Protein 3SZA (pdb70)

Nearest PDB structures (foldseek):
  8bb8-assembly1_A  TM=1.002E+00  e=1.420E-90  Homo sapiens
  4l2o-assembly1_B  TM=1.001E+00  e=7.495E-89  Homo sapiens
  1ad3-assembly1_B  TM=9.966E-01  e=2.004E-76  Rattus norvegicus
  4qgk-assembly1_B  TM=9.946E-01  e=7.042E-70  Homo sapiens
  5myp-assembly1_B  TM=9.664E-01  e=4.520E-53  Trypanosoma brucei

CATH classification: 3.40.605.10 (+1 more: 3.40.309.10)

Secondary structure (DSSP, 8-state):
-HHHHHHHHHHHHHHTTTT-SHHHHHHHHHHHHHHHHHTHHHHHHHHHHHH---HHHHIIIIIHHHHHHHHHHHHHHHHHHS-EE----GGGTTSEEEEEEEE-SEEEEE--SSSTTHHHHHHHHHHHHTT-EEEEE--TTSHHHHHHHHHHHHHHS-TTTS-B---SHHHHHHHTTS--SEEEEES-HHHHHHHHHHHHTTT--EEEE-----EEEE-TTS-HHHHHHHHHHHHHGGGG--TTS--EEEE-GGGHHHHHHHHHHHHHHHH-S-GGG-TT----S-HHHHHHHHHHHTTSEEEE---EETTTTEE--EEEES--TTSGGGTS---SSEEEEEE-SSHHHHHHHHHHSPPPSEEEEE-S-HHHHHHHHHH---SEEEES-SSGGGS-TTS-B---GGGEE--BSTHHHHHHTEEEEEEEE--SS--GGGGGGSSSPP-/-HHHHHHHHHHHHHHTTTTSSHHHHHHHHHHHHHHHHHTHHHHHHHHHHHH---HHHHIIIIIHHHHHHHHHHHHHHHHHHS-EE----GGGTTSEEEEEEEE-SEEEEE--SSSTTHHHHHHHHHHHHTT-EEEEE--TTSHHHHHHHHHHHHHHS-TTTS-B---SHHHHHHHTTS--SEEEEES-HHHHHHHHHHHHTTT--EEEE-----EEEE-TTS-HHHHHHHHHHHHHGGGG--TTS--EEEE-GGGHHHHHHHHHHHHHHHH-S-GGG-TT----S-HHHHHHHHHTTTT-EEEE---EETTTTEE--EEEES--TTSGGGSS---SSEEEEEE-SSHHHHHHHHHHSPPPSEEEEE-S-HHHHHHHHHH---SEEEES-SSGGGS-TTS-B---GGGEE--BSTHHHHHHTEEEEEEEE--SS--GGGGGGSSSPPSS----

GO terms:
  GO:0018479 benzaldehyde dehydrogenase (NAD+) activity (F, IDA)
  GO:0005829 cytosol (C, TAS)
  GO:0004030 aldehyde dehydrogenase [NAD(P)+] activity (F, TAS)
  GO:0006805 xenobiotic metabolic process (P, TAS)
  GO:0005783 endoplasmic reticulum (C, IDA)
  GO:0005515 protein binding (F, IPI)
  GO:0005829 cytosol (C, IDA)
  GO:0008106 alcohol dehydrogenase (NADP+) activity (F, IDA)
  GO:0004029 aldehyde dehydrogenase (NAD+) activity (F, IDA)
  GO:0006081 aldehyde metabolic process (P, IDA)
  GO:0005576 extracellular region (C, HDA)

Solvent-accessible surface area: 33154 Å² total; per-residue (Å²): 85,174,7,41,81,9,6,136,112,0,74,64,4,31,85,79,29,90,0,76,77,50,132,33,15,36,88,20,0,84,14,0,46,109,0,5,119,94,20,43,102,84,3,19,38,9,0,41,62,10,1,65,9,26,56,26,8,1,25,80,27,0,7,20,67,0,31,90,9,0,100,41,0,35,115,61,0,72,125,16,24,55,54,78,108,29,124,85,41,114,144,2,94,146,7,94,5,9,7,26,18,4,8,12,1,0,0,0,0,9,6,16,30,3,19,4,0,15,14,1,0,11,0,0,0,0,0,0,0,1,0,0,0,0,0,0,4,6,14,70,63,1,124,64,1,19,69,28,0,31,88,4,0,39,100,20,6,27,144,54,0,2,18,26,9,94,31,13,108,96,60,22,74,69,0,16,153,40,93,4,26,10,5,0,18,9,22,56,32,44,59,0,68,108,2,1,51,18,1,0,148,50,3,2,29,17,2,0,2,4,6,26,26,2,2,0,13,0,23,103,138,14,65,12,71,16,0,0,51,7,0,0,18,0,2,1,14,5,0,1,1,9,22,0,8,0,6,2,0,0,0,23,71,75,6,14,108,87,0,6,100,51,0,43,107,2,2,79,80,4,11,35,148,60,6,85,172,15,122,14,0,3,19,0,11,26,70,188,24,10,111,59,0,43,31,9,13,134,91,32,142,51,31,45,33,19,88,38,47,62,90,67,69,14,0,10,6,0,0,0,15,103,7,81,41,134,20,79,0,0,100,66,49,0,39,0,0,0,0,0,0,4,43,3,201,44,21,103,66,0,10,106,28,5,78,135,64,84,52,2,4,0,0,0,0,0,0,81,72,107,157,22,7,109,72,0,2,45,77,5,18,0,3,5,0,0,0,3,0,0,14,19,4,27,43,18,49,17,0,33,12,8,5,8,21,22,0,2,21,39,17,0,14,0,77,59,0,6,51,18,0,11,19,91,0,4,0,0,22,14,64,14,139,89,66,119,59,26,71,107,30,17,18,94,14,82,147,112,192,20,45,71,18,7,143,123,0,77,64,8,32,86,73,29,96,0,78,75,50,130,30,16,40,89,19,0,77,5,0,42,112,0,5,110,107,23,74,103,83,2,21,39,8,0,41,63,10,0,69,9,15,90,36,7,1,60,110,27,0,7,20,65,0,40,69,2,0,112,46,0,19,138,64,0,68,121,22,24,53,53,77,110,28,108,61,24,121,141,5,96,145,5,98,4,17,12,24,19,5,7,13,1,0,0,0,0,10,6,16,29,3,19,3,0,15,11,1,0,10,0,0,0,0,0,1,0,1,0,0,0,0,0,0,5,6,18,79,66,1,120,63,1,18,66,28,0,29,77,4,0,52,113,29,6,30,157,56,0,3,17,24,10,100,29,15,105,97,67,21,70,79,0,16,134,40,93,4,25,10,5,0,18,10,22,56,31,45,58,0,64,112,1,1,51,17,2,0,142,50,2,2,32,17,2,0,3,4,5,26,27,3,3,0,16,1,16,112,127,11,68,13,74,20,0,0,64,7,0,0,20,0,2,1,14,5,0,1,1,8,22,0,8,0,7,2,0,0,0,24,63,74,8,12,115,82,0,13,99,47,0,48,105,4,2,65,80,3,12,36,146,69,7,74,181,15,114,16,0,4,24,0,9,23,74,200,37,23,141,64,0,48,34,7,14,145,86,29,134,53,31,46,37,15,94,32,51,71,96,61,74,17,0,12,7,0,0,0,14,104,6,82,42,133,18,84,0,0,98,65,50,0,38,0,0,0,0,0,0,3,44,4,186,44,18,97,70,0,10,112,31,5,76,145,63,83,52,1,4,0,0,0,0,0,0,85,65,92,156,25,8,105,65,0,3,46,81,5,19,0,3,5,0,0,0,4,0,0,15,20,5,26,35,17,54,24,0,42,11,7,5,8,20,22,0,2,19,41,15,0,16,0,76,64,0,5,49,21,0,11,19,84,0,5,0,0,26,15,61,16,130,92,65,114,54,25,101,112,28,24,18,84,6,68,88,177,75,113,172,106

Sequence (899 aa):
SKISEAVKRARAAFSSGRTRPLQFRIQQLEALQRLIQEQEQELVGALAADLHKNEWNAYYEEVVYVLEEIEYMIQKLPEWAADEPVEKTPQTQQDELYIHSEPLGVVLVIGTWNYPFNLTIQPMVGAIAAGNAVVLKPSELSENMASLLATIIPQYLDKDLYPVINGGVPETTELLKERFDHILYTGSTGVGKIIMTAAAKHLTPVTLELGGKSPCYVDKKNNCDLDVACRRIAWGKFMNSGQTCVAPDYILCDPSIQNQIVEKLKKSLKEFYGEDAKKSRDYGRIISARHFQRVMGLIEGQKVAYGGTGDAATRYIAPTILTDVDPQSPVMQEEIFGPVLPIVCVRSLEEAIQFINQREKPLALYMFSSNDKVIKKMIAETSSGGVAANDVIVHITLHSLPFGGVGNSGMGSYHGKKSFETFSHRRSCLVRPLMNDEGLKVRYPPSPASKISEAVKRARAAFSSGRTRPLQFRIQQLEALQRLIQEQEQELVGALAADLHKNEWNAYYEEVVYVLEEIEYMIQKLPEWAADEPVEKTPQTQQDELYIHSEPLGVVLVIGTWNYPFNLTIQPMVGAIAAGNAVVLKPSEELSENMASLLATIIPQYLDKDLYPVINGGVPETTELLKERFDHILYTGSTGVGKIIMTAAAKHLTPVTLELGGKSPCYVDKNCDLDVACRRIAWGKFMNSGQTCVAPDYILCDPSIQNQIVEKLKKSLKEFYGEDAKKSRDYGRIISARHFQRVMGLIEGQKVAYGGTGDAATRYIAPTILTDVDPQSPVMQEEIFGPVLPIVCVRSLEEAIQFINQREKPLALYMFSSNDKVIKKMIAETSSGGVAANDVIVHITLHSLPFGGVGNSGMGSYHGKKSFETFSHRRSCLVRPLMNDEGLKVRYPPSPAKMTQH

Structure (mmCIF, N/CA/C/O backbone):
data_3SZA
#
_entry.id   3SZA
#
_cell.length_a   61.412
_cell.length_b   86.080
_cell.length_c   170.396
_cell.angle_alpha   90.000
_cell.angle_beta   90.000
_cell.angle_gamma   90.000
#
_symmetry.space_group_name_H-M   'P 21 21 21'
#
loop_
_entity.id
_entity.type
_entity.pdbx_description
1 polymer 'Aldehyde dehydrogenase, dimeric NADP-preferring'
2 non-polymer 'POTASSIUM ION'
3 non-polymer 'ACETATE ION'
4 water water
#
loop_
_atom_site.group_PDB
_atom_site.id
_atom_site.type_symbol
_atom_site.label_atom_id
_atom_site.label_alt_id
_atom_site.label_comp_id
_atom_site.label_asym_id
_atom_site.label_entity_id
_atom_site.label_seq_id
_atom_site.pdbx_PDB_ins_code
_atom_site.Cartn_x
_atom_site.Cartn_y
_atom_site.Cartn_z
_atom_site.occupancy
_atom_site.B_iso_or_equiv
_atom_site.auth_seq_id
_atom_site.auth_comp_id
_atom_site.auth_asym_id
_atom_site.auth_atom_id
_atom_site.pdbx_PDB_model_num
ATOM 1 N N . SER A 1 18 ? 28.351 39.366 48.419 1.00 25.50 1 SER A N 1
ATOM 2 C CA . SER A 1 18 ? 28.099 39.130 49.864 1.00 24.52 1 SER A CA 1
ATOM 3 C C . SER A 1 18 ? 28.735 37.809 50.323 1.00 23.75 1 SER A C 1
ATOM 4 O O . SER A 1 18 ? 29.065 36.953 49.477 1.00 24.12 1 SER A O 1
ATOM 7 N N . LYS A 1 19 ? 28.924 37.654 51.634 1.00 22.79 2 LYS A N 1
ATOM 8 C CA . LYS A 1 19 ? 29.455 36.401 52.163 1.00 21.89 2 LYS A CA 1
ATOM 9 C C . LYS A 1 19 ? 28.548 35.232 51.792 1.00 19.99 2 LYS A C 1
ATOM 10 O O . LYS A 1 19 ? 29.033 34.162 51.436 1.00 19.44 2 LYS A O 1
ATOM 16 N N . ILE A 1 20 ? 27.242 35.445 51.864 1.00 17.69 3 ILE A N 1
ATOM 17 C CA . ILE A 1 20 ? 26.293 34.397 51.475 1.00 17.24 3 ILE A CA 1
ATOM 18 C C . ILE A 1 20 ? 26.401 34.037 49.996 1.00 17.15 3 ILE A C 1
ATOM 19 O O . ILE A 1 20 ? 26.485 32.843 49.653 1.00 14.65 3 ILE A O 1
ATOM 24 N N . SER A 1 21 ? 26.410 35.020 49.095 1.00 16.54 4 SER A N 1
ATOM 25 C CA . SER A 1 21 ? 26.556 34.705 47.673 1.00 16.64 4 SER A CA 1
ATOM 26 C C . SER A 1 21 ? 27.864 33.975 47.402 1.00 16.62 4 SER A C 1
ATOM 27 O O . SER A 1 21 ? 27.880 33.021 46.646 1.00 15.90 4 SER A O 1
ATOM 30 N N . GLU A 1 22 ? 28.948 34.400 48.047 1.00 17.01 5 GLU A N 1
ATOM 31 C CA . GLU A 1 22 ? 30.232 33.750 47.801 1.00 17.15 5 GLU A CA 1
ATOM 32 C C . GLU A 1 22 ? 30.223 32.304 48.276 1.00 16.27 5 GLU A C 1
ATOM 33 O O . GLU A 1 22 ? 30.779 31.428 47.590 1.00 15.41 5 GLU A O 1
ATOM 39 N N . ALA A 1 23 ? 29.610 32.052 49.432 1.00 14.58 6 ALA A N 1
ATOM 40 C CA . ALA A 1 23 ? 29.559 30.658 49.929 1.00 14.48 6 ALA A CA 1
ATOM 41 C C . ALA A 1 23 ? 28.759 29.756 48.985 1.00 13.75 6 ALA A C 1
ATOM 42 O O . ALA A 1 23 ? 29.153 28.613 48.674 1.00 13.18 6 ALA A O 1
ATOM 44 N N . VAL A 1 24 ? 27.635 30.245 48.487 1.00 13.49 7 VAL A N 1
ATOM 45 C CA . VAL A 1 24 ? 26.853 29.437 47.576 1.00 13.68 7 VAL A CA 1
ATOM 46 C C . VAL A 1 24 ? 27.616 29.223 46.253 1.00 13.69 7 VAL A C 1
ATOM 47 O O . VAL A 1 24 ? 27.618 28.118 45.734 1.00 13.26 7 VAL A O 1
ATOM 51 N N . LYS A 1 25 ? 28.268 30.270 45.729 1.00 14.56 8 LYS A N 1
ATOM 52 C CA . LYS A 1 25 ? 29.055 30.179 44.522 1.00 15.56 8 LYS A CA 1
ATOM 53 C C . LYS A 1 25 ? 30.156 29.120 44.657 1.00 14.38 8 LYS A C 1
ATOM 54 O O . LYS A 1 25 ? 30.363 28.325 43.718 1.00 13.20 8 LYS A O 1
ATOM 60 N N . ARG A 1 26 ? 30.834 29.100 45.822 1.00 13.91 9 ARG A N 1
ATOM 61 C CA . ARG A 1 26 ? 31.911 28.117 46.012 1.00 13.55 9 ARG A CA 1
ATOM 62 C C . ARG A 1 26 ? 31.376 26.688 46.111 1.00 13.10 9 ARG A C 1
ATOM 63 O O . ARG A 1 26 ? 31.971 25.735 45.610 1.00 13.23 9 ARG A O 1
ATOM 71 N N . ALA A 1 27 ? 30.208 26.540 46.726 1.00 12.32 10 ALA A N 1
ATOM 72 C CA . ALA A 1 27 ? 29.596 25.223 46.788 1.00 11.75 10 ALA A CA 1
ATOM 73 C C . ALA A 1 27 ? 29.192 24.727 45.404 1.00 11.81 10 ALA A C 1
ATOM 74 O O . ALA A 1 27 ? 29.418 23.579 45.074 1.00 11.36 10 ALA A O 1
ATOM 76 N N . ARG A 1 28 ? 28.598 25.615 44.605 1.00 11.75 11 ARG A N 1
ATOM 77 C CA . ARG A 1 28 ? 28.192 25.241 43.254 1.00 12.74 11 ARG A CA 1
ATOM 78 C C . ARG A 1 28 ? 29.422 24.890 42.370 1.00 12.49 11 ARG A C 1
ATOM 79 O O . ARG A 1 28 ? 29.352 23.941 41.586 1.00 12.63 11 ARG A O 1
ATOM 87 N N . ALA A 1 29 ? 30.517 25.648 42.515 1.00 12.60 12 ALA A N 1
ATOM 88 C CA . ALA A 1 29 ? 31.701 25.408 41.676 1.00 13.09 12 ALA A CA 1
ATOM 89 C C . ALA A 1 29 ? 32.307 24.084 42.077 1.00 12.08 12 ALA A C 1
ATOM 90 O O . ALA A 1 29 ? 32.714 23.303 41.211 1.00 13.53 12 ALA A O 1
ATOM 92 N N . ALA A 1 30 ? 32.319 23.805 43.388 1.00 11.99 13 ALA A N 1
ATOM 93 C CA . ALA A 1 30 ? 32.845 22.523 43.833 1.00 12.14 13 ALA A CA 1
ATOM 94 C C . ALA A 1 30 ? 31.957 21.363 43.339 1.00 12.32 13 ALA A C 1
ATOM 95 O O . ALA A 1 30 ? 32.443 20.324 42.937 1.00 13.06 13 ALA A O 1
ATOM 97 N N . PHE A 1 31 ? 30.632 21.547 43.355 1.00 11.11 14 PHE A N 1
ATOM 98 C CA . PHE A 1 31 ? 29.801 20.512 42.827 1.00 11.71 14 PHE A CA 1
ATOM 99 C C . PHE A 1 31 ? 30.040 20.297 41.323 1.00 11.75 14 PHE A C 1
ATOM 100 O O . PHE A 1 31 ? 30.137 19.142 40.854 1.00 11.74 14 PHE A O 1
ATOM 108 N N . SER A 1 32 ? 30.107 21.393 40.550 1.00 12.65 15 SER A N 1
ATOM 109 C CA . SER A 1 32 ? 30.220 21.278 39.098 1.00 14.01 15 SER A CA 1
ATOM 110 C C . SER A 1 32 ? 31.531 20.660 38.661 1.00 15.03 15 SER A C 1
ATOM 111 O O . SER A 1 32 ? 31.596 20.095 37.575 1.00 16.41 15 SER A O 1
ATOM 116 N N . SER A 1 33 ? 32.536 20.738 39.522 1.00 14.19 16 SER A N 1
ATOM 117 C CA . SER A 1 33 ? 33.822 20.064 39.262 1.00 15.32 16 SER A CA 1
ATOM 118 C C . SER A 1 33 ? 33.750 18.543 39.219 1.00 14.99 16 SER A C 1
ATOM 119 O O . SER A 1 33 ? 34.708 17.913 38.795 1.00 15.18 16 SER A O 1
ATOM 122 N N . GLY A 1 34 ? 32.684 17.929 39.741 1.00 13.15 17 GLY A N 1
ATOM 123 C CA . GLY A 1 34 ? 32.549 16.482 39.744 1.00 12.56 17 GLY A CA 1
ATOM 124 C C . GLY A 1 34 ? 33.052 15.771 41.002 1.00 10.33 17 GLY A C 1
ATOM 125 O O . GLY A 1 34 ? 32.968 14.569 41.098 1.00 11.12 17 GLY A O 1
ATOM 126 N N . ARG A 1 35 ? 33.556 16.551 41.948 1.00 12.47 18 ARG A N 1
ATOM 127 C CA . ARG A 1 35 ? 34.156 16.041 43.174 1.00 12.63 18 ARG A CA 1
ATOM 128 C C . ARG A 1 35 ? 33.287 15.043 43.941 1.00 12.27 18 ARG A C 1
ATOM 129 O O . ARG A 1 35 ? 33.786 14.081 44.510 1.00 11.48 18 ARG A O 1
ATOM 137 N N . THR A 1 36 ? 31.985 15.284 43.964 1.00 11.22 19 THR A N 1
ATOM 138 C CA . THR A 1 36 ? 31.081 14.491 44.810 1.00 10.87 19 THR A CA 1
ATOM 139 C C . THR A 1 36 ? 30.538 13.260 44.105 1.00 10.90 19 THR A C 1
ATOM 140 O O . THR A 1 36 ? 29.815 12.499 44.715 1.00 11.58 19 THR A O 1
ATOM 144 N N . ARG A 1 37 ? 30.842 13.083 42.822 1.00 11.17 20 ARG A N 1
ATOM 145 C CA . ARG A 1 37 ? 30.222 12.002 42.068 1.00 10.83 20 ARG A CA 1
ATOM 146 C C . ARG A 1 37 ? 30.685 10.604 42.479 1.00 11.44 20 ARG A C 1
ATOM 147 O O . ARG A 1 37 ? 29.856 9.761 42.673 1.00 11.83 20 ARG A O 1
ATOM 155 N N . PRO A 1 38 ? 31.998 10.388 42.720 1.00 11.04 21 PRO A N 1
ATOM 156 C CA . PRO A 1 38 ? 32.379 9.034 43.167 1.00 10.95 21 PRO A CA 1
ATOM 157 C C . PRO A 1 38 ? 31.809 8.732 44.554 1.00 10.54 21 PRO A C 1
ATOM 158 O O . PRO A 1 38 ? 31.861 9.575 45.451 1.00 12.14 21 PRO A O 1
ATOM 162 N N . LEU A 1 39 ? 31.308 7.522 44.735 1.00 10.35 22 LEU A N 1
ATOM 163 C CA . LEU A 1 39 ? 30.713 7.135 46.032 1.00 10.37 22 LEU A CA 1
ATOM 164 C C . LEU A 1 39 ? 31.775 7.203 47.130 1.00 11.24 22 LEU A C 1
ATOM 165 O O . LEU A 1 39 ? 31.460 7.563 48.275 1.00 12.26 22 LEU A O 1
ATOM 170 N N . GLN A 1 40 ? 33.040 6.874 46.798 1.00 11.89 23 GLN A N 1
ATOM 171 C CA . GLN A 1 40 ? 34.121 6.953 47.781 1.00 13.53 23 GLN A CA 1
ATOM 172 C C . GLN A 1 40 ? 34.213 8.327 48.443 1.00 11.95 23 GLN A C 1
ATOM 173 O O . GLN A 1 40 ? 34.435 8.415 49.646 1.00 13.49 23 GLN A O 1
ATOM 179 N N . PHE A 1 41 ? 34.024 9.382 47.651 1.00 11.48 24 PHE A N 1
ATOM 180 C CA . PHE A 1 41 ? 34.124 10.715 48.197 1.00 10.57 24 PHE A CA 1
ATOM 181 C C . PHE A 1 41 ? 32.990 10.944 49.182 1.00 11.24 24 PHE A C 1
ATOM 182 O O . PHE A 1 41 ? 33.191 11.495 50.263 1.00 11.22 24 PHE A O 1
ATOM 190 N N . ARG A 1 42 ? 31.786 10.569 48.778 1.00 11.33 25 ARG A N 1
ATOM 191 C CA . ARG A 1 42 ? 30.606 10.749 49.650 1.00 11.49 25 ARG A CA 1
ATOM 192 C C . ARG A 1 42 ? 30.778 9.979 50.972 1.00 10.99 25 ARG A C 1
ATOM 193 O O . ARG A 1 42 ? 30.484 10.518 52.075 1.00 10.50 25 ARG A O 1
ATOM 201 N N . ILE A 1 43 ? 31.298 8.747 50.883 1.00 11.48 26 ILE A N 1
ATOM 202 C CA . ILE A 1 43 ? 31.514 7.913 52.044 1.00 11.74 26 ILE A CA 1
ATOM 203 C C . ILE A 1 43 ? 32.588 8.521 52.943 1.00 10.80 26 ILE A C 1
ATOM 204 O O . ILE A 1 43 ? 32.428 8.487 54.189 1.00 12.23 26 ILE A O 1
ATOM 209 N N . GLN A 1 44 ? 33.648 9.111 52.364 1.00 11.76 27 GLN A N 1
ATOM 210 C CA . GLN A 1 44 ? 34.652 9.825 53.188 1.00 12.47 27 GLN A CA 1
ATOM 211 C C . GLN A 1 44 ? 34.019 10.961 53.969 1.00 11.65 27 GLN A C 1
ATOM 212 O O . GLN A 1 44 ? 34.342 11.164 55.122 1.00 12.36 27 GLN A O 1
ATOM 218 N N . GLN A 1 45 ? 33.112 11.706 53.327 1.00 10.55 28 GLN A N 1
ATOM 219 C CA . GLN A 1 45 ? 32.475 12.817 54.062 1.00 9.86 28 GLN A CA 1
ATOM 220 C C . GLN A 1 45 ? 31.513 12.299 55.144 1.00 10.49 28 GLN A C 1
ATOM 221 O O . GLN A 1 45 ? 31.466 12.859 56.263 1.00 11.25 28 GLN A O 1
ATOM 227 N N . LEU A 1 46 ? 30.792 11.212 54.852 1.00 10.42 29 LEU A N 1
ATOM 228 C CA . LEU A 1 46 ? 29.937 10.584 55.878 1.00 11.17 29 LEU A CA 1
ATOM 229 C C . LEU A 1 46 ? 30.761 10.061 57.080 1.00 11.03 29 LEU A C 1
ATOM 230 O O . LEU A 1 46 ? 30.354 10.210 58.238 1.00 11.54 29 LEU A O 1
ATOM 235 N N . GLU A 1 47 ? 31.905 9.433 56.795 1.00 11.21 30 GLU A N 1
ATOM 236 C CA . GLU A 1 47 ? 32.812 8.982 57.838 1.00 11.43 30 GLU A CA 1
ATOM 237 C C . GLU A 1 47 ? 33.373 10.144 58.647 1.00 10.87 30 GLU A C 1
ATOM 238 O O . GLU A 1 47 ? 33.561 10.005 59.871 1.00 10.95 30 GLU A O 1
ATOM 244 N N . ALA A 1 48 ? 33.606 11.289 57.996 1.00 12.18 31 ALA A N 1
ATOM 245 C CA . ALA A 1 48 ? 34.061 12.476 58.729 1.00 11.63 31 ALA A CA 1
ATOM 246 C C . ALA A 1 48 ? 32.953 12.980 59.682 1.00 12.89 31 ALA A C 1
ATOM 247 O O . ALA A 1 48 ? 33.237 13.405 60.794 1.00 12.25 31 ALA A O 1
ATOM 249 N N . LEU A 1 49 ? 31.700 12.867 59.256 1.00 12.42 32 LEU A N 1
ATOM 250 C CA . LEU A 1 49 ? 30.592 13.194 60.158 1.00 13.50 32 LEU A CA 1
ATOM 251 C C . LEU A 1 49 ? 30.499 12.241 61.344 1.00 12.93 32 LEU A C 1
ATOM 252 O O . LEU A 1 49 ? 30.151 12.647 62.458 1.00 12.98 32 LEU A O 1
ATOM 261 N N . GLN A 1 50 ? 30.777 10.953 61.121 1.00 12.13 33 GLN A N 1
ATOM 262 C CA . GLN A 1 50 ? 30.836 10.020 62.241 1.00 12.67 33 GLN A CA 1
ATOM 263 C C . GLN A 1 50 ? 31.920 10.426 63.221 1.00 12.64 33 GLN A C 1
ATOM 264 O O . GLN A 1 50 ? 31.704 10.405 64.436 1.00 12.16 33 GLN A O 1
ATOM 275 N N . ARG A 1 51 ? 33.079 10.806 62.689 1.00 11.73 34 ARG A N 1
ATOM 276 C CA . ARG A 1 51 ? 34.176 11.245 63.539 1.00 12.43 34 ARG A CA 1
ATOM 277 C C . ARG A 1 51 ? 33.799 12.531 64.305 1.00 13.12 34 ARG A C 1
ATOM 278 O O . ARG A 1 51 ? 34.090 12.662 65.489 1.00 13.01 34 ARG A O 1
ATOM 293 N N . LEU A 1 52 ? 33.104 13.451 63.638 1.00 12.12 35 LEU A N 1
ATOM 294 C CA . LEU A 1 52 ? 32.645 14.694 64.288 1.00 11.78 35 LEU A CA 1
ATOM 295 C C . LEU A 1 52 ? 31.782 14.331 65.491 1.00 12.24 35 LEU A C 1
ATOM 296 O O . LEU A 1 52 ? 31.982 14.881 66.586 1.00 12.47 35 LEU A O 1
ATOM 301 N N . ILE A 1 53 ? 30.829 13.400 65.295 1.00 12.71 36 ILE A N 1
ATOM 302 C CA . ILE A 1 53 ? 29.878 13.077 66.362 1.00 13.06 36 ILE A CA 1
ATOM 303 C C . ILE A 1 53 ? 30.592 12.426 67.561 1.00 13.70 36 ILE A C 1
ATOM 304 O O . ILE A 1 53 ? 30.334 12.764 68.713 1.00 14.73 36 ILE A O 1
ATOM 309 N N . GLN A 1 54 ? 31.540 11.547 67.271 1.00 13.82 37 GLN A N 1
ATOM 310 C CA . GLN A 1 54 ? 32.291 10.874 68.339 1.00 14.94 37 GLN A CA 1
ATOM 311 C C . GLN A 1 54 ? 33.206 11.861 69.051 1.00 13.88 37 GLN A C 1
ATOM 312 O O . GLN A 1 54 ? 33.223 11.911 70.277 1.00 14.98 37 GLN A O 1
ATOM 318 N N . GLU A 1 55 ? 33.954 12.662 68.282 1.00 13.89 38 GLU A N 1
ATOM 319 C CA . GLU A 1 55 ? 34.970 13.494 68.900 1.00 12.68 38 GLU A CA 1
ATOM 320 C C . GLU A 1 55 ? 34.387 14.728 69.588 1.00 13.33 38 GLU A C 1
ATOM 321 O O . GLU A 1 55 ? 35.028 15.314 70.465 1.00 13.92 38 GLU A O 1
ATOM 327 N N . GLN A 1 56 ? 33.206 15.169 69.139 1.00 11.73 39 GLN A N 1
ATOM 328 C CA . GLN A 1 56 ? 32.596 16.395 69.648 1.00 11.30 39 GLN A CA 1
ATOM 329 C C . GLN A 1 56 ? 31.433 16.048 70.554 1.00 11.40 39 GLN A C 1
ATOM 330 O O . GLN A 1 56 ? 30.621 16.945 70.847 1.00 11.62 39 GLN A O 1
ATOM 336 N N . GLU A 1 57 ? 31.392 14.827 71.079 1.00 11.06 40 GLU A N 1
ATOM 337 C CA . GLU A 1 57 ? 30.265 14.429 71.936 1.00 13.16 40 GLU A CA 1
ATOM 338 C C . GLU A 1 57 ? 29.971 15.418 73.051 1.00 12.51 40 GLU A C 1
ATOM 339 O O . GLU A 1 57 ? 28.822 15.861 73.221 1.00 12.70 40 GLU A O 1
ATOM 345 N N . GLN A 1 58 ? 30.973 15.762 73.839 1.00 12.31 41 GLN A N 1
ATOM 346 C CA . GLN A 1 58 ? 30.718 16.633 74.975 1.00 12.49 41 GLN A CA 1
ATOM 347 C C . GLN A 1 58 ? 30.337 18.041 74.586 1.00 12.56 41 GLN A C 1
ATOM 348 O O . GLN A 1 58 ? 29.555 18.689 75.293 1.00 12.29 41 GLN A O 1
ATOM 354 N N . GLU A 1 59 ? 30.897 18.525 73.491 1.00 11.72 42 GLU A N 1
ATOM 355 C CA . GLU A 1 59 ? 30.533 19.839 72.970 1.00 11.04 42 GLU A CA 1
ATOM 356 C C . GLU A 1 59 ? 29.088 19.862 72.490 1.00 10.30 42 GLU A C 1
ATOM 357 O O . GLU A 1 59 ? 28.354 20.836 72.740 1.00 9.45 42 GLU A O 1
ATOM 363 N N . LEU A 1 60 ? 28.662 18.790 71.840 1.00 9.96 43 LEU A N 1
ATOM 364 C CA . LEU A 1 60 ? 27.270 18.680 71.396 1.00 10.05 43 LEU A CA 1
ATOM 365 C C . LEU A 1 60 ? 26.351 18.656 72.628 1.00 9.97 43 LEU A C 1
ATOM 366 O O . LEU A 1 60 ? 25.338 19.373 72.651 1.00 10.75 43 LEU A O 1
ATOM 371 N N . VAL A 1 61 ? 26.707 17.883 73.645 1.00 10.83 44 VAL A N 1
ATOM 372 C CA . VAL A 1 61 ? 25.900 17.858 74.869 1.00 10.70 44 VAL A CA 1
ATOM 373 C C . VAL A 1 61 ? 25.852 19.263 75.490 1.00 10.86 44 VAL A C 1
ATOM 374 O O . VAL A 1 61 ? 24.779 19.738 75.915 1.00 10.90 44 VAL A O 1
ATOM 378 N N . GLY A 1 62 ? 26.993 19.943 75.584 1.00 10.42 45 GLY A N 1
ATOM 379 C CA . GLY A 1 62 ? 27.007 21.242 76.228 1.00 10.83 45 GLY A CA 1
ATOM 380 C C . GLY A 1 62 ? 26.122 22.243 75.510 1.00 9.47 45 GLY A C 1
ATOM 381 O O . GLY A 1 62 ? 25.454 23.077 76.144 1.00 11.34 45 GLY A O 1
ATOM 382 N N . ALA A 1 63 ? 26.129 22.205 74.174 1.00 9.60 46 ALA A N 1
ATOM 383 C CA . ALA A 1 63 ? 25.266 23.091 73.386 1.00 9.30 46 ALA A CA 1
ATOM 384 C C . ALA A 1 63 ? 23.787 22.778 73.574 1.00 9.42 46 ALA A C 1
ATOM 385 O O . ALA A 1 63 ? 22.996 23.721 73.710 1.00 10.18 46 ALA A O 1
ATOM 387 N N . LEU A 1 64 ? 23.437 21.481 73.566 1.00 9.53 47 LEU A N 1
ATOM 388 C CA . LEU A 1 64 ? 22.037 21.074 73.764 1.00 9.26 47 LEU A CA 1
ATOM 389 C C . LEU A 1 64 ? 21.595 21.365 75.198 1.00 10.13 47 LEU A C 1
ATOM 390 O O . LEU A 1 64 ? 20.440 21.744 75.429 1.00 10.39 47 LEU A O 1
ATOM 395 N N . ALA A 1 65 ? 22.476 21.222 76.176 1.00 9.81 48 ALA A N 1
ATOM 396 C CA . ALA A 1 65 ? 22.145 21.618 77.555 1.00 10.33 48 ALA A CA 1
ATOM 397 C C . ALA A 1 65 ? 21.915 23.120 77.639 1.00 9.00 48 ALA A C 1
ATOM 398 O O . ALA A 1 65 ? 20.921 23.574 78.252 1.00 10.52 48 ALA A O 1
ATOM 400 N N . ALA A 1 66 ? 22.759 23.928 76.988 1.00 10.23 49 ALA A N 1
ATOM 401 C CA . ALA A 1 66 ? 22.590 25.373 77.084 1.00 10.23 49 ALA A CA 1
ATOM 402 C C . ALA A 1 66 ? 21.365 25.872 76.329 1.00 10.13 49 ALA A C 1
ATOM 403 O O . ALA A 1 66 ? 20.686 26.810 76.808 1.00 11.47 49 ALA A O 1
ATOM 405 N N . ASP A 1 67 ? 21.084 25.279 75.161 1.00 10.38 50 ASP A N 1
ATOM 406 C CA . ASP A 1 67 ? 19.923 25.721 74.389 1.00 9.24 50 ASP A CA 1
ATOM 407 C C . ASP A 1 67 ? 18.581 25.257 74.961 1.00 9.12 50 ASP A C 1
ATOM 408 O O . ASP A 1 67 ? 17.620 26.036 74.965 1.00 10.01 50 ASP A O 1
ATOM 413 N N . LEU A 1 68 ? 18.513 23.992 75.389 1.00 8.53 51 LEU A N 1
ATOM 414 C CA . LEU A 1 68 ? 17.235 23.307 75.634 1.00 8.94 51 LEU A CA 1
ATOM 415 C C . LEU A 1 68 ? 17.170 22.554 76.951 1.00 8.20 51 LEU A C 1
ATOM 416 O O . LEU A 1 68 ? 16.157 21.917 77.282 1.00 8.42 51 LEU A O 1
ATOM 421 N N . HIS A 1 69 ? 18.247 22.633 77.759 1.00 7.62 52 HIS A N 1
ATOM 422 C CA . HIS A 1 69 ? 18.266 21.935 79.045 1.00 7.79 52 HIS A CA 1
ATOM 423 C C . HIS A 1 69 ? 18.169 20.430 78.848 1.00 7.58 52 HIS A C 1
ATOM 424 O O . HIS A 1 69 ? 17.553 19.740 79.646 1.00 8.83 52 HIS A O 1
ATOM 431 N N . LYS A 1 70 ? 18.790 19.944 77.766 1.00 8.44 53 LYS A N 1
ATOM 432 C CA . LYS A 1 70 ? 19.052 18.494 77.625 1.00 8.73 53 LYS A CA 1
ATOM 433 C C . LYS A 1 70 ? 20.222 18.087 78.506 1.00 8.85 53 LYS A C 1
ATOM 434 O O . LYS A 1 70 ? 20.959 18.955 79.046 1.00 9.45 53 LYS A O 1
ATOM 440 N N . ASN A 1 71 ? 20.395 16.783 78.648 1.00 9.17 54 ASN A N 1
ATOM 441 C CA . ASN A 1 71 ? 21.525 16.227 79.433 1.00 9.06 54 ASN A CA 1
ATOM 442 C C . ASN A 1 71 ? 22.286 15.262 78.567 1.00 8.95 54 ASN A C 1
ATOM 443 O O . ASN A 1 71 ? 21.933 15.057 77.395 1.00 9.24 54 ASN A O 1
ATOM 448 N N . GLU A 1 72 ? 23.349 14.692 79.111 1.00 10.50 55 GLU A N 1
ATOM 449 C CA . GLU A 1 72 ? 24.243 13.867 78.315 1.00 12.09 55 GLU A CA 1
ATOM 450 C C . GLU A 1 72 ? 23.521 12.620 77.782 1.00 11.57 55 GLU A C 1
ATOM 451 O O . GLU A 1 72 ? 23.838 12.124 76.694 1.00 11.80 55 GLU A O 1
ATOM 457 N N . TRP A 1 73 ? 22.532 12.117 78.498 1.00 10.29 56 TRP A N 1
ATOM 458 C CA . TRP A 1 73 ? 21.828 10.904 78.065 1.00 9.55 56 TRP A CA 1
ATOM 459 C C . TRP A 1 73 ? 20.823 11.247 76.955 1.00 9.96 56 TRP A C 1
ATOM 460 O O . TRP A 1 73 ? 20.853 10.639 75.876 1.00 10.43 56 TRP A O 1
ATOM 471 N N . ASN A 1 74 ? 19.933 12.217 77.207 1.00 8.85 57 ASN A N 1
ATOM 472 C CA . ASN A 1 74 ? 18.906 12.480 76.184 1.00 9.84 57 ASN A CA 1
ATOM 473 C C . ASN A 1 74 ? 19.423 13.219 74.982 1.00 9.56 57 ASN A C 1
ATOM 474 O O . ASN A 1 74 ? 18.855 13.091 73.877 1.00 9.49 57 ASN A O 1
ATOM 479 N N . ALA A 1 75 ? 20.503 13.965 75.123 1.00 9.13 58 ALA A N 1
ATOM 480 C CA . ALA A 1 75 ? 21.190 14.531 73.960 1.00 9.57 58 ALA A CA 1
ATOM 481 C C . ALA A 1 75 ? 21.530 13.427 72.959 1.00 9.90 58 ALA A C 1
ATOM 482 O O . ALA A 1 75 ? 21.365 13.631 71.744 1.00 10.63 58 ALA A O 1
ATOM 484 N N . TYR A 1 76 ? 22.000 12.281 73.448 1.00 9.75 59 TYR A N 1
ATOM 485 C CA . TYR A 1 76 ? 22.373 11.170 72.589 1.00 10.66 59 TYR A CA 1
ATOM 486 C C . TYR A 1 76 ? 21.156 10.356 72.194 1.00 9.90 59 TYR A C 1
ATOM 487 O O . TYR A 1 76 ? 20.847 10.241 71.012 1.00 10.07 59 TYR A O 1
ATOM 496 N N . TYR A 1 77 ? 20.435 9.838 73.175 1.00 9.83 60 TYR A N 1
ATOM 497 C CA . TYR A 1 77 ? 19.403 8.836 72.884 1.00 10.39 60 TYR A CA 1
ATOM 498 C C . TYR A 1 77 ? 18.064 9.394 72.365 1.00 10.20 60 TYR A C 1
ATOM 499 O O . TYR A 1 77 ? 17.217 8.628 71.911 1.00 11.62 60 TYR A O 1
ATOM 508 N N . GLU A 1 78 ? 17.874 10.708 72.417 1.00 9.39 61 GLU A N 1
ATOM 509 C CA . GLU A 1 78 ? 16.691 11.317 71.835 1.00 10.05 61 GLU A CA 1
ATOM 510 C C . GLU A 1 78 ? 17.033 12.140 70.633 1.00 11.24 61 GLU A C 1
ATOM 511 O O . GLU A 1 78 ? 16.136 12.753 70.047 1.00 12.53 61 GLU A O 1
ATOM 517 N N . GLU A 1 79 ? 18.304 12.158 70.228 1.00 10.72 62 GLU A N 1
ATOM 518 C CA . GLU A 1 79 ? 18.704 13.053 69.149 1.00 10.43 62 GLU A CA 1
ATOM 519 C C . GLU A 1 79 ? 19.911 12.586 68.305 1.00 10.77 62 GLU A C 1
ATOM 520 O O . GLU A 1 79 ? 19.770 12.233 67.131 1.00 11.76 62 GLU A O 1
ATOM 526 N N . VAL A 1 80 ? 21.093 12.599 68.908 1.00 10.23 63 VAL A N 1
ATOM 527 C CA . VAL A 1 80 ? 22.316 12.404 68.128 1.00 11.12 63 VAL A CA 1
ATOM 528 C C . VAL A 1 80 ? 22.400 10.969 67.620 1.00 10.03 63 VAL A C 1
ATOM 529 O O . VAL A 1 80 ? 22.863 10.755 66.486 1.00 10.32 63 VAL A O 1
ATOM 533 N N . VAL A 1 81 ? 21.887 10.014 68.386 1.00 10.44 64 VAL A N 1
ATOM 534 C CA . VAL A 1 81 ? 21.999 8.590 67.984 1.00 10.74 64 VAL A CA 1
ATOM 535 C C . VAL A 1 81 ? 21.339 8.357 66.626 1.00 11.21 64 VAL A C 1
ATOM 536 O O . VAL A 1 81 ? 21.815 7.539 65.832 1.00 11.58 64 VAL A O 1
ATOM 540 N N . TYR A 1 82 ? 20.239 9.053 66.356 1.00 9.97 65 TYR A N 1
ATOM 541 C CA . TYR A 1 82 ? 19.539 8.852 65.078 1.00 9.93 65 TYR A CA 1
ATOM 542 C C . TYR A 1 82 ? 20.352 9.321 63.890 1.00 10.55 65 TYR A C 1
ATOM 543 O O . TYR A 1 82 ? 20.191 8.765 62.790 1.00 11.07 65 TYR A O 1
ATOM 552 N N . VAL A 1 83 ? 21.160 10.361 64.083 1.00 8.64 66 VAL A N 1
ATOM 553 C CA . VAL A 1 83 ? 22.066 10.805 63.032 1.00 9.72 66 VAL A CA 1
ATOM 554 C C . VAL A 1 83 ? 23.123 9.732 62.774 1.00 10.60 66 VAL A C 1
ATOM 555 O O . VAL A 1 83 ? 23.386 9.374 61.605 1.00 9.58 66 VAL A O 1
ATOM 559 N N . LEU A 1 84 ? 23.708 9.193 63.836 1.00 10.37 67 LEU A N 1
ATOM 560 C CA . LEU A 1 84 ? 24.702 8.121 63.673 1.00 11.29 67 LEU A CA 1
ATOM 561 C C . LEU A 1 84 ? 24.105 6.918 62.994 1.00 11.38 67 LEU A C 1
ATOM 562 O O . LEU A 1 84 ? 24.772 6.324 62.127 1.00 12.31 67 LEU A O 1
ATOM 567 N N . GLU A 1 85 ? 22.889 6.541 63.363 1.00 11.66 68 GLU A N 1
ATOM 568 C CA . GLU A 1 85 ? 22.249 5.350 62.774 1.00 12.52 68 GLU A CA 1
ATOM 569 C C . GLU A 1 85 ? 22.018 5.588 61.285 1.00 12.70 68 GLU A C 1
ATOM 570 O O . GLU A 1 85 ? 22.238 4.706 60.463 1.00 13.93 68 GLU A O 1
ATOM 576 N N . GLU A 1 86 ? 21.608 6.792 60.910 1.00 11.16 69 GLU A N 1
ATOM 577 C CA . GLU A 1 86 ? 21.388 7.119 59.519 1.00 11.32 69 GLU A CA 1
ATOM 578 C C . GLU A 1 86 ? 22.679 7.053 58.728 1.00 10.73 69 GLU A C 1
ATOM 579 O O . GLU A 1 86 ? 22.698 6.512 57.613 1.00 11.35 69 GLU A O 1
ATOM 585 N N . ILE A 1 87 ? 23.763 7.588 59.281 1.00 9.24 70 ILE A N 1
ATOM 586 C CA . ILE A 1 87 ? 25.040 7.540 58.573 1.00 9.86 70 ILE A CA 1
ATOM 587 C C . ILE A 1 87 ? 25.460 6.103 58.318 1.00 10.44 70 ILE A C 1
ATOM 588 O O . ILE A 1 87 ? 25.859 5.772 57.212 1.00 10.77 70 ILE A O 1
ATOM 593 N N . GLU A 1 88 ? 25.377 5.269 59.333 1.00 11.32 71 GLU A N 1
ATOM 594 C CA . GLU A 1 88 ? 25.864 3.876 59.189 1.00 12.99 71 GLU A CA 1
ATOM 595 C C . GLU A 1 88 ? 25.048 3.147 58.142 1.00 13.24 71 GLU A C 1
ATOM 596 O O . GLU A 1 88 ? 25.587 2.404 57.306 1.00 13.14 71 GLU A O 1
ATOM 602 N N . TYR A 1 89 ? 23.741 3.367 58.149 1.00 11.63 72 TYR A N 1
ATOM 603 C CA . TYR A 1 89 ? 22.853 2.680 57.211 1.00 12.41 72 TYR A CA 1
ATOM 604 C C . TYR A 1 89 ? 23.103 3.171 55.784 1.00 12.43 72 TYR A C 1
ATOM 605 O O . TYR A 1 89 ? 23.190 2.379 54.843 1.00 13.35 72 TYR A O 1
ATOM 614 N N . MET A 1 90 ? 23.251 4.479 55.607 1.00 12.25 73 MET A N 1
ATOM 615 C CA . MET A 1 90 ? 23.505 5.030 54.287 1.00 13.04 73 MET A CA 1
ATOM 616 C C . MET A 1 90 ? 24.841 4.591 53.694 1.00 13.38 73 MET A C 1
ATOM 617 O O . MET A 1 90 ? 24.915 4.310 52.499 1.00 13.39 73 MET A O 1
ATOM 626 N N . ILE A 1 91 ? 25.890 4.522 54.511 1.00 12.62 74 ILE A N 1
ATOM 627 C CA . ILE A 1 91 ? 27.198 4.057 54.017 1.00 13.42 74 ILE A CA 1
ATOM 628 C C . ILE A 1 91 ? 27.028 2.627 53.520 1.00 14.01 74 ILE A C 1
ATOM 629 O O . ILE A 1 91 ? 27.523 2.282 52.428 1.00 14.54 74 ILE A O 1
ATOM 634 N N . GLN A 1 92 ? 26.311 1.807 54.285 1.00 12.91 75 GLN A N 1
ATOM 635 C CA . GLN A 1 92 ? 26.108 0.395 53.915 1.00 13.91 75 GLN A CA 1
ATOM 636 C C . GLN A 1 92 ? 25.319 0.246 52.611 1.00 13.55 75 GLN A C 1
ATOM 637 O O . GLN A 1 92 ? 25.681 -0.591 51.741 1.00 13.79 75 GLN A O 1
ATOM 648 N N . LYS A 1 93 ? 24.273 1.056 52.433 1.00 12.16 76 LYS A N 1
ATOM 649 C CA . LYS A 1 93 ? 23.342 0.854 51.317 1.00 11.96 76 LYS A CA 1
ATOM 650 C C . LYS A 1 93 ? 23.665 1.657 50.087 1.00 12.82 76 LYS A C 1
ATOM 651 O O . LYS A 1 93 ? 23.089 1.416 49.026 1.00 11.81 76 LYS A O 1
ATOM 657 N N . LEU A 1 94 ? 24.571 2.610 50.210 1.00 12.52 77 LEU A N 1
ATOM 658 C CA . LEU A 1 94 ? 24.825 3.554 49.123 1.00 13.70 77 LEU A CA 1
ATOM 659 C C . LEU A 1 94 ? 25.118 2.903 47.768 1.00 13.86 77 LEU A C 1
ATOM 660 O O . LEU A 1 94 ? 24.510 3.317 46.770 1.00 13.81 77 LEU A O 1
ATOM 665 N N . PRO A 1 95 ? 25.996 1.880 47.723 1.00 14.50 78 PRO A N 1
ATOM 666 C CA . PRO A 1 95 ? 26.270 1.303 46.407 1.00 14.71 78 PRO A CA 1
ATOM 667 C C . PRO A 1 95 ? 25.005 0.696 45.771 1.00 14.48 78 PRO A C 1
ATOM 668 O O . PRO A 1 95 ? 24.775 0.863 44.562 1.00 15.81 78 PRO A O 1
ATOM 672 N N . GLU A 1 96 ? 24.166 0.037 46.564 1.00 13.17 79 GLU A N 1
ATOM 673 C CA . GLU A 1 96 ? 22.932 -0.547 46.000 1.00 14.50 79 GLU A CA 1
ATOM 674 C C . GLU A 1 96 ? 21.953 0.566 45.554 1.00 14.24 79 GLU A C 1
ATOM 675 O O . GLU A 1 96 ? 21.361 0.515 44.459 1.00 14.49 79 GLU A O 1
ATOM 681 N N . TRP A 1 97 ? 21.817 1.600 46.368 1.00 12.56 80 TRP A N 1
ATOM 682 C CA . TRP A 1 97 ? 20.866 2.647 46.029 1.00 12.86 80 TRP A CA 1
ATOM 683 C C . TRP A 1 97 ? 21.277 3.445 44.816 1.00 12.55 80 TRP A C 1
ATOM 684 O O . TRP A 1 97 ? 20.414 3.846 44.030 1.00 13.58 80 TRP A O 1
ATOM 695 N N . ALA A 1 98 ? 22.584 3.686 44.652 1.00 11.51 81 ALA A N 1
ATOM 696 C CA . ALA A 1 98 ? 23.097 4.536 43.579 1.00 11.65 81 ALA A CA 1
ATOM 697 C C . ALA A 1 98 ? 23.172 3.796 42.233 1.00 11.78 81 ALA A C 1
ATOM 698 O O . ALA A 1 98 ? 23.306 4.432 41.162 1.00 12.44 81 ALA A O 1
ATOM 700 N N . ALA A 1 99 ? 23.058 2.469 42.268 1.00 12.44 82 ALA A N 1
ATOM 701 C CA . ALA A 1 99 ? 23.163 1.699 41.022 1.00 12.70 82 ALA A CA 1
ATOM 702 C C . ALA A 1 99 ? 21.987 2.018 40.104 1.00 13.00 82 ALA A C 1
ATOM 703 O O . ALA A 1 99 ? 20.876 2.257 40.569 1.00 13.28 82 ALA A O 1
ATOM 705 N N . ASP A 1 100 ? 22.227 1.949 38.808 1.00 13.90 83 ASP A N 1
ATOM 706 C CA . ASP A 1 100 ? 21.129 1.972 37.859 1.00 14.15 83 ASP A CA 1
ATOM 707 C C . ASP A 1 100 ? 20.158 0.838 38.185 1.00 14.44 83 ASP A C 1
ATOM 708 O O . ASP A 1 100 ? 20.545 -0.294 38.550 1.00 15.34 83 ASP A O 1
ATOM 713 N N . GLU A 1 101 ? 18.877 1.136 38.049 1.00 13.73 84 GLU A N 1
ATOM 714 C CA . GLU A 1 101 ? 17.830 0.235 38.458 1.00 14.86 84 GLU A CA 1
ATOM 715 C C . GLU A 1 101 ? 17.048 -0.210 37.215 1.00 15.79 84 GLU A C 1
ATOM 716 O O . GLU A 1 101 ? 16.242 0.551 36.683 1.00 14.83 84 GLU A O 1
ATOM 722 N N . PRO A 1 102 ? 17.262 -1.449 36.733 1.00 16.22 85 PRO A N 1
ATOM 723 C CA . PRO A 1 102 ? 16.468 -1.947 35.606 1.00 15.82 85 PRO A CA 1
ATOM 724 C C . PRO A 1 102 ? 15.003 -1.980 35.940 1.00 15.12 85 PRO A C 1
ATOM 725 O O . PRO A 1 102 ? 14.645 -2.293 37.083 1.00 16.49 85 PRO A O 1
ATOM 729 N N . VAL A 1 103 ? 14.155 -1.669 34.953 1.00 15.06 86 VAL A N 1
ATOM 730 C CA . VAL A 1 103 ? 12.696 -1.724 35.141 1.00 15.72 86 VAL A CA 1
ATOM 731 C C . VAL A 1 103 ? 12.063 -2.678 34.136 1.00 16.59 86 VAL A C 1
ATOM 732 O O . VAL A 1 103 ? 12.725 -3.152 33.210 1.00 16.93 86 VAL A O 1
ATOM 736 N N . GLU A 1 104 ? 10.768 -2.922 34.312 1.00 16.88 87 GLU A N 1
ATOM 737 C CA . GLU A 1 104 ? 10.049 -3.948 33.554 1.00 19.57 87 GLU A CA 1
ATOM 738 C C . GLU A 1 104 ? 9.941 -3.580 32.075 1.00 19.72 87 GLU A C 1
ATOM 739 O O . GLU A 1 104 ? 9.699 -2.418 31.711 1.00 19.47 87 GLU A O 1
ATOM 745 N N . LYS A 1 105 ? 10.159 -4.572 31.213 1.00 21.80 88 LYS A N 1
ATOM 746 C CA . LYS A 1 105 ? 10.087 -4.357 29.777 1.00 24.27 88 LYS A CA 1
ATOM 747 C C . LYS A 1 105 ? 8.707 -4.776 29.252 1.00 26.26 88 LYS A C 1
ATOM 748 O O . LYS A 1 105 ? 7.854 -5.236 30.009 1.00 26.92 88 LYS A O 1
ATOM 754 N N . THR A 1 106 ? 8.505 -4.599 27.953 1.00 28.90 89 THR A N 1
ATOM 755 C CA . THR A 1 106 ? 7.275 -5.046 27.280 1.00 31.12 89 THR A CA 1
ATOM 756 C C . THR A 1 106 ? 7.722 -5.915 26.105 1.00 32.23 89 THR A C 1
ATOM 757 O O . THR A 1 106 ? 8.920 -5.987 25.827 1.00 31.58 89 THR A O 1
ATOM 761 N N . PRO A 1 107 ? 6.773 -6.586 25.415 1.00 33.93 90 PRO A N 1
ATOM 762 C CA . PRO A 1 107 ? 7.188 -7.314 24.193 1.00 35.24 90 PRO A CA 1
ATOM 763 C C . PRO A 1 107 ? 7.881 -6.440 23.127 1.00 35.89 90 PRO A C 1
ATOM 764 O O . PRO A 1 107 ? 8.759 -6.930 22.414 1.00 37.45 90 PRO A O 1
ATOM 768 N N . GLN A 1 108 ? 7.513 -5.163 23.036 1.00 36.13 91 GLN A N 1
ATOM 769 C CA . GLN A 1 108 ? 8.092 -4.251 22.038 1.00 36.18 91 GLN A CA 1
ATOM 770 C C . GLN A 1 108 ? 9.493 -3.756 22.404 1.00 35.31 91 GLN A C 1
ATOM 771 O O . GLN A 1 108 ? 10.219 -3.234 21.551 1.00 35.52 91 GLN A O 1
ATOM 777 N N . THR A 1 109 ? 9.850 -3.885 23.678 1.00 33.56 92 THR A N 1
ATOM 778 C CA . THR A 1 109 ? 11.119 -3.359 24.186 1.00 31.75 92 THR A CA 1
ATOM 779 C C . THR A 1 109 ? 12.059 -4.454 24.695 1.00 30.20 92 THR A C 1
ATOM 780 O O . THR A 1 109 ? 12.981 -4.179 25.458 1.00 28.36 92 THR A O 1
ATOM 784 N N . GLN A 1 110 ? 11.856 -5.686 24.241 1.00 29.99 93 GLN A N 1
ATOM 785 C CA . GLN A 1 110 ? 12.700 -6.794 24.697 1.00 29.58 93 GLN A CA 1
ATOM 786 C C . GLN A 1 110 ? 14.196 -6.617 24.426 1.00 28.62 93 GLN A C 1
ATOM 787 O O . GLN A 1 110 ? 15.016 -7.036 25.235 1.00 28.57 93 GLN A O 1
ATOM 793 N N . GLN A 1 111 ? 14.544 -5.970 23.314 1.00 27.78 94 GLN A N 1
ATOM 794 C CA . GLN A 1 111 ? 15.945 -5.792 22.940 1.00 27.58 94 GLN A CA 1
ATOM 795 C C . GLN A 1 111 ? 16.506 -4.472 23.449 1.00 26.27 94 GLN A C 1
ATOM 796 O O . GLN A 1 111 ? 17.638 -4.088 23.119 1.00 26.69 94 GLN A O 1
ATOM 802 N N . ASP A 1 112 ? 15.707 -3.766 24.247 1.00 24.98 95 ASP A N 1
ATOM 803 C CA . ASP A 1 112 ? 16.140 -2.473 24.791 1.00 23.40 95 ASP A CA 1
ATOM 804 C C . ASP A 1 112 ? 16.662 -2.602 26.229 1.00 21.83 95 ASP A C 1
ATOM 805 O O . ASP A 1 112 ? 16.423 -3.595 26.897 1.00 21.46 95 ASP A O 1
ATOM 810 N N . GLU A 1 113 ? 17.425 -1.619 26.679 1.00 20.02 96 GLU A N 1
ATOM 811 C CA . GLU A 1 113 ? 17.722 -1.500 28.106 1.00 20.41 96 GLU A CA 1
ATOM 812 C C . GLU A 1 113 ? 16.774 -0.412 28.644 1.00 18.19 96 GLU A C 1
ATOM 813 O O . GLU A 1 113 ? 16.707 0.679 28.056 1.00 17.60 96 GLU A O 1
ATOM 819 N N . LEU A 1 114 ? 16.081 -0.702 29.744 1.00 16.76 97 LEU A N 1
ATOM 820 C CA . LEU A 1 114 ? 15.197 0.284 30.400 1.00 15.21 97 LEU A CA 1
ATOM 821 C C . LEU A 1 114 ? 15.604 0.372 31.853 1.00 13.86 97 LEU A C 1
ATOM 822 O O . LEU A 1 114 ? 15.566 -0.619 32.557 1.00 14.48 97 LEU A O 1
ATOM 827 N N . TYR A 1 115 ? 15.928 1.577 32.322 1.00 12.57 98 TYR A N 1
ATOM 828 C CA . TYR A 1 115 ? 16.399 1.677 33.715 1.00 12.79 98 TYR A CA 1
ATOM 829 C C . TYR A 1 115 ? 16.244 3.089 34.254 1.00 12.34 98 TYR A C 1
ATOM 830 O O . TYR A 1 115 ? 16.044 4.041 33.487 1.00 12.65 98 TYR A O 1
ATOM 839 N N . ILE A 1 116 ? 16.250 3.198 35.588 1.00 11.70 99 ILE A N 1
ATOM 840 C CA . ILE A 1 116 ? 16.218 4.506 36.271 1.00 12.48 99 ILE A CA 1
ATOM 841 C C . ILE A 1 116 ? 17.639 4.827 36.722 1.00 12.38 99 ILE A C 1
ATOM 842 O O . ILE A 1 116 ? 18.287 4.003 37.414 1.00 12.81 99 ILE A O 1
ATOM 847 N N . HIS A 1 117 ? 18.148 5.981 36.314 1.00 11.55 100 HIS A N 1
ATOM 848 C CA . HIS A 1 117 ? 19.490 6.430 36.686 1.00 11.56 100 HIS A CA 1
ATOM 849 C C . HIS A 1 117 ? 19.314 7.473 37.773 1.00 12.27 100 HIS A C 1
ATOM 850 O O . HIS A 1 117 ? 18.563 8.454 37.551 1.00 13.05 100 HIS A O 1
ATOM 857 N N . SER A 1 118 ? 20.019 7.320 38.899 1.00 11.30 101 SER A N 1
ATOM 858 C CA . SER A 1 118 ? 19.966 8.343 39.949 1.00 10.97 101 SER A CA 1
ATOM 859 C C . SER A 1 118 ? 21.142 9.271 39.843 1.00 10.46 101 SER A C 1
ATOM 860 O O . SER A 1 118 ? 22.277 8.829 39.641 1.00 10.98 101 SER A O 1
ATOM 863 N N . GLU A 1 119 ? 20.903 10.557 40.005 1.00 10.30 102 GLU A N 1
ATOM 864 C CA . GLU A 1 119 ? 21.984 11.532 39.953 1.00 10.43 102 GLU A CA 1
ATOM 865 C C . GLU A 1 119 ? 21.686 12.666 40.926 1.00 10.83 102 GLU A C 1
ATOM 866 O O . GLU A 1 119 ? 20.533 12.939 41.240 1.00 11.13 102 GLU A O 1
ATOM 872 N N . PRO A 1 120 ? 22.709 13.364 41.403 1.00 9.83 103 PRO A N 1
ATOM 873 C CA . PRO A 1 120 ? 22.476 14.465 42.329 1.00 9.97 103 PRO A CA 1
ATOM 874 C C . PRO A 1 120 ? 21.692 15.581 41.672 1.00 10.01 103 PRO A C 1
ATOM 875 O O . PRO A 1 120 ? 21.703 15.751 40.444 1.00 11.51 103 PRO A O 1
ATOM 879 N N . LEU A 1 121 ? 21.027 16.355 42.526 1.00 9.65 104 LEU A N 1
ATOM 880 C CA . LEU A 1 121 ? 20.379 17.572 42.092 1.00 9.63 104 LEU A CA 1
ATOM 881 C C . LEU A 1 121 ? 21.327 18.751 41.889 1.00 9.13 104 LEU A C 1
ATOM 882 O O . LEU A 1 121 ? 21.147 19.569 40.994 1.00 11.13 104 LEU A O 1
ATOM 887 N N . GLY A 1 122 ? 22.342 18.853 42.753 1.00 9.21 105 GLY A N 1
ATOM 888 C CA . GLY A 1 122 ? 23.315 19.941 42.644 1.00 8.95 105 GLY A CA 1
ATOM 889 C C . GLY A 1 122 ? 23.630 20.482 44.023 1.00 8.88 105 GLY A C 1
ATOM 890 O O . GLY A 1 122 ? 24.338 19.829 44.791 1.00 9.91 105 GLY A O 1
ATOM 891 N N . VAL A 1 123 ? 23.152 21.692 44.317 1.00 9.30 106 VAL A N 1
ATOM 892 C CA . VAL A 1 123 ? 23.365 22.335 45.617 1.00 9.32 106 VAL A CA 1
ATOM 893 C C . VAL A 1 123 ? 22.038 22.308 46.366 1.00 9.34 106 VAL A C 1
ATOM 894 O O . VAL A 1 123 ? 21.043 22.925 45.941 1.00 9.45 106 VAL A O 1
ATOM 898 N N . VAL A 1 124 ? 22.006 21.587 47.475 1.00 8.28 107 VAL A N 1
ATOM 899 C CA . VAL A 1 124 ? 20.821 21.492 48.363 1.00 8.64 107 VAL A CA 1
ATOM 900 C C . VAL A 1 124 ? 20.939 22.453 49.511 1.00 10.22 107 VAL A C 1
ATOM 901 O O . VAL A 1 124 ? 22.036 22.631 50.071 1.00 10.17 107 VAL A O 1
ATOM 905 N N . LEU A 1 125 ? 19.857 23.139 49.855 1.00 8.18 108 LEU A N 1
ATOM 906 C CA . LEU A 1 125 ? 19.839 23.938 51.084 1.00 8.32 108 LEU A CA 1
ATOM 907 C C . LEU A 1 125 ? 19.030 23.202 52.156 1.00 8.07 108 LEU A C 1
ATOM 908 O O . LEU A 1 125 ? 17.912 22.774 51.883 1.00 8.19 108 LEU A O 1
ATOM 913 N N . VAL A 1 126 ? 19.615 23.051 53.340 1.00 7.92 109 VAL A N 1
ATOM 914 C CA . VAL A 1 126 ? 18.890 22.542 54.509 1.00 8.19 109 VAL A CA 1
ATOM 915 C C . VAL A 1 126 ? 18.715 23.688 55.489 1.00 9.11 109 VAL A C 1
ATOM 916 O O . VAL A 1 126 ? 19.708 24.272 55.966 1.00 9.37 109 VAL A O 1
ATOM 920 N N . ILE A 1 127 ? 17.469 24.048 55.799 1.00 8.33 110 ILE A N 1
ATOM 921 C CA . ILE A 1 127 ? 17.154 25.047 56.820 1.00 8.70 110 ILE A CA 1
ATOM 922 C C . ILE A 1 127 ? 16.720 24.290 58.043 1.00 9.26 110 ILE A C 1
ATOM 923 O O . ILE A 1 127 ? 15.724 23.546 58.048 1.00 9.25 110 ILE A O 1
ATOM 928 N N . GLY A 1 128 ? 17.561 24.387 59.069 1.00 10.38 111 GLY A N 1
ATOM 929 C CA . GLY A 1 128 ? 17.303 23.734 60.331 1.00 10.61 111 GLY A CA 1
ATOM 930 C C . GLY A 1 128 ? 16.259 24.431 61.181 1.00 10.52 111 GLY A C 1
ATOM 931 O O . GLY A 1 128 ? 15.903 25.605 60.960 1.00 12.02 111 GLY A O 1
ATOM 932 N N . THR A 1 129 ? 15.832 23.725 62.222 1.00 10.48 112 THR A N 1
ATOM 933 C CA . THR A 1 129 ? 14.975 24.324 63.241 1.00 11.11 112 THR A CA 1
ATOM 934 C C . THR A 1 129 ? 15.634 24.140 64.605 1.00 10.13 112 THR A C 1
ATOM 935 O O . THR A 1 129 ? 16.698 23.509 64.709 1.00 11.75 112 THR A O 1
ATOM 939 N N . TRP A 1 130 ? 15.003 24.697 65.641 1.00 9.81 113 TRP A N 1
ATOM 940 C CA . TRP A 1 130 ? 15.669 24.889 66.929 1.00 9.89 113 TRP A CA 1
ATOM 941 C C . TRP A 1 130 ? 15.400 23.803 67.938 1.00 9.15 113 TRP A C 1
ATOM 942 O O . TRP A 1 130 ? 16.163 23.697 68.896 1.00 9.54 113 TRP A O 1
ATOM 953 N N . ASN A 1 131 ? 14.364 22.972 67.743 1.00 8.56 114 ASN A N 1
ATOM 954 C CA . ASN A 1 131 ? 13.973 22.095 68.851 1.00 9.15 114 ASN A CA 1
ATOM 955 C C . ASN A 1 131 ? 14.805 20.807 68.965 1.00 7.93 114 ASN A C 1
ATOM 956 O O . ASN A 1 131 ? 14.994 20.297 70.057 1.00 8.92 114 ASN A O 1
ATOM 961 N N . TYR A 1 132 ? 15.284 20.338 67.810 1.00 8.18 115 TYR A N 1
ATOM 962 C CA . TYR A 1 132 ? 16.288 19.255 67.742 1.00 8.64 115 TYR A CA 1
ATOM 963 C C . TYR A 1 132 ? 17.346 19.787 66.782 1.00 9.13 115 TYR A C 1
ATOM 964 O O . TYR A 1 132 ? 17.362 19.440 65.588 1.00 8.88 115 TYR A O 1
ATOM 973 N N . PRO A 1 133 ? 18.195 20.702 67.260 1.00 7.82 116 PRO A N 1
ATOM 974 C CA . PRO A 1 133 ? 18.977 21.517 66.335 1.00 8.18 116 PRO A CA 1
ATOM 975 C C . PRO A 1 133 ? 20.147 20.752 65.748 1.00 8.83 116 PRO A C 1
ATOM 976 O O . PRO A 1 133 ? 20.728 21.257 64.782 1.00 11.65 116 PRO A O 1
ATOM 980 N N . PHE A 1 134 ? 20.513 19.613 66.329 1.00 9.07 117 PHE A N 1
ATOM 981 C CA . PHE A 1 134 ? 21.508 18.799 65.678 1.00 9.57 117 PHE A CA 1
ATOM 982 C C . PHE A 1 134 ? 20.842 17.831 64.707 1.00 9.22 117 PHE A C 1
ATOM 983 O O . PHE A 1 134 ? 21.193 17.754 63.522 1.00 10.08 117 PHE A O 1
ATOM 991 N N . ASN A 1 135 ? 19.850 17.078 65.178 1.00 8.70 118 ASN A N 1
ATOM 992 C CA . ASN A 1 135 ? 19.204 16.132 64.267 1.00 9.59 118 ASN A CA 1
ATOM 993 C C . ASN A 1 135 ? 18.570 16.784 63.029 1.00 9.44 118 ASN A C 1
ATOM 994 O O . ASN A 1 135 ? 18.718 16.262 61.913 1.00 9.96 118 ASN A O 1
ATOM 999 N N . LEU A 1 136 ? 17.878 17.910 63.208 1.00 9.30 119 LEU A N 1
ATOM 1000 C CA . LEU A 1 136 ? 17.109 18.487 62.102 1.00 10.78 119 LEU A CA 1
ATOM 1001 C C . LEU A 1 136 ? 17.923 19.381 61.195 1.00 11.67 119 LEU A C 1
ATOM 1002 O O . LEU A 1 136 ? 17.407 19.902 60.217 1.00 13.81 119 LEU A O 1
ATOM 1007 N N . THR A 1 137 ? 19.204 19.506 61.477 1.00 10.73 120 THR A N 1
ATOM 1008 C CA . THR A 1 137 ? 20.160 20.079 60.509 1.00 11.85 120 THR A CA 1
ATOM 1009 C C . THR A 1 137 ? 20.989 18.966 59.887 1.00 10.78 120 THR A C 1
ATOM 1010 O O . THR A 1 137 ? 21.092 18.879 58.651 1.00 11.35 120 THR A O 1
ATOM 1017 N N . ILE A 1 138 ? 21.506 18.037 60.687 1.00 10.25 121 ILE A N 1
ATOM 1018 C CA . ILE A 1 138 ? 22.479 17.061 60.163 1.00 10.21 121 ILE A CA 1
ATOM 1019 C C . ILE A 1 138 ? 21.850 15.817 59.582 1.00 10.57 121 ILE A C 1
ATOM 1020 O O . ILE A 1 138 ? 22.385 15.265 58.612 1.00 10.35 121 ILE A O 1
ATOM 1025 N N . GLN A 1 139 ? 20.715 15.354 60.124 1.00 9.55 122 GLN A N 1
ATOM 1026 C CA . GLN A 1 139 ? 20.144 14.161 59.509 1.00 10.18 122 GLN A CA 1
ATOM 1027 C C . GLN A 1 139 ? 19.720 14.402 58.031 1.00 9.20 122 GLN A C 1
ATOM 1028 O O . GLN A 1 139 ? 20.010 13.577 57.164 1.00 10.16 122 GLN A O 1
ATOM 1034 N N . PRO A 1 140 ? 19.083 15.534 57.697 1.00 9.09 123 PRO A N 1
ATOM 1035 C CA . PRO A 1 140 ? 18.836 15.828 56.287 1.00 9.26 123 PRO A CA 1
ATOM 1036 C C . PRO A 1 140 ? 20.122 15.945 55.478 1.00 9.65 123 PRO A C 1
ATOM 1037 O O . PRO A 1 140 ? 20.179 15.443 54.347 1.00 11.36 123 PRO A O 1
ATOM 1041 N N . MET A 1 141 ? 21.139 16.583 56.068 1.00 9.38 124 MET A N 1
ATOM 1042 C CA . MET A 1 141 ? 22.419 16.742 55.397 1.00 9.55 124 MET A CA 1
ATOM 1043 C C . MET A 1 141 ? 23.025 15.375 55.037 1.00 9.68 124 MET A C 1
ATOM 1044 O O . MET A 1 141 ? 23.604 15.225 53.932 1.00 9.61 124 MET A O 1
ATOM 1053 N N . VAL A 1 142 ? 22.950 14.407 55.953 1.00 10.07 125 VAL A N 1
ATOM 1054 C CA . VAL A 1 142 ? 23.472 13.072 55.672 1.00 10.51 125 VAL A CA 1
ATOM 1055 C C . VAL A 1 142 ? 22.902 12.505 54.372 1.00 10.59 125 VAL A C 1
ATOM 1056 O O . VAL A 1 142 ? 23.618 12.033 53.493 1.00 10.62 125 VAL A O 1
ATOM 1060 N N . GLY A 1 143 ? 21.590 12.591 54.210 1.00 9.98 126 GLY A N 1
ATOM 1061 C CA . GLY A 1 143 ? 20.973 12.073 52.983 1.00 9.53 126 GLY A CA 1
ATOM 1062 C C . GLY A 1 143 ? 21.378 12.874 51.734 1.00 8.80 126 GLY A C 1
ATOM 1063 O O . GLY A 1 143 ? 21.631 12.276 50.680 1.00 11.22 126 GLY A O 1
ATOM 1064 N N . ALA A 1 144 ? 21.492 14.188 51.865 1.00 8.84 127 ALA A N 1
ATOM 1065 C CA . ALA A 1 144 ? 21.873 15.009 50.730 1.00 8.25 127 ALA A CA 1
ATOM 1066 C C . ALA A 1 144 ? 23.335 14.780 50.330 1.00 7.74 127 ALA A C 1
ATOM 1067 O O . ALA A 1 144 ? 23.628 14.797 49.116 1.00 9.40 127 ALA A O 1
ATOM 1069 N N . ILE A 1 145 ? 24.204 14.529 51.328 1.00 8.31 128 ILE A N 1
ATOM 1070 C CA . ILE A 1 145 ? 25.625 14.156 51.047 1.00 8.90 128 ILE A CA 1
ATOM 1071 C C . ILE A 1 145 ? 25.662 12.800 50.328 1.00 9.81 128 ILE A C 1
ATOM 1072 O O . ILE A 1 145 ? 26.362 12.642 49.293 1.00 9.83 128 ILE A O 1
ATOM 1077 N N . ALA A 1 146 ? 24.878 11.841 50.839 1.00 8.97 129 ALA A N 1
ATOM 1078 C CA . ALA A 1 146 ? 24.849 10.495 50.279 1.00 9.46 129 ALA A CA 1
ATOM 1079 C C . ALA A 1 146 ? 24.394 10.509 48.829 1.00 9.39 129 ALA A C 1
ATOM 1080 O O . ALA A 1 146 ? 24.906 9.742 48.005 1.00 9.34 129 ALA A O 1
ATOM 1082 N N . ALA A 1 147 ? 23.495 11.440 48.493 1.00 8.63 130 ALA A N 1
ATOM 1083 C CA . ALA A 1 147 ? 22.997 11.552 47.116 1.00 8.85 130 ALA A CA 1
ATOM 1084 C C . ALA A 1 147 ? 23.960 12.342 46.179 1.00 8.82 130 ALA A C 1
ATOM 1085 O O . ALA A 1 147 ? 23.694 12.536 45.020 1.00 10.06 130 ALA A O 1
ATOM 1087 N N . GLY A 1 148 ? 25.093 12.789 46.717 1.00 8.45 131 GLY A N 1
ATOM 1088 C CA . GLY A 1 148 ? 26.130 13.445 45.883 1.00 8.94 131 GLY A CA 1
ATOM 1089 C C . GLY A 1 148 ? 25.983 14.943 45.664 1.00 9.14 131 GLY A C 1
ATOM 1090 O O . GLY A 1 148 ? 26.561 15.502 44.731 1.00 10.42 131 GLY A O 1
ATOM 1091 N N . ASN A 1 149 ? 25.217 15.589 46.537 1.00 9.00 132 ASN A N 1
ATOM 1092 C CA . ASN A 1 149 ? 25.051 17.024 46.413 1.00 8.66 132 ASN A CA 1
ATOM 1093 C C . ASN A 1 149 ? 26.036 17.833 47.235 1.00 9.00 132 ASN A C 1
ATOM 1094 O O . ASN A 1 149 ? 26.589 17.346 48.238 1.00 9.41 132 ASN A O 1
ATOM 1099 N N . ALA A 1 150 ? 26.231 19.102 46.863 1.00 9.02 133 ALA A N 1
ATOM 1100 C CA . ALA A 1 150 ? 26.746 20.072 47.835 1.00 9.38 133 ALA A CA 1
ATOM 1101 C C . ALA A 1 150 ? 25.565 20.381 48.782 1.00 8.86 133 ALA A C 1
ATOM 1102 O O . ALA A 1 150 ? 24.392 20.301 48.360 1.00 9.76 133 ALA A O 1
ATOM 1104 N N . VAL A 1 151 ? 25.867 20.749 50.014 1.00 8.50 134 VAL A N 1
ATOM 1105 C CA . VAL A 1 151 ? 24.786 20.974 50.982 1.00 8.23 134 VAL A CA 1
ATOM 1106 C C . VAL A 1 151 ? 25.110 22.238 51.786 1.00 8.76 134 VAL A C 1
ATOM 1107 O O . VAL A 1 151 ? 26.105 22.252 52.534 1.00 10.06 134 VAL A O 1
ATOM 1111 N N . VAL A 1 152 ? 24.296 23.283 51.643 1.00 9.48 135 VAL A N 1
ATOM 1112 C CA . VAL A 1 152 ? 24.438 24.499 52.418 1.00 8.80 135 VAL A CA 1
ATOM 1113 C C . VAL A 1 152 ? 23.533 24.390 53.626 1.00 9.57 135 VAL A C 1
ATOM 1114 O O . VAL A 1 152 ? 22.360 24.008 53.468 1.00 10.61 135 VAL A O 1
ATOM 1118 N N . LEU A 1 153 ? 24.061 24.638 54.802 1.00 9.68 136 LEU A N 1
ATOM 1119 C CA . LEU A 1 153 ? 23.274 24.514 56.025 1.00 8.36 136 LEU A CA 1
ATOM 1120 C C . LEU A 1 153 ? 22.939 25.883 56.604 1.00 8.84 136 LEU A C 1
ATOM 1121 O O . LEU A 1 153 ? 23.829 26.714 56.777 1.00 9.75 136 LEU A O 1
ATOM 1130 N N . LYS A 1 154 ? 21.676 26.073 56.992 1.00 8.59 137 LYS A N 1
ATOM 1131 C CA . LYS A 1 154 ? 21.281 27.270 57.724 1.00 9.73 137 LYS A CA 1
ATOM 1132 C C . LYS A 1 154 ? 20.695 26.846 59.062 1.00 9.78 137 LYS A C 1
ATOM 1133 O O . LYS A 1 154 ? 19.487 26.546 59.152 1.00 10.34 137 LYS A O 1
ATOM 1139 N N . PRO A 1 155 ? 21.502 26.831 60.113 1.00 9.71 138 PRO A N 1
ATOM 1140 C CA . PRO A 1 155 ? 20.948 26.522 61.447 1.00 10.04 138 PRO A CA 1
ATOM 1141 C C . PRO A 1 155 ? 19.989 27.589 61.927 1.00 10.85 138 PRO A C 1
ATOM 1142 O O . PRO A 1 155 ? 20.093 28.762 61.531 1.00 12.04 138 PRO A O 1
ATOM 1146 N N . SER A 1 156 ? 19.080 27.203 62.813 1.00 11.22 139 SER A N 1
ATOM 1147 C CA . SER A 1 156 ? 18.231 28.203 63.475 1.00 10.39 139 SER A CA 1
ATOM 1148 C C . SER A 1 156 ? 18.982 28.988 64.543 1.00 11.48 139 SER A C 1
ATOM 1149 O O . SER A 1 156 ? 19.608 28.394 65.401 1.00 12.96 139 SER A O 1
ATOM 1152 N N . GLU A 1 157 ? 18.862 30.319 64.494 1.00 13.82 140 GLU A N 1
ATOM 1153 C CA . GLU A 1 157 ? 19.436 31.194 65.486 1.00 15.37 140 GLU A CA 1
ATOM 1154 C C . GLU A 1 157 ? 18.799 31.067 66.876 1.00 13.70 140 GLU A C 1
ATOM 1155 O O . GLU A 1 157 ? 19.398 31.487 67.862 1.00 15.18 140 GLU A O 1
ATOM 1161 N N . LEU A 1 158 ? 17.592 30.492 66.966 1.00 11.70 141 LEU A N 1
ATOM 1162 C CA . LEU A 1 158 ? 16.977 30.338 68.279 1.00 12.03 141 LEU A CA 1
ATOM 1163 C C . LEU A 1 158 ? 17.730 29.372 69.183 1.00 11.01 141 LEU A C 1
ATOM 1164 O O . LEU A 1 158 ? 17.738 29.550 70.393 1.00 12.54 141 LEU A O 1
ATOM 1169 N N . SER A 1 159 ? 18.383 28.362 68.586 1.00 10.02 142 SER A N 1
ATOM 1170 C CA . SER A 1 159 ? 19.262 27.455 69.345 1.00 10.49 142 SER A CA 1
ATOM 1171 C C . SER A 1 159 ? 20.674 27.947 69.105 1.00 11.28 142 SER A C 1
ATOM 1172 O O . SER A 1 159 ? 21.425 27.396 68.321 1.00 10.29 142 SER A O 1
ATOM 1177 N N . GLU A 1 160 ? 20.987 29.039 69.808 1.00 11.35 143 GLU A N 1
ATOM 1178 C CA . GLU A 1 160 ? 22.184 29.819 69.508 1.00 12.47 143 GLU A CA 1
ATOM 1179 C C . GLU A 1 160 ? 23.459 29.030 69.767 1.00 11.55 143 GLU A C 1
ATOM 1180 O O . GLU A 1 160 ? 24.411 29.169 68.989 1.00 12.18 143 GLU A O 1
ATOM 1191 N N . ASN A 1 161 ? 23.496 28.199 70.813 1.00 10.38 144 ASN A N 1
ATOM 1192 C CA . ASN A 1 161 ? 24.735 27.477 71.100 1.00 10.68 144 ASN A CA 1
ATOM 1193 C C . ASN A 1 161 ? 25.029 26.422 70.056 1.00 10.64 144 ASN A C 1
ATOM 1194 O O . ASN A 1 161 ? 26.163 26.273 69.638 1.00 10.66 144 ASN A O 1
ATOM 1199 N N . MET A 1 162 ? 23.996 25.701 69.625 1.00 9.19 145 MET A N 1
ATOM 1200 C CA . MET A 1 162 ? 24.225 24.705 68.577 1.00 8.77 145 MET A CA 1
ATOM 1201 C C . MET A 1 162 ? 24.583 25.364 67.272 1.00 9.97 145 MET A C 1
ATOM 1202 O O . MET A 1 162 ? 25.426 24.853 66.544 1.00 10.48 145 MET A O 1
ATOM 1207 N N . ALA A 1 163 ? 23.969 26.512 66.967 1.00 9.74 146 ALA A N 1
ATOM 1208 C CA . ALA A 1 163 ? 24.281 27.196 65.713 1.00 9.36 146 ALA A CA 1
ATOM 1209 C C . ALA A 1 163 ? 25.754 27.614 65.662 1.00 10.34 146 ALA A C 1
ATOM 1210 O O . ALA A 1 163 ? 26.460 27.396 64.660 1.00 10.86 146 ALA A O 1
ATOM 1212 N N . SER A 1 164 ? 26.242 28.190 66.755 1.00 10.95 147 SER A N 1
ATOM 1213 C CA . SER A 1 164 ? 27.662 28.599 66.859 1.00 11.74 147 SER A CA 1
ATOM 1214 C C . SER A 1 164 ? 28.591 27.377 66.777 1.00 11.99 147 SER A C 1
ATOM 1215 O O . SER A 1 164 ? 29.637 27.377 66.084 1.00 12.01 147 SER A O 1
ATOM 1218 N N . LEU A 1 165 ? 28.185 26.314 67.439 1.00 10.58 148 LEU A N 1
ATOM 1219 C CA . LEU A 1 165 ? 29.013 25.145 67.473 1.00 9.89 148 LEU A CA 1
ATOM 1220 C C . LEU A 1 165 ? 29.158 24.556 66.068 1.00 10.59 148 LEU A C 1
ATOM 1221 O O . LEU A 1 165 ? 30.257 24.224 65.611 1.00 10.70 148 LEU A O 1
ATOM 1226 N N . LEU A 1 166 ? 28.046 24.406 65.367 1.00 9.55 149 LEU A N 1
ATOM 1227 C CA . LEU A 1 166 ? 28.075 23.799 64.047 1.00 9.62 149 LEU A CA 1
ATOM 1228 C C . LEU A 1 166 ? 28.898 24.649 63.076 1.00 9.31 149 LEU A C 1
ATOM 1229 O O . LEU A 1 166 ? 29.589 24.103 62.198 1.00 10.11 149 LEU A O 1
ATOM 1234 N N . ALA A 1 167 ? 28.808 25.977 63.194 1.00 9.54 150 ALA A N 1
ATOM 1235 C CA . ALA A 1 167 ? 29.640 26.840 62.345 1.00 10.54 150 ALA A CA 1
ATOM 1236 C C . ALA A 1 167 ? 31.133 26.581 62.531 1.00 11.37 150 ALA A C 1
ATOM 1237 O O . ALA A 1 167 ? 31.909 26.745 61.563 1.00 12.53 150 ALA A O 1
ATOM 1239 N N . THR A 1 168 ? 31.536 26.149 63.730 1.00 11.55 151 THR A N 1
ATOM 1240 C CA . THR A 1 168 ? 32.964 25.861 63.986 1.00 13.00 151 THR A CA 1
ATOM 1241 C C . THR A 1 168 ? 33.293 24.450 63.525 1.00 12.50 151 THR A C 1
ATOM 1242 O O . THR A 1 168 ? 34.266 24.231 62.797 1.00 14.20 151 THR A O 1
ATOM 1246 N N . ILE A 1 169 ? 32.482 23.474 63.922 1.00 11.85 152 ILE A N 1
ATOM 1247 C CA . ILE A 1 169 ? 32.887 22.078 63.746 1.00 11.68 152 ILE A CA 1
ATOM 1248 C C . ILE A 1 169 ? 32.610 21.491 62.380 1.00 12.51 152 ILE A C 1
ATOM 1249 O O . ILE A 1 169 ? 33.355 20.624 61.922 1.00 13.09 152 ILE A O 1
ATOM 1254 N N . ILE A 1 170 ? 31.555 21.905 61.687 1.00 9.79 153 ILE A N 1
ATOM 1255 C CA . ILE A 1 170 ? 31.339 21.331 60.382 1.00 11.36 153 ILE A CA 1
ATOM 1256 C C . ILE A 1 170 ? 32.537 21.504 59.432 1.00 11.47 153 ILE A C 1
ATOM 1257 O O . ILE A 1 170 ? 32.964 20.509 58.858 1.00 11.57 153 ILE A O 1
ATOM 1262 N N . PRO A 1 171 ? 33.074 22.743 59.288 1.00 11.42 154 PRO A N 1
ATOM 1263 C CA . PRO A 1 171 ? 34.238 22.899 58.370 1.00 12.84 154 PRO A CA 1
ATOM 1264 C C . PRO A 1 171 ? 35.496 22.260 58.935 1.00 14.34 154 PRO A C 1
ATOM 1265 O O . PRO A 1 171 ? 36.418 21.997 58.170 1.00 14.13 154 PRO A O 1
ATOM 1269 N N . GLN A 1 172 ? 35.554 21.989 60.236 1.00 14.13 155 GLN A N 1
ATOM 1270 C CA . GLN A 1 172 ? 36.690 21.251 60.798 1.00 14.85 155 GLN A CA 1
ATOM 1271 C C . GLN A 1 172 ? 36.774 19.809 60.288 1.00 13.81 155 GLN A C 1
ATOM 1272 O O . GLN A 1 172 ? 37.854 19.206 60.250 1.00 16.69 155 GLN A O 1
ATOM 1283 N N . TYR A 1 173 ? 35.633 19.239 59.908 1.00 12.66 156 TYR A N 1
ATOM 1284 C CA . TYR A 1 173 ? 35.522 17.841 59.527 1.00 12.59 156 TYR A CA 1
ATOM 1285 C C . TYR A 1 173 ? 35.187 17.587 58.070 1.00 12.39 156 TYR A C 1
ATOM 1286 O O . TYR A 1 173 ? 35.682 16.599 57.477 1.00 15.13 156 TYR A O 1
ATOM 1295 N N . LEU A 1 174 ? 34.362 18.457 57.474 1.00 12.59 157 LEU A N 1
ATOM 1296 C CA . LEU A 1 174 ? 33.853 18.256 56.119 1.00 12.41 157 LEU A CA 1
ATOM 1297 C C . LEU A 1 174 ? 34.506 19.199 55.110 1.00 12.65 157 LEU A C 1
ATOM 1298 O O . LEU A 1 174 ? 35.089 20.205 55.477 1.00 13.99 157 LEU A O 1
ATOM 1303 N N . ASP A 1 175 ? 34.365 18.872 53.831 1.00 11.12 158 ASP A N 1
ATOM 1304 C CA . ASP A 1 175 ? 34.867 19.720 52.754 1.00 10.49 158 ASP A CA 1
ATOM 1305 C C . ASP A 1 175 ? 34.342 21.156 52.942 1.00 11.80 158 ASP A C 1
ATOM 1306 O O . ASP A 1 175 ? 33.128 21.359 53.138 1.00 11.90 158 ASP A O 1
ATOM 1311 N N . LYS A 1 176 ? 35.219 22.144 52.899 1.00 11.47 159 LYS A N 1
ATOM 1312 C CA . LYS A 1 176 ? 34.873 23.512 53.320 1.00 12.07 159 LYS A CA 1
ATOM 1313 C C . LYS A 1 176 ? 34.092 24.254 52.234 1.00 12.07 159 LYS A C 1
ATOM 1314 O O . LYS A 1 176 ? 33.334 25.189 52.530 1.00 15.22 159 LYS A O 1
ATOM 1320 N N . ASP A 1 177 ? 34.272 23.859 50.987 1.00 12.38 160 ASP A N 1
ATOM 1321 C CA . ASP A 1 177 ? 33.540 24.504 49.884 1.00 12.61 160 ASP A CA 1
ATOM 1322 C C . ASP A 1 177 ? 32.158 23.864 49.678 1.00 11.03 160 ASP A C 1
ATOM 1323 O O . ASP A 1 177 ? 31.188 24.578 49.417 1.00 10.97 160 ASP A O 1
ATOM 1328 N N . LEU A 1 178 ? 32.069 22.541 49.743 1.00 10.43 161 LEU A N 1
ATOM 1329 C CA . LEU A 1 178 ? 30.825 21.842 49.438 1.00 10.18 161 LEU A CA 1
ATOM 1330 C C . LEU A 1 178 ? 29.765 22.005 50.514 1.00 9.82 161 LEU A C 1
ATOM 1331 O O . LEU A 1 178 ? 28.587 21.899 50.187 1.00 10.24 161 LEU A O 1
ATOM 1336 N N . TYR A 1 179 ? 30.166 22.189 51.768 1.00 10.08 162 TYR A N 1
ATOM 1337 C CA . TYR A 1 179 ? 29.243 22.028 52.874 1.00 9.78 162 TYR A CA 1
ATOM 1338 C C . TYR A 1 179 ? 29.290 23.191 53.855 1.00 9.11 162 TYR A C 1
ATOM 1339 O O . TYR A 1 179 ? 29.558 23.027 55.045 1.00 10.62 162 TYR A O 1
ATOM 1348 N N . PRO A 1 180 ? 29.054 24.426 53.356 1.00 8.94 163 PRO A N 1
ATOM 1349 C CA . PRO A 1 180 ? 29.171 25.582 54.227 1.00 10.21 163 PRO A CA 1
ATOM 1350 C C . PRO A 1 180 ? 28.000 25.770 55.174 1.00 10.14 163 PRO A C 1
ATOM 1351 O O . PRO A 1 180 ? 26.865 25.358 54.882 1.00 10.39 163 PRO A O 1
ATOM 1355 N N . VAL A 1 181 ? 28.275 26.435 56.275 1.00 8.56 164 VAL A N 1
ATOM 1356 C CA . VAL A 1 181 ? 27.296 26.809 57.300 1.00 9.77 164 VAL A CA 1
ATOM 1357 C C . VAL A 1 181 ? 27.057 28.322 57.204 1.00 11.10 164 VAL A C 1
ATOM 1358 O O . VAL A 1 181 ? 28.007 29.115 57.229 1.00 11.55 164 VAL A O 1
ATOM 1362 N N . ILE A 1 182 ? 25.792 28.724 57.028 1.00 10.49 165 ILE A N 1
ATOM 1363 C CA . ILE A 1 182 ? 25.425 30.143 56.914 1.00 12.05 165 ILE A CA 1
ATOM 1364 C C . ILE A 1 182 ? 24.905 30.596 58.236 1.00 13.02 165 ILE A C 1
ATOM 1365 O O . ILE A 1 182 ? 23.916 30.049 58.721 1.00 12.53 165 ILE A O 1
ATOM 1370 N N . ASN A 1 183 ? 25.578 31.590 58.816 1.00 14.74 166 ASN A N 1
ATOM 1371 C CA . ASN A 1 183 ? 25.151 32.204 60.084 1.00 15.96 166 ASN A CA 1
ATOM 1372 C C . ASN A 1 183 ? 24.006 33.218 59.940 1.00 15.54 166 ASN A C 1
ATOM 1373 O O . ASN A 1 183 ? 23.678 33.678 58.847 1.00 17.28 166 ASN A O 1
ATOM 1378 N N . GLY A 1 184 ? 23.351 33.509 61.049 1.00 16.49 167 GLY A N 1
ATOM 1379 C CA . GLY A 1 184 ? 22.391 34.617 61.094 1.00 16.36 167 GLY A CA 1
ATOM 1380 C C . GLY A 1 184 ? 20.971 34.168 61.359 1.00 15.41 167 GLY A C 1
ATOM 1381 O O . GLY A 1 184 ? 20.687 32.986 61.711 1.00 17.11 167 GLY A O 1
ATOM 1382 N N . GLY A 1 185 ? 20.074 35.126 61.241 1.00 16.77 168 GLY A N 1
ATOM 1383 C CA . GLY A 1 185 ? 18.695 34.970 61.633 1.00 16.20 168 GLY A CA 1
ATOM 1384 C C . GLY A 1 185 ? 17.796 35.106 60.432 1.00 16.61 168 GLY A C 1
ATOM 1385 O O . GLY A 1 185 ? 18.157 34.703 59.324 1.00 16.59 168 GLY A O 1
ATOM 1386 N N . VAL A 1 186 ? 16.624 35.692 60.634 1.00 16.38 169 VAL A N 1
ATOM 1387 C CA . VAL A 1 186 ? 15.650 35.806 59.566 1.00 16.91 169 VAL A CA 1
ATOM 1388 C C . VAL A 1 186 ? 16.156 36.618 58.341 1.00 15.64 169 VAL A C 1
ATOM 1389 O O . VAL A 1 186 ? 15.980 36.185 57.214 1.00 15.57 169 VAL A O 1
ATOM 1393 N N . PRO A 1 187 ? 16.829 37.783 58.554 1.00 16.04 170 PRO A N 1
ATOM 1394 C CA . PRO A 1 187 ? 17.291 38.502 57.372 1.00 15.40 170 PRO A CA 1
ATOM 1395 C C . PRO A 1 187 ? 18.307 37.703 56.546 1.00 13.90 170 PRO A C 1
ATOM 1396 O O . PRO A 1 187 ? 18.288 37.754 55.312 1.00 14.72 170 PRO A O 1
ATOM 1400 N N . GLU A 1 188 ? 19.178 36.949 57.222 1.00 12.90 171 GLU A N 1
ATOM 1401 C CA . GLU A 1 188 ? 20.166 36.162 56.517 1.00 12.83 171 GLU A CA 1
ATOM 1402 C C . GLU A 1 188 ? 19.493 34.998 55.795 1.00 12.17 171 GLU A C 1
ATOM 1403 O O . GLU A 1 188 ? 19.902 34.652 54.700 1.00 12.33 171 GLU A O 1
ATOM 1409 N N . THR A 1 189 ? 18.460 34.408 56.392 1.00 12.27 172 THR A N 1
ATOM 1410 C CA . THR A 1 189 ? 17.739 33.343 55.693 1.00 11.93 172 THR A CA 1
ATOM 1411 C C . THR A 1 189 ? 17.019 33.876 54.427 1.00 11.25 172 THR A C 1
ATOM 1412 O O . THR A 1 189 ? 17.086 33.246 53.380 1.00 10.72 172 THR A O 1
ATOM 1416 N N . THR A 1 190 ? 16.434 35.076 54.539 1.00 11.49 173 THR A N 1
ATOM 1417 C CA . THR A 1 190 ? 15.760 35.728 53.421 1.00 12.57 173 THR A CA 1
ATOM 1418 C C . THR A 1 190 ? 16.755 35.986 52.290 1.00 12.06 173 THR A C 1
ATOM 1419 O O . THR A 1 190 ? 16.464 35.750 51.130 1.00 12.24 173 THR A O 1
ATOM 1423 N N . GLU A 1 191 ? 17.948 36.448 52.650 1.00 12.71 174 GLU A N 1
ATOM 1424 C CA . GLU A 1 191 ? 18.994 36.691 51.679 1.00 13.74 174 GLU A CA 1
ATOM 1425 C C . GLU A 1 191 ? 19.439 35.380 51.026 1.00 12.08 174 GLU A C 1
ATOM 1426 O O . GLU A 1 191 ? 19.627 35.258 49.814 1.00 11.93 174 GLU A O 1
ATOM 1432 N N . LEU A 1 192 ? 19.657 34.383 51.870 1.00 11.70 175 LEU A N 1
ATOM 1433 C CA . LEU A 1 192 ? 20.010 33.073 51.373 1.00 10.75 175 LEU A CA 1
ATOM 1434 C C . LEU A 1 192 ? 18.978 32.462 50.386 1.00 10.51 175 LEU A C 1
ATOM 1435 O O . LEU A 1 192 ? 19.347 31.851 49.375 1.00 11.22 175 LEU A O 1
ATOM 1440 N N . LEU A 1 193 ? 17.697 32.678 50.669 1.00 9.53 176 LEU A N 1
ATOM 1441 C CA . LEU A 1 193 ? 16.637 32.214 49.787 1.00 10.59 176 LEU A CA 1
ATOM 1442 C C . LEU A 1 193 ? 16.548 32.895 48.430 1.00 10.96 176 LEU A C 1
ATOM 1443 O O . LEU A 1 193 ? 15.815 32.422 47.567 1.00 12.07 176 LEU A O 1
ATOM 1448 N N . LYS A 1 194 ? 17.305 33.977 48.214 1.00 11.24 177 LYS A N 1
ATOM 1449 C CA . LYS A 1 194 ? 17.436 34.559 46.851 1.00 12.33 177 LYS A CA 1
ATOM 1450 C C . LYS A 1 194 ? 18.418 33.821 45.985 1.00 12.60 177 LYS A C 1
ATOM 1451 O O . LYS A 1 194 ? 18.413 33.966 44.745 1.00 14.51 177 LYS A O 1
ATOM 1457 N N . GLU A 1 195 ? 19.318 33.051 46.625 1.00 11.51 178 GLU A N 1
ATOM 1458 C CA . GLU A 1 195 ? 20.260 32.220 45.902 1.00 12.04 178 GLU A CA 1
ATOM 1459 C C . GLU A 1 195 ? 19.605 31.047 45.20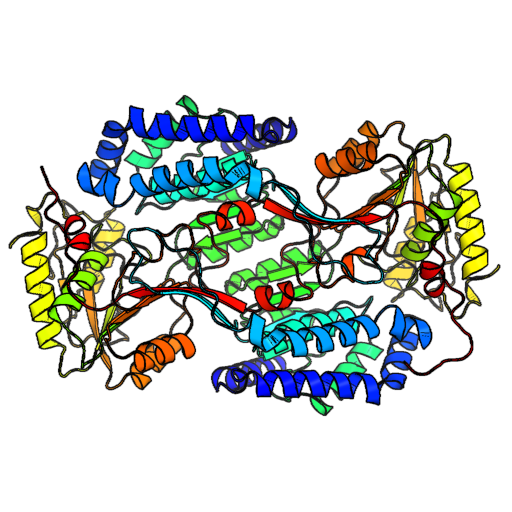3 1.00 11.56 178 GLU A C 1
ATOM 1460 O O . GLU A 1 195 ? 18.545 30.579 45.625 1.00 12.89 178 GLU A O 1
ATOM 1466 N N . ARG A 1 196 ? 20.240 30.577 44.145 1.00 11.99 179 ARG A N 1
ATOM 1467 C CA . ARG A 1 196 ? 19.658 29.478 43.397 1.00 11.43 179 ARG A CA 1
ATOM 1468 C C . ARG A 1 196 ? 20.117 28.117 43.902 1.00 10.93 179 ARG A C 1
ATOM 1469 O O . ARG A 1 196 ? 21.310 27.758 43.804 1.00 12.21 179 ARG A O 1
ATOM 1477 N N . PHE A 1 197 ? 19.164 27.335 44.409 1.00 10.24 180 PHE A N 1
ATOM 1478 C CA . PHE A 1 197 ? 19.427 25.958 44.855 1.00 9.27 180 PHE A CA 1
ATOM 1479 C C . PHE A 1 197 ? 18.717 24.959 43.982 1.00 8.88 180 PHE A C 1
ATOM 1480 O O . PHE A 1 197 ? 17.764 25.286 43.256 1.00 10.02 180 PHE A O 1
ATOM 1488 N N . ASP A 1 198 ? 19.135 23.690 44.075 1.00 8.92 181 ASP A N 1
ATOM 1489 C CA . ASP A 1 198 ? 18.475 22.628 43.326 1.00 9.26 181 ASP A CA 1
ATOM 1490 C C . ASP A 1 198 ? 17.488 21.818 44.146 1.00 8.44 181 ASP A C 1
ATOM 1491 O O . ASP A 1 198 ? 16.733 21.005 43.583 1.00 9.92 181 ASP A O 1
ATOM 1496 N N . HIS A 1 199 ? 17.456 22.061 45.462 1.00 7.83 182 HIS A N 1
ATOM 1497 C CA . HIS A 1 199 ? 16.420 21.480 46.360 1.00 8.11 182 HIS A CA 1
ATOM 1498 C C . HIS A 1 199 ? 16.539 22.248 47.631 1.00 8.54 182 HIS A C 1
ATOM 1499 O O . HIS A 1 199 ? 17.633 22.657 48.034 1.00 8.00 182 HIS A O 1
ATOM 1506 N N . ILE A 1 200 ? 15.409 22.456 48.308 1.00 8.09 183 ILE A N 1
ATOM 1507 C CA . ILE A 1 200 ? 15.403 23.054 49.655 1.00 7.79 183 ILE A CA 1
ATOM 1508 C C . ILE A 1 200 ? 14.626 22.133 50.587 1.00 8.00 183 ILE A C 1
ATOM 1509 O O . ILE A 1 200 ? 13.469 21.773 50.277 1.00 8.55 183 ILE A O 1
ATOM 1514 N N . LEU A 1 201 ? 15.226 21.766 51.731 1.00 7.83 184 LEU A N 1
ATOM 1515 C CA . LEU A 1 201 ? 14.494 21.093 52.795 1.00 8.17 184 LEU A CA 1
ATOM 1516 C C . LEU A 1 201 ? 14.383 22.081 53.948 1.00 9.34 184 LEU A C 1
ATOM 1517 O O . LEU A 1 201 ? 15.383 22.667 54.399 1.00 9.43 184 LEU A O 1
ATOM 1522 N N . TYR A 1 202 ? 13.145 22.292 54.394 1.00 8.69 185 TYR A N 1
ATOM 1523 C CA . TYR A 1 202 ? 12.835 23.153 55.512 1.00 9.20 185 TYR A CA 1
ATOM 1524 C C . TYR A 1 202 ? 12.042 22.430 56.537 1.00 9.68 185 TYR A C 1
ATOM 1525 O O . TYR A 1 202 ? 11.067 21.771 56.195 1.00 8.53 185 TYR A O 1
ATOM 1534 N N . THR A 1 203 ? 12.456 22.540 57.782 1.00 8.40 186 THR A N 1
ATOM 1535 C CA . THR A 1 203 ? 11.671 22.105 58.930 1.00 8.36 186 THR A CA 1
ATOM 1536 C C . THR A 1 203 ? 11.275 23.329 59.745 1.00 9.64 186 THR A C 1
ATOM 1537 O O . THR A 1 203 ? 12.145 24.162 60.086 1.00 10.61 186 THR A O 1
ATOM 1541 N N . GLY A 1 204 ? 9.983 23.447 60.028 1.00 8.77 187 GLY A N 1
ATOM 1542 C CA . GLY A 1 204 ? 9.523 24.652 60.756 1.00 9.69 187 GLY A CA 1
ATOM 1543 C C . GLY A 1 204 ? 8.032 24.805 60.714 1.00 9.28 187 GLY A C 1
ATOM 1544 O O . GLY A 1 204 ? 7.287 23.805 60.838 1.00 11.85 187 GLY A O 1
ATOM 1545 N N . SER A 1 205 ? 7.596 26.052 60.663 1.00 9.58 188 SER A N 1
ATOM 1546 C CA . SER A 1 205 ? 6.160 26.320 60.783 1.00 9.57 188 SER A CA 1
ATOM 1547 C C . SER A 1 205 ? 5.461 26.259 59.434 1.00 9.85 188 SER A C 1
ATOM 1548 O O . SER A 1 205 ? 6.061 26.534 58.383 1.00 9.50 188 SER A O 1
ATOM 1551 N N . THR A 1 206 ? 4.149 26.003 59.487 1.00 9.93 189 THR A N 1
ATOM 1552 C CA . THR A 1 206 ? 3.320 26.022 58.285 1.00 10.30 189 THR A CA 1
ATOM 1553 C C . THR A 1 206 ? 3.402 27.379 57.579 1.00 9.44 189 THR A C 1
ATOM 1554 O O . THR A 1 206 ? 3.605 27.443 56.345 1.00 10.29 189 THR A O 1
ATOM 1558 N N . GLY A 1 207 ? 3.330 28.464 58.358 1.00 9.73 190 GLY A N 1
ATOM 1559 C CA . GLY A 1 207 ? 3.382 29.797 57.750 1.00 10.39 190 GLY A CA 1
ATOM 1560 C C . GLY A 1 207 ? 4.695 30.111 57.053 1.00 10.62 190 GLY A C 1
ATOM 1561 O O . GLY A 1 207 ? 4.696 30.594 55.942 1.00 12.45 190 GLY A O 1
ATOM 1562 N N . VAL A 1 208 ? 5.819 29.783 57.683 1.00 9.25 191 VAL A N 1
ATOM 1563 C CA . VAL A 1 208 ? 7.104 29.988 56.991 1.00 9.81 191 VAL A CA 1
ATOM 1564 C C . VAL A 1 208 ? 7.285 29.028 55.812 1.00 9.95 191 VAL A C 1
ATOM 1565 O O . VAL A 1 208 ? 7.903 29.395 54.816 1.00 9.50 191 VAL A O 1
ATOM 1569 N N . GLY A 1 209 ? 6.717 27.821 55.886 1.00 9.13 192 GLY A N 1
ATOM 1570 C CA . GLY A 1 209 ? 6.703 26.920 54.749 1.00 9.15 192 GLY A CA 1
ATOM 1571 C C . GLY A 1 209 ? 6.225 27.563 53.454 1.00 8.99 192 GLY A C 1
ATOM 1572 O O . GLY A 1 209 ? 6.766 27.333 52.394 1.00 9.20 192 GLY A O 1
ATOM 1573 N N . LYS A 1 210 ? 5.174 28.381 53.564 1.00 8.58 193 LYS A N 1
ATOM 1574 C CA . LYS A 1 210 ? 4.615 29.087 52.390 1.00 9.28 193 LYS A CA 1
ATOM 1575 C C . LYS A 1 210 ? 5.618 30.089 51.821 1.00 8.83 193 LYS A C 1
ATOM 1576 O O . LYS A 1 210 ? 5.763 30.204 50.602 1.00 10.55 193 LYS A O 1
ATOM 1582 N N . ILE A 1 211 ? 6.343 30.757 52.710 1.00 9.27 194 ILE A N 1
ATOM 1583 C CA . ILE A 1 211 ? 7.393 31.700 52.322 1.00 9.79 194 ILE A CA 1
ATOM 1584 C C . ILE A 1 211 ? 8.529 30.972 51.610 1.00 8.32 194 ILE A C 1
ATOM 1585 O O . ILE A 1 211 ? 9.028 31.446 50.584 1.00 9.98 194 ILE A O 1
ATOM 1590 N N . ILE A 1 212 ? 8.910 29.802 52.122 1.00 8.50 195 ILE A N 1
ATOM 1591 C CA . ILE A 1 212 ? 9.989 29.033 51.517 1.00 9.03 195 ILE A CA 1
ATOM 1592 C C . ILE A 1 212 ? 9.564 28.591 50.127 1.00 8.65 195 ILE A C 1
ATOM 1593 O O . ILE A 1 212 ? 10.324 28.711 49.167 1.00 8.83 195 ILE A O 1
ATOM 1598 N N . MET A 1 213 ? 8.351 28.053 50.009 1.00 8.79 196 MET A N 1
ATOM 1599 C CA . MET A 1 213 ? 7.889 27.586 48.707 1.00 9.69 196 MET A CA 1
ATOM 1600 C C . MET A 1 213 ? 7.792 28.720 47.706 1.00 9.21 196 MET A C 1
ATOM 1601 O O . MET A 1 213 ? 8.098 28.516 46.541 1.00 9.50 196 MET A O 1
ATOM 1606 N N . THR A 1 214 ? 7.385 29.924 48.161 1.00 9.47 197 THR A N 1
ATOM 1607 C CA . THR A 1 214 ? 7.312 31.102 47.293 1.00 9.81 197 THR A CA 1
ATOM 1608 C C . THR A 1 214 ? 8.694 31.502 46.799 1.00 9.78 197 THR A C 1
ATOM 1609 O O . THR A 1 214 ? 8.869 31.827 45.638 1.00 10.67 197 THR A O 1
ATOM 1613 N N . ALA A 1 215 ? 9.692 31.459 47.686 1.00 9.28 198 ALA A N 1
ATOM 1614 C CA . ALA A 1 215 ? 11.064 31.755 47.245 1.00 10.15 198 ALA A CA 1
ATOM 1615 C C . ALA A 1 215 ? 11.588 30.713 46.264 1.00 10.67 198 ALA A C 1
ATOM 1616 O O . ALA A 1 215 ? 12.283 31.039 45.302 1.00 10.92 198 ALA A O 1
ATOM 1618 N N . ALA A 1 216 ? 11.303 29.450 46.558 1.00 9.21 199 ALA A N 1
ATOM 1619 C CA . ALA A 1 216 ? 11.722 28.344 45.719 1.00 8.73 199 ALA A CA 1
ATOM 1620 C C . ALA A 1 216 ? 11.139 28.446 44.315 1.00 10.24 199 ALA A C 1
ATOM 1621 O O . ALA A 1 216 ? 11.799 28.088 43.337 1.00 10.75 199 ALA A O 1
ATOM 1623 N N . ALA A 1 217 ? 9.894 28.922 44.222 1.00 10.04 200 ALA A N 1
ATOM 1624 C CA . ALA A 1 217 ? 9.228 29.028 42.917 1.00 11.37 200 ALA A CA 1
ATOM 1625 C C . ALA A 1 217 ? 10.013 29.907 41.936 1.00 11.38 200 ALA A C 1
ATOM 1626 O O . ALA A 1 217 ? 10.009 29.654 40.737 1.00 12.44 200 ALA A O 1
ATOM 1628 N N . LYS A 1 218 ? 10.712 30.922 42.458 1.00 11.70 201 LYS A N 1
ATOM 1629 C CA . LYS A 1 218 ? 11.479 31.855 41.593 1.00 12.07 201 LYS A CA 1
ATOM 1630 C C . LYS A 1 218 ? 12.560 31.187 40.790 1.00 12.72 201 LYS A C 1
ATOM 1631 O O . LYS A 1 218 ? 12.949 31.704 39.740 1.00 14.25 201 LYS A O 1
ATOM 1637 N N . HIS A 1 219 ? 13.028 30.038 41.264 1.00 12.37 202 HIS A N 1
ATOM 1638 C CA . HIS A 1 219 ? 14.040 29.268 40.555 1.00 12.81 202 HIS A CA 1
ATOM 1639 C C . HIS A 1 219 ? 13.562 27.857 40.218 1.00 12.49 202 HIS A C 1
ATOM 1640 O O . HIS A 1 219 ? 14.367 26.999 39.902 1.00 13.64 202 HIS A O 1
ATOM 1647 N N . LEU A 1 220 ? 12.248 27.598 40.307 1.00 12.31 203 LEU A N 1
ATOM 1648 C CA . LEU A 1 220 ? 11.702 26.234 40.117 1.00 10.64 203 LEU A CA 1
ATOM 1649 C C . LEU A 1 220 ? 12.469 25.201 40.932 1.00 11.81 203 LEU A C 1
ATOM 1650 O O . LEU A 1 220 ? 12.838 24.123 40.459 1.00 12.96 203 LEU A O 1
ATOM 1655 N N . THR A 1 221 ? 12.662 25.536 42.198 1.00 10.01 204 THR A N 1
ATOM 1656 C CA . THR A 1 221 ? 13.375 24.631 43.098 1.00 9.72 204 THR A CA 1
ATOM 1657 C C . THR A 1 221 ? 12.417 23.724 43.840 1.00 9.07 204 THR A C 1
ATOM 1658 O O . THR A 1 221 ? 11.544 24.214 44.527 1.00 10.19 204 THR A O 1
ATOM 1662 N N . PRO A 1 222 ? 12.578 22.411 43.736 1.00 9.14 205 PRO A N 1
ATOM 1663 C CA . PRO A 1 222 ? 11.720 21.522 44.494 1.00 9.39 205 PRO A CA 1
ATOM 1664 C C . PRO A 1 222 ? 11.989 21.654 45.987 1.00 8.97 205 PRO A C 1
ATOM 1665 O O . PRO A 1 222 ? 13.107 21.954 46.430 1.00 8.82 205 PRO A O 1
ATOM 1669 N N . VAL A 1 223 ? 10.958 21.393 46.764 1.00 9.74 206 VAL A N 1
ATOM 1670 C CA . VAL A 1 223 ? 11.042 21.541 48.215 1.00 10.10 206 VAL A CA 1
ATOM 1671 C C . VAL A 1 223 ? 10.554 20.309 48.956 1.00 10.43 206 VAL A C 1
ATOM 1672 O O . VAL A 1 223 ? 9.636 19.584 48.515 1.00 13.34 206 VAL A O 1
ATOM 1676 N N . THR A 1 224 ? 11.176 20.087 50.108 1.00 9.21 207 THR A N 1
ATOM 1677 C CA . THR A 1 224 ? 10.662 19.165 51.149 1.00 9.04 207 THR A CA 1
ATOM 1678 C C . THR A 1 224 ? 10.352 20.039 52.345 1.00 9.55 207 THR A C 1
ATOM 1679 O O . THR A 1 224 ? 11.233 20.711 52.853 1.00 9.44 207 THR A O 1
ATOM 1683 N N . LEU A 1 225 ? 9.085 20.062 52.751 1.00 9.13 208 LEU A N 1
ATOM 1684 C CA . LEU A 1 225 ? 8.614 20.945 53.821 1.00 7.65 208 LEU A CA 1
ATOM 1685 C C . LEU A 1 225 ? 8.101 20.070 54.916 1.00 7.89 208 LEU A C 1
ATOM 1686 O O . LEU A 1 225 ? 7.128 19.343 54.714 1.00 8.52 208 LEU A O 1
ATOM 1691 N N . GLU A 1 226 ? 8.699 20.171 56.093 1.00 7.79 209 GLU A N 1
ATOM 1692 C CA . GLU A 1 226 ? 8.323 19.407 57.252 1.00 9.21 209 GLU A CA 1
ATOM 1693 C C . GLU A 1 226 ? 7.749 20.429 58.236 1.00 8.86 209 GLU A C 1
ATOM 1694 O O . GLU A 1 226 ? 8.498 21.176 58.868 1.00 9.41 209 GLU A O 1
ATOM 1700 N N . LEU A 1 227 ? 6.427 20.490 58.338 1.00 8.04 210 LEU A N 1
ATOM 1701 C CA . LEU A 1 227 ? 5.774 21.661 58.941 1.00 8.87 210 LEU A CA 1
ATOM 1702 C C . LEU A 1 227 ? 5.018 21.252 60.171 1.00 11.06 210 LEU A C 1
ATOM 1703 O O . LEU A 1 227 ? 5.465 20.341 60.871 1.00 13.91 210 LEU A O 1
ATOM 1708 N N . GLY A 1 228 ? 3.938 21.967 60.466 1.00 11.32 211 GLY A N 1
ATOM 1709 C CA . GLY A 1 228 ? 3.292 21.790 61.764 1.00 12.50 211 GLY A CA 1
ATOM 1710 C C . GLY A 1 228 ? 1.831 21.416 61.692 1.00 9.96 211 GLY A C 1
ATOM 1711 O O . GLY A 1 228 ? 1.271 21.073 60.644 1.00 12.40 211 GLY A O 1
ATOM 1712 N N . GLY A 1 229 ? 1.214 21.564 62.862 1.00 9.17 212 GLY A N 1
ATOM 1713 C CA . GLY A 1 229 ? -0.173 21.165 63.075 1.00 8.94 212 GLY A CA 1
ATOM 1714 C C . GLY A 1 229 ? -0.342 20.773 64.514 1.00 9.07 212 GLY A C 1
ATOM 1715 O O . GLY A 1 229 ? 0.558 20.919 65.340 1.00 9.62 212 GLY A O 1
ATOM 1716 N N . LYS A 1 230 ? -1.505 20.240 64.809 1.00 8.04 213 LYS A N 1
ATOM 1717 C CA . LYS A 1 230 ? -1.749 19.698 66.137 1.00 7.43 213 LYS A CA 1
ATOM 1718 C C . LYS A 1 230 ? -1.992 18.192 65.999 1.00 7.20 213 LYS A C 1
ATOM 1719 O O . LYS A 1 230 ? -3.029 17.794 65.481 1.00 7.65 213 LYS A O 1
ATOM 1725 N N . SER A 1 231 ? -1.028 17.380 66.416 1.00 7.43 214 SER A N 1
ATOM 1726 C CA . SER A 1 231 ? -1.159 15.908 66.262 1.00 7.41 214 SER A CA 1
ATOM 1727 C C . SER A 1 231 ? -2.129 15.376 67.311 1.00 8.29 214 SER A C 1
ATOM 1728 O O . SER A 1 231 ? -1.833 15.414 68.510 1.00 8.18 214 SER A O 1
ATOM 1731 N N . PRO A 1 232 ? -3.286 14.845 66.881 1.00 6.76 215 PRO A N 1
ATOM 1732 C CA . PRO A 1 232 ? -4.230 14.353 67.865 1.00 6.70 215 PRO A CA 1
ATOM 1733 C C . PRO A 1 232 ? -3.822 13.001 68.440 1.00 7.12 215 PRO A C 1
ATOM 1734 O O . PRO A 1 232 ? -3.153 12.222 67.771 1.00 7.86 215 PRO A O 1
ATOM 1738 N N . CYS A 1 233 ? -4.305 12.734 69.647 1.00 6.83 216 CYS A N 1
ATOM 1739 C CA . CYS A 1 233 ? -4.106 11.441 70.280 1.00 7.72 216 CYS A CA 1
ATOM 1740 C C . CYS A 1 233 ? -5.445 10.921 70.823 1.00 7.35 216 CYS A C 1
ATOM 1741 O O . CYS A 1 233 ? -5.911 11.333 71.903 1.00 8.05 216 CYS A O 1
ATOM 1744 N N . TYR A 1 234 ? -6.057 10.023 70.070 1.00 7.81 217 TYR A N 1
ATOM 1745 C CA . TYR A 1 234 ? -7.355 9.445 70.464 1.00 7.92 217 TYR A CA 1
ATOM 1746 C C . TYR A 1 234 ? -7.109 8.286 71.414 1.00 9.45 217 TYR A C 1
ATOM 1747 O O . TYR A 1 234 ? -6.296 7.386 71.100 1.00 9.60 217 TYR A O 1
ATOM 1756 N N . VAL A 1 235 ? -7.777 8.275 72.579 1.00 7.95 218 VAL A N 1
ATOM 1757 C CA . VAL A 1 235 ? -7.629 7.148 73.484 1.00 9.20 218 VAL A CA 1
ATOM 1758 C C . VAL A 1 235 ? -8.994 6.463 73.598 1.00 9.25 218 VAL A C 1
ATOM 1759 O O . VAL A 1 235 ? -9.997 7.091 74.036 1.00 10.73 218 VAL A O 1
ATOM 1763 N N . ASP A 1 236 ? -9.037 5.200 73.174 1.00 9.57 219 ASP A N 1
ATOM 1764 C CA . ASP A 1 236 ? -10.269 4.400 73.175 1.00 11.56 219 ASP A CA 1
ATOM 1765 C C . ASP A 1 236 ? -10.674 4.011 74.593 1.00 13.63 219 ASP A C 1
ATOM 1766 O O . ASP A 1 236 ? -9.857 3.851 75.480 1.00 12.18 219 ASP A O 1
ATOM 1771 N N A LYS A 1 237 ? -11.980 3.867 74.760 0.50 14.94 220 LYS A N 1
ATOM 1772 N N B LYS A 1 237 ? -11.960 3.745 74.792 0.50 14.40 220 LYS A N 1
ATOM 1773 C CA A LYS A 1 237 ? -12.605 3.781 76.069 0.50 17.31 220 LYS A CA 1
ATOM 1774 C CA B LYS A 1 237 ? -12.382 3.052 76.018 0.50 16.37 220 LYS A CA 1
ATOM 1775 C C A LYS A 1 237 ? -12.201 2.563 76.874 0.50 17.86 220 LYS A C 1
ATOM 1776 C C B LYS A 1 237 ? -11.890 1.608 75.998 0.50 17.15 220 LYS A C 1
ATOM 1777 O O A LYS A 1 237 ? -12.081 2.652 78.090 0.50 17.44 220 LYS A O 1
ATOM 1778 O O B LYS A 1 237 ? -11.351 1.105 74.995 0.50 16.99 220 LYS A O 1
ATOM 1789 N N A ASN A 1 238 ? -11.992 1.436 76.196 0.50 19.36 221 ASN A N 1
ATOM 1790 N N B ASN A 1 238 ? -12.055 0.930 77.119 0.50 19.49 221 ASN A N 1
ATOM 1791 C CA A ASN A 1 238 ? -11.812 0.132 76.858 0.50 21.55 221 ASN A CA 1
ATOM 1792 C CA B ASN A 1 238 ? -11.677 -0.464 77.179 0.50 21.88 221 ASN A CA 1
ATOM 1793 C C A ASN A 1 238 ? -10.400 -0.498 76.848 0.50 22.17 221 ASN A C 1
ATOM 1794 C C B ASN A 1 238 ? -10.220 -0.692 76.786 0.50 22.10 221 ASN A C 1
ATOM 1795 O O A ASN A 1 238 ? -10.252 -1.698 76.988 0.50 23.76 221 ASN A O 1
ATOM 1796 O O B ASN A 1 238 ? -9.848 -1.825 76.475 0.50 23.47 221 ASN A O 1
ATOM 1805 N N . CYS A 1 239 ? -9.385 0.351 76.714 1.00 22.32 222 CYS A N 1
ATOM 1806 C CA . CYS A 1 239 ? -7.976 0.007 76.499 1.00 21.27 222 CYS A CA 1
ATOM 1807 C C . CYS A 1 239 ? -7.198 0.119 77.812 1.00 19.74 222 CYS A C 1
ATOM 1808 O O . CYS A 1 239 ? -7.712 0.658 78.803 1.00 19.67 222 CYS A O 1
ATOM 1811 N N . ASP A 1 240 ? -6.007 -0.463 77.851 1.00 17.70 223 ASP A N 1
ATOM 1812 C CA . ASP A 1 240 ? -5.158 -0.456 79.035 1.00 16.90 223 ASP A CA 1
ATOM 1813 C C . ASP A 1 240 ? -4.543 0.937 79.229 1.00 15.31 223 ASP A C 1
ATOM 1814 O O . ASP A 1 240 ? -3.528 1.298 78.588 1.00 14.79 223 ASP A O 1
ATOM 1819 N N . LEU A 1 241 ? -5.154 1.714 80.124 1.00 13.86 224 LEU A N 1
ATOM 1820 C CA . LEU A 1 241 ? -4.723 3.086 80.310 1.00 14.27 224 LEU A CA 1
ATOM 1821 C C . LEU A 1 241 ? -3.412 3.225 81.039 1.00 14.22 224 LEU A C 1
ATOM 1822 O O . LEU A 1 241 ? -2.763 4.255 80.921 1.00 14.60 224 LEU A O 1
ATOM 1827 N N . ASP A 1 242 ? -3.010 2.219 81.804 1.00 15.67 225 ASP A N 1
ATOM 1828 C CA . ASP A 1 242 ? -1.719 2.337 82.461 1.00 16.59 225 ASP A CA 1
ATOM 1829 C C . ASP A 1 242 ? -0.598 2.353 81.410 1.00 16.18 225 ASP A C 1
ATOM 1830 O O . ASP A 1 242 ? 0.289 3.229 81.437 1.00 17.89 225 ASP A O 1
ATOM 1835 N N . VAL A 1 243 ? -0.707 1.426 80.464 1.00 14.72 226 VAL A N 1
ATOM 1836 C CA . VAL A 1 243 ? 0.278 1.361 79.398 1.00 14.53 226 VAL A CA 1
ATOM 1837 C C . VAL A 1 243 ? 0.133 2.584 78.498 1.00 12.13 226 VAL A C 1
ATOM 1838 O O . VAL A 1 243 ? 1.119 3.259 78.175 1.00 12.58 226 VAL A O 1
ATOM 1842 N N . ALA A 1 244 ? -1.095 2.913 78.093 1.00 10.18 227 ALA A N 1
ATOM 1843 C CA . ALA A 1 244 ? -1.287 4.045 77.206 1.00 9.65 227 ALA A CA 1
ATOM 1844 C C . ALA A 1 244 ? -0.755 5.326 77.782 1.00 9.77 227 ALA A C 1
ATOM 1845 O O . ALA A 1 244 ? -0.063 6.076 77.054 1.00 9.86 227 ALA A O 1
ATOM 1847 N N . CYS A 1 245 ? -1.122 5.639 79.019 1.00 9.49 228 CYS A N 1
ATOM 1848 C CA . CYS A 1 245 ? -0.800 6.981 79.503 1.00 9.58 228 CYS A CA 1
ATOM 1849 C C . CYS A 1 245 ? 0.681 7.165 79.773 1.00 9.64 228 CYS A C 1
ATOM 1850 O O . CYS A 1 245 ? 1.209 8.279 79.650 1.00 8.61 228 CYS A O 1
ATOM 1853 N N . ARG A 1 246 ? 1.397 6.090 80.077 1.00 8.63 229 ARG A N 1
ATOM 1854 C CA . ARG A 1 246 ? 2.830 6.216 80.269 1.00 9.09 229 ARG A CA 1
ATOM 1855 C C . ARG A 1 246 ? 3.490 6.510 78.911 1.00 7.98 229 ARG A C 1
ATOM 1856 O O . ARG A 1 246 ? 4.426 7.326 78.839 1.00 7.38 229 ARG A O 1
ATOM 1871 N N . ARG A 1 247 ? 3.019 5.847 77.843 1.00 7.88 230 ARG A N 1
ATOM 1872 C CA . ARG A 1 247 ? 3.599 6.123 76.519 1.00 7.50 230 ARG A CA 1
ATOM 1873 C C . ARG A 1 247 ? 3.278 7.544 76.081 1.00 6.63 230 ARG A C 1
ATOM 1874 O O . ARG A 1 247 ? 4.158 8.258 75.574 1.00 8.31 230 ARG A O 1
ATOM 1882 N N . ILE A 1 248 ? 2.025 7.974 76.263 1.00 7.45 231 ILE A N 1
ATOM 1883 C CA . ILE A 1 248 ? 1.621 9.343 75.899 1.00 8.24 231 ILE A CA 1
ATOM 1884 C C . ILE A 1 248 ? 2.435 10.409 76.676 1.00 7.80 231 ILE A C 1
ATOM 1885 O O . ILE A 1 248 ? 2.945 11.372 76.090 1.00 8.57 231 ILE A O 1
ATOM 1890 N N . ALA A 1 249 ? 2.566 10.233 77.990 1.00 7.69 232 ALA A N 1
ATOM 1891 C CA . A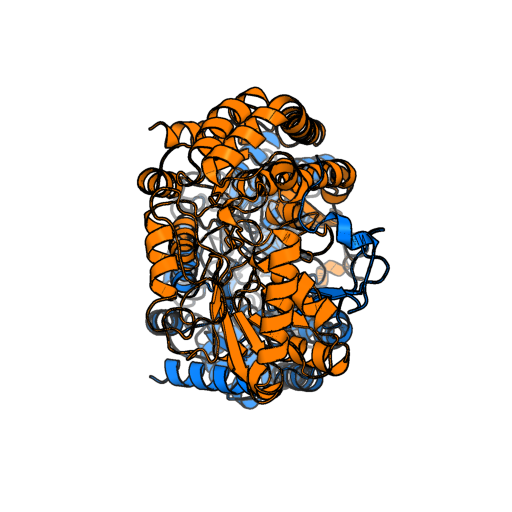LA A 1 249 ? 3.337 11.177 78.805 1.00 7.13 232 ALA A CA 1
ATOM 1892 C C . ALA A 1 249 ? 4.782 11.236 78.332 1.00 7.48 232 ALA A C 1
ATOM 1893 O O . ALA A 1 249 ? 5.370 12.316 78.316 1.00 8.45 232 ALA A O 1
ATOM 1895 N N . TRP A 1 250 ? 5.376 10.099 77.967 1.00 7.45 233 TRP A N 1
ATOM 1896 C CA . TRP A 1 250 ? 6.771 10.142 77.487 1.00 7.57 233 TRP A CA 1
ATOM 1897 C C . TRP A 1 250 ? 6.900 11.000 76.256 1.00 7.55 233 TRP A C 1
ATOM 1898 O O . TRP A 1 250 ? 7.773 11.878 76.187 1.00 7.97 233 TRP A O 1
ATOM 1909 N N . GLY A 1 251 ? 6.020 10.809 75.270 1.00 7.65 234 GLY A N 1
ATOM 1910 C CA . GLY A 1 251 ? 6.147 11.570 74.045 1.00 7.30 234 GLY A CA 1
ATOM 1911 C C . GLY A 1 251 ? 5.742 13.015 74.154 1.00 7.39 234 GLY A C 1
ATOM 1912 O O . GLY A 1 251 ? 6.316 13.859 73.482 1.00 8.47 234 GLY A O 1
ATOM 1913 N N . LYS A 1 252 ? 4.751 13.283 75.015 1.00 6.18 235 LYS A N 1
ATOM 1914 C CA . LYS A 1 252 ? 4.288 14.681 75.188 1.00 6.79 235 LYS A CA 1
ATOM 1915 C C . LYS A 1 252 ? 5.318 15.529 75.914 1.00 7.11 235 LYS A C 1
ATOM 1916 O O . LYS A 1 252 ? 5.535 16.679 75.544 1.00 7.95 235 LYS A O 1
ATOM 1922 N N . PHE A 1 253 ? 5.966 14.938 76.906 1.00 8.14 236 PHE A N 1
ATOM 1923 C CA . PHE A 1 253 ? 6.772 15.766 77.818 1.00 7.14 236 PHE A CA 1
ATOM 1924 C C . PHE A 1 253 ? 8.251 15.686 77.546 1.00 8.11 236 PHE A C 1
ATOM 1925 O O . PHE A 1 253 ? 9.008 16.484 78.122 1.00 8.16 236 PHE A O 1
ATOM 1933 N N . MET A 1 254 ? 8.706 14.789 76.678 1.00 8.79 237 MET A N 1
ATOM 1934 C CA . MET A 1 254 ? 10.105 14.873 76.265 1.00 9.41 237 MET A CA 1
ATOM 1935 C C . MET A 1 254 ? 10.368 16.263 75.630 1.00 8.17 237 MET A C 1
ATOM 1936 O O . MET A 1 254 ? 9.501 16.868 75.009 1.00 7.64 237 MET A O 1
ATOM 1941 N N . ASN A 1 255 ? 11.599 16.740 75.797 1.00 7.96 238 ASN A N 1
ATOM 1942 C CA . ASN A 1 255 ? 12.003 18.033 75.269 1.00 7.28 238 ASN A CA 1
ATOM 1943 C C . ASN A 1 255 ? 11.040 19.172 75.661 1.00 7.17 238 ASN A C 1
ATOM 1944 O O . ASN A 1 255 ? 10.805 20.122 74.915 1.00 8.27 238 ASN A O 1
ATOM 1949 N N . SER A 1 256 ? 10.516 19.052 76.895 1.00 8.11 239 SER A N 1
ATOM 1950 C CA . SER A 1 256 ? 9.509 19.990 77.409 1.00 7.44 239 SER A CA 1
ATOM 1951 C C . SER A 1 256 ? 8.395 20.271 76.382 1.00 7.87 239 SER A C 1
ATOM 1952 O O . SER A 1 256 ? 7.956 21.423 76.243 1.00 7.99 239 SER A O 1
ATOM 1955 N N . GLY A 1 257 ? 7.928 19.224 75.718 1.00 7.93 240 GLY A N 1
ATOM 1956 C CA . GLY A 1 257 ? 6.812 19.352 74.797 1.00 8.02 240 GLY A CA 1
ATOM 1957 C C . GLY A 1 257 ? 7.143 19.866 73.406 1.00 6.90 240 GLY A C 1
ATOM 1958 O O . GLY A 1 257 ? 6.258 19.981 72.551 1.00 7.72 240 GLY A O 1
ATOM 1959 N N . GLN A 1 258 ? 8.409 20.175 73.142 1.00 7.71 241 GLN A N 1
ATOM 1960 C CA . GLN A 1 258 ? 8.813 20.855 71.932 1.00 8.29 241 GLN A CA 1
ATOM 1961 C C . GLN A 1 258 ? 9.242 19.848 70.859 1.00 9.06 241 GLN A C 1
ATOM 1962 O O . GLN A 1 258 ? 10.407 19.789 70.441 1.00 9.34 241 GLN A O 1
ATOM 1968 N N . THR A 1 259 ? 8.266 19.094 70.358 1.00 9.04 242 THR A N 1
ATOM 1969 C CA . THR A 1 259 ? 8.526 18.077 69.351 1.00 9.97 242 THR A CA 1
ATOM 1970 C C . THR A 1 259 ? 7.448 18.145 68.293 1.00 10.44 242 THR A C 1
ATOM 1971 O O . THR A 1 259 ? 6.252 18.223 68.619 1.00 9.38 242 THR A O 1
ATOM 1975 N N . CYS A 1 260 ? 7.879 18.046 67.041 1.00 10.68 243 CYS A N 1
ATOM 1976 C CA . CYS A 1 260 ? 6.942 18.182 65.912 1.00 10.96 243 CYS A CA 1
ATOM 1977 C C . CYS A 1 260 ? 5.870 17.112 65.900 1.00 9.47 243 CYS A C 1
ATOM 1978 O O . CYS A 1 260 ? 4.785 17.352 65.422 1.00 10.66 243 CYS A O 1
ATOM 1983 N N . VAL A 1 261 ? 6.186 15.941 66.422 1.00 8.76 244 VAL A N 1
ATOM 1984 C CA . VAL A 1 261 ? 5.189 14.860 66.490 1.00 8.86 244 VAL A CA 1
ATOM 1985 C C . VAL A 1 261 ? 4.795 14.531 67.923 1.00 8.72 244 VAL A C 1
ATOM 1986 O O . VAL A 1 261 ? 4.307 13.456 68.208 1.00 8.30 244 VAL A O 1
ATOM 1990 N N . ALA A 1 262 ? 4.958 15.477 68.848 1.00 9.04 245 ALA A N 1
ATOM 1991 C CA . ALA A 1 262 ? 4.376 15.282 70.161 1.00 8.48 245 ALA A CA 1
ATOM 1992 C C . ALA A 1 262 ? 2.875 15.025 70.005 1.00 7.49 245 ALA A C 1
ATOM 1993 O O . ALA A 1 262 ? 2.236 15.667 69.146 1.00 9.41 245 ALA A O 1
ATOM 1995 N N . PRO A 1 263 ? 2.312 14.153 70.841 1.00 8.33 246 PRO A N 1
ATOM 1996 C CA . PRO A 1 263 ? 0.863 14.109 70.908 1.00 8.67 246 PRO A CA 1
ATOM 1997 C C . PRO A 1 263 ? 0.363 15.409 71.498 1.00 9.32 246 PRO A C 1
ATOM 1998 O O . PRO A 1 263 ? 0.579 15.679 72.703 1.00 12.90 246 PRO A O 1
ATOM 2002 N N . ASP A 1 264 ? -0.272 16.244 70.694 1.00 7.37 247 ASP A N 1
ATOM 2003 C CA . ASP A 1 264 ? -0.525 17.640 71.083 1.00 8.49 247 ASP A CA 1
ATOM 2004 C C . ASP A 1 264 ? -1.659 17.714 72.091 1.00 8.58 247 ASP A C 1
ATOM 2005 O O . ASP A 1 264 ? -1.534 18.390 73.118 1.00 9.29 247 ASP A O 1
ATOM 2010 N N . TYR A 1 265 ? -2.734 16.960 71.820 1.00 7.40 248 TYR A N 1
ATOM 2011 C CA . TYR A 1 265 ? -3.934 16.940 72.661 1.00 7.06 248 TYR A CA 1
ATOM 2012 C C . TYR A 1 265 ? -4.525 15.553 72.639 1.00 8.15 248 TYR A C 1
ATOM 2013 O O . TYR A 1 265 ? -4.272 14.761 71.718 1.00 8.32 248 TYR A O 1
ATOM 2022 N N . ILE A 1 266 ? -5.324 15.254 73.654 1.00 7.21 249 ILE A N 1
ATOM 2023 C CA . ILE A 1 266 ? -6.049 13.989 73.739 1.00 7.22 249 ILE A CA 1
ATOM 2024 C C . ILE A 1 266 ? -7.510 14.140 73.409 1.00 7.58 249 ILE A C 1
ATOM 2025 O O . ILE A 1 266 ? -8.137 15.161 73.781 1.00 8.61 249 ILE A O 1
ATOM 2030 N N . LEU A 1 267 ? -8.035 13.168 72.655 1.00 7.34 250 LEU A N 1
ATOM 2031 C CA . LEU A 1 267 ? -9.487 13.031 72.465 1.00 7.80 250 LEU A CA 1
ATOM 2032 C C . LEU A 1 267 ? -9.914 11.765 73.188 1.00 8.52 250 LEU A C 1
ATOM 2033 O O . LEU A 1 267 ? -9.314 10.723 72.992 1.00 8.78 250 LEU A O 1
ATOM 2038 N N . CYS A 1 268 ? -10.923 11.828 74.064 1.00 8.95 251 CYS A N 1
ATOM 2039 C CA . CYS A 1 268 ? -11.374 10.613 74.753 1.00 9.48 251 CYS A CA 1
ATOM 2040 C C . CYS A 1 268 ? -12.832 10.748 75.158 1.00 10.72 251 CYS A C 1
ATOM 2041 O O . CYS A 1 268 ? -13.372 11.840 75.252 1.00 10.95 251 CYS A O 1
ATOM 2044 N N . ASP A 1 269 ? -13.421 9.607 75.456 1.00 9.96 252 ASP A N 1
ATOM 2045 C CA . ASP A 1 269 ? -14.762 9.587 76.026 1.00 11.21 252 ASP A CA 1
ATOM 2046 C C . ASP A 1 269 ? -14.741 10.276 77.401 1.00 11.77 252 ASP A C 1
ATOM 2047 O O . ASP A 1 269 ? -13.786 10.113 78.179 1.00 10.60 252 ASP A O 1
ATOM 2052 N N . PRO A 1 270 ? -15.818 10.995 77.743 1.00 11.60 253 PRO A N 1
ATOM 2053 C CA . PRO A 1 270 ? -15.819 11.619 79.070 1.00 11.59 253 PRO A CA 1
ATOM 2054 C C . PRO A 1 270 ? -15.675 10.613 80.199 1.00 10.85 253 PRO A C 1
ATOM 2055 O O . PRO A 1 270 ? -15.136 10.955 81.246 1.00 11.74 253 PRO A O 1
ATOM 2059 N N . SER A 1 271 ? -16.083 9.361 79.978 1.00 11.46 254 SER A N 1
ATOM 2060 C CA . SER A 1 271 ? -16.036 8.370 81.065 1.00 12.23 254 SER A CA 1
ATOM 2061 C C . SER A 1 271 ? -14.625 7.976 81.508 1.00 12.89 254 SER A C 1
ATOM 2062 O O . SER A 1 271 ? -14.430 7.397 82.588 1.00 13.82 254 SER A O 1
ATOM 2065 N N . ILE A 1 272 ? -13.604 8.288 80.689 1.00 12.23 255 ILE A N 1
ATOM 2066 C CA . ILE A 1 272 ? -12.232 7.901 81.070 1.00 11.18 255 ILE A CA 1
ATOM 2067 C C . ILE A 1 272 ? -11.336 9.105 81.313 1.00 10.42 255 ILE A C 1
ATOM 2068 O O . ILE A 1 272 ? -10.160 8.960 81.594 1.00 10.55 255 ILE A O 1
ATOM 2073 N N . GLN A 1 273 ? -11.900 10.304 81.272 1.00 10.44 256 GLN A N 1
ATOM 2074 C CA . GLN A 1 273 ? -11.077 11.516 81.487 1.00 9.62 256 GLN A CA 1
ATOM 2075 C C . GLN A 1 273 ? -10.317 11.521 82.805 1.00 10.75 256 GLN A C 1
ATOM 2076 O O . GLN A 1 273 ? -9.121 11.831 82.835 1.00 10.11 256 GLN A O 1
ATOM 2082 N N . ASN A 1 274 ? -10.996 11.202 83.898 1.00 10.99 257 ASN A N 1
ATOM 2083 C CA . ASN A 1 274 ? -10.309 11.236 85.154 1.00 11.38 257 ASN A CA 1
ATOM 2084 C C . ASN A 1 274 ? -9.277 10.128 85.303 1.00 9.51 257 ASN A C 1
ATOM 2085 O O . ASN A 1 274 ? -8.253 10.341 85.957 1.00 10.44 257 ASN A O 1
ATOM 2090 N N . GLN A 1 275 ? -9.528 8.961 84.696 1.00 10.35 258 GLN A N 1
ATOM 2091 C CA . GLN A 1 275 ? -8.552 7.889 84.734 1.00 10.39 258 GLN A CA 1
ATOM 2092 C C . GLN A 1 275 ? -7.288 8.293 83.963 1.00 9.26 258 GLN A C 1
ATOM 2093 O O . GLN A 1 275 ? -6.178 7.984 84.394 1.00 10.40 258 GLN A O 1
ATOM 2099 N N . ILE A 1 276 ? -7.494 8.972 82.835 1.00 9.33 259 ILE A N 1
ATOM 2100 C CA . ILE A 1 276 ? -6.341 9.474 82.057 1.00 9.45 259 ILE A CA 1
ATOM 2101 C C . ILE A 1 276 ? -5.542 10.493 82.869 1.00 8.76 259 ILE A C 1
ATOM 2102 O O . ILE A 1 276 ? -4.311 10.405 82.932 1.00 9.43 259 ILE A O 1
ATOM 2107 N N . VAL A 1 277 ? -6.231 11.423 83.543 1.00 9.44 260 VAL A N 1
ATOM 2108 C CA . VAL A 1 277 ? -5.517 12.406 84.339 1.00 9.86 260 VAL A CA 1
ATOM 2109 C C . VAL A 1 277 ? -4.698 11.690 85.416 1.00 10.09 260 VAL A C 1
ATOM 2110 O O . VAL A 1 277 ? -3.514 11.983 85.630 1.00 9.99 260 VAL A O 1
ATOM 2114 N N . GLU A 1 278 ? -5.312 10.703 86.092 1.00 10.25 261 GLU A N 1
ATOM 2115 C CA . GLU A 1 278 ? -4.618 10.042 87.187 1.00 11.55 261 GLU A CA 1
ATOM 2116 C C . GLU A 1 278 ? -3.391 9.272 86.710 1.00 10.38 261 GLU A C 1
ATOM 2117 O O . GLU A 1 278 ? -2.344 9.310 87.360 1.00 10.34 261 GLU A O 1
ATOM 2123 N N . LYS A 1 279 ? -3.518 8.592 85.577 1.00 9.70 262 LYS A N 1
ATOM 2124 C CA . LYS A 1 279 ? -2.386 7.801 85.085 1.00 10.18 262 LYS A CA 1
ATOM 2125 C C . LYS A 1 279 ? -1.272 8.653 84.478 1.00 9.00 262 LYS A C 1
ATOM 2126 O O . LYS A 1 279 ? -0.104 8.332 84.667 1.00 10.15 262 LYS A O 1
ATOM 2137 N N . LEU A 1 280 ? -1.637 9.725 83.793 1.00 9.03 263 LEU A N 1
ATOM 2138 C CA . LEU A 1 280 ? -0.618 10.694 83.350 1.00 8.45 263 LEU A CA 1
ATOM 2139 C C . LEU A 1 280 ? 0.136 11.266 84.539 1.00 9.13 263 LEU A C 1
ATOM 2140 O O . LEU A 1 280 ? 1.367 11.396 84.466 1.00 9.77 263 LEU A O 1
ATOM 2145 N N . LYS A 1 281 ? -0.578 11.647 85.605 1.00 9.76 264 LYS A N 1
ATOM 2146 C CA . LYS A 1 281 ? 0.077 12.199 86.818 1.00 10.83 264 LYS A CA 1
ATOM 2147 C C . LYS A 1 281 ? 1.039 11.161 87.409 1.00 10.70 264 LYS A C 1
ATOM 2148 O O . LYS A 1 281 ? 2.183 11.489 87.778 1.00 10.59 264 LYS A O 1
ATOM 2154 N N . LYS A 1 282 ? 0.595 9.916 87.498 1.00 10.53 265 LYS A N 1
ATOM 2155 C CA . LYS A 1 282 ? 1.460 8.864 88.039 1.00 11.36 265 LYS A CA 1
ATOM 2156 C C . LYS A 1 282 ? 2.740 8.725 87.228 1.00 11.12 265 LYS A C 1
ATOM 2157 O O . LYS A 1 282 ? 3.857 8.637 87.794 1.00 11.77 265 LYS A O 1
ATOM 2163 N N . SER A 1 283 ? 2.599 8.754 85.923 1.00 10.63 266 SER A N 1
ATOM 2164 C CA . SER A 1 283 ? 3.782 8.606 85.067 1.00 10.23 266 SER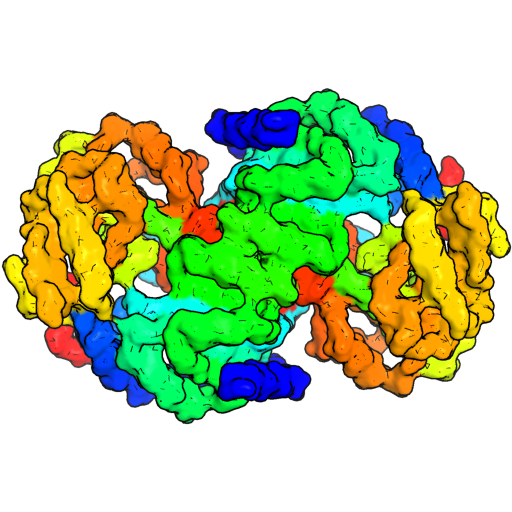 A CA 1
ATOM 2165 C C . SER A 1 283 ? 4.704 9.800 85.186 1.00 11.09 266 SER A C 1
ATOM 2166 O O . SER A 1 283 ? 5.931 9.630 85.236 1.00 11.13 266 SER A O 1
ATOM 2169 N N . LEU A 1 284 ? 4.134 11.005 85.178 1.00 10.07 267 LEU A N 1
ATOM 2170 C CA . LEU A 1 284 ? 4.951 12.215 85.324 1.00 9.99 267 LEU A CA 1
ATOM 2171 C C . LEU A 1 284 ? 5.757 12.218 86.609 1.00 10.26 267 LEU A C 1
ATOM 2172 O O . LEU A 1 284 ? 6.928 12.645 86.587 1.00 10.32 267 LEU A O 1
ATOM 2177 N N . LYS A 1 285 ? 5.154 11.761 87.709 1.00 10.46 268 LYS A N 1
ATOM 2178 C CA . LYS A 1 285 ? 5.893 11.716 88.986 1.00 11.25 268 LYS A CA 1
ATOM 2179 C C . LYS A 1 285 ? 7.022 10.666 88.922 1.00 11.51 268 LYS A C 1
ATOM 2180 O O . LYS A 1 285 ? 8.131 10.898 89.420 1.00 12.41 268 LYS A O 1
ATOM 2186 N N . GLU A 1 286 ? 6.756 9.519 88.291 1.00 12.36 269 GLU A N 1
ATOM 2187 C CA . GLU A 1 286 ? 7.781 8.510 88.059 1.00 12.65 269 GLU A CA 1
ATOM 2188 C C . GLU A 1 286 ? 8.907 9.111 87.239 1.00 11.86 269 GLU A C 1
ATOM 2189 O O . GLU A 1 286 ? 10.088 8.903 87.547 1.00 12.32 269 GLU A O 1
ATOM 2195 N N . PHE A 1 287 ? 8.559 9.822 86.171 1.00 10.27 270 PHE A N 1
ATOM 2196 C CA . PHE A 1 287 ? 9.554 10.368 85.249 1.00 9.61 270 PHE A CA 1
ATOM 2197 C C . PHE A 1 287 ? 10.415 11.459 85.872 1.00 9.30 270 PHE A C 1
ATOM 2198 O O . PHE A 1 287 ? 11.631 11.449 85.732 1.00 10.75 270 PHE A O 1
ATOM 2206 N N . TYR A 1 288 ? 9.768 12.422 86.521 1.00 9.69 271 TYR A N 1
ATOM 2207 C CA . TYR A 1 288 ? 10.423 13.686 86.863 1.00 9.92 271 TYR A CA 1
ATOM 2208 C C . TYR A 1 288 ? 10.363 14.059 88.331 1.00 11.07 271 TYR A C 1
ATOM 2209 O O . TYR A 1 288 ? 10.840 15.134 88.697 1.00 12.25 271 TYR A O 1
ATOM 2218 N N . GLY A 1 289 ? 9.775 13.189 89.154 1.00 11.33 272 GLY A N 1
ATOM 2219 C CA . GLY A 1 289 ? 9.656 13.512 90.594 1.00 12.66 272 GLY A CA 1
ATOM 2220 C C . GLY A 1 289 ? 8.514 14.445 90.938 1.00 13.18 272 GLY A C 1
ATOM 2221 O O . GLY A 1 289 ? 7.739 14.845 90.087 1.00 15.79 272 GLY A O 1
ATOM 2222 N N . GLU A 1 290 ? 8.462 14.847 92.211 1.00 15.71 273 GLU A N 1
ATOM 2223 C CA . GLU A 1 290 ? 7.407 15.747 92.673 1.00 16.53 273 GLU A CA 1
ATOM 2224 C C . GLU A 1 290 ? 7.517 17.166 92.113 1.00 16.51 273 GLU A C 1
ATOM 2225 O O . GLU A 1 290 ? 6.512 17.856 91.849 1.00 17.93 273 GLU A O 1
ATOM 2231 N N . ASP A 1 291 ? 8.761 17.614 91.926 1.00 15.47 274 ASP A N 1
ATOM 2232 C CA . ASP A 1 291 ? 9.036 18.915 91.402 1.00 14.01 274 ASP A CA 1
ATOM 2233 C C . ASP A 1 291 ? 9.920 18.726 90.175 1.00 11.93 274 ASP A C 1
ATOM 2234 O O . ASP A 1 291 ? 11.140 18.538 90.271 1.00 12.22 274 ASP A O 1
ATOM 2239 N N . ALA A 1 292 ? 9.290 18.820 89.015 1.00 10.09 275 ALA A N 1
ATOM 2240 C CA . ALA A 1 292 ? 10.013 18.556 87.769 1.00 9.08 275 ALA A CA 1
ATOM 2241 C C . ALA A 1 292 ? 11.112 19.547 87.512 1.00 9.23 275 ALA A C 1
ATOM 2242 O O . ALA A 1 292 ? 12.011 19.236 86.745 1.00 8.55 275 ALA A O 1
ATOM 2244 N N . LYS A 1 293 ? 11.066 20.730 88.157 1.00 8.61 276 LYS A N 1
ATOM 2245 C CA . LYS A 1 293 ? 12.151 21.708 88.008 1.00 8.64 276 LYS A CA 1
ATOM 2246 C C . LYS A 1 293 ? 13.480 21.154 88.504 1.00 8.55 276 LYS A C 1
ATOM 2247 O O . LYS A 1 293 ? 14.523 21.591 88.003 1.00 8.80 276 LYS A O 1
ATOM 2253 N N . LYS A 1 294 ? 13.432 20.188 89.405 1.00 8.53 277 LYS A N 1
ATOM 2254 C CA . LYS A 1 294 ? 14.684 19.574 89.918 1.00 8.88 277 LYS A CA 1
ATOM 2255 C C . LYS A 1 294 ? 15.112 18.337 89.170 1.00 8.78 277 LYS A C 1
ATOM 2256 O O . LYS A 1 294 ? 16.151 17.758 89.500 1.00 10.49 277 LYS A O 1
ATOM 2262 N N . SER A 1 295 ? 14.372 17.927 88.134 1.00 8.85 278 SER A N 1
ATOM 2263 C CA . SER A 1 295 ? 14.742 16.713 87.375 1.00 8.71 278 SER A CA 1
ATOM 2264 C C . SER A 1 295 ? 15.762 17.020 86.307 1.00 8.11 278 SER A C 1
ATOM 2265 O O . SER A 1 295 ? 15.569 17.884 85.474 1.00 9.83 278 SER A O 1
ATOM 2268 N N . ARG A 1 296 ? 16.847 16.247 86.294 1.00 7.81 279 ARG A N 1
ATOM 2269 C CA . ARG A 1 296 ? 17.842 16.427 85.246 1.00 8.01 279 ARG A CA 1
ATOM 2270 C C . ARG A 1 296 ? 17.323 16.075 83.845 1.00 7.56 279 ARG A C 1
ATOM 2271 O O . ARG A 1 296 ? 17.921 16.458 82.830 1.00 8.64 279 ARG A O 1
ATOM 2279 N N . ASP A 1 297 ? 16.205 15.363 83.821 1.00 8.42 280 ASP A N 1
ATOM 2280 C CA . ASP A 1 297 ? 15.635 14.849 82.541 1.00 8.39 280 ASP A CA 1
ATOM 2281 C C . ASP A 1 297 ? 14.558 15.703 81.928 1.00 8.61 280 ASP A C 1
ATOM 2282 O O . ASP A 1 297 ? 14.033 15.373 80.856 1.00 9.40 280 ASP A O 1
ATOM 2287 N N . TYR A 1 298 ? 14.203 16.809 82.590 1.00 7.61 281 TYR A N 1
ATOM 2288 C CA . TYR A 1 298 ? 13.114 17.647 82.109 1.00 6.94 281 TYR A CA 1
ATOM 2289 C C . TYR A 1 298 ? 13.716 18.868 81.441 1.00 6.75 281 TYR A C 1
ATOM 2290 O O . TYR A 1 298 ? 14.669 19.456 81.965 1.00 8.61 281 TYR A O 1
ATOM 2299 N N . GLY A 1 299 ? 13.178 19.276 80.294 1.00 7.95 282 GLY A N 1
ATOM 2300 C CA . GLY A 1 299 ? 13.720 20.350 79.499 1.00 7.84 282 GLY A CA 1
ATOM 2301 C C . GLY A 1 299 ? 13.235 21.730 79.922 1.00 7.40 282 GLY A C 1
ATOM 2302 O O . GLY A 1 299 ? 12.535 21.919 80.920 1.00 7.15 282 GLY A O 1
ATOM 2303 N N . ARG A 1 300 ? 13.606 22.691 79.092 1.00 6.77 283 ARG A N 1
ATOM 2304 C CA . ARG A 1 300 ? 13.178 24.101 79.253 1.00 6.77 283 ARG A CA 1
ATOM 2305 C C . ARG A 1 300 ? 12.742 24.663 77.928 1.00 7.97 283 ARG A C 1
ATOM 2306 O O . ARG A 1 300 ? 13.203 24.231 76.874 1.00 7.63 283 ARG A O 1
ATOM 2314 N N . ILE A 1 301 ? 11.862 25.646 77.986 1.00 7.80 284 ILE A N 1
ATOM 2315 C CA . ILE A 1 301 ? 11.380 26.296 76.737 1.00 8.18 284 ILE A CA 1
ATOM 2316 C C . ILE A 1 301 ? 12.524 27.080 76.080 1.00 7.59 284 ILE A C 1
ATOM 2317 O O . ILE A 1 301 ? 13.387 27.662 76.742 1.00 8.86 284 ILE A O 1
ATOM 2322 N N . ILE A 1 302 ? 12.554 27.079 74.751 1.00 7.50 285 ILE A N 1
ATOM 2323 C CA . ILE A 1 302 ? 13.683 27.649 74.005 1.00 8.52 285 ILE A CA 1
ATOM 2324 C C . ILE A 1 302 ? 13.931 29.155 74.211 1.00 8.51 285 ILE A C 1
ATOM 2325 O O . ILE A 1 302 ? 15.077 29.582 74.218 1.00 11.16 285 ILE A O 1
ATOM 2330 N N . SER A 1 303 ? 12.865 29.942 74.373 1.00 8.23 286 SER A N 1
ATOM 2331 C CA . SER A 1 303 ? 12.995 31.421 74.333 1.00 8.60 286 SER A CA 1
ATOM 2332 C C . SER A 1 303 ? 11.926 32.056 75.191 1.00 8.62 286 SER A C 1
ATOM 2333 O O . SER A 1 303 ? 10.899 31.440 75.506 1.00 9.62 286 SER A O 1
ATOM 2336 N N . ALA A 1 304 ? 12.159 33.320 75.575 1.00 9.24 287 ALA A N 1
ATOM 2337 C CA . ALA A 1 304 ? 11.177 34.050 76.361 1.00 9.03 287 ALA A CA 1
ATOM 2338 C C . ALA A 1 304 ? 9.864 34.186 75.598 1.00 9.34 287 ALA A C 1
ATOM 2339 O O . ALA A 1 304 ? 8.800 34.079 76.222 1.00 8.98 287 ALA A O 1
ATOM 2341 N N . ARG A 1 305 ? 9.925 34.449 74.296 1.00 9.79 288 ARG A N 1
ATOM 2342 C CA . ARG A 1 305 ? 8.693 34.600 73.513 1.00 10.64 288 ARG A CA 1
ATOM 2343 C C . ARG A 1 305 ? 7.857 33.318 73.613 1.00 9.62 288 ARG A C 1
ATOM 2344 O O . ARG A 1 305 ? 6.631 33.377 73.812 1.00 10.54 288 ARG A O 1
ATOM 2352 N N . HIS A 1 306 ? 8.500 32.167 73.461 1.00 8.79 289 HIS A N 1
ATOM 2353 C CA . HIS A 1 306 ? 7.756 30.922 73.530 1.00 8.84 289 HIS A CA 1
ATOM 2354 C C . HIS A 1 306 ? 7.298 30.599 74.925 1.00 8.51 289 HIS A C 1
ATOM 2355 O O . HIS A 1 306 ? 6.219 30.000 75.092 1.00 8.41 289 HIS A O 1
ATOM 2362 N N . PHE A 1 307 ? 8.099 30.939 75.951 1.00 8.23 290 PHE A N 1
ATOM 2363 C CA . PHE A 1 307 ? 7.653 30.781 77.321 1.00 7.77 290 PHE A CA 1
ATOM 2364 C C . PHE A 1 307 ? 6.354 31.563 77.577 1.00 8.28 290 PHE A C 1
ATOM 2365 O O . PHE A 1 307 ? 5.381 31.031 78.113 1.00 7.95 290 PHE A O 1
ATOM 2373 N N . GLN A 1 308 ? 6.314 32.811 77.134 1.00 9.35 291 GLN A N 1
ATOM 2374 C CA . GLN A 1 308 ? 5.138 33.603 77.360 1.00 9.83 291 GLN A CA 1
ATOM 2375 C C . GLN A 1 308 ? 3.944 33.084 76.569 1.00 9.19 291 GLN A C 1
ATOM 2376 O O . GLN A 1 308 ? 2.817 33.101 77.059 1.00 10.86 291 GLN A O 1
ATOM 2382 N N . ARG A 1 309 ? 4.207 32.616 75.371 1.00 8.31 292 ARG A N 1
ATOM 2383 C CA . ARG A 1 309 ? 3.156 32.051 74.550 1.00 8.06 292 ARG A CA 1
ATOM 2384 C C . ARG A 1 309 ? 2.504 30.834 75.199 1.00 8.08 292 ARG A C 1
ATOM 2385 O O . ARG A 1 309 ? 1.273 30.751 75.301 1.00 8.86 292 ARG A O 1
ATOM 2393 N N . VAL A 1 310 ? 3.328 29.895 75.648 1.00 7.44 293 VAL A N 1
ATOM 2394 C CA . VAL A 1 310 ? 2.783 28.686 76.218 1.00 8.03 293 VAL A CA 1
ATOM 2395 C C . VAL A 1 310 ? 2.048 28.986 77.541 1.00 8.16 293 VAL A C 1
ATOM 2396 O O . VAL A 1 310 ? 0.966 28.474 77.798 1.00 9.79 293 VAL A O 1
ATOM 2400 N N . MET A 1 311 ? 2.662 29.798 78.398 1.00 9.01 294 MET A N 1
ATOM 2401 C CA . MET A 1 311 ? 1.999 30.170 79.644 1.00 9.86 294 MET A CA 1
ATOM 2402 C C . MET A 1 311 ? 0.662 30.846 79.335 1.00 8.35 294 MET A C 1
ATOM 2403 O O . MET A 1 311 ? -0.359 30.593 80.036 1.00 9.86 294 MET A O 1
ATOM 2408 N N . GLY A 1 312 ? 0.598 31.646 78.271 1.00 8.40 295 GLY A N 1
ATOM 2409 C CA . GLY A 1 312 ? -0.682 32.267 77.905 1.00 9.85 295 GLY A CA 1
ATOM 2410 C C . GLY A 1 312 ? -1.756 31.236 77.571 1.00 10.28 295 GLY A C 1
ATOM 2411 O O . GLY A 1 312 ? -2.943 31.468 77.823 1.00 11.88 295 GLY A O 1
ATOM 2412 N N . LEU A 1 313 ? -1.347 30.095 77.017 1.00 9.42 296 LEU A N 1
ATOM 2413 C CA . LEU A 1 313 ? -2.303 29.028 76.672 1.00 9.08 296 LEU A CA 1
ATOM 2414 C C . LEU A 1 313 ? -2.943 28.339 77.882 1.00 9.08 296 LEU A C 1
ATOM 2415 O O . LEU A 1 313 ? -3.975 27.712 77.755 1.00 9.31 296 LEU A O 1
ATOM 2420 N N . ILE A 1 314 ? -2.298 28.432 79.042 1.00 8.80 297 ILE A N 1
ATOM 2421 C CA . ILE A 1 314 ? -2.851 27.885 80.292 1.00 9.55 297 ILE A CA 1
ATOM 2422 C C . ILE A 1 314 ? -3.917 28.839 80.873 1.00 10.32 297 ILE A C 1
ATOM 2423 O O . ILE A 1 314 ? -4.839 28.382 81.586 1.00 11.14 297 ILE A O 1
ATOM 2428 N N . GLU A 1 315 ? -3.821 30.138 80.569 1.00 11.23 298 GLU A N 1
ATOM 2429 C CA . GLU A 1 315 ? -4.790 31.094 81.125 1.00 12.12 298 GLU A CA 1
ATOM 2430 C C . GLU A 1 315 ? -6.190 30.744 80.675 1.00 12.36 298 GLU A C 1
ATOM 2431 O O . GLU A 1 315 ? -6.419 30.363 79.529 1.00 12.07 298 GLU A O 1
ATOM 2437 N N . GLY A 1 316 ? -7.150 30.819 81.605 1.00 12.95 299 GLY A N 1
ATOM 2438 C CA . GLY A 1 316 ? -8.533 30.503 81.264 1.00 12.21 299 GLY A CA 1
ATOM 2439 C C . GLY A 1 316 ? -8.875 29.016 81.304 1.00 12.89 299 GLY A C 1
ATOM 2440 O O . GLY A 1 316 ? -10.029 28.658 81.096 1.00 15.89 299 GLY A O 1
ATOM 2441 N N . GLN A 1 317 ? -7.876 28.175 81.553 1.00 10.00 300 GLN A N 1
ATOM 2442 C CA . GLN A 1 317 ? -8.063 26.729 81.532 1.00 8.85 300 GLN A CA 1
ATOM 2443 C C . GLN A 1 317 ? -8.130 26.128 82.919 1.00 9.17 300 GLN A C 1
ATOM 2444 O O . GLN A 1 317 ? -7.606 26.702 83.871 1.00 10.85 300 GLN A O 1
ATOM 2450 N N . LYS A 1 318 ? -8.751 24.954 83.042 1.00 8.66 301 LYS A N 1
ATOM 2451 C CA . LYS A 1 318 ? -8.795 24.222 84.290 1.00 8.42 301 LYS A CA 1
ATOM 2452 C C . LYS A 1 318 ? -7.578 23.327 84.379 1.00 9.56 301 LYS A C 1
ATOM 2453 O O . LYS A 1 318 ? -7.377 22.450 83.544 1.00 9.75 301 LYS A O 1
ATOM 2459 N N . VAL A 1 319 ? -6.753 23.582 85.366 1.00 8.94 302 VAL A N 1
ATOM 2460 C CA . VAL A 1 319 ? -5.482 22.901 85.563 1.00 9.36 302 VAL A CA 1
ATOM 2461 C C . VAL A 1 319 ? -5.678 21.697 86.481 1.00 8.81 302 VAL A C 1
ATOM 2462 O O . VAL A 1 319 ? -5.992 21.840 87.694 1.00 9.33 302 VAL A O 1
ATOM 2466 N N . ALA A 1 320 ? -5.534 20.498 85.928 1.00 9.06 303 ALA A N 1
ATOM 2467 C CA . ALA A 1 320 ? -5.594 19.275 86.761 1.00 9.89 303 ALA A CA 1
ATOM 2468 C C . ALA A 1 320 ? -4.267 18.901 87.368 1.00 11.26 303 ALA A C 1
ATOM 2469 O O . ALA A 1 320 ? -4.183 18.110 88.330 1.00 13.13 303 ALA A O 1
ATOM 2471 N N . TYR A 1 321 ? -3.176 19.440 86.803 1.00 10.11 304 TYR A N 1
ATOM 2472 C CA . TYR A 1 321 ? -1.848 19.147 87.316 1.00 10.12 304 TYR A CA 1
ATOM 2473 C C . TYR A 1 321 ? -0.947 20.217 86.733 1.00 9.71 304 TYR A C 1
ATOM 2474 O O . TYR A 1 321 ? -1.122 20.627 85.596 1.00 8.85 304 TYR A O 1
ATOM 2483 N N . GLY A 1 322 ? 0.007 20.687 87.521 1.00 10.31 305 GLY A N 1
ATOM 2484 C CA . GLY A 1 322 ? 0.979 21.642 86.997 1.00 10.62 305 GLY A CA 1
ATOM 2485 C C . GLY A 1 322 ? 0.438 23.062 86.979 1.00 10.10 305 GLY A C 1
ATOM 2486 O O . GLY A 1 322 ? -0.127 23.540 87.959 1.00 11.05 305 GLY A O 1
ATOM 2487 N N . GLY A 1 323 ? 0.693 23.742 85.865 1.00 10.19 306 GLY A N 1
ATOM 2488 C CA . GLY A 1 323 ? 0.135 25.087 85.652 1.00 11.82 306 GLY A CA 1
ATOM 2489 C C . GLY A 1 323 ? 1.022 26.246 86.044 1.00 13.82 306 GLY A C 1
ATOM 2490 O O . GLY A 1 323 ? 0.564 27.390 85.952 1.00 17.94 306 GLY A O 1
ATOM 2491 N N . THR A 1 324 ? 2.209 25.959 86.562 1.00 12.73 307 THR A N 1
ATOM 2492 C CA . THR A 1 324 ? 3.101 27.031 87.030 1.00 14.04 307 THR A CA 1
ATOM 2493 C C . THR A 1 324 ? 4.356 27.072 86.190 1.00 13.10 307 THR A C 1
ATOM 2494 O O . THR A 1 324 ? 4.705 26.099 85.513 1.00 12.74 307 THR A O 1
ATOM 2498 N N . GLY A 1 325 ? 5.026 28.216 86.225 1.00 13.39 308 GLY A N 1
ATOM 2499 C CA . GLY A 1 325 ? 6.254 28.360 85.450 1.00 13.14 308 GLY A CA 1
ATOM 2500 C C . GLY A 1 325 ? 7.234 29.276 86.159 1.00 14.07 308 GLY A C 1
ATOM 2501 O O . GLY A 1 325 ? 6.890 29.916 87.179 1.00 16.73 308 GLY A O 1
ATOM 2502 N N . ASP A 1 326 ? 8.455 29.297 85.641 1.00 12.80 309 ASP A N 1
ATOM 2503 C CA . ASP A 1 326 ? 9.511 30.222 86.107 1.00 12.75 309 ASP A CA 1
ATOM 2504 C C . ASP A 1 326 ? 10.033 30.937 84.867 1.00 12.05 309 ASP A C 1
ATOM 2505 O O . ASP A 1 326 ? 10.727 30.335 84.047 1.00 11.03 309 ASP A O 1
ATOM 2510 N N . ALA A 1 327 ? 9.720 32.232 84.711 1.00 12.16 310 ALA A N 1
ATOM 2511 C CA . ALA A 1 327 ? 10.110 32.966 83.524 1.00 12.54 310 ALA A CA 1
ATOM 2512 C C . ALA A 1 327 ? 11.624 33.071 83.359 1.00 12.08 310 ALA A C 1
ATOM 2513 O O . ALA A 1 327 ? 12.140 32.950 82.257 1.00 12.79 310 ALA A O 1
ATOM 2515 N N . ALA A 1 328 ? 12.351 33.242 84.469 1.00 13.09 311 ALA A N 1
ATOM 2516 C CA . ALA A 1 328 ? 13.793 33.469 84.326 1.00 15.13 311 ALA A CA 1
ATOM 2517 C C . ALA A 1 328 ? 14.556 32.300 83.720 1.00 14.97 311 ALA A C 1
ATOM 2518 O O . ALA A 1 328 ? 15.517 32.504 82.964 1.00 16.47 311 ALA A O 1
ATOM 2520 N N . THR A 1 329 ? 14.148 31.070 84.027 1.00 13.39 312 THR A N 1
ATOM 2521 C CA . THR A 1 329 ? 14.831 29.923 83.453 1.00 13.84 312 THR A CA 1
ATOM 2522 C C . THR A 1 329 ? 13.940 29.175 82.467 1.00 11.63 312 THR A C 1
ATOM 2523 O O . THR A 1 329 ? 14.356 28.134 81.947 1.00 12.59 312 THR A O 1
ATOM 2527 N N . ARG A 1 330 ? 12.763 29.739 82.186 1.00 9.94 313 ARG A N 1
ATOM 2528 C CA . ARG A 1 330 ? 11.873 29.198 81.117 1.00 9.11 313 ARG A CA 1
ATOM 2529 C C . ARG A 1 330 ? 11.409 27.759 81.428 1.00 9.68 313 ARG A C 1
ATOM 2530 O O . ARG A 1 330 ? 11.310 26.921 80.536 1.00 9.53 313 ARG A O 1
ATOM 2538 N N . TYR A 1 331 ? 11.129 27.500 82.700 1.00 8.64 314 TYR A N 1
ATOM 2539 C CA . TYR A 1 331 ? 10.572 26.244 83.152 1.00 7.68 314 TYR A CA 1
ATOM 2540 C C . TYR A 1 331 ? 9.069 26.368 83.117 1.00 6.90 314 TYR A C 1
ATOM 2541 O O . TYR A 1 331 ? 8.507 27.323 83.692 1.00 7.91 314 TYR A O 1
ATOM 2550 N N . ILE A 1 332 ? 8.393 25.373 82.511 1.00 7.30 315 ILE A N 1
ATOM 2551 C CA . ILE A 1 332 ? 6.939 25.270 82.632 1.00 8.25 315 ILE A CA 1
ATOM 2552 C C . ILE A 1 332 ? 6.693 23.897 83.206 1.00 8.12 315 ILE A C 1
ATOM 2553 O O . ILE A 1 332 ? 7.097 22.898 82.589 1.00 8.34 315 ILE A O 1
ATOM 2558 N N . ALA A 1 333 ? 6.007 23.820 84.332 1.00 7.66 316 ALA A N 1
ATOM 2559 C CA . ALA A 1 333 ? 5.737 22.518 84.959 1.00 8.40 316 ALA A CA 1
ATOM 2560 C C . ALA A 1 333 ? 4.860 21.668 84.043 1.00 8.94 316 ALA A C 1
ATOM 2561 O O . ALA A 1 333 ? 4.020 22.195 83.299 1.00 8.98 316 ALA A O 1
ATOM 2563 N N . PRO A 1 334 ? 5.073 20.353 84.066 1.00 8.44 317 PRO A N 1
ATOM 2564 C CA . PRO A 1 334 ? 4.181 19.500 83.231 1.00 9.10 317 PRO A CA 1
ATOM 2565 C C . PRO A 1 334 ? 2.709 19.711 83.610 1.00 8.79 317 PRO A C 1
ATOM 2566 O O . PRO A 1 334 ? 2.343 19.609 84.794 1.00 9.41 317 PRO A O 1
ATOM 2570 N N . THR A 1 335 ? 1.873 20.000 82.613 1.00 7.97 318 THR A N 1
ATOM 2571 C CA . THR A 1 335 ? 0.548 20.576 82.909 1.00 8.09 318 THR A CA 1
ATOM 2572 C C . THR A 1 335 ? -0.490 19.747 82.158 1.00 8.03 318 THR A C 1
ATOM 2573 O O . THR A 1 335 ? -0.304 19.444 80.964 1.00 9.05 318 THR A O 1
ATOM 2577 N N . ILE A 1 336 ? -1.581 19.419 82.846 1.00 7.71 319 ILE A N 1
ATOM 2578 C CA . ILE A 1 336 ? -2.699 18.714 82.225 1.00 8.18 319 ILE A CA 1
ATOM 2579 C C . ILE A 1 336 ? -3.923 19.578 82.412 1.00 7.77 319 ILE A C 1
ATOM 2580 O O . ILE A 1 336 ? -4.176 20.051 83.524 1.00 7.93 319 ILE A O 1
ATOM 2585 N N . LEU A 1 337 ? -4.678 19.746 81.320 1.00 7.03 320 LEU A N 1
ATOM 2586 C CA . LEU A 1 337 ? -5.905 20.560 81.310 1.00 7.65 320 LEU A CA 1
ATOM 2587 C C . LEU A 1 337 ? -7.094 19.689 81.001 1.00 7.09 320 LEU A C 1
ATOM 2588 O O . LEU A 1 337 ? -7.057 18.871 80.096 1.00 8.67 320 LEU A O 1
ATOM 2593 N N . THR A 1 338 ? -8.170 19.883 81.755 1.00 7.45 321 THR A N 1
ATOM 2594 C CA . THR A 1 338 ? -9.374 19.049 81.579 1.00 7.94 321 THR A CA 1
ATOM 2595 C C . THR A 1 338 ? -10.554 19.821 80.974 1.00 7.14 321 THR A C 1
ATOM 2596 O O . THR A 1 338 ? -10.623 21.069 81.027 1.00 8.06 321 THR A O 1
ATOM 2600 N N . ASP A 1 339 ? -11.474 19.056 80.385 1.00 7.95 322 ASP A N 1
ATOM 2601 C CA . ASP A 1 339 ? -12.701 19.585 79.789 1.00 8.33 322 ASP A CA 1
ATOM 2602 C C . ASP A 1 339 ? -12.440 20.791 78.945 1.00 8.52 322 ASP A C 1
ATOM 2603 O O . ASP A 1 339 ? -13.065 21.851 79.097 1.00 9.06 322 ASP A O 1
ATOM 2608 N N . VAL A 1 340 ? -11.495 20.652 78.008 1.00 7.99 323 VAL A N 1
ATOM 2609 C CA . VAL A 1 340 ? -11.011 21.820 77.270 1.00 7.81 323 VAL A CA 1
ATOM 2610 C C . VAL A 1 340 ? -11.997 22.162 76.140 1.00 8.57 323 VAL A C 1
ATOM 2611 O O . VAL A 1 340 ? -12.463 21.296 75.400 1.00 9.42 323 VAL A O 1
ATOM 2615 N N . ASP A 1 341 ? -12.287 23.439 76.022 1.00 8.86 324 ASP A N 1
ATOM 2616 C CA . ASP A 1 341 ? -13.129 23.943 74.956 1.00 10.12 324 ASP A CA 1
ATOM 2617 C C . ASP A 1 341 ? -12.294 23.954 73.663 1.00 9.54 324 ASP A C 1
ATOM 2618 O O . ASP A 1 341 ? -11.254 24.639 73.624 1.00 9.94 324 ASP A O 1
ATOM 2623 N N . PRO A 1 342 ? -12.748 23.240 72.601 1.00 10.22 325 PRO A N 1
ATOM 2624 C CA . PRO A 1 342 ? -11.947 23.231 71.371 1.00 10.60 325 PRO A CA 1
ATOM 2625 C C . PRO A 1 342 ? -11.772 24.578 70.713 1.00 11.44 325 PRO A C 1
ATOM 2626 O O . PRO A 1 342 ? -10.885 24.695 69.853 1.00 11.37 325 PRO A O 1
ATOM 2630 N N . GLN A 1 343 ? -12.580 25.568 71.078 1.00 11.76 326 GLN A N 1
ATOM 2631 C CA . GLN A 1 343 ? -12.450 26.885 70.496 1.00 12.45 326 GLN A CA 1
ATOM 2632 C C . GLN A 1 343 ? -11.461 27.765 71.228 1.00 11.79 326 GLN A C 1
ATOM 2633 O O . GLN A 1 343 ? -11.168 28.887 70.774 1.00 12.81 326 GLN A O 1
ATOM 2639 N N . SER A 1 344 ? -10.951 27.275 72.370 1.00 9.99 327 SER A N 1
ATOM 2640 C CA . SER A 1 344 ? -10.059 28.108 73.194 1.00 10.07 327 SER A CA 1
ATOM 2641 C C . SER A 1 344 ? -8.625 28.129 72.668 1.00 10.89 327 SER A C 1
ATOM 2642 O O . SER A 1 344 ? -8.262 27.315 71.836 1.00 10.31 327 SER A O 1
ATOM 2645 N N . PRO A 1 345 ? -7.786 29.039 73.161 1.00 9.08 328 PRO A N 1
ATOM 2646 C CA . PRO A 1 345 ? -6.499 29.207 72.456 1.00 9.34 328 PRO A CA 1
ATOM 2647 C C . PRO A 1 345 ? -5.615 27.966 72.453 1.00 9.59 328 PRO A C 1
ATOM 2648 O O . PRO A 1 345 ? -4.957 27.678 71.444 1.00 9.22 328 PRO A O 1
ATOM 2652 N N . VAL A 1 346 ? -5.608 27.211 73.550 1.00 8.53 329 VAL A N 1
ATOM 2653 C CA . VAL A 1 346 ? -4.748 26.004 73.615 1.00 9.02 329 VAL A CA 1
ATOM 2654 C C . VAL A 1 346 ? -5.179 24.969 72.571 1.00 9.89 329 VAL A C 1
ATOM 2655 O O . VAL A 1 346 ? -4.384 24.080 72.228 1.00 9.64 329 VAL A O 1
ATOM 2659 N N . MET A 1 347 ? -6.417 25.089 72.058 1.00 8.94 330 MET A N 1
ATOM 2660 C CA . MET A 1 347 ? -6.901 24.159 71.057 1.00 9.07 330 MET A CA 1
ATOM 2661 C C . MET A 1 347 ? -6.948 24.804 69.664 1.00 9.42 330 MET A C 1
ATOM 2662 O O . MET A 1 347 ? -7.515 24.210 68.737 1.00 10.22 330 MET A O 1
ATOM 2667 N N . GLN A 1 348 ? -6.326 25.987 69.500 1.00 9.63 331 GLN A N 1
ATOM 2668 C CA . GLN A 1 348 ? -6.342 26.692 68.215 1.00 9.93 331 GLN A CA 1
ATOM 2669 C C . GLN A 1 348 ? -4.950 26.990 67.656 1.00 10.83 331 GLN A C 1
ATOM 2670 O O . GLN A 1 348 ? -4.827 27.645 66.629 1.00 12.67 331 GLN A O 1
ATOM 2676 N N . GLU A 1 349 ? -3.922 26.493 68.338 1.00 9.47 332 GLU A N 1
ATOM 2677 C CA . GLU A 1 349 ? -2.555 26.576 67.808 1.00 9.49 332 GLU A CA 1
ATOM 2678 C C . GLU A 1 349 ? -1.750 25.369 68.266 1.00 8.52 332 GLU A C 1
ATOM 2679 O O . GLU A 1 349 ? -2.086 24.750 69.274 1.00 8.89 332 GLU A O 1
ATOM 2685 N N . GLU A 1 350 ? -0.681 25.062 67.540 1.00 8.95 333 GLU A N 1
ATOM 2686 C CA . GLU A 1 350 ? 0.247 24.000 67.961 1.00 8.84 333 GLU A CA 1
ATOM 2687 C C . GLU A 1 350 ? 0.872 24.415 69.290 1.00 8.64 333 GLU A C 1
ATOM 2688 O O . GLU A 1 350 ? 1.402 25.536 69.430 1.00 9.48 333 GLU A O 1
ATOM 2694 N N . ILE A 1 351 ? 0.770 23.562 70.290 1.00 7.58 334 ILE A N 1
ATOM 2695 C CA . ILE A 1 351 ? 1.179 23.976 71.640 1.00 8.01 334 ILE A CA 1
ATOM 2696 C C . ILE A 1 351 ? 2.697 24.086 71.779 1.00 7.96 334 ILE A C 1
ATOM 2697 O O . ILE A 1 351 ? 3.210 25.101 72.282 1.00 8.63 334 ILE A O 1
ATOM 2702 N N . PHE A 1 352 ? 3.406 23.052 71.316 1.00 8.03 335 PHE A N 1
ATOM 2703 C CA . PHE A 1 352 ? 4.868 23.020 71.400 1.00 8.73 335 PHE A CA 1
ATOM 2704 C C . PHE A 1 352 ? 5.357 23.349 72.810 1.00 9.24 335 PHE A C 1
ATOM 2705 O O . PHE A 1 352 ? 6.251 24.174 73.038 1.00 10.17 335 PHE A O 1
ATOM 2713 N N . GLY A 1 353 ? 4.741 22.709 73.789 1.00 7.96 336 GLY A N 1
ATOM 2714 C CA . GLY A 1 353 ? 5.161 22.888 75.171 1.00 8.41 336 GLY A CA 1
ATOM 2715 C C . GLY A 1 353 ? 4.448 21.911 76.043 1.00 8.01 336 GLY A C 1
ATOM 2716 O O . GLY A 1 353 ? 3.611 21.091 75.565 1.00 7.30 336 GLY A O 1
ATOM 2717 N N . PRO A 1 354 ? 4.740 21.933 77.341 1.00 7.22 337 PRO A N 1
ATOM 2718 C CA . PRO A 1 354 ? 4.345 20.813 78.196 1.00 7.21 337 PRO A CA 1
ATOM 2719 C C . PRO A 1 354 ? 2.995 21.055 78.836 1.00 7.58 337 PRO A C 1
ATOM 2720 O O . PRO A 1 354 ? 2.818 20.986 80.067 1.00 8.04 337 PRO A O 1
ATOM 2724 N N . VAL A 1 355 ? 2.024 21.224 77.949 1.00 7.77 338 VAL A N 1
ATOM 2725 C CA . VAL A 1 355 ? 0.642 21.529 78.331 1.00 7.58 338 VAL A CA 1
ATOM 2726 C C . VAL A 1 355 ? -0.222 20.604 77.498 1.00 8.26 338 VAL A C 1
ATOM 2727 O O . VAL A 1 355 ? -0.220 20.694 76.276 1.00 8.52 338 VAL A O 1
ATOM 2731 N N . LEU A 1 356 ? -0.904 19.670 78.173 1.00 7.51 339 LEU A N 1
ATOM 2732 C CA . LEU A 1 356 ? -1.668 18.598 77.511 1.00 8.15 339 LEU A CA 1
ATOM 2733 C C . LEU A 1 356 ? -3.181 18.759 77.778 1.00 7.34 339 LEU A C 1
ATOM 2734 O O . LEU A 1 356 ? -3.653 18.414 78.861 1.00 7.66 339 LEU A O 1
ATOM 2739 N N . PRO A 1 357 ? -3.913 19.277 76.773 1.00 7.00 340 PRO A N 1
ATOM 2740 C CA . PRO A 1 357 ? -5.370 19.420 76.936 1.00 7.23 340 PRO A CA 1
ATOM 2741 C C . PRO A 1 357 ? -6.099 18.132 76.607 1.00 7.55 340 PRO A C 1
ATOM 2742 O O . PRO A 1 357 ? -5.703 17.368 75.708 1.00 8.58 340 PRO A O 1
ATOM 2746 N N . ILE A 1 358 ? -7.174 17.886 77.349 1.00 7.00 341 ILE A N 1
ATOM 2747 C CA . ILE A 1 358 ? -8.044 16.727 77.144 1.00 8.40 341 ILE A CA 1
ATOM 2748 C C . ILE A 1 358 ? -9.389 17.262 76.661 1.00 7.95 341 ILE A C 1
ATOM 2749 O O . ILE A 1 358 ? -10.039 18.125 77.318 1.00 8.40 341 ILE A O 1
ATOM 2754 N N . VAL A 1 359 ? -9.784 16.808 75.483 1.00 8.23 342 VAL A N 1
ATOM 2755 C CA . VAL A 1 359 ? -11.046 17.204 74.835 1.00 8.64 342 VAL A CA 1
ATOM 2756 C C . VAL A 1 359 ? -11.948 15.976 74.755 1.00 8.45 342 VAL A C 1
ATOM 2757 O O . VAL A 1 359 ? -11.570 14.917 74.260 1.00 9.81 342 VAL A O 1
ATOM 2761 N N . CYS A 1 360 ? -13.154 16.105 75.310 1.00 9.55 343 CYS A N 1
ATOM 2762 C CA . CYS A 1 360 ? -14.095 15.004 75.366 1.00 11.28 343 CYS A CA 1
ATOM 2763 C C . CYS A 1 360 ? -14.837 14.830 74.053 1.00 10.82 343 CYS A C 1
ATOM 2764 O O . CYS A 1 360 ? -15.271 15.821 73.468 1.00 13.43 343 CYS A O 1
ATOM 2767 N N . VAL A 1 361 ? -14.953 13.576 73.596 1.00 11.20 344 VAL A N 1
ATOM 2768 C CA . VAL A 1 361 ? -15.799 13.245 72.453 1.00 12.30 344 VAL A CA 1
ATOM 2769 C C . VAL A 1 361 ? -16.620 12.015 72.816 1.00 12.31 344 VAL A C 1
ATOM 2770 O O . VAL A 1 361 ? -16.211 11.197 73.621 1.00 13.73 344 VAL A O 1
ATOM 2774 N N . ARG A 1 362 ? -17.778 11.885 72.192 1.00 12.87 345 ARG A N 1
ATOM 2775 C CA . ARG A 1 362 ? -18.722 10.863 72.626 1.00 14.63 345 ARG A CA 1
ATOM 2776 C C . ARG A 1 362 ? -18.683 9.583 71.836 1.00 14.64 345 ARG A C 1
ATOM 2777 O O . ARG A 1 362 ? -19.355 8.612 72.195 1.00 15.73 345 ARG A O 1
ATOM 2785 N N . SER A 1 363 ? -17.874 9.534 70.783 1.00 13.29 346 SER A N 1
ATOM 2786 C CA . SER A 1 363 ? -17.743 8.320 69.996 1.00 12.82 346 SER A CA 1
ATOM 2787 C C . SER A 1 363 ? -16.508 8.422 69.113 1.00 13.45 346 SER A C 1
ATOM 2788 O O . SER A 1 363 ? -16.006 9.523 68.884 1.00 12.93 346 SER A O 1
ATOM 2791 N N . LEU A 1 364 ? -16.094 7.282 68.571 1.00 12.78 347 LEU A N 1
ATOM 2792 C CA . LEU A 1 364 ? -15.058 7.229 67.548 1.00 12.77 347 LEU A CA 1
ATOM 2793 C C . LEU A 1 364 ? -15.457 8.064 66.335 1.00 13.07 347 LEU A C 1
ATOM 2794 O O . LEU A 1 364 ? -14.636 8.815 65.784 1.00 12.87 347 LEU A O 1
ATOM 2799 N N . GLU A 1 365 ? -16.730 7.990 65.925 1.00 11.92 348 GLU A N 1
ATOM 2800 C CA . GLU A 1 365 ? -17.166 8.764 64.771 1.00 12.27 348 GLU A CA 1
ATOM 2801 C C . GLU A 1 365 ? -16.990 10.264 65.013 1.00 11.83 348 GLU A C 1
ATOM 2802 O O . GLU A 1 365 ? -16.593 11.014 64.091 1.00 11.48 348 GLU A O 1
ATOM 2808 N N . GLU A 1 366 ? -17.311 10.726 66.220 1.00 12.13 349 GLU A N 1
ATOM 2809 C CA . GLU A 1 366 ? -17.136 12.147 66.533 1.00 12.61 349 GLU A CA 1
ATOM 2810 C C . GLU A 1 366 ? -15.645 12.527 66.541 1.00 11.24 349 GLU A C 1
ATOM 2811 O O . GLU A 1 366 ? -15.287 13.628 66.089 1.00 11.96 349 GLU A O 1
ATOM 2817 N N . ALA A 1 367 ? -14.826 11.635 67.058 1.00 11.24 350 ALA A N 1
ATOM 2818 C CA . ALA A 1 367 ? -13.370 11.860 67.014 1.00 9.80 350 ALA A CA 1
ATOM 2819 C C . ALA A 1 367 ? -12.848 12.008 65.582 1.00 9.59 350 ALA A C 1
ATOM 2820 O O . ALA A 1 367 ? -12.057 12.931 65.290 1.00 9.95 350 ALA A O 1
ATOM 2822 N N . ILE A 1 368 ? -13.264 11.101 64.697 1.00 9.62 351 ILE A N 1
ATOM 2823 C CA . ILE A 1 368 ? -12.879 11.181 63.300 1.00 9.24 351 ILE A CA 1
ATOM 2824 C C . ILE A 1 368 ? -13.360 12.511 62.662 1.00 9.63 351 ILE A C 1
ATOM 2825 O O . ILE A 1 368 ? -12.618 13.180 61.937 1.00 10.14 351 ILE A O 1
ATOM 2830 N N . GLN A 1 369 ? -14.604 12.905 62.930 1.00 9.96 352 GLN A N 1
ATOM 2831 C CA . GLN A 1 369 ? -15.110 14.169 62.407 1.00 11.07 352 GLN A CA 1
ATOM 2832 C C . GLN A 1 369 ? -14.269 15.362 62.910 1.00 10.07 352 GLN A C 1
ATOM 2833 O O . GLN A 1 369 ? -13.919 16.265 62.165 1.00 10.39 352 GLN A O 1
ATOM 2839 N N . PHE A 1 370 ? -13.959 15.310 64.201 1.00 10.15 353 PHE A N 1
ATOM 2840 C CA . PHE A 1 370 ? -13.172 16.365 64.853 1.00 10.12 353 PHE A CA 1
ATOM 2841 C C . PHE A 1 370 ? -11.822 16.533 64.146 1.00 9.67 353 PHE A C 1
ATOM 2842 O O . PHE A 1 370 ? -11.412 17.653 63.798 1.00 9.96 353 PHE A O 1
ATOM 2850 N N . ILE A 1 371 ? -11.144 15.410 63.942 1.00 9.21 354 ILE A N 1
ATOM 2851 C CA . ILE A 1 371 ? -9.829 15.421 63.268 1.00 9.53 354 ILE A CA 1
ATOM 2852 C C . ILE A 1 371 ? -9.933 15.916 61.830 1.00 9.53 354 ILE A C 1
ATOM 2853 O O . ILE A 1 371 ? -9.136 16.764 61.394 1.00 10.10 354 ILE A O 1
ATOM 2858 N N . ASN A 1 372 ? -10.945 15.443 61.104 1.00 9.94 355 ASN A N 1
ATOM 2859 C CA . ASN A 1 372 ? -11.072 15.804 59.700 1.00 9.11 355 ASN A CA 1
ATOM 2860 C C . ASN A 1 372 ? -11.488 17.256 59.478 1.00 9.69 355 ASN A C 1
ATOM 2861 O O . ASN A 1 372 ? -11.229 17.783 58.389 1.00 10.49 355 ASN A O 1
ATOM 2866 N N . GLN A 1 373 ? -12.106 17.891 60.468 1.00 9.52 356 GLN A N 1
ATOM 2867 C CA . GLN A 1 373 ? -12.546 19.291 60.328 1.00 11.41 356 GLN A CA 1
ATOM 2868 C C . GLN A 1 373 ? -11.371 20.234 60.467 1.00 10.98 356 GLN A C 1
ATOM 2869 O O . GLN A 1 373 ? -11.448 21.384 60.055 1.00 14.12 356 GLN A O 1
ATOM 2880 N N . ARG A 1 374 ? -10.274 19.753 61.043 1.00 9.26 357 ARG A N 1
ATOM 2881 C CA . ARG A 1 374 ? -9.078 20.532 61.229 1.00 8.75 357 ARG A CA 1
ATOM 2882 C C . ARG A 1 374 ? -8.080 20.228 60.125 1.00 8.74 357 ARG A C 1
ATOM 2883 O O . ARG A 1 374 ? -8.330 19.362 59.281 1.00 10.08 357 ARG A O 1
ATOM 2891 N N . GLU A 1 375 ? -6.982 20.969 60.105 1.00 8.82 358 GLU A N 1
ATOM 2892 C CA . GLU A 1 375 ? -5.936 20.748 59.107 1.00 7.90 358 GLU A CA 1
ATOM 2893 C C . GLU A 1 375 ? -5.195 19.432 59.326 1.00 7.65 358 GLU A C 1
ATOM 2894 O O . GLU A 1 375 ? -5.135 18.902 60.435 1.00 8.34 358 GLU A O 1
ATOM 2900 N N . LYS A 1 376 ? -4.665 18.862 58.256 1.00 7.65 359 LYS A N 1
ATOM 2901 C CA . LYS A 1 376 ? -4.042 17.527 58.347 1.00 7.63 359 LYS A CA 1
ATOM 2902 C C . LYS A 1 376 ? -2.753 17.546 59.195 1.00 7.05 359 LYS A C 1
ATOM 2903 O O . LYS A 1 376 ? -1.837 18.322 58.898 1.00 8.62 359 LYS A O 1
ATOM 2909 N N . PRO A 1 377 ? -2.705 16.734 60.244 1.00 6.97 360 PRO A N 1
ATOM 2910 C CA . PRO A 1 377 ? -1.582 16.832 61.207 1.00 6.69 360 PRO A CA 1
ATOM 2911 C C . PRO A 1 377 ? -0.379 16.051 60.722 1.00 6.83 360 PRO A C 1
ATOM 2912 O O . PRO A 1 377 ? -0.525 15.122 59.904 1.00 6.91 360 PRO A O 1
ATOM 2916 N N . LEU A 1 378 ? 0.783 16.402 61.241 1.00 6.04 361 LEU A N 1
ATOM 2917 C CA . LEU A 1 378 ? 1.991 15.701 60.882 1.00 6.51 361 LEU A CA 1
ATOM 2918 C C . LEU A 1 378 ? 1.913 14.235 61.344 1.00 5.80 361 LEU A C 1
ATOM 2919 O O . LEU A 1 378 ? 2.366 13.332 60.619 1.00 7.12 361 LEU A O 1
ATOM 2924 N N . ALA A 1 379 ? 1.381 14.009 62.539 1.00 6.18 362 ALA A N 1
ATOM 2925 C CA . ALA A 1 379 ? 1.150 12.650 63.072 1.00 5.99 362 ALA A CA 1
ATOM 2926 C C . ALA A 1 379 ? -0.248 12.543 63.600 1.00 6.65 362 ALA A C 1
ATOM 2927 O O . ALA A 1 379 ? -0.845 13.540 64.038 1.00 6.90 362 ALA A O 1
ATOM 2929 N N . LEU A 1 380 ? -0.797 11.332 63.550 1.00 7.41 363 LEU A N 1
ATOM 2930 C CA . LEU A 1 380 ? -2.045 11.015 64.237 1.00 6.86 363 LEU A CA 1
ATOM 2931 C C . LEU A 1 380 ? -1.772 9.810 65.096 1.00 7.05 363 LEU A C 1
ATOM 2932 O O . LEU A 1 380 ? -1.127 8.839 64.635 1.00 7.56 363 LEU A O 1
ATOM 2937 N N . TYR A 1 381 ? -2.232 9.845 66.352 1.00 6.89 364 TYR A N 1
ATOM 2938 C CA . TYR A 1 381 ? -2.042 8.738 67.285 1.00 6.68 364 TYR A CA 1
ATOM 2939 C C . TYR A 1 381 ? -3.346 8.219 67.782 1.00 7.65 364 TYR A C 1
ATOM 2940 O O . TYR A 1 381 ? -4.309 8.978 67.926 1.00 7.43 364 TYR A O 1
ATOM 2949 N N . MET A 1 382 ? -3.390 6.916 68.018 1.00 7.34 365 MET A N 1
ATOM 2950 C CA . MET A 1 382 ? -4.592 6.286 68.592 1.00 8.75 365 MET A CA 1
ATOM 2951 C C . MET A 1 382 ? -4.131 5.171 69.503 1.00 9.74 365 MET A C 1
ATOM 2952 O O . MET A 1 382 ? -3.188 4.425 69.190 1.00 9.93 365 MET A O 1
ATOM 2961 N N . PHE A 1 383 ? -4.790 5.073 70.643 1.00 8.43 366 PHE A N 1
ATOM 2962 C CA . PHE A 1 383 ? -4.545 3.980 71.589 1.00 8.50 366 PHE A CA 1
ATOM 2963 C C . PHE A 1 383 ? -5.809 3.158 71.726 1.00 9.25 366 PHE A C 1
ATOM 2964 O O . PHE A 1 383 ? -6.865 3.683 72.084 1.00 9.95 366 PHE A O 1
ATOM 2972 N N . SER A 1 384 ? -5.704 1.873 71.372 1.00 9.60 367 SER A N 1
ATOM 2973 C CA . SER A 1 384 ? -6.861 0.979 71.384 1.00 10.74 367 SER A CA 1
ATOM 2974 C C . SER A 1 384 ? -6.354 -0.422 71.359 1.00 12.06 367 SER A C 1
ATOM 2975 O O . SER A 1 384 ? -5.373 -0.707 70.717 1.00 11.88 367 SER A O 1
ATOM 2978 N N . SER A 1 385 ? -7.116 -1.316 71.986 1.00 13.34 368 SER A N 1
ATOM 2979 C CA . SER A 1 385 ? -6.817 -2.745 71.835 1.00 15.42 368 SER A CA 1
ATOM 2980 C C . SER A 1 385 ? -7.693 -3.410 70.771 1.00 14.88 368 SER A C 1
ATOM 2981 O O . SER A 1 385 ? -7.700 -4.644 70.678 1.00 17.13 368 SER A O 1
ATOM 2986 N N . ASN A 1 386 ? -8.406 -2.603 69.994 1.00 14.97 369 ASN A N 1
ATOM 2987 C CA . ASN A 1 386 ? -9.356 -3.082 68.992 1.00 15.03 369 ASN A CA 1
ATOM 2988 C C . ASN A 1 386 ? -8.793 -2.764 67.604 1.00 16.21 369 ASN A C 1
ATOM 2989 O O . ASN A 1 386 ? -8.719 -1.582 67.184 1.00 15.07 369 ASN A O 1
ATOM 2994 N N . ASP A 1 387 ? -8.448 -3.808 66.870 1.00 18.25 370 ASP A N 1
ATOM 2995 C CA . ASP A 1 387 ? -7.810 -3.658 65.574 1.00 20.38 370 ASP A CA 1
ATOM 2996 C C . ASP A 1 387 ? -8.695 -2.945 64.587 1.00 19.48 370 ASP A C 1
ATOM 2997 O O . ASP A 1 387 ? -8.202 -2.187 63.737 1.00 19.10 370 ASP A O 1
ATOM 3002 N N . LYS A 1 388 ? -9.999 -3.169 64.696 1.00 19.78 371 LYS A N 1
ATOM 3003 C CA . LYS A 1 388 ? -10.968 -2.537 63.821 1.00 19.91 371 LYS A CA 1
ATOM 3004 C C . LYS A 1 388 ? -11.101 -1.045 64.019 1.00 17.91 371 LYS A C 1
ATOM 3005 O O . LYS A 1 388 ? -11.328 -0.309 63.060 1.00 17.51 371 LYS A O 1
ATOM 3011 N N . VAL A 1 389 ? -10.965 -0.604 65.272 1.00 15.60 372 VAL A N 1
ATOM 3012 C CA . VAL A 1 389 ? -10.996 0.809 65.585 1.00 13.93 372 VAL A CA 1
ATOM 3013 C C . VAL A 1 389 ? -9.796 1.489 64.945 1.00 12.27 372 VAL A C 1
ATOM 3014 O O . VAL A 1 389 ? -9.937 2.552 64.330 1.00 11.94 372 VAL A O 1
ATOM 3018 N N . ILE A 1 390 ? -8.618 0.878 65.100 1.00 12.10 373 ILE A N 1
ATOM 3019 C CA . ILE A 1 390 ? -7.400 1.435 64.554 1.00 11.85 373 ILE A CA 1
ATOM 3020 C C . ILE A 1 390 ? -7.532 1.527 63.013 1.00 12.48 373 ILE A C 1
ATOM 3021 O O . ILE A 1 390 ? -7.246 2.567 62.404 1.00 11.43 373 ILE A O 1
ATOM 3026 N N . LYS A 1 391 ? -7.989 0.450 62.373 1.00 13.03 374 LYS A N 1
ATOM 3027 C CA . LYS A 1 391 ? -8.090 0.472 60.908 1.00 14.18 374 LYS A CA 1
ATOM 3028 C C . LYS A 1 391 ? -9.102 1.501 60.405 1.00 12.18 374 LYS A C 1
ATOM 3029 O O . LYS A 1 391 ? -8.850 2.165 59.384 1.00 12.85 374 LYS A O 1
ATOM 3035 N N . LYS A 1 392 ? -10.216 1.680 61.137 1.00 11.70 375 LYS A N 1
ATOM 3036 C CA . LYS A 1 392 ? -11.242 2.615 60.753 1.00 10.39 375 LYS A CA 1
ATOM 3037 C C . LYS A 1 392 ? -10.749 4.053 60.873 1.00 10.36 375 LYS A C 1
ATOM 3038 O O . LYS A 1 392 ? -10.938 4.848 59.962 1.00 10.87 375 LYS A O 1
ATOM 3044 N N . MET A 1 393 ? -10.120 4.371 62.004 1.00 9.73 376 MET A N 1
ATOM 3045 C CA . MET A 1 393 ? -9.612 5.725 62.160 1.00 9.31 376 MET A CA 1
ATOM 3046 C C . MET A 1 393 ? -8.580 6.050 61.054 1.00 9.81 376 MET A C 1
ATOM 3047 O O . MET A 1 393 ? -8.607 7.149 60.495 1.00 8.98 376 MET A O 1
ATOM 3056 N N . ILE A 1 394 ? -7.651 5.126 60.789 1.00 9.12 377 ILE A N 1
ATOM 3057 C CA . ILE A 1 394 ? -6.701 5.361 59.694 1.00 8.88 377 ILE A CA 1
ATOM 3058 C C . ILE A 1 394 ? -7.424 5.558 58.353 1.00 9.79 377 ILE A C 1
ATOM 3059 O O . ILE A 1 394 ? -7.154 6.514 57.610 1.00 10.68 377 ILE A O 1
ATOM 3064 N N . ALA A 1 395 ? -8.385 4.687 58.055 1.00 9.83 378 ALA A N 1
ATOM 3065 C CA . ALA A 1 395 ? -9.028 4.745 56.759 1.00 9.22 378 ALA A CA 1
ATOM 3066 C C . ALA A 1 395 ? -9.793 6.012 56.524 1.00 9.98 378 ALA A C 1
ATOM 3067 O O . ALA A 1 395 ? -9.971 6.416 55.394 1.00 11.57 378 ALA A O 1
ATOM 3069 N N . GLU A 1 396 ? -10.285 6.623 57.608 1.00 9.76 379 GLU A N 1
ATOM 3070 C CA . GLU A 1 396 ? -11.202 7.757 57.480 1.00 9.57 379 GLU A CA 1
ATOM 3071 C C . GLU A 1 396 ? -10.573 9.115 57.714 1.00 9.92 379 GLU A C 1
ATOM 3072 O O . GLU A 1 396 ? -11.223 10.128 57.519 1.00 11.05 379 GLU A O 1
ATOM 3078 N N . THR A 1 397 ? -9.289 9.125 58.070 1.00 9.06 380 THR A N 1
ATOM 3079 C CA . THR A 1 397 ? -8.573 10.397 58.327 1.00 9.82 380 THR A CA 1
ATOM 3080 C C . THR A 1 397 ? -7.383 10.507 57.381 1.00 9.57 380 THR A C 1
ATOM 3081 O O . THR A 1 397 ? -7.110 9.574 56.594 1.00 10.03 380 THR A O 1
ATOM 3085 N N . SER A 1 398 ? -6.666 11.634 57.463 1.00 9.50 381 SER A N 1
ATOM 3086 C CA . SER A 1 398 ? -5.404 11.797 56.729 1.00 9.08 381 SER A CA 1
ATOM 3087 C C . SER A 1 398 ? -4.426 12.521 57.623 1.00 9.34 381 SER A C 1
ATOM 3088 O O . SER A 1 398 ? -4.782 13.482 58.287 1.00 11.15 381 SER A O 1
ATOM 3091 N N . SER A 1 399 ? -3.189 12.056 57.635 1.00 7.08 382 SER A N 1
ATOM 3092 C CA . SER A 1 399 ? -2.124 12.683 58.426 1.00 7.18 382 SER A CA 1
ATOM 3093 C C . SER A 1 399 ? -0.813 12.334 57.755 1.00 7.54 382 SER A C 1
ATOM 3094 O O . SER A 1 399 ? -0.752 11.424 56.924 1.00 7.40 382 SER A O 1
ATOM 3097 N N . GLY A 1 400 ? 0.252 12.990 58.179 1.00 6.62 383 GLY A N 1
ATOM 3098 C CA . GLY A 1 400 ? 1.574 12.674 57.605 1.00 7.05 383 GLY A CA 1
ATOM 3099 C C . GLY A 1 400 ? 1.889 11.206 57.832 1.00 6.67 383 GLY A C 1
ATOM 3100 O O . GLY A 1 400 ? 2.126 10.475 56.860 1.00 7.48 383 GLY A O 1
ATOM 3101 N N . GLY A 1 401 ? 1.924 10.820 59.101 1.00 5.96 384 GLY A N 1
ATOM 3102 C CA . GLY A 1 401 ? 2.139 9.431 59.521 1.00 7.11 384 GLY A CA 1
ATOM 3103 C C . GLY A 1 401 ? 1.226 9.085 60.674 1.00 7.02 384 GLY A C 1
ATOM 3104 O O . GLY A 1 401 ? 0.497 9.980 61.198 1.00 7.78 384 GLY A O 1
ATOM 3105 N N . VAL A 1 402 ? 1.269 7.810 61.097 1.00 8.33 385 VAL A N 1
ATOM 3106 C CA . VAL A 1 402 ? 0.397 7.304 62.179 1.00 9.38 385 VAL A CA 1
ATOM 3107 C C . VAL A 1 402 ? 1.182 6.379 63.073 1.00 10.26 385 VAL A C 1
ATOM 3108 O O . VAL A 1 402 ? 2.006 5.577 62.581 1.00 10.15 385 VAL A O 1
ATOM 3112 N N . ALA A 1 403 ? 0.980 6.490 64.387 1.00 9.85 386 ALA A N 1
ATOM 3113 C CA . ALA A 1 403 ? 1.382 5.421 65.318 1.00 9.48 386 ALA A CA 1
ATOM 3114 C C . ALA A 1 403 ? 0.130 5.007 66.117 1.00 10.22 386 ALA A C 1
ATOM 3115 O O . ALA A 1 403 ? -0.635 5.868 66.609 1.00 10.51 386 ALA A O 1
ATOM 3117 N N . ALA A 1 404 ? -0.148 3.710 66.170 1.00 9.74 387 ALA A N 1
ATOM 3118 C CA . ALA A 1 404 ? -1.161 3.161 67.064 1.00 8.37 387 ALA A CA 1
ATOM 3119 C C . ALA A 1 404 ? -0.481 2.483 68.227 1.00 8.76 387 ALA A C 1
ATOM 3120 O O . ALA A 1 404 ? 0.423 1.638 68.058 1.00 8.45 387 ALA A O 1
ATOM 3122 N N . ASN A 1 405 ? -0.865 2.914 69.428 1.00 8.21 388 ASN A N 1
ATOM 3123 C CA . ASN A 1 405 ? -0.381 2.359 70.698 1.00 8.64 388 ASN A CA 1
ATOM 3124 C C . ASN A 1 405 ? 1.038 2.750 71.022 1.00 8.38 388 ASN A C 1
ATOM 3125 O O . ASN A 1 405 ? 1.643 2.191 71.922 1.00 9.70 388 ASN A O 1
ATOM 3130 N N . ASP A 1 406 ? 1.522 3.790 70.354 1.00 8.81 389 ASP A N 1
ATOM 3131 C CA . ASP A 1 406 ? 2.722 4.449 70.816 1.00 9.21 389 ASP A CA 1
ATOM 3132 C C . ASP A 1 406 ? 2.756 5.826 70.176 1.00 9.31 389 ASP A C 1
ATOM 3133 O O . ASP A 1 406 ? 1.896 6.152 69.349 1.00 10.35 389 ASP A O 1
ATOM 3138 N N . VAL A 1 407 ? 3.736 6.628 70.593 1.00 8.23 390 VAL A N 1
ATOM 3139 C CA . VAL A 1 407 ? 3.968 7.970 70.068 1.00 8.55 390 VAL A CA 1
ATOM 3140 C C . VAL A 1 407 ? 5.432 8.071 69.671 1.00 8.48 390 VAL A C 1
ATOM 3141 O O . VAL A 1 407 ? 6.284 7.318 70.157 1.00 9.06 390 VAL A O 1
ATOM 3145 N N . ILE A 1 408 ? 5.724 9.002 68.754 1.00 9.24 391 ILE A N 1
ATOM 3146 C CA . ILE A 1 408 ? 7.105 9.380 68.348 1.00 10.49 391 ILE A CA 1
ATOM 3147 C C . ILE A 1 408 ? 7.850 8.351 67.487 1.00 8.82 391 ILE A C 1
ATOM 3148 O O . ILE A 1 408 ? 8.478 8.727 66.487 1.00 10.32 391 ILE A O 1
ATOM 3153 N N . VAL A 1 409 ? 7.783 7.087 67.885 1.00 10.29 392 VAL A N 1
ATOM 3154 C CA . VAL A 1 409 ? 8.674 6.036 67.376 1.00 10.36 392 VAL A CA 1
ATOM 3155 C C . VAL A 1 409 ? 8.576 5.874 65.877 1.00 10.28 392 VAL A C 1
ATOM 3156 O O . VAL A 1 409 ? 9.580 5.481 65.228 1.00 11.15 392 VAL A O 1
ATOM 3163 N N . HIS A 1 410 ? 7.426 6.147 65.294 1.00 9.10 393 HIS A N 1
ATOM 3164 C CA . HIS A 1 410 ? 7.273 5.911 63.846 1.00 10.14 393 HIS A CA 1
ATOM 3165 C C . HIS A 1 410 ? 8.166 6.771 62.974 1.00 10.11 393 HIS A C 1
ATOM 3166 O O . HIS A 1 410 ? 8.372 6.433 61.808 1.00 11.12 393 HIS A O 1
ATOM 3173 N N . ILE A 1 411 ? 8.695 7.884 63.503 1.00 10.30 394 ILE A N 1
ATOM 3174 C CA . ILE A 1 411 ? 9.558 8.766 62.666 1.00 12.20 394 ILE A CA 1
ATOM 3175 C C . ILE A 1 411 ? 11.044 8.463 62.814 1.00 12.56 394 ILE A C 1
ATOM 3176 O O . ILE A 1 411 ? 11.860 9.178 62.224 1.00 14.83 394 ILE A O 1
ATOM 3181 N N . THR A 1 412 ? 11.368 7.404 63.536 1.00 13.40 395 THR A N 1
ATOM 3182 C CA . THR A 1 412 ? 12.752 7.025 63.821 1.00 16.17 395 THR A CA 1
ATOM 3183 C C . THR A 1 412 ? 13.181 5.760 63.058 1.00 16.56 395 THR A C 1
ATOM 3184 O O . THR A 1 412 ? 14.298 5.255 63.221 1.00 19.21 395 THR A O 1
ATOM 3188 N N . LEU A 1 413 ? 12.287 5.219 62.240 1.00 14.08 396 LEU A N 1
ATOM 3189 C CA . LEU A 1 413 ? 12.509 3.909 61.609 1.00 12.96 396 LEU A CA 1
ATOM 3190 C C . LEU A 1 413 ? 12.955 4.064 60.144 1.00 13.85 396 LEU A C 1
ATOM 3191 O O . LEU A 1 413 ? 12.341 4.805 59.379 1.00 14.12 396 LEU A O 1
ATOM 3196 N N . HIS A 1 414 ? 14.024 3.364 59.759 1.00 13.28 397 HIS A N 1
ATOM 3197 C CA . HIS A 1 414 ? 14.588 3.522 58.419 1.00 13.14 397 HIS A CA 1
ATOM 3198 C C . HIS A 1 414 ? 13.580 3.250 57.330 1.00 12.40 397 HIS A C 1
ATOM 3199 O O . HIS A 1 414 ? 13.720 3.767 56.242 1.00 12.39 397 HIS A O 1
ATOM 3212 N N . SER A 1 415 ? 12.613 2.387 57.617 1.00 11.50 398 SER A N 1
ATOM 3213 C CA . SER A 1 415 ? 11.734 1.878 56.579 1.00 10.58 398 SER A CA 1
ATOM 3214 C C . SER A 1 415 ? 10.434 2.670 56.450 1.00 9.86 398 SER A C 1
ATOM 3215 O O . SER A 1 415 ? 9.615 2.369 55.556 1.00 10.54 398 SER A O 1
ATOM 3218 N N . LEU A 1 416 ? 10.259 3.686 57.303 1.00 9.75 399 LEU A N 1
ATOM 3219 C CA . LEU A 1 416 ? 9.031 4.495 57.272 1.00 9.38 399 LEU A CA 1
ATOM 3220 C C . LEU A 1 416 ? 9.367 5.939 56.945 1.00 9.18 399 LEU A C 1
ATOM 3221 O O . LEU A 1 416 ? 9.731 6.713 57.847 1.00 10.24 399 LEU A O 1
ATOM 3226 N N . PRO A 1 417 ? 9.172 6.337 55.684 1.00 7.76 400 PRO A N 1
ATOM 3227 C CA . PRO A 1 417 ? 9.449 7.737 55.329 1.00 8.94 400 PRO A CA 1
ATOM 3228 C C . PRO A 1 417 ? 8.731 8.720 56.245 1.00 8.72 400 PRO A C 1
ATOM 3229 O O . PRO A 1 417 ? 7.579 8.490 56.632 1.00 9.54 400 PRO A O 1
ATOM 3233 N N . PHE A 1 418 ? 9.418 9.800 56.586 1.00 8.32 401 PHE A N 1
ATOM 3234 C CA . PHE A 1 418 ? 8.899 10.788 57.525 1.00 7.95 401 PHE A CA 1
ATOM 3235 C C . PHE A 1 418 ? 8.517 12.074 56.794 1.00 8.49 401 PHE A C 1
ATOM 3236 O O . PHE A 1 418 ? 9.358 12.689 56.119 1.00 9.46 401 PHE A O 1
ATOM 3244 N N . GLY A 1 419 ? 7.226 12.414 56.838 1.00 8.39 402 GLY A N 1
ATOM 3245 C CA . GLY A 1 419 ? 6.816 13.684 56.257 1.00 9.33 402 GLY A CA 1
ATOM 3246 C C . GLY A 1 419 ? 5.339 13.917 56.494 1.00 8.51 402 GLY A C 1
ATOM 3247 O O . GLY A 1 419 ? 4.636 13.084 57.030 1.00 9.07 402 GLY A O 1
ATOM 3248 N N . GLY A 1 420 ? 4.912 15.099 56.076 1.00 7.64 403 GLY A N 1
ATOM 3249 C CA . GLY A 1 420 ? 3.539 15.568 56.338 1.00 8.06 403 GLY A CA 1
ATOM 3250 C C . GLY A 1 420 ? 2.666 15.476 55.105 1.00 7.70 403 GLY A C 1
ATOM 3251 O O . GLY A 1 420 ? 3.023 14.872 54.079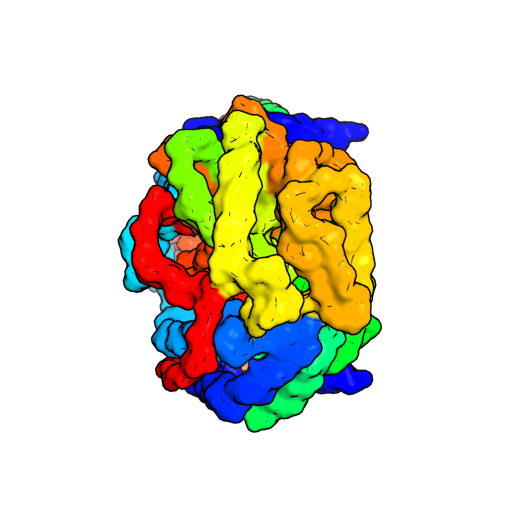 1.00 9.47 403 GLY A O 1
ATOM 3252 N N . VAL A 1 421 ? 1.496 16.078 55.230 1.00 6.45 404 VAL A N 1
ATOM 3253 C CA . VAL A 1 421 ? 0.556 16.206 54.135 1.00 6.41 404 VAL A CA 1
ATOM 3254 C C . VAL A 1 421 ? -0.254 17.461 54.391 1.00 6.76 404 VAL A C 1
ATOM 3255 O O . VAL A 1 421 ? -0.511 17.830 55.532 1.00 7.32 404 VAL A O 1
ATOM 3259 N N . GLY A 1 422 ? -0.666 18.107 53.321 1.00 6.85 405 GLY A N 1
ATOM 3260 C CA . GLY A 1 422 ? -1.416 19.362 53.508 1.00 7.07 405 GLY A CA 1
ATOM 3261 C C . GLY A 1 422 ? -0.609 20.368 54.299 1.00 7.63 405 GLY A C 1
ATOM 3262 O O . GLY A 1 422 ? 0.576 20.591 54.016 1.00 7.72 405 GLY A O 1
ATOM 3263 N N . ASN A 1 423 ? -1.235 20.963 55.312 1.00 7.66 406 ASN A N 1
ATOM 3264 C CA . ASN A 1 423 ? -0.554 22.010 56.088 1.00 7.85 406 ASN A CA 1
ATOM 3265 C C . ASN A 1 423 ? 0.642 21.477 56.880 1.00 7.14 406 ASN A C 1
ATOM 3266 O O . ASN A 1 423 ? 1.466 22.269 57.324 1.00 8.58 406 ASN A O 1
ATOM 3271 N N . SER A 1 424 ? 0.742 20.168 57.085 1.00 5.69 407 SER A N 1
ATOM 3272 C CA . SER A 1 424 ? 1.875 19.641 57.806 1.00 6.82 407 SER A CA 1
ATOM 3273 C C . SER A 1 424 ? 3.073 19.371 56.888 1.00 6.92 407 SER A C 1
ATOM 3274 O O . SER A 1 424 ? 4.113 18.961 57.384 1.00 7.53 407 SER A O 1
ATOM 3277 N N . GLY A 1 425 ? 2.916 19.608 55.593 1.00 7.11 408 GLY A N 1
ATOM 3278 C CA . GLY A 1 425 ? 4.083 19.585 54.702 1.00 8.12 408 GLY A CA 1
ATOM 3279 C C . GLY A 1 425 ? 3.932 18.716 53.492 1.00 6.91 408 GLY A C 1
ATOM 3280 O O . GLY A 1 425 ? 2.860 18.133 53.206 1.00 7.97 408 GLY A O 1
ATOM 3281 N N . MET A 1 426 ? 5.026 18.658 52.731 1.00 8.01 409 MET A N 1
ATOM 3282 C CA . MET A 1 426 ? 5.065 17.891 51.492 1.00 8.32 409 MET A CA 1
ATOM 3283 C C . MET A 1 426 ? 6.448 17.322 51.341 1.00 7.92 409 MET A C 1
ATOM 3284 O O . MET A 1 426 ? 7.427 17.897 51.829 1.00 8.52 409 MET A O 1
ATOM 3289 N N . GLY A 1 427 ? 6.538 16.215 50.643 1.00 8.34 410 GLY A N 1
ATOM 3290 C CA . GLY A 1 427 ? 7.786 15.453 50.554 1.00 8.73 410 GLY A CA 1
ATOM 3291 C C . GLY A 1 427 ? 8.067 14.671 51.829 1.00 8.52 410 GLY A C 1
ATOM 3292 O O . GLY A 1 427 ? 7.348 14.713 52.828 1.00 8.97 410 GLY A O 1
ATOM 3293 N N . SER A 1 428 ? 9.160 13.941 51.811 1.00 8.68 411 SER A N 1
ATOM 3294 C CA . SER A 1 428 ? 9.518 13.093 52.940 1.00 8.74 411 SER A CA 1
ATOM 3295 C C . SER A 1 428 ? 10.992 12.730 52.867 1.00 8.72 411 SER A C 1
ATOM 3296 O O . SER A 1 428 ? 11.622 12.914 51.817 1.00 9.57 411 SER A O 1
ATOM 3299 N N . TYR A 1 429 ? 11.537 12.270 53.985 1.00 8.25 412 TYR A N 1
ATOM 3300 C CA . TYR A 1 429 ? 12.934 11.794 53.983 1.00 8.87 412 TYR A CA 1
ATOM 3301 C C . TYR A 1 429 ? 13.072 10.749 55.079 1.00 8.63 412 TYR A C 1
ATOM 3302 O O . TYR A 1 429 ? 12.070 10.290 55.673 1.00 9.36 412 TYR A O 1
ATOM 3311 N N . HIS A 1 430 ? 14.333 10.341 55.307 1.00 9.58 413 HIS A N 1
ATOM 3312 C CA . HIS A 1 430 ? 14.810 9.238 56.141 1.00 9.98 413 HIS A CA 1
ATOM 3313 C C . HIS A 1 430 ? 15.091 7.997 55.299 1.00 10.72 413 HIS A C 1
ATOM 3314 O O . HIS A 1 430 ? 14.300 7.569 54.461 1.00 10.84 413 HIS A O 1
ATOM 3321 N N . GLY A 1 431 ? 16.256 7.414 55.568 1.00 11.89 414 GLY A N 1
ATOM 3322 C CA . GLY A 1 431 ? 16.634 6.147 54.924 1.00 11.70 414 GLY A CA 1
ATOM 3323 C C . GLY A 1 431 ? 16.734 6.294 53.408 1.00 10.31 414 GLY A C 1
ATOM 3324 O O . GLY A 1 431 ? 17.178 7.325 52.869 1.00 10.36 414 GLY A O 1
ATOM 3325 N N . LYS A 1 432 ? 16.257 5.268 52.725 1.00 10.29 415 LYS A N 1
ATOM 3326 C CA . LYS A 1 432 ? 16.279 5.278 51.262 1.00 10.08 415 LYS A CA 1
ATOM 3327 C C . LYS A 1 432 ? 15.539 6.503 50.694 1.00 10.19 415 LYS A C 1
ATOM 3328 O O . LYS A 1 432 ? 15.951 7.083 49.702 1.00 9.85 415 LYS A O 1
ATOM 3334 N N . LYS A 1 433 ? 14.461 6.910 51.376 1.00 9.96 416 LYS A N 1
ATOM 3335 C CA . LYS A 1 433 ? 13.728 8.064 50.903 1.00 10.31 416 LYS A CA 1
ATOM 3336 C C . LYS A 1 433 ? 14.558 9.337 50.895 1.00 9.47 416 LYS A C 1
ATOM 3337 O O . LYS A 1 433 ? 14.344 10.183 50.045 1.00 9.69 416 LYS A O 1
ATOM 3343 N N . SER A 1 434 ? 15.525 9.481 51.814 1.00 9.24 417 SER A N 1
ATOM 3344 C CA . SER A 1 434 ? 16.430 10.637 51.721 1.00 9.97 417 SER A CA 1
ATOM 3345 C C . SER A 1 434 ? 17.246 10.595 50.435 1.00 9.30 417 SER A C 1
ATOM 3346 O O . SER A 1 434 ? 17.391 11.608 49.765 1.00 10.59 417 SER A O 1
ATOM 3349 N N . PHE A 1 435 ? 17.790 9.426 50.122 1.00 9.29 418 PHE A N 1
ATOM 3350 C CA . PHE A 1 435 ? 18.577 9.317 48.895 1.00 10.18 418 PHE A CA 1
ATOM 3351 C C . PHE A 1 435 ? 17.723 9.696 47.682 1.00 9.75 418 PHE A C 1
ATOM 3352 O O . PHE A 1 435 ? 18.164 10.435 46.780 1.00 10.78 418 PHE A O 1
ATOM 3360 N N . GLU A 1 436 ? 16.494 9.172 47.626 1.00 9.23 419 GLU A N 1
ATOM 3361 C CA . GLU A 1 436 ? 15.580 9.516 46.531 1.00 9.31 419 GLU A CA 1
ATOM 3362 C C . GLU A 1 436 ? 15.202 11.022 46.494 1.00 9.49 419 GLU A C 1
ATOM 3363 O O . GLU A 1 436 ? 15.254 11.653 45.446 1.00 10.19 419 GLU A O 1
ATOM 3369 N N . THR A 1 437 ? 14.846 11.585 47.647 1.00 8.75 420 THR A N 1
ATOM 3370 C CA . THR A 1 437 ? 14.479 13.009 47.749 1.00 9.63 420 THR A CA 1
ATOM 3371 C C . THR A 1 437 ? 15.567 13.942 47.222 1.00 9.25 420 THR A C 1
ATOM 3372 O O . THR A 1 437 ? 15.270 14.953 46.564 1.00 9.72 420 THR A O 1
ATOM 3376 N N . PHE A 1 438 ? 16.825 13.597 47.499 1.00 8.71 421 PHE A N 1
ATOM 3377 C CA . PHE A 1 438 ? 17.921 14.462 47.092 1.00 8.20 421 PHE A CA 1
ATOM 3378 C C . PHE A 1 438 ? 18.585 14.047 45.788 1.00 8.11 421 PHE A C 1
ATOM 3379 O O . PHE A 1 438 ? 19.668 14.554 45.465 1.00 10.02 421 PHE A O 1
ATOM 3387 N N . SER A 1 439 ? 17.909 13.160 45.050 1.00 8.20 422 SER A N 1
ATOM 3388 C CA . SER A 1 439 ? 18.380 12.814 43.700 1.00 8.25 422 SER A CA 1
ATOM 3389 C C . SER A 1 439 ? 17.350 13.180 42.689 1.00 8.21 422 SER A C 1
ATOM 3390 O O . SER A 1 439 ? 16.180 13.391 42.994 1.00 10.96 422 SER A O 1
ATOM 3395 N N . HIS A 1 440 ? 17.805 13.244 41.442 1.00 8.90 423 HIS A N 1
ATOM 3396 C CA . HIS A 1 440 ? 16.879 13.153 40.308 1.00 8.66 423 HIS A CA 1
ATOM 3397 C C . HIS A 1 440 ? 16.902 11.721 39.826 1.00 9.99 423 HIS A C 1
ATOM 3398 O O . HIS A 1 440 ? 17.982 11.162 39.583 1.00 10.86 423 HIS A O 1
ATOM 3405 N N . ARG A 1 441 ? 15.727 11.122 39.709 1.00 10.17 424 ARG A N 1
ATOM 3406 C CA . ARG A 1 441 ? 15.533 9.766 39.195 1.00 10.72 424 ARG A CA 1
ATOM 3407 C C . ARG A 1 441 ? 15.141 9.907 37.734 1.00 11.33 424 ARG A C 1
ATOM 3408 O O . ARG A 1 441 ? 14.010 10.337 37.386 1.00 11.92 424 ARG A O 1
ATOM 3416 N N . ARG A 1 442 ? 16.085 9.556 36.869 1.00 10.37 425 ARG A N 1
ATOM 3417 C CA . ARG A 1 442 ? 16.009 9.847 35.432 1.00 11.07 425 ARG A CA 1
ATOM 3418 C C . ARG A 1 442 ? 15.683 8.592 34.671 1.00 11.24 425 ARG A C 1
ATOM 3419 O O . ARG A 1 442 ? 16.456 7.609 34.699 1.00 10.77 425 ARG A O 1
ATOM 3427 N N . SER A 1 443 ? 14.543 8.580 33.995 1.00 10.44 426 SER A N 1
ATOM 3428 C CA . SER A 1 443 ? 14.164 7.444 33.137 1.00 11.11 426 SER A CA 1
ATOM 3429 C C . SER A 1 443 ? 15.036 7.372 31.883 1.00 11.73 426 SER A C 1
ATOM 3430 O O . SER A 1 443 ? 15.215 8.358 31.187 1.00 11.71 426 SER A O 1
ATOM 3433 N N . CYS A 1 444 ? 15.585 6.177 31.654 1.00 11.74 427 CYS A N 1
ATOM 3434 C CA . CYS A 1 444 ? 16.501 5.922 30.538 1.00 12.94 427 CYS A CA 1
ATOM 3435 C C . CYS A 1 444 ? 16.061 4.768 29.664 1.00 13.29 427 CYS A C 1
ATOM 3436 O O . CYS A 1 444 ? 15.774 3.658 30.148 1.00 12.96 427 CYS A O 1
ATOM 3439 N N . LEU A 1 445 ? 16.041 5.028 28.351 1.00 13.56 428 LEU A N 1
ATOM 3440 C CA . LEU A 1 445 ? 15.782 3.968 27.384 1.00 14.47 428 LEU A CA 1
ATOM 3441 C C . LEU A 1 445 ? 16.968 3.917 26.418 1.00 14.74 428 LEU A C 1
ATOM 3442 O O . LEU A 1 445 ? 17.317 4.921 25.813 1.00 14.71 428 LEU A O 1
ATOM 3447 N N . VAL A 1 446 ? 17.603 2.757 26.316 1.00 15.60 429 VAL A N 1
ATOM 3448 C CA . VAL A 1 446 ? 18.742 2.599 25.406 1.00 17.35 429 VAL A CA 1
ATOM 3449 C C . VAL A 1 446 ? 18.383 1.500 24.377 1.00 18.20 429 VAL A C 1
ATOM 3450 O O . VAL A 1 446 ? 18.171 0.321 24.729 1.00 18.11 429 VAL A O 1
ATOM 3454 N N . ARG A 1 447 ? 18.274 1.901 23.105 1.00 18.53 430 ARG A N 1
ATOM 3455 C CA . ARG A 1 447 ? 17.888 0.959 22.043 1.00 20.76 430 ARG A CA 1
ATOM 3456 C C . ARG A 1 447 ? 19.068 0.687 21.126 1.00 20.27 430 ARG A C 1
ATOM 3457 O O . ARG A 1 447 ? 19.922 1.534 20.967 1.00 20.14 430 ARG A O 1
ATOM 3465 N N . PRO A 1 448 ? 19.087 -0.499 20.490 1.00 21.63 431 PRO A N 1
ATOM 3466 C CA . PRO A 1 448 ? 20.126 -0.687 19.482 1.00 22.44 431 PRO A CA 1
ATOM 3467 C C . PRO A 1 448 ? 19.927 0.237 18.278 1.00 22.71 431 PRO A C 1
ATOM 3468 O O . PRO A 1 448 ? 18.790 0.532 17.914 1.00 22.30 431 PRO A O 1
ATOM 3472 N N . LEU A 1 449 ? 21.028 0.696 17.685 1.00 22.90 432 LEU A N 1
ATOM 3473 C CA . LEU A 1 449 ? 20.970 1.492 16.455 1.00 24.79 432 LEU A CA 1
ATOM 3474 C C . LEU A 1 449 ? 21.094 0.583 15.222 1.00 26.65 432 LEU A C 1
ATOM 3475 O O . LEU A 1 449 ? 22.077 0.640 14.476 1.00 27.53 432 LEU A O 1
ATOM 3480 N N . MET A 1 450 ? 20.101 -0.283 15.074 1.00 29.12 433 MET A N 1
ATOM 3481 C CA . MET A 1 450 ? 20.020 -1.225 13.980 1.00 31.97 433 MET A CA 1
ATOM 3482 C C . MET A 1 450 ? 18.608 -1.150 13.457 1.00 32.32 433 MET A C 1
ATOM 3483 O O . MET A 1 450 ? 17.660 -1.031 14.243 1.00 31.92 433 MET A O 1
ATOM 3488 N N . ASN A 1 451 ? 18.462 -1.253 12.138 1.00 33.42 434 ASN A N 1
ATOM 3489 C CA . ASN A 1 451 ? 17.148 -1.287 11.524 1.00 34.26 434 ASN A CA 1
ATOM 3490 C C . ASN A 1 451 ? 16.221 -2.303 12.198 1.00 34.97 434 ASN A C 1
ATOM 3491 O O . ASN A 1 451 ? 16.617 -3.435 12.486 1.00 35.16 434 ASN A O 1
ATOM 3496 N N . ASP A 1 452 ? 14.990 -1.881 12.469 1.00 35.05 435 ASP A N 1
ATOM 3497 C CA . ASP A 1 452 ? 14.022 -2.742 13.117 1.00 35.80 435 ASP A CA 1
ATOM 3498 C C . ASP A 1 452 ? 12.689 -2.627 12.401 1.00 36.37 435 ASP A C 1
ATOM 3499 O O . ASP A 1 452 ? 12.060 -1.558 12.400 1.00 36.41 435 ASP A O 1
ATOM 3504 N N . GLU A 1 453 ? 12.260 -3.735 11.793 1.00 36.99 436 GLU A N 1
ATOM 3505 C CA . GLU A 1 453 ? 11.039 -3.752 10.993 1.00 37.23 436 GLU A CA 1
ATOM 3506 C C . GLU A 1 453 ? 9.801 -3.483 11.831 1.00 36.36 436 GLU A C 1
ATOM 3507 O O . GLU A 1 453 ? 8.823 -2.928 11.332 1.00 36.63 436 GLU A O 1
ATOM 3513 N N . GLY A 1 454 ? 9.862 -3.848 13.109 1.00 35.67 437 GLY A N 1
ATOM 3514 C CA . GLY A 1 454 ? 8.744 -3.646 14.031 1.00 34.80 437 GLY A CA 1
ATOM 3515 C C . GLY A 1 454 ? 8.416 -2.179 14.253 1.00 33.79 437 GLY A C 1
ATOM 3516 O O . GLY A 1 454 ? 7.289 -1.843 14.637 1.00 34.57 437 GLY A O 1
ATOM 3517 N N . LEU A 1 455 ? 9.395 -1.312 13.998 1.00 32.24 438 LEU A N 1
ATOM 3518 C CA . LEU A 1 455 ? 9.221 0.128 14.177 1.00 31.11 438 LEU A CA 1
ATOM 3519 C C . LEU A 1 455 ? 8.608 0.824 12.976 1.00 30.60 438 LEU A C 1
ATOM 3520 O O . LEU A 1 455 ? 8.043 1.890 13.129 1.00 30.43 438 LEU A O 1
ATOM 3525 N N . LYS A 1 456 ? 8.710 0.244 11.785 1.00 29.68 439 LYS A N 1
ATOM 3526 C CA . LYS A 1 456 ? 8.345 0.997 10.587 1.00 29.87 439 LYS A CA 1
ATOM 3527 C C . LYS A 1 456 ? 6.870 1.416 10.500 1.00 28.99 439 LYS A C 1
ATOM 3528 O O . LYS A 1 456 ? 6.549 2.415 9.841 1.00 28.86 439 LYS A O 1
ATOM 3534 N N . VAL A 1 457 ? 5.990 0.671 11.167 1.00 28.25 440 VAL A N 1
ATOM 3535 C CA . VAL A 1 457 ? 4.567 1.046 11.275 1.00 27.83 440 VAL A CA 1
ATOM 3536 C C . VAL A 1 457 ? 4.378 2.506 11.732 1.00 26.54 440 VAL A C 1
ATOM 3537 O O . VAL A 1 457 ? 3.475 3.188 11.238 1.00 26.31 440 VAL A O 1
ATOM 3541 N N . ARG A 1 458 ? 5.245 2.989 12.631 1.00 24.26 441 ARG A N 1
ATOM 3542 C CA . ARG A 1 458 ? 5.093 4.347 13.175 1.00 22.70 441 ARG A CA 1
ATOM 3543 C C . ARG A 1 458 ? 5.381 5.473 12.179 1.00 21.86 441 ARG A C 1
ATOM 3544 O O . ARG A 1 458 ? 4.902 6.594 12.376 1.00 21.50 441 ARG A O 1
ATOM 3552 N N . TYR A 1 459 ? 6.146 5.209 11.111 1.00 21.22 442 TYR A N 1
ATOM 3553 C CA . TYR A 1 459 ? 6.538 6.291 10.203 1.00 20.61 442 TYR A CA 1
ATOM 3554 C C . TYR A 1 459 ? 5.449 6.606 9.193 1.00 20.55 442 TYR A C 1
ATOM 3555 O O . TYR A 1 459 ? 4.778 5.686 8.705 1.00 21.74 442 TYR A O 1
ATOM 3564 N N . PRO A 1 460 ? 5.262 7.908 8.874 1.00 20.67 443 PRO A N 1
ATOM 3565 C CA . PRO A 1 460 ? 4.390 8.220 7.746 1.00 20.35 443 PRO A CA 1
ATOM 3566 C C . PRO A 1 460 ? 5.020 7.674 6.465 1.00 20.79 443 PRO A C 1
ATOM 3567 O O . PRO A 1 460 ? 6.242 7.458 6.418 1.00 20.43 443 PRO A O 1
ATOM 3571 N N . PRO A 1 461 ? 4.204 7.476 5.424 1.00 21.86 444 PRO A N 1
ATOM 3572 C CA . PRO A 1 461 ? 2.776 7.766 5.375 1.00 22.07 444 PRO A CA 1
ATOM 3573 C C . PRO A 1 461 ? 1.949 6.767 6.166 1.00 23.52 444 PRO A C 1
ATOM 3574 O O . PRO A 1 461 ? 2.316 5.585 6.259 1.00 23.02 444 PRO A O 1
ATOM 3578 N N . SER A 1 462 ? 0.862 7.250 6.772 1.00 24.69 445 SER A N 1
ATOM 3579 C CA . SER A 1 462 ? -0.025 6.377 7.519 1.00 27.12 445 SER A CA 1
ATOM 3580 C C . SER A 1 462 ? -0.841 5.559 6.526 1.00 29.37 445 SER A C 1
ATOM 3581 O O . SER A 1 462 ? -1.037 5.989 5.393 1.00 28.37 445 SER A O 1
ATOM 3584 N N . PRO A 1 463 ? -1.289 4.362 6.950 1.00 31.67 446 PRO A N 1
ATOM 3585 C CA . PRO A 1 463 ? -2.148 3.550 6.097 1.00 33.88 446 PRO A CA 1
ATOM 3586 C C . PRO A 1 463 ? -3.552 4.126 5.960 1.00 36.02 446 PRO A C 1
ATOM 3587 O O . PRO A 1 463 ? -4.100 4.662 6.933 1.00 36.81 446 PRO A O 1
ATOM 3591 N N . ALA A 1 464 ? -4.110 4.017 4.753 1.00 37.99 447 ALA A N 1
ATOM 3592 C CA . ALA A 1 464 ? -5.553 4.135 4.541 1.00 39.41 447 ALA A CA 1
ATOM 3593 C C . ALA A 1 464 ? -6.267 3.000 5.291 1.00 40.15 447 ALA A C 1
ATOM 3594 O O . ALA A 1 464 ? -7.411 3.147 5.737 1.00 41.24 447 ALA A O 1
ATOM 3596 N N . SER B 1 18 ? -18.965 32.436 42.188 1.00 26.30 1 SER B N 1
ATOM 3597 C CA . SER B 1 18 ? -18.824 32.320 40.702 1.00 24.56 1 SER B CA 1
ATOM 3598 C C . SER B 1 18 ? -19.009 30.870 40.207 1.00 23.46 1 SER B C 1
ATOM 3599 O O . SER B 1 18 ? -19.078 29.937 41.020 1.00 22.68 1 SER B O 1
ATOM 3602 N N . LYS B 1 19 ? -19.091 30.690 38.882 1.00 21.78 2 LYS B N 1
ATOM 3603 C CA . LYS B 1 19 ? -19.000 29.356 38.219 1.00 21.14 2 LYS B CA 1
ATOM 3604 C C . LYS B 1 19 ? -17.799 28.492 38.648 1.00 19.78 2 LYS B C 1
ATOM 3605 O O . LYS B 1 19 ? -17.938 27.282 38.944 1.00 19.37 2 LYS B O 1
ATOM 3611 N N . ILE B 1 20 ? -16.624 29.111 38.669 1.00 15.78 3 ILE B N 1
ATOM 3612 C CA . ILE B 1 20 ? -15.415 28.410 39.083 1.00 13.94 3 ILE B CA 1
ATOM 3613 C C . ILE B 1 20 ? -15.549 28.000 40.553 1.00 12.97 3 ILE B C 1
ATOM 3614 O O . ILE B 1 20 ? -15.262 26.838 40.909 1.00 12.08 3 ILE B O 1
ATOM 3619 N N . SER B 1 21 ? -15.952 28.918 41.432 1.00 12.71 4 SER B N 1
ATOM 3620 C CA . SER B 1 21 ? -15.983 28.551 42.849 1.00 12.76 4 SER B CA 1
ATOM 3621 C C . SER B 1 21 ? -17.006 27.452 43.122 1.00 12.45 4 SER B C 1
ATOM 3622 O O . SER B 1 21 ? -16.725 26.543 43.906 1.00 12.68 4 SER B O 1
ATOM 3627 N N . GLU B 1 22 ? -18.155 27.521 42.447 1.00 12.53 5 GLU B N 1
ATOM 3628 C CA . GLU B 1 22 ? -19.160 26.457 42.607 1.00 11.96 5 GLU B CA 1
ATOM 3629 C C . GLU B 1 22 ? -18.677 25.079 42.128 1.00 11.51 5 GLU B C 1
ATOM 3630 O O . GLU B 1 22 ? -18.938 24.086 42.816 1.00 11.41 5 GLU B O 1
ATOM 3636 N N . ALA B 1 23 ? -17.970 25.014 41.010 1.00 10.85 6 ALA B N 1
ATOM 3637 C CA . ALA B 1 23 ? -17.468 23.719 40.510 1.00 10.73 6 ALA B CA 1
ATOM 3638 C C . ALA B 1 23 ? -16.495 23.117 41.507 1.00 11.10 6 ALA B C 1
ATOM 3639 O O . ALA B 1 23 ? -16.528 21.916 41.811 1.00 11.41 6 ALA B O 1
ATOM 3641 N N . VAL B 1 24 ? -15.586 23.944 42.035 1.00 10.57 7 VAL B N 1
ATOM 3642 C CA . VAL B 1 24 ? -14.649 23.375 43.008 1.00 10.09 7 VAL B CA 1
ATOM 3643 C C . VAL B 1 24 ? -15.349 22.941 44.331 1.00 9.53 7 VAL B C 1
ATOM 3644 O O . VAL B 1 24 ? -15.037 21.869 44.898 1.00 9.99 7 VAL B O 1
ATOM 3648 N N . LYS B 1 25 ? -16.286 23.782 44.815 1.00 10.62 8 LYS B N 1
ATOM 3649 C CA . LYS B 1 25 ? -17.068 23.466 46.010 1.00 9.93 8 LYS B CA 1
ATOM 3650 C C . LYS B 1 25 ? -17.791 22.118 45.842 1.00 9.76 8 LYS B C 1
ATOM 3651 O O . LYS B 1 25 ? -17.768 21.313 46.768 1.00 10.28 8 LYS B O 1
ATOM 3657 N N . ARG B 1 26 ? -18.431 21.919 44.694 1.00 9.58 9 ARG B N 1
ATOM 3658 C CA . ARG B 1 26 ? -19.136 20.644 44.436 1.00 8.81 9 ARG B CA 1
ATOM 3659 C C . ARG B 1 26 ? -18.199 19.444 44.404 1.00 9.30 9 ARG B C 1
ATOM 3660 O O . ARG B 1 26 ? -18.540 18.338 44.884 1.00 10.75 9 ARG B O 1
ATOM 3668 N N . ALA B 1 27 ? -17.021 19.631 43.804 1.00 9.30 10 ALA B N 1
ATOM 3669 C CA . ALA B 1 27 ? -16.019 18.572 43.734 1.00 8.55 10 ALA B CA 1
ATOM 3670 C C . ALA B 1 27 ? -15.519 18.196 45.121 1.00 9.07 10 ALA B C 1
ATOM 3671 O O . ALA B 1 27 ? -15.398 17.010 45.455 1.00 9.45 10 ALA B O 1
ATOM 3673 N N . ARG B 1 28 ? -15.274 19.205 45.945 1.00 8.96 11 ARG B N 1
ATOM 3674 C CA . ARG B 1 28 ? -14.826 18.934 47.296 1.00 10.27 11 ARG B CA 1
ATOM 3675 C C . ARG B 1 28 ? -15.915 18.270 48.119 1.00 10.40 11 ARG B C 1
ATOM 3676 O O . ARG B 1 28 ? -15.631 17.355 48.880 1.00 10.77 11 ARG B O 1
ATOM 3684 N N . ALA B 1 29 ? -17.159 18.718 47.968 1.00 9.25 12 ALA B N 1
ATOM 3685 C CA . ALA B 1 29 ? -18.223 18.080 48.719 1.00 10.00 12 ALA B CA 1
ATOM 3686 C C . ALA B 1 29 ? -18.400 16.647 48.274 1.00 9.38 12 ALA B C 1
ATOM 3687 O O . ALA B 1 29 ? -18.591 15.760 49.137 1.00 11.14 12 ALA B O 1
ATOM 3689 N N . ALA B 1 30 ? -18.310 16.396 46.964 1.00 9.26 13 ALA B N 1
ATOM 3690 C CA . ALA B 1 30 ? -18.459 15.005 46.501 1.00 9.62 13 ALA B CA 1
ATOM 3691 C C . ALA B 1 30 ? -17.303 14.127 47.025 1.00 10.86 13 ALA B C 1
ATOM 3692 O O . ALA B 1 30 ? -17.482 12.960 47.396 1.00 12.16 13 ALA B O 1
ATOM 3694 N N . PHE B 1 31 ? -16.094 14.688 47.029 1.00 10.88 14 PHE B N 1
ATOM 3695 C CA . PHE B 1 31 ? -14.975 13.930 47.608 1.00 9.63 14 PHE B CA 1
ATOM 3696 C C . PHE B 1 31 ? -15.199 13.605 49.104 1.00 11.06 14 PHE B C 1
ATOM 3697 O O . PHE B 1 31 ? -14.968 12.475 49.576 1.00 10.98 14 PHE B O 1
ATOM 3705 N N . SER B 1 32 ? -15.656 14.605 49.859 1.00 11.01 15 SER B N 1
ATOM 3706 C CA . SER B 1 32 ? -15.892 14.398 51.289 1.00 13.23 15 SER B CA 1
ATOM 3707 C C . SER B 1 32 ? -17.000 13.409 51.586 1.00 13.00 15 SER B C 1
ATOM 3708 O O . SER B 1 32 ? -17.004 12.818 52.677 1.00 15.89 15 SER B O 1
ATOM 3711 N N . SER B 1 33 ? -17.893 13.183 50.632 1.00 12.68 16 SER B N 1
ATOM 3712 C CA . SER B 1 33 ? -18.978 12.186 50.807 1.00 13.41 16 SER B CA 1
ATOM 3713 C C . SER B 1 33 ? -18.431 10.771 50.906 1.00 13.46 16 SER B C 1
ATOM 3714 O O . SER B 1 33 ? -19.171 9.843 51.288 1.00 15.22 16 SER B O 1
ATOM 3717 N N . GLY B 1 34 ? -17.183 10.554 50.472 1.00 11.52 17 GLY B N 1
ATOM 3718 C CA . GLY B 1 34 ? -16.593 9.237 50.521 1.00 11.36 17 GLY B CA 1
ATOM 3719 C C . GLY B 1 34 ? -16.757 8.409 49.275 1.00 12.10 17 GLY B C 1
ATOM 3720 O O . GLY B 1 34 ? -16.229 7.303 49.230 1.00 11.02 17 GLY B O 1
ATOM 3721 N N . ARG B 1 35 ? -17.444 8.922 48.248 1.00 13.12 18 ARG B N 1
ATOM 3722 C CA . ARG B 1 35 ? -17.787 8.076 47.082 1.00 13.72 18 ARG B CA 1
ATOM 3723 C C . ARG B 1 35 ? -16.601 7.541 46.296 1.00 13.03 18 ARG B C 1
ATOM 3724 O O . ARG B 1 35 ? -16.706 6.527 45.629 1.00 12.26 18 ARG B O 1
ATOM 3739 N N . THR B 1 36 ? -15.467 8.252 46.333 1.00 11.35 19 THR B N 1
ATOM 3740 C CA . THR B 1 36 ? -14.347 7.837 45.519 1.00 11.71 19 THR B CA 1
ATOM 3741 C C . THR B 1 36 ? -13.487 6.795 46.222 1.00 10.58 19 THR B C 1
ATOM 3742 O O . THR B 1 36 ? -12.552 6.282 45.613 1.00 10.93 19 THR B O 1
ATOM 3746 N N . ARG B 1 37 ? -13.759 6.521 47.498 1.00 10.72 20 ARG B N 1
ATOM 3747 C CA . ARG B 1 37 ? -12.832 5.660 48.251 1.00 10.20 20 ARG B CA 1
ATOM 3748 C C . ARG B 1 37 ? -12.841 4.205 47.762 1.00 10.40 20 ARG B C 1
ATOM 3749 O O . ARG B 1 37 ? -11.794 3.640 47.522 1.00 10.56 20 ARG B O 1
ATOM 3757 N N . PRO B 1 38 ? -14.034 3.605 47.505 1.00 10.56 21 PRO B N 1
ATOM 3758 C CA . PRO B 1 38 ? -14.017 2.201 47.066 1.00 11.24 21 PRO B CA 1
ATOM 3759 C C . PRO B 1 38 ? -13.375 2.077 45.686 1.00 10.17 21 PRO B C 1
ATOM 3760 O O . PRO B 1 38 ? -13.655 2.879 44.771 1.00 10.16 21 PRO B O 1
ATOM 3764 N N . LEU B 1 39 ? -12.564 1.033 45.528 1.00 10.62 22 LEU B N 1
ATOM 3765 C CA . LEU B 1 39 ? -11.915 0.801 44.242 1.00 10.03 22 LEU B CA 1
ATOM 3766 C C . LEU B 1 39 ? -12.958 0.553 43.148 1.00 10.87 22 LEU B C 1
ATOM 3767 O O . LEU B 1 39 ? -12.743 0.962 42.001 1.00 12.01 22 LEU B O 1
ATOM 3772 N N . GLN B 1 40 ? -14.097 -0.052 43.514 1.00 11.40 23 GLN B N 1
ATOM 3773 C CA . GLN B 1 40 ? -15.155 -0.326 42.537 1.00 12.91 23 GLN B CA 1
ATOM 3774 C C . GLN B 1 40 ? -15.578 0.962 41.801 1.00 12.17 23 GLN B C 1
ATOM 3775 O O . GLN B 1 40 ? -15.749 0.964 40.572 1.00 11.63 23 GLN B O 1
ATOM 3781 N N . PHE B 1 41 ? -15.738 2.049 42.562 1.00 10.94 24 PHE B N 1
ATOM 3782 C CA . PHE B 1 41 ? -16.169 3.301 41.974 1.00 11.40 24 PHE B CA 1
ATOM 3783 C C . PHE B 1 41 ? -15.105 3.837 41.017 1.00 11.27 24 PHE B C 1
ATOM 3784 O O . PHE B 1 41 ? -15.408 4.306 39.925 1.00 10.28 24 PHE B O 1
ATOM 3792 N N . ARG B 1 42 ? -13.847 3.784 41.436 1.00 10.02 25 ARG B N 1
ATOM 3793 C CA . ARG B 1 42 ? -12.768 4.296 40.602 1.00 10.17 25 ARG B CA 1
ATOM 3794 C C . ARG B 1 42 ? -12.674 3.541 39.287 1.00 9.52 25 ARG B C 1
ATOM 3795 O O . ARG B 1 42 ? -12.475 4.135 38.245 1.00 10.14 25 ARG B O 1
ATOM 3803 N N . ILE B 1 43 ? -12.801 2.216 39.377 1.00 10.90 26 ILE B N 1
ATOM 3804 C CA . ILE B 1 43 ? -12.722 1.389 38.179 1.00 11.25 26 ILE B CA 1
ATOM 3805 C C . ILE B 1 43 ? -13.903 1.694 37.254 1.00 11.39 26 ILE B C 1
ATOM 3806 O O . ILE B 1 43 ? -13.721 1.764 36.042 1.00 11.91 26 ILE B O 1
ATOM 3811 N N . GLN B 1 44 ? -15.098 1.886 37.829 1.00 10.02 27 GLN B N 1
ATOM 3812 C CA . GLN B 1 44 ? -16.249 2.331 36.994 1.00 11.27 27 GLN B CA 1
ATOM 3813 C C . GLN B 1 44 ? -15.971 3.628 36.236 1.00 11.24 27 GLN B C 1
ATOM 3814 O O . GLN B 1 44 ? -16.304 3.726 35.036 1.00 12.58 27 GLN B O 1
ATOM 3820 N N . GLN B 1 45 ? -15.367 4.616 36.890 1.00 10.19 28 GLN B N 1
ATOM 3821 C CA . GLN B 1 45 ? -15.082 5.894 36.218 1.00 10.16 28 GLN B CA 1
ATOM 3822 C C . GLN B 1 45 ? -14.039 5.689 35.132 1.00 10.53 28 GLN B C 1
ATOM 3823 O O . GLN B 1 45 ? -14.143 6.271 34.068 1.00 10.56 28 GLN B O 1
ATOM 3829 N N . LEU B 1 46 ? -13.019 4.857 35.381 1.00 10.96 29 LEU B N 1
ATOM 3830 C CA . LEU B 1 46 ? -12.028 4.590 34.351 1.00 11.14 29 LEU B CA 1
ATOM 3831 C C . LEU B 1 46 ? -12.639 3.850 33.159 1.00 12.05 29 LEU B C 1
ATOM 3832 O O . LEU B 1 46 ? -12.292 4.133 32.005 1.00 10.55 29 LEU B O 1
ATOM 3837 N N . GLU B 1 47 ? -13.531 2.901 33.457 1.00 11.76 30 GLU B N 1
ATOM 3838 C CA . GLU B 1 47 ? -14.248 2.195 32.379 1.00 12.03 30 GLU B CA 1
ATOM 3839 C C . GLU B 1 47 ? -15.141 3.135 31.605 1.00 11.76 30 GLU B C 1
ATOM 3840 O O . GLU B 1 47 ? -15.285 2.970 30.400 1.00 12.61 30 GLU B O 1
ATOM 3846 N N . ALA B 1 48 ? -15.705 4.148 32.274 1.00 12.58 31 ALA B N 1
ATOM 3847 C CA . ALA B 1 48 ? -16.466 5.191 31.565 1.00 12.15 31 ALA B CA 1
ATOM 3848 C C . ALA B 1 48 ? -15.572 6.010 30.631 1.00 12.63 31 ALA B C 1
ATOM 3849 O O . ALA B 1 48 ? -15.976 6.359 29.518 1.00 13.35 31 ALA B O 1
ATOM 3851 N N . LEU B 1 49 ? -14.341 6.305 31.041 1.00 12.29 32 LEU B N 1
ATOM 3852 C CA . LEU B 1 49 ? -13.397 6.918 30.097 1.00 12.64 32 LEU B CA 1
ATOM 3853 C C . LEU B 1 49 ? -13.048 6.023 28.910 1.00 12.94 32 LEU B C 1
ATOM 3854 O O . LEU B 1 49 ? -12.903 6.523 27.791 1.00 12.79 32 LEU B O 1
ATOM 3859 N N . GLN B 1 50 ? -12.908 4.700 29.126 1.00 14.25 33 GLN B N 1
ATOM 3860 C CA . GLN B 1 50 ? -12.728 3.786 27.984 1.00 16.04 33 GLN B CA 1
ATOM 3861 C C . GLN B 1 50 ? -13.874 3.884 26.990 1.00 15.79 33 GLN B C 1
ATOM 3862 O O . GLN B 1 50 ? -13.637 3.919 25.777 1.00 15.91 33 GLN B O 1
ATOM 3868 N N . ARG B 1 51 ? -15.092 3.938 27.522 1.00 14.40 34 ARG B N 1
ATOM 3869 C CA . ARG B 1 51 ? -16.301 4.024 26.721 1.00 14.89 34 ARG B CA 1
ATOM 3870 C C . ARG B 1 51 ? -16.356 5.353 25.982 1.00 15.59 34 ARG B C 1
ATOM 3871 O O . ARG B 1 51 ? -16.737 5.413 24.818 1.00 15.64 34 ARG B O 1
ATOM 3879 N N . LEU B 1 52 ? -15.926 6.423 26.660 1.00 14.22 35 LEU B N 1
ATOM 3880 C CA . LEU B 1 52 ? -15.854 7.736 26.004 1.00 14.25 35 LEU B CA 1
ATOM 3881 C C . LEU B 1 52 ? -14.940 7.700 24.786 1.00 14.77 35 LEU B C 1
ATOM 3882 O O . LEU B 1 52 ? -15.315 8.188 23.673 1.00 14.52 35 LEU B O 1
ATOM 3887 N N . ILE B 1 53 ? -13.751 7.130 24.957 1.00 15.48 36 ILE B N 1
ATOM 3888 C CA . ILE B 1 53 ? -12.788 7.008 23.853 1.00 15.71 36 ILE B CA 1
ATOM 3889 C C . ILE B 1 53 ? -13.357 6.184 22.688 1.00 17.53 36 ILE B C 1
ATOM 3890 O O . ILE B 1 53 ? -13.145 6.543 21.521 1.00 17.34 36 ILE B O 1
ATOM 3895 N N . GLN B 1 54 ? -14.019 5.070 23.012 1.00 17.31 37 GLN B N 1
ATOM 3896 C CA . GLN B 1 54 ? -14.644 4.231 21.992 1.00 18.40 37 GLN B CA 1
ATOM 3897 C C . GLN B 1 54 ? -15.783 4.940 21.251 1.00 18.39 37 GLN B C 1
ATOM 3898 O O . GLN B 1 54 ? -15.779 4.999 19.995 1.00 18.48 37 GLN B O 1
ATOM 3909 N N . GLU B 1 55 ? -16.743 5.479 21.999 1.00 16.42 38 GLU B N 1
ATOM 3910 C CA . GLU B 1 55 ? -17.944 6.074 21.433 1.00 16.51 38 GLU B CA 1
ATOM 3911 C C . GLU B 1 55 ? -17.707 7.430 20.786 1.00 16.63 38 GLU B C 1
ATOM 3912 O O . GLU B 1 55 ? -18.441 7.816 19.878 1.00 17.10 38 GLU B O 1
ATOM 3918 N N . GLN B 1 56 ? -16.678 8.146 21.231 1.00 15.53 39 GLN B N 1
ATOM 3919 C CA . GLN B 1 56 ? -16.429 9.478 20.713 1.00 14.86 39 GLN B CA 1
ATOM 3920 C C . GLN B 1 56 ? -15.214 9.517 19.804 1.00 15.89 39 GLN B C 1
ATOM 3921 O O . GLN B 1 56 ? -14.682 10.581 19.505 1.00 15.60 39 GLN B O 1
ATOM 3927 N N . GLU B 1 57 ? -14.803 8.356 19.319 1.00 16.39 40 GLU B N 1
ATOM 3928 C CA . GLU B 1 57 ? -13.653 8.257 18.425 1.00 18.02 40 GLU B CA 1
ATOM 3929 C C . GLU B 1 57 ? -13.674 9.310 17.301 1.00 18.00 40 GLU B C 1
ATOM 3930 O O . GLU B 1 57 ? -12.701 10.020 17.112 1.00 18.02 40 GLU B O 1
ATOM 3936 N N . GLN B 1 58 ? -14.768 9.388 16.552 1.00 18.93 41 GLN B N 1
ATOM 3937 C CA . GLN B 1 58 ? -14.795 10.284 15.396 1.00 18.81 41 GLN B CA 1
ATOM 3938 C C . GLN B 1 58 ? -14.788 11.752 15.817 1.00 17.12 41 GLN B C 1
ATOM 3939 O O . GLN B 1 58 ? -14.142 12.577 15.166 1.00 18.09 41 GLN B O 1
ATOM 3945 N N . GLU B 1 59 ? -15.495 12.069 16.900 1.00 17.02 42 GLU B N 1
ATOM 3946 C CA . GLU B 1 59 ? -15.509 13.438 17.430 1.00 15.44 42 GLU B CA 1
ATOM 3947 C C . GLU B 1 59 ? -14.112 13.877 17.888 1.00 15.84 42 GLU B C 1
ATOM 3948 O O . GLU B 1 59 ? -13.711 15.036 17.674 1.00 15.07 42 GLU B O 1
ATOM 3954 N N . LEU B 1 60 ? -13.378 12.964 18.535 1.00 14.21 43 LEU B N 1
ATOM 3955 C CA . LEU B 1 60 ? -12.000 13.272 18.943 1.00 14.63 43 LEU B CA 1
ATOM 3956 C C . LEU B 1 60 ? -11.099 13.548 17.761 1.00 14.99 43 LEU B C 1
ATOM 3957 O O . LEU B 1 60 ? -10.291 14.471 17.772 1.00 14.89 43 LEU B O 1
ATOM 3962 N N . VAL B 1 61 ? -11.217 12.720 16.710 1.00 14.58 44 VAL B N 1
ATOM 3963 C CA . VAL B 1 61 ? -10.436 12.927 15.497 1.00 15.66 44 VAL B CA 1
ATOM 3964 C C . VAL B 1 61 ? -10.799 14.267 14.878 1.00 14.99 44 VAL B C 1
ATOM 3965 O O . VAL B 1 61 ? -9.923 15.012 14.466 1.00 15.82 44 VAL B O 1
ATOM 3969 N N . GLY B 1 62 ? -12.100 14.565 14.793 1.00 14.81 45 GLY B N 1
ATOM 3970 C CA . GLY B 1 62 ? -12.538 15.837 14.213 1.00 15.85 45 GLY B CA 1
ATOM 3971 C C . GLY B 1 62 ? -11.997 17.039 14.945 1.00 15.11 45 GLY B C 1
ATOM 3972 O O . GLY B 1 62 ? -11.595 18.015 14.326 1.00 15.69 45 GLY B O 1
ATOM 3973 N N . ALA B 1 63 ? -11.916 16.940 16.266 1.00 14.74 46 ALA B N 1
ATOM 3974 C CA . ALA B 1 63 ? -11.356 18.044 17.049 1.00 14.02 46 ALA B CA 1
ATOM 3975 C C . ALA B 1 63 ? -9.849 18.230 16.863 1.00 14.66 46 ALA B C 1
ATOM 3976 O O . ALA B 1 63 ? -9.367 19.356 16.697 1.00 15.55 46 ALA B O 1
ATOM 3978 N N . LEU B 1 64 ? -9.111 17.125 16.835 1.00 14.79 47 LEU B N 1
ATOM 3979 C CA . LEU B 1 64 ? -7.670 17.170 16.583 1.00 14.68 47 LEU B CA 1
ATOM 3980 C C . LEU B 1 64 ? -7.348 17.594 15.147 1.00 15.04 47 LEU B C 1
ATOM 3981 O O . LEU B 1 64 ? -6.318 18.253 14.895 1.00 14.68 47 LEU B O 1
ATOM 3986 N N . ALA B 1 65 ? -8.218 17.191 14.201 1.00 14.95 48 ALA B N 1
ATOM 3987 C CA . ALA B 1 65 ? -8.063 17.632 12.819 1.00 15.20 48 ALA B CA 1
ATOM 3988 C C . ALA B 1 65 ? -8.252 19.144 12.757 1.00 14.35 48 ALA B C 1
ATOM 3989 O O . ALA B 1 65 ? -7.425 19.848 12.180 1.00 14.92 48 ALA B O 1
ATOM 3991 N N . ALA B 1 66 ? -9.280 19.635 13.426 1.00 14.02 49 ALA B N 1
ATOM 3992 C CA . ALA B 1 66 ? -9.551 21.066 13.377 1.00 15.62 49 ALA B CA 1
ATOM 3993 C C . ALA B 1 66 ? -8.480 21.878 14.117 1.00 15.14 49 ALA B C 1
ATOM 3994 O O . ALA B 1 66 ? -8.050 22.961 13.656 1.00 15.63 49 ALA B O 1
ATOM 3996 N N . ASP B 1 67 ? -8.028 21.365 15.268 1.00 14.81 50 ASP B N 1
ATOM 3997 C CA . ASP B 1 67 ? -7.032 22.102 16.025 1.00 14.61 50 ASP B CA 1
ATOM 3998 C C . ASP B 1 67 ? -5.615 22.082 15.430 1.00 14.35 50 ASP B C 1
ATOM 3999 O O . ASP B 1 67 ? -4.932 23.113 15.438 1.00 14.73 50 ASP B O 1
ATOM 4004 N N . LEU B 1 68 ? -5.157 20.906 14.968 1.00 14.21 51 LEU B N 1
ATOM 4005 C CA . LEU B 1 68 ? -3.748 20.680 14.703 1.00 14.70 51 LEU B CA 1
ATOM 4006 C C . LEU B 1 68 ? -3.492 19.977 13.381 1.00 13.99 51 LEU B C 1
ATOM 4007 O O . LEU B 1 68 ? -2.351 19.673 13.066 1.00 14.24 51 LEU B O 1
ATOM 4012 N N . HIS B 1 69 ? -4.541 19.777 12.585 1.00 15.11 52 HIS B N 1
ATOM 4013 C CA . HIS B 1 69 ? -4.393 19.089 11.268 1.00 15.56 52 HIS B CA 1
ATOM 4014 C C . HIS B 1 69 ? -3.866 17.647 11.461 1.00 15.78 52 HIS B C 1
ATOM 4015 O O . HIS B 1 69 ? -3.004 17.161 10.713 1.00 16.93 52 HIS B O 1
ATOM 4022 N N . LYS B 1 70 ? -4.365 17.006 12.512 1.00 16.46 53 LYS B N 1
ATOM 4023 C CA . LYS B 1 70 ? -4.187 15.572 12.711 1.00 17.22 53 LYS B CA 1
ATOM 4024 C C . LYS B 1 70 ? -5.167 14.817 11.835 1.00 16.74 53 LYS B C 1
ATOM 4025 O O . LYS B 1 70 ? -6.182 15.373 11.384 1.00 17.18 53 LYS B O 1
ATOM 4031 N N . ASN B 1 71 ? -4.898 13.530 11.639 1.00 16.87 54 ASN B N 1
ATOM 4032 C CA . ASN B 1 71 ? -5.817 12.669 10.924 1.00 16.96 54 ASN B CA 1
ATOM 4033 C C . ASN B 1 71 ? -6.228 11.501 11.821 1.00 17.69 54 ASN B C 1
ATOM 4034 O O . ASN B 1 71 ? -5.777 11.411 12.986 1.00 15.95 54 ASN B O 1
ATOM 4039 N N . GLU B 1 72 ? -7.081 10.607 11.317 1.00 18.04 55 GLU B N 1
ATOM 4040 C CA . GLU B 1 72 ? -7.653 9.542 12.106 1.00 19.91 55 GLU B CA 1
ATOM 4041 C C . GLU B 1 72 ? -6.553 8.590 12.614 1.00 18.76 55 GLU B C 1
ATOM 4042 O O . GLU B 1 72 ? -6.680 8.018 13.713 1.00 19.79 55 GLU B O 1
ATOM 4048 N N . TRP B 1 73 ? -5.472 8.442 11.848 1.00 17.15 56 TRP B N 1
ATOM 4049 C CA . TRP B 1 73 ? -4.404 7.533 12.231 1.00 17.53 56 TRP B CA 1
ATOM 4050 C C . TRP B 1 73 ? -3.542 8.118 13.347 1.00 17.09 56 TRP B C 1
ATOM 4051 O O . TRP B 1 73 ? -3.411 7.512 14.425 1.00 16.94 56 TRP B O 1
ATOM 4062 N N . ASN B 1 74 ? -2.976 9.300 13.115 1.00 15.47 57 ASN B N 1
ATOM 4063 C CA . ASN B 1 74 ? -2.085 9.881 14.128 1.00 16.21 57 ASN B CA 1
ATOM 4064 C C . ASN B 1 74 ? -2.848 10.422 15.359 1.00 15.51 57 ASN B C 1
ATOM 4065 O O . ASN B 1 74 ? -2.300 10.413 16.484 1.00 16.22 57 ASN B O 1
ATOM 4070 N N . ALA B 1 75 ? -4.132 10.766 15.211 1.00 15.76 58 ALA B N 1
ATOM 4071 C CA . ALA B 1 75 ? -4.976 11.056 16.393 1.00 15.63 58 ALA B CA 1
ATOM 4072 C C . ALA B 1 75 ? -4.940 9.908 17.378 1.00 16.22 58 ALA B C 1
ATOM 4073 O O . ALA B 1 75 ? -4.846 10.102 18.588 1.00 16.06 58 ALA B O 1
ATOM 4075 N N . TYR B 1 76 ? -5.015 8.698 16.864 1.00 15.44 59 TYR B N 1
ATOM 4076 C CA . TYR B 1 76 ? -5.062 7.555 17.715 1.00 16.85 59 TYR B CA 1
ATOM 4077 C C . TYR B 1 76 ? -3.660 7.118 18.086 1.00 16.42 59 TYR B C 1
ATOM 4078 O O . TYR B 1 76 ? -3.330 7.053 19.276 1.00 15.88 59 TYR B O 1
ATOM 4087 N N . TYR B 1 77 ? -2.803 6.861 17.097 1.00 16.66 60 TYR B N 1
ATOM 4088 C CA . TYR B 1 77 ? -1.508 6.222 17.395 1.00 17.82 60 TYR B CA 1
ATOM 4089 C C . TYR B 1 77 ? -0.408 7.120 17.913 1.00 17.11 60 TYR B C 1
ATOM 4090 O O . TYR B 1 77 ? 0.638 6.637 18.376 1.00 18.89 60 TYR B O 1
ATOM 4099 N N . GLU B 1 78 ? -0.642 8.428 17.904 1.00 16.58 61 GLU B N 1
ATOM 4100 C CA . GLU B 1 78 ? 0.329 9.338 18.495 1.00 16.86 61 GLU B CA 1
ATOM 4101 C C . GLU B 1 78 ? -0.235 10.033 19.725 1.00 16.62 61 GLU B C 1
ATOM 4102 O O . GLU B 1 78 ? 0.446 10.886 20.316 1.00 17.48 61 GLU B O 1
ATOM 4108 N N . GLU B 1 79 ? -1.453 9.659 20.133 1.00 15.37 62 GLU B N 1
ATOM 4109 C CA . GLU B 1 79 ? -2.111 10.345 21.239 1.00 14.53 62 GLU B CA 1
ATOM 4110 C C . GLU B 1 79 ? -3.153 9.544 22.035 1.00 15.41 62 GLU B C 1
ATOM 4111 O O . GLU B 1 79 ? -2.927 9.211 23.215 1.00 15.58 62 GLU B O 1
ATOM 4117 N N . VAL B 1 80 ? -4.294 9.233 21.412 1.00 14.50 63 VAL B N 1
ATOM 4118 C CA . VAL B 1 80 ? -5.395 8.622 22.136 1.00 14.08 63 VAL B CA 1
ATOM 4119 C C . VAL B 1 80 ? -5.050 7.213 22.662 1.00 14.17 63 VAL B C 1
ATOM 4120 O O . VAL B 1 80 ? -5.463 6.846 23.769 1.00 13.86 63 VAL B O 1
ATOM 4124 N N . VAL B 1 81 ? -4.271 6.448 21.887 1.00 14.28 64 VAL B N 1
ATOM 4125 C CA . VAL B 1 81 ? -3.921 5.074 22.275 1.00 14.82 64 VAL B CA 1
ATOM 4126 C C . VAL B 1 81 ? -3.218 5.041 23.655 1.00 13.92 64 VAL B C 1
ATOM 4127 O O . VAL B 1 81 ? -3.455 4.132 24.439 1.00 14.38 64 VAL B O 1
ATOM 4131 N N . TYR B 1 82 ? -2.399 6.054 23.945 1.00 13.27 65 TYR B N 1
ATOM 4132 C CA . TYR B 1 82 ? -1.670 6.062 25.222 1.00 13.54 65 TYR B CA 1
ATOM 4133 C C . TYR B 1 82 ? -2.555 6.251 26.435 1.00 13.97 65 TYR B C 1
ATOM 4134 O O . TYR B 1 82 ? -2.249 5.744 27.525 1.00 14.56 65 TYR B O 1
ATOM 4143 N N . VAL B 1 83 ? -3.657 6.964 26.230 1.00 13.93 66 VAL B N 1
ATOM 4144 C CA . VAL B 1 83 ? -4.653 7.145 27.288 1.00 13.91 66 VAL B CA 1
ATOM 4145 C C . VAL B 1 83 ? -5.361 5.817 27.541 1.00 14.01 66 VAL B C 1
ATOM 4146 O O . VAL B 1 83 ? -5.530 5.385 28.691 1.00 13.90 66 VAL B O 1
ATOM 4150 N N . LEU B 1 84 ? -5.741 5.149 26.443 1.00 14.42 67 LEU B N 1
ATOM 4151 C CA . LEU B 1 84 ? -6.374 3.851 26.539 1.00 14.58 67 LEU B CA 1
ATOM 4152 C C . LEU B 1 84 ? -5.470 2.828 27.250 1.00 13.51 67 LEU B C 1
ATOM 4153 O O . LEU B 1 84 ? -5.925 2.092 28.121 1.00 15.52 67 LEU B O 1
ATOM 4162 N N . GLU B 1 85 ? -4.197 2.797 26.863 1.00 13.49 68 GLU B N 1
ATOM 4163 C CA . GLU B 1 85 ? -3.251 1.845 27.461 1.00 15.09 68 GLU B CA 1
ATOM 4164 C C . GLU B 1 85 ? -3.087 2.142 28.943 1.00 14.72 68 GLU B C 1
ATOM 4165 O O . GLU B 1 85 ? -3.025 1.227 29.732 1.00 16.08 68 GLU B O 1
ATOM 4171 N N . GLU B 1 86 ? -2.982 3.415 29.312 1.00 14.59 69 GLU B N 1
ATOM 4172 C CA . GLU B 1 86 ? -2.863 3.806 30.715 1.00 13.95 69 GLU B CA 1
ATOM 4173 C C . GLU B 1 86 ? -4.086 3.342 31.498 1.00 13.95 69 GLU B C 1
ATOM 4174 O O . GLU B 1 86 ? -3.955 2.782 32.591 1.00 14.29 69 GLU B O 1
ATOM 4180 N N . ILE B 1 87 ? -5.283 3.562 30.954 1.00 13.05 70 ILE B N 1
ATOM 4181 C CA . ILE B 1 87 ? -6.499 3.120 31.640 1.00 13.24 70 ILE B CA 1
ATOM 4182 C C . ILE B 1 87 ? -6.503 1.610 31.875 1.00 13.31 70 ILE B C 1
ATOM 4183 O O . ILE B 1 87 ? -6.759 1.145 32.987 1.00 13.66 70 ILE B O 1
ATOM 4188 N N . GLU B 1 88 ? -6.204 0.846 30.813 1.00 14.23 71 GLU B N 1
ATOM 4189 C CA . GLU B 1 88 ? -6.218 -0.609 30.929 1.00 15.90 71 GLU B CA 1
ATOM 4190 C C . GLU B 1 88 ? -5.207 -1.076 31.984 1.00 15.19 71 GLU B C 1
ATOM 4191 O O . GLU B 1 88 ? -5.501 -1.954 32.793 1.00 16.60 71 GLU B O 1
ATOM 4197 N N . TYR B 1 89 ? -4.018 -0.488 31.970 1.00 14.05 72 TYR B N 1
ATOM 4198 C CA . TYR B 1 89 ? -2.964 -0.839 32.895 1.00 14.12 72 TYR B CA 1
ATOM 4199 C C . TYR B 1 89 ? -3.328 -0.493 34.353 1.00 14.91 72 TYR B C 1
ATOM 4200 O O . TYR B 1 89 ? -3.148 -1.317 35.269 1.00 17.39 72 TYR B O 1
ATOM 4209 N N . MET B 1 90 ? -3.836 0.708 34.562 1.00 14.86 73 MET B N 1
ATOM 4210 C CA . MET B 1 90 ? -4.209 1.123 35.921 1.00 16.17 73 MET B CA 1
ATOM 4211 C C . MET B 1 90 ? -5.376 0.377 36.492 1.00 17.35 73 MET B C 1
ATOM 4212 O O . MET B 1 90 ? -5.382 0.091 37.698 1.00 18.53 73 MET B O 1
ATOM 4217 N N . ILE B 1 91 ? -6.345 -0.013 35.654 1.00 16.44 74 ILE B N 1
ATOM 4218 C CA . ILE B 1 91 ? -7.433 -0.824 36.174 1.00 16.29 74 ILE B CA 1
ATOM 4219 C C . ILE B 1 91 ? -6.897 -2.167 36.669 1.00 16.47 74 ILE B C 1
ATOM 4220 O O . ILE B 1 91 ? -7.212 -2.592 37.785 1.00 16.66 74 ILE B O 1
ATOM 4225 N N . GLN B 1 92 ? -6.061 -2.830 35.867 1.00 16.94 75 GLN B N 1
ATOM 4226 C CA . GLN B 1 92 ? -5.564 -4.149 36.282 1.00 17.14 75 GLN B CA 1
ATOM 4227 C C . GLN B 1 92 ? -4.661 -4.110 37.547 1.00 17.15 75 GLN B C 1
ATOM 4228 O O . GLN B 1 92 ? -4.702 -5.032 38.345 1.00 18.69 75 GLN B O 1
ATOM 4234 N N . LYS B 1 93 ? -3.890 -3.038 37.721 1.00 17.37 76 LYS B N 1
ATOM 4235 C CA . LYS B 1 93 ? -2.960 -2.930 38.864 1.00 16.87 76 LYS B CA 1
ATOM 4236 C C . LYS B 1 93 ? -3.546 -2.306 40.123 1.00 16.89 76 LYS B C 1
ATOM 4237 O O . LYS B 1 93 ? -2.928 -2.384 41.184 1.00 15.82 76 LYS B O 1
ATOM 4243 N N . LEU B 1 94 ? -4.702 -1.659 40.003 1.00 16.15 77 LEU B N 1
ATOM 4244 C CA . LEU B 1 94 ? -5.189 -0.793 41.069 1.00 14.82 77 LEU B CA 1
ATOM 4245 C C . LEU B 1 94 ? -5.225 -1.479 42.436 1.00 14.04 77 LEU B C 1
ATOM 4246 O O . LEU B 1 94 ? -4.780 -0.869 43.444 1.00 13.07 77 LEU B O 1
ATOM 4251 N N . PRO B 1 95 ? -5.767 -2.711 42.521 1.00 13.01 78 PRO B N 1
ATOM 4252 C CA . PRO B 1 95 ? -5.879 -3.248 43.870 1.00 13.98 78 PRO B CA 1
ATOM 4253 C C . PRO B 1 95 ? -4.510 -3.479 44.530 1.00 13.50 78 PRO B C 1
ATOM 4254 O O . PRO B 1 95 ? -4.357 -3.186 45.728 1.00 14.00 78 PRO B O 1
ATOM 4258 N N . GLU B 1 96 ? -3.495 -3.906 43.762 1.00 14.29 79 GLU B N 1
ATOM 4259 C CA . GLU B 1 96 ? -2.135 -4.033 44.321 1.00 14.01 79 GLU B CA 1
ATOM 4260 C C . GLU B 1 96 ? -1.574 -2.701 44.727 1.00 13.27 79 GLU B C 1
ATOM 4261 O O . GLU B 1 96 ? -0.975 -2.585 45.801 1.00 14.33 79 GLU B O 1
ATOM 4272 N N . TRP B 1 97 ? -1.705 -1.706 43.860 1.00 12.51 80 TRP B N 1
ATOM 4273 C CA . TRP B 1 97 ? -1.163 -0.400 44.198 1.00 11.71 80 TRP B CA 1
ATOM 4274 C C . TRP B 1 97 ? -1.836 0.212 45.413 1.00 11.81 80 TRP B C 1
ATOM 4275 O O . TRP B 1 97 ? -1.147 0.834 46.265 1.00 12.12 80 TRP B O 1
ATOM 4286 N N . ALA B 1 98 ? -3.142 0.047 45.535 1.00 10.78 81 ALA B N 1
ATOM 4287 C CA . ALA B 1 98 ? -3.873 0.647 46.635 1.00 10.76 81 ALA B CA 1
ATOM 4288 C C . ALA B 1 98 ? -3.679 -0.033 47.986 1.00 10.76 81 ALA B C 1
ATOM 4289 O O . ALA B 1 98 ? -3.973 0.525 49.047 1.00 11.22 81 ALA B O 1
ATOM 4291 N N . ALA B 1 99 ? -3.246 -1.299 47.967 1.00 9.55 82 ALA B N 1
ATOM 4292 C CA . ALA B 1 99 ? -3.120 -2.102 49.188 1.00 10.16 82 ALA B CA 1
ATOM 4293 C C . ALA B 1 99 ? -2.107 -1.465 50.140 1.00 9.41 82 ALA B C 1
ATOM 4294 O O . ALA B 1 99 ? -1.103 -0.869 49.725 1.00 10.31 82 ALA B O 1
ATOM 4296 N N . ASP B 1 100 ? -2.365 -1.657 51.424 1.00 10.66 83 ASP B N 1
ATOM 4297 C CA . ASP B 1 100 ? -1.334 -1.361 52.437 1.00 10.47 83 ASP B CA 1
ATOM 4298 C C . ASP B 1 100 ? -0.071 -2.155 52.071 1.00 10.46 83 ASP B C 1
ATOM 4299 O O . ASP B 1 100 ? -0.167 -3.331 51.644 1.00 12.53 83 ASP B O 1
ATOM 4304 N N . GLU B 1 101 ? 1.073 -1.519 52.247 1.00 9.29 84 GLU B N 1
ATOM 4305 C CA . GLU B 1 101 ? 2.345 -2.096 51.834 1.00 9.14 84 GLU B CA 1
ATOM 4306 C C . GLU B 1 101 ? 3.227 -2.315 53.055 1.00 10.13 84 GLU B C 1
ATOM 4307 O O . GLU B 1 101 ? 3.836 -1.359 53.538 1.00 9.26 84 GLU B O 1
ATOM 4313 N N . PRO B 1 102 ? 3.376 -3.571 53.515 1.00 9.40 85 PRO B N 1
ATOM 4314 C CA . PRO B 1 102 ? 4.292 -3.838 54.613 1.00 9.72 85 PRO B CA 1
ATOM 4315 C C . PRO B 1 102 ? 5.717 -3.500 54.242 1.00 9.83 85 PRO B C 1
ATOM 4316 O O . PRO B 1 102 ? 6.122 -3.685 53.082 1.00 11.26 85 PRO B O 1
ATOM 4320 N N . VAL B 1 103 ? 6.478 -3.007 55.224 1.00 10.37 86 VAL B N 1
ATOM 4321 C CA . VAL B 1 103 ? 7.863 -2.645 55.002 1.00 9.52 86 VAL B CA 1
ATOM 4322 C C . VAL B 1 103 ? 8.761 -3.423 55.962 1.00 10.39 86 VAL B C 1
ATOM 4323 O O . VAL B 1 103 ? 8.282 -4.154 56.845 1.00 10.73 86 VAL B O 1
ATOM 4327 N N . GLU B 1 104 ? 10.069 -3.291 55.766 1.00 10.29 87 GLU B N 1
ATOM 4328 C CA . GLU B 1 104 ? 11.050 -4.032 56.593 1.00 11.52 87 GLU B CA 1
ATOM 4329 C C . GLU B 1 104 ? 10.995 -3.653 58.071 1.00 12.72 87 GLU B C 1
ATOM 4330 O O . GLU B 1 104 ? 10.957 -2.461 58.411 1.00 14.33 87 GLU B O 1
ATOM 4336 N N . LYS B 1 105 ? 11.009 -4.656 58.935 1.00 13.71 88 LYS B N 1
ATOM 4337 C CA . LYS B 1 105 ? 11.016 -4.435 60.378 1.00 15.73 88 LYS B CA 1
ATOM 4338 C C . LYS B 1 105 ? 12.444 -4.374 60.948 1.00 17.82 88 LYS B C 1
ATOM 4339 O O . LYS B 1 105 ? 13.421 -4.540 60.216 1.00 20.30 88 LYS B O 1
ATOM 4345 N N . THR B 1 106 ? 12.546 -4.042 62.232 1.00 19.44 89 THR B N 1
ATOM 4346 C CA . THR B 1 106 ? 13.834 -4.000 62.946 1.00 20.12 89 THR B CA 1
ATOM 4347 C C . THR B 1 106 ? 13.674 -4.970 64.115 1.00 20.05 89 THR B C 1
ATOM 4348 O O . THR B 1 106 ? 12.549 -5.335 64.458 1.00 18.06 89 THR B O 1
ATOM 4352 N N . PRO B 1 107 ? 14.783 -5.375 64.784 1.00 20.32 90 PRO B N 1
ATOM 4353 C CA . PRO B 1 107 ? 14.530 -6.196 65.980 1.00 20.68 90 PRO B CA 1
ATOM 4354 C C . PRO B 1 107 ? 13.581 -5.543 67.003 1.00 20.23 90 PRO B C 1
ATOM 4355 O O . PRO B 1 107 ? 12.728 -6.219 67.585 1.00 20.43 90 PRO B O 1
ATOM 4359 N N . GLN B 1 108 ? 13.669 -4.229 67.145 1.00 19.82 91 GLN B N 1
ATOM 4360 C CA . GLN B 1 108 ? 12.832 -3.524 68.121 1.00 20.29 91 GLN B CA 1
ATOM 4361 C C . GLN B 1 108 ? 11.362 -3.425 67.667 1.00 18.55 91 GLN B C 1
ATOM 4362 O O . GLN B 1 108 ? 10.473 -3.218 68.497 1.00 18.84 91 GLN B O 1
ATOM 4368 N N . THR B 1 109 ? 11.118 -3.659 66.373 1.00 16.62 92 THR B N 1
ATOM 4369 C CA . THR B 1 109 ? 9.749 -3.575 65.861 1.00 15.30 92 THR B CA 1
ATOM 4370 C C . THR B 1 109 ? 9.224 -4.898 65.261 1.00 13.34 92 THR B C 1
ATOM 4371 O O . THR B 1 109 ? 8.200 -4.931 64.582 1.00 12.18 92 THR B O 1
ATOM 4375 N N . GLN B 1 110 ? 9.905 -6.005 65.557 1.00 12.71 93 GLN B N 1
ATOM 4376 C CA . GLN B 1 110 ? 9.543 -7.273 64.953 1.00 13.21 93 GLN B CA 1
ATOM 4377 C C . GLN B 1 110 ? 8.130 -7.725 65.328 1.00 12.22 93 GLN B C 1
ATOM 4378 O O . GLN B 1 110 ? 7.460 -8.390 64.539 1.00 12.64 93 GLN B O 1
ATOM 4384 N N . GLN B 1 111 ? 7.659 -7.309 66.496 1.00 11.35 94 GLN B N 1
ATOM 4385 C CA . GLN B 1 111 ? 6.317 -7.696 66.956 1.00 11.45 94 GLN B CA 1
ATOM 4386 C C . GLN B 1 111 ? 5.226 -6.667 66.626 1.00 11.66 94 GLN B C 1
ATOM 4387 O O . GLN B 1 111 ? 4.067 -6.861 67.019 1.00 12.23 94 GLN B O 1
ATOM 4393 N N . ASP B 1 112 ? 5.601 -5.605 65.901 1.00 10.59 95 ASP B N 1
ATOM 4394 C CA . ASP B 1 112 ? 4.655 -4.576 65.448 1.00 10.92 95 ASP B CA 1
ATOM 4395 C C . ASP B 1 112 ? 4.309 -4.775 63.975 1.00 11.27 95 ASP B C 1
ATOM 4396 O O . ASP B 1 112 ? 4.901 -5.631 63.308 1.00 11.82 95 ASP B O 1
ATOM 4401 N N . GLU B 1 113 ? 3.359 -3.991 63.472 1.00 10.33 96 GLU B N 1
ATOM 4402 C CA . GLU B 1 113 ? 3.134 -3.924 62.033 1.00 11.68 96 GLU B CA 1
ATOM 4403 C C . GLU B 1 113 ? 3.626 -2.585 61.524 1.00 10.73 96 GLU B C 1
ATOM 4404 O O . GLU B 1 113 ? 3.372 -1.554 62.154 1.00 11.43 96 GLU B O 1
ATOM 4410 N N . LEU B 1 114 ? 4.383 -2.586 60.429 1.00 9.51 97 LEU B N 1
ATOM 4411 C CA . LEU B 1 114 ? 4.930 -1.375 59.817 1.00 10.01 97 LEU B CA 1
ATOM 4412 C C . LEU B 1 114 ? 4.496 -1.420 58.380 1.00 9.02 97 LEU B C 1
ATOM 4413 O O . LEU B 1 114 ? 4.759 -2.399 57.654 1.00 9.29 97 LEU B O 1
ATOM 4418 N N . TYR B 1 115 ? 3.836 -0.365 57.901 1.00 8.27 98 TYR B N 1
ATOM 4419 C CA . TYR B 1 115 ? 3.372 -0.357 56.522 1.00 8.83 98 TYR B CA 1
ATOM 4420 C C . TYR B 1 115 ? 3.108 1.042 55.995 1.00 8.50 98 TYR B C 1
ATOM 4421 O O . TYR B 1 115 ? 2.945 2.000 56.771 1.00 8.68 98 TYR B O 1
ATOM 4430 N N . ILE B 1 116 ? 3.015 1.120 54.689 1.00 8.93 99 ILE B N 1
ATOM 4431 C CA . ILE B 1 116 ? 2.698 2.374 54.020 1.00 10.05 99 ILE B CA 1
ATOM 4432 C C . ILE B 1 116 ? 1.246 2.331 53.570 1.00 9.62 99 ILE B C 1
ATOM 4433 O O . ILE B 1 116 ? 0.849 1.393 52.864 1.00 9.23 99 ILE B O 1
ATOM 4438 N N . HIS B 1 117 ? 0.435 3.279 54.046 1.00 8.92 100 HIS B N 1
ATOM 4439 C CA . HIS B 1 117 ? -0.985 3.342 53.681 1.00 8.82 100 HIS B CA 1
ATOM 4440 C C . HIS B 1 117 ? -1.153 4.404 52.618 1.00 8.26 100 HIS B C 1
ATOM 4441 O O . HIS B 1 117 ? -0.681 5.519 52.790 1.00 9.52 100 HIS B O 1
ATOM 4448 N N . SER B 1 118 ? -1.781 4.070 51.489 1.00 7.93 101 SER B N 1
ATOM 4449 C CA . SER B 1 118 ? -2.013 5.049 50.431 1.00 7.93 101 SER B CA 1
ATOM 4450 C C . SER B 1 118 ? -3.422 5.620 50.516 1.00 8.28 101 SER B C 1
ATOM 4451 O O . SER B 1 118 ? -4.381 4.886 50.734 1.00 9.34 101 SER B O 1
ATOM 4454 N N . GLU B 1 119 ? -3.535 6.939 50.378 1.00 8.17 102 GLU B N 1
ATOM 4455 C CA . GLU B 1 119 ? -4.860 7.561 50.426 1.00 8.27 102 GLU B CA 1
ATOM 4456 C C . GLU B 1 119 ? -4.925 8.735 49.466 1.00 8.01 102 GLU B C 1
ATOM 4457 O O . GLU B 1 119 ? -3.914 9.343 49.130 1.00 7.92 102 GLU B O 1
ATOM 4463 N N . PRO B 1 120 ? -6.122 9.097 49.011 1.00 8.99 103 PRO B N 1
ATOM 4464 C CA . PRO B 1 120 ? -6.221 10.250 48.108 1.00 8.47 103 PRO B CA 1
ATOM 4465 C C . PRO B 1 120 ? -5.794 11.559 48.781 1.00 8.43 103 PRO B C 1
ATOM 4466 O O . PRO B 1 120 ? -5.848 11.706 49.999 1.00 9.82 103 PRO B O 1
ATOM 4470 N N . LEU B 1 121 ? -5.410 12.492 47.919 1.00 8.43 104 LEU B N 1
ATOM 4471 C CA . LEU B 1 121 ? -5.105 13.864 48.347 1.00 8.39 104 LEU B CA 1
ATOM 4472 C C . LEU B 1 121 ? -6.362 14.711 48.552 1.00 8.57 104 LEU B C 1
ATOM 4473 O O . LEU B 1 121 ? -6.420 15.497 49.503 1.00 8.66 104 LEU B O 1
ATOM 4478 N N . GLY B 1 122 ? -7.365 14.502 47.680 1.00 7.90 105 GLY B N 1
ATOM 4479 C CA . GLY B 1 122 ? -8.628 15.243 47.801 1.00 8.34 105 GLY B CA 1
ATOM 4480 C C . GLY B 1 122 ? -9.092 15.711 46.430 1.00 8.55 105 GLY B C 1
ATOM 4481 O O . GLY B 1 122 ? -9.563 14.881 45.629 1.00 9.10 105 GLY B O 1
ATOM 4482 N N . VAL B 1 123 ? -8.982 17.018 46.168 1.00 8.08 106 VAL B N 1
ATOM 4483 C CA . VAL B 1 123 ? -9.344 17.586 44.883 1.00 7.89 106 VAL B CA 1
ATOM 4484 C C . VAL B 1 123 ? -8.052 17.955 44.144 1.00 8.18 106 VAL B C 1
ATOM 4485 O O . VAL B 1 123 ? -7.270 18.781 44.649 1.00 8.39 106 VAL B O 1
ATOM 4489 N N . VAL B 1 124 ? -7.833 17.342 43.003 1.00 8.09 107 VAL B N 1
ATOM 4490 C CA . VAL B 1 124 ? -6.639 17.555 42.171 1.00 8.10 107 VAL B CA 1
ATOM 4491 C C . VAL B 1 124 ? -7.052 18.462 41.020 1.00 9.38 107 VAL B C 1
ATOM 4492 O O . VAL B 1 124 ? -8.138 18.282 40.450 1.00 9.88 107 VAL B O 1
ATOM 4496 N N . LEU B 1 125 ? -6.221 19.445 40.671 1.00 7.24 108 LEU B N 1
ATOM 4497 C CA . LEU B 1 125 ? -6.375 20.261 39.457 1.00 7.55 108 LEU B CA 1
ATOM 4498 C C . LEU B 1 125 ? -5.406 19.800 38.390 1.00 8.26 108 LEU B C 1
ATOM 4499 O O . LEU B 1 125 ? -4.191 19.677 38.661 1.00 9.04 108 LEU B O 1
ATOM 4504 N N . VAL B 1 126 ? -5.922 19.508 37.199 1.00 8.23 109 VAL B N 1
ATOM 4505 C CA . VAL B 1 126 ? -5.073 19.244 36.029 1.00 8.70 109 VAL B CA 1
ATOM 4506 C C . VAL B 1 126 ? -5.261 20.394 35.046 1.00 9.02 109 VAL B C 1
ATOM 4507 O O . VAL B 1 126 ? -6.392 20.659 34.567 1.00 9.81 109 VAL B O 1
ATOM 4511 N N . ILE B 1 127 ? -4.168 21.080 34.756 1.00 9.45 110 ILE B N 1
ATOM 4512 C CA . ILE B 1 127 ? -4.146 22.123 33.732 1.00 9.28 110 ILE B CA 1
ATOM 4513 C C . ILE B 1 127 ? -3.514 21.548 32.479 1.00 10.32 110 ILE B C 1
ATOM 4514 O O . ILE B 1 127 ? -2.340 21.175 32.495 1.00 10.34 110 ILE B O 1
ATOM 4519 N N . GLY B 1 128 ? -4.308 21.413 31.417 1.00 11.23 111 GLY B N 1
ATOM 4520 C CA . GLY B 1 128 ? -3.790 20.812 30.183 1.00 12.01 111 GLY B CA 1
ATOM 4521 C C . GLY B 1 128 ? -3.065 21.820 29.316 1.00 12.05 111 GLY B C 1
ATOM 4522 O O . GLY B 1 128 ? -3.084 23.025 29.567 1.00 13.87 111 GLY B O 1
ATOM 4523 N N . THR B 1 129 ? -2.421 21.296 28.283 1.00 12.36 112 THR B N 1
ATOM 4524 C CA . THR B 1 129 ? -1.831 22.147 27.277 1.00 12.99 112 THR B CA 1
ATOM 4525 C C . THR B 1 129 ? -2.417 21.800 25.901 1.00 12.50 112 THR B C 1
ATOM 4526 O O . THR B 1 129 ? -3.235 20.884 25.787 1.00 12.12 112 THR B O 1
ATOM 4530 N N . TRP B 1 130 ? -2.002 22.524 24.864 1.00 12.63 113 TRP B N 1
ATOM 4531 C CA . TRP B 1 130 ? -2.708 22.503 23.581 1.00 12.44 113 TRP B CA 1
ATOM 4532 C C . TRP B 1 130 ? -2.144 21.541 22.544 1.00 12.06 113 TRP B C 1
ATOM 4533 O O . TRP B 1 130 ? -2.846 21.222 21.571 1.00 13.04 113 TRP B O 1
ATOM 4544 N N . ASN B 1 131 ? -0.917 21.065 22.732 1.00 12.45 114 ASN B N 1
ATOM 4545 C CA . ASN B 1 131 ? -0.239 20.366 21.634 1.00 12.69 114 ASN B CA 1
ATOM 4546 C C . ASN B 1 131 ? -0.658 18.906 21.519 1.00 12.99 114 ASN B C 1
ATOM 4547 O O . ASN B 1 131 ? -0.729 18.375 20.414 1.00 12.64 114 ASN B O 1
ATOM 4552 N N . TYR B 1 132 ? -0.945 18.260 22.656 1.00 11.34 115 TYR B N 1
ATOM 4553 C CA . TYR B 1 132 ? -1.602 16.966 22.673 1.00 11.73 115 TYR B CA 1
ATOM 4554 C C . TYR B 1 132 ? -2.779 17.142 23.611 1.00 11.55 115 TYR B C 1
ATOM 4555 O O . TYR B 1 132 ? -2.697 16.735 24.775 1.00 11.78 115 TYR B O 1
ATOM 4564 N N . PRO B 1 133 ? -3.849 17.796 23.157 1.00 11.37 116 PRO B N 1
ATOM 4565 C CA . PRO B 1 133 ? -4.873 18.283 24.070 1.00 11.99 116 PRO B CA 1
ATOM 4566 C C . PRO B 1 133 ? -5.781 17.239 24.655 1.00 13.19 116 PRO B C 1
ATOM 4567 O O . PRO B 1 133 ? -6.487 17.533 25.621 1.00 13.65 116 PRO B O 1
ATOM 4571 N N . PHE B 1 134 ? -5.763 16.040 24.100 1.00 11.60 117 PHE B N 1
ATOM 4572 C CA . PHE B 1 134 ? -6.474 14.948 24.702 1.00 11.52 117 PHE B CA 1
ATOM 4573 C C . PHE B 1 134 ? -5.554 14.228 25.693 1.00 11.75 117 PHE B C 1
ATOM 4574 O O . PHE B 1 134 ? -5.924 14.041 26.869 1.00 12.67 117 PHE B O 1
ATOM 4582 N N . ASN B 1 135 ? -4.374 13.828 25.241 1.00 11.86 118 ASN B N 1
ATOM 4583 C CA . ASN B 1 135 ? -3.501 13.077 26.126 1.00 13.30 118 ASN B CA 1
ATOM 4584 C C . ASN B 1 135 ? -3.110 13.876 27.382 1.00 12.52 118 ASN B C 1
ATOM 4585 O O . ASN B 1 135 ? -3.136 13.343 28.495 1.00 12.70 118 ASN B O 1
ATOM 4590 N N . LEU B 1 136 ? -2.771 15.152 27.203 1.00 12.50 119 LEU B N 1
ATOM 4591 C CA . LEU B 1 136 ? -2.183 15.933 28.328 1.00 13.89 119 LEU B CA 1
ATOM 4592 C C . LEU B 1 136 ? -3.248 16.567 29.243 1.00 14.76 119 LEU B C 1
ATOM 4593 O O . LEU B 1 136 ? -2.921 17.296 30.199 1.00 17.13 119 LEU B O 1
ATOM 4598 N N . THR B 1 137 ? -4.506 16.248 28.971 1.00 14.50 120 THR B N 1
ATOM 4599 C CA . THR B 1 137 ? -5.598 16.488 29.900 1.00 14.22 120 THR B CA 1
ATOM 4600 C C . THR B 1 137 ? -6.028 15.168 30.551 1.00 14.53 120 THR B C 1
ATOM 4601 O O . THR B 1 137 ? -6.084 15.033 31.774 1.00 13.88 120 THR B O 1
ATOM 4605 N N . ILE B 1 138 ? -6.291 14.170 29.726 1.00 12.46 121 ILE B N 1
ATOM 4606 C CA . ILE B 1 138 ? -6.913 12.948 30.231 1.00 12.78 121 ILE B CA 1
ATOM 4607 C C . ILE B 1 138 ? -5.930 11.943 30.811 1.00 11.20 121 ILE B C 1
ATOM 4608 O O . ILE B 1 138 ? -6.294 11.283 31.788 1.00 11.88 121 ILE B O 1
ATOM 4613 N N . GLN B 1 139 ? -4.706 11.835 30.300 1.00 11.35 122 GLN B N 1
ATOM 4614 C CA . GLN B 1 139 ? -3.817 10.857 30.911 1.00 11.73 122 GLN B CA 1
ATOM 4615 C C . GLN B 1 139 ? -3.490 11.212 32.384 1.00 11.94 122 GLN B C 1
ATOM 4616 O O . GLN B 1 139 ? -3.532 10.332 33.235 1.00 12.54 122 GLN B O 1
ATOM 4622 N N . PRO B 1 140 ? -3.228 12.494 32.687 1.00 11.69 123 PRO B N 1
ATOM 4623 C CA . PRO B 1 140 ? -3.060 12.827 34.123 1.00 12.33 123 PRO B CA 1
ATOM 4624 C C . PRO B 1 140 ? -4.342 12.574 34.909 1.00 11.54 123 PRO B C 1
ATOM 4625 O O . PRO B 1 140 ? -4.294 12.098 36.057 1.00 12.02 123 PRO B O 1
ATOM 4629 N N . MET B 1 141 ? -5.505 12.882 34.312 1.00 12.23 124 MET B N 1
ATOM 4630 C CA . MET B 1 141 ? -6.779 12.638 34.989 1.00 11.92 124 MET B CA 1
ATOM 4631 C C . MET B 1 141 ? -6.967 11.166 35.356 1.00 11.14 124 MET B C 1
ATOM 4632 O O . MET B 1 141 ? -7.478 10.863 36.431 1.00 11.93 124 MET B O 1
ATOM 4641 N N . VAL B 1 142 ? -6.560 10.263 34.453 1.00 11.28 125 VAL B N 1
ATOM 4642 C CA . VAL B 1 142 ? -6.692 8.827 34.706 1.00 11.68 125 VAL B CA 1
ATOM 4643 C C . VAL B 1 142 ? -5.971 8.432 36.025 1.00 11.75 125 VAL B C 1
ATOM 4644 O O . VAL B 1 142 ? -6.531 7.740 36.879 1.00 10.90 125 VAL B O 1
ATOM 4648 N N . GLY B 1 143 ? -4.718 8.878 36.149 1.00 10.84 126 GLY B N 1
ATOM 4649 C CA . GLY B 1 143 ? -3.955 8.638 37.380 1.00 10.79 126 GLY B CA 1
ATOM 4650 C C . GLY B 1 143 ? -4.640 9.225 38.619 1.00 9.92 126 GLY B C 1
ATOM 4651 O O . GLY B 1 143 ? -4.723 8.575 39.667 1.00 10.55 126 GLY B O 1
ATOM 4652 N N . ALA B 1 144 ? -5.113 10.469 38.510 1.00 9.54 127 ALA B N 1
ATOM 4653 C CA . ALA B 1 144 ? -5.740 11.114 39.667 1.00 7.82 127 ALA B CA 1
ATOM 4654 C C . ALA B 1 144 ? -7.069 10.430 40.071 1.00 8.40 127 ALA B C 1
ATOM 4655 O O . ALA B 1 144 ? -7.326 10.303 41.272 1.00 8.83 127 ALA B O 1
ATOM 4657 N N . ILE B 1 145 ? -7.856 9.972 39.071 1.00 9.42 128 ILE B N 1
ATOM 4658 C CA . ILE B 1 145 ? -9.065 9.188 39.338 1.00 9.46 128 ILE B CA 1
ATOM 4659 C C . ILE B 1 145 ? -8.690 7.866 40.015 1.00 8.86 128 ILE B C 1
ATOM 4660 O O . ILE B 1 145 ? -9.330 7.494 41.016 1.00 9.61 128 ILE B O 1
ATOM 4665 N N . ALA B 1 146 ? -7.655 7.201 39.503 1.00 10.20 129 ALA B N 1
ATOM 4666 C CA . ALA B 1 146 ? -7.250 5.894 40.041 1.00 10.38 129 ALA B CA 1
ATOM 4667 C C . ALA B 1 146 ? -6.848 5.995 41.513 1.00 9.92 129 ALA B C 1
ATOM 4668 O O . ALA B 1 146 ? -7.036 5.067 42.281 1.00 9.40 129 ALA B O 1
ATOM 4670 N N . ALA B 1 147 ? -6.268 7.136 41.888 1.00 9.12 130 ALA B N 1
ATOM 4671 C CA . ALA B 1 147 ? -5.834 7.379 43.281 1.00 9.19 130 ALA B CA 1
ATOM 4672 C C . ALA B 1 147 ? -6.963 7.886 44.168 1.00 8.57 130 ALA B C 1
ATOM 4673 O O . ALA B 1 147 ? -6.749 8.150 45.352 1.00 9.58 130 ALA B O 1
ATOM 4675 N N . GLY B 1 148 ? -8.177 7.974 43.646 1.00 8.77 131 GLY B N 1
ATOM 4676 C CA . GLY B 1 148 ? -9.330 8.294 44.492 1.00 8.94 131 GLY B CA 1
ATOM 4677 C C . GLY B 1 148 ? -9.663 9.746 44.705 1.00 8.68 131 GLY B C 1
ATOM 4678 O O . GLY B 1 148 ? -10.350 10.095 45.652 1.00 9.33 131 GLY B O 1
ATOM 4679 N N . ASN B 1 149 ? -9.147 10.578 43.827 1.00 7.75 132 ASN B N 1
ATOM 4680 C CA . ASN B 1 149 ? -9.395 12.027 43.969 1.00 7.46 132 ASN B CA 1
ATOM 4681 C C . ASN B 1 149 ? -10.573 12.494 43.132 1.00 8.29 132 ASN B C 1
ATOM 4682 O O . ASN B 1 149 ? -10.921 11.881 42.126 1.00 9.61 132 ASN B O 1
ATOM 4687 N N . ALA B 1 150 ? -11.157 13.604 43.553 1.00 8.27 133 ALA B N 1
ATOM 4688 C CA . ALA B 1 150 ? -11.927 14.449 42.611 1.00 8.34 133 ALA B CA 1
ATOM 4689 C C . ALA B 1 150 ? -10.906 15.134 41.703 1.00 8.97 133 ALA B C 1
ATOM 4690 O O . ALA B 1 150 ? -9.750 15.385 42.131 1.00 8.87 133 ALA B O 1
ATOM 4692 N N . VAL B 1 151 ? -11.292 15.423 40.475 1.00 7.95 134 VAL B N 1
ATOM 4693 C CA . VAL B 1 151 ? -10.322 16.005 39.512 1.00 8.82 134 VAL B CA 1
ATOM 4694 C C . VAL B 1 151 ? -10.997 17.104 38.720 1.00 9.93 134 VAL B C 1
ATOM 4695 O O . VAL B 1 151 ? -11.973 16.848 37.978 1.00 11.32 134 VAL B O 1
ATOM 4699 N N . VAL B 1 152 ? -10.496 18.319 38.898 1.00 8.45 135 VAL B N 1
ATOM 4700 C CA . VAL B 1 152 ? -10.960 19.479 38.128 1.00 8.01 135 VAL B CA 1
ATOM 4701 C C . VAL B 1 152 ? -10.044 19.643 36.917 1.00 8.84 135 VAL B C 1
ATOM 4702 O O . VAL B 1 152 ? -8.814 19.629 37.064 1.00 10.02 135 VAL B O 1
ATOM 4706 N N . LEU B 1 153 ? -10.620 19.746 35.742 1.00 8.56 136 LEU B N 1
ATOM 4707 C CA . LEU B 1 153 ? -9.839 19.872 34.494 1.00 8.94 136 LEU B CA 1
ATOM 4708 C C . LEU B 1 153 ? -9.928 21.265 33.919 1.00 9.32 136 LEU B C 1
ATOM 4709 O O . LEU B 1 153 ? -11.035 21.815 33.775 1.00 11.22 136 LEU B O 1
ATOM 4718 N N . LYS B 1 154 ? -8.771 21.816 33.531 1.00 9.25 137 LYS B N 1
ATOM 4719 C CA . LYS B 1 154 ? -8.706 23.086 32.809 1.00 9.58 137 LYS B CA 1
ATOM 4720 C C . LYS B 1 154 ? -8.012 22.857 31.462 1.00 9.67 137 LYS B C 1
ATOM 4721 O O . LYS B 1 154 ? -6.773 22.870 31.365 1.00 9.75 137 LYS B O 1
ATOM 4727 N N . PRO B 1 155 ? -8.796 22.642 30.409 1.00 10.32 138 PRO B N 1
ATOM 4728 C CA . PRO B 1 155 ? -8.161 22.496 29.091 1.00 11.17 138 PRO B CA 1
ATOM 4729 C C . PRO B 1 155 ? -7.600 23.810 28.585 1.00 12.26 138 PRO B C 1
ATOM 4730 O O . PRO B 1 155 ? -8.062 24.895 28.967 1.00 13.37 138 PRO B O 1
ATOM 4734 N N . SER B 1 156 ? -6.578 23.714 27.754 1.00 13.16 139 SER B N 1
ATOM 4735 C CA . SER B 1 156 ? -6.067 24.908 27.077 1.00 12.96 139 SER B CA 1
ATOM 4736 C C . SER B 1 156 ? -7.011 25.420 26.003 1.00 14.69 139 SER B C 1
ATOM 4737 O O . SER B 1 156 ? -7.462 24.640 25.145 1.00 16.52 139 SER B O 1
ATOM 4740 N N . GLU B 1 157 ? -7.241 26.732 26.011 1.00 15.55 140 GLU B N 1
ATOM 4741 C CA A GLU B 1 157 ? -8.130 27.357 25.026 0.50 16.30 140 GLU B CA 1
ATOM 4742 C CA B GLU B 1 157 ? -8.124 27.380 25.026 0.50 16.36 140 GLU B CA 1
ATOM 4743 C C . GLU B 1 157 ? -7.513 27.410 23.624 1.00 16.71 140 GLU B C 1
ATOM 4744 O O . GLU B 1 157 ? -8.233 27.595 22.642 1.00 17.63 140 GLU B O 1
ATOM 4755 N N . LEU B 1 158 ? -6.188 27.227 23.522 1.00 14.46 141 LEU B N 1
ATOM 4756 C CA . LEU B 1 158 ? -5.549 27.280 22.190 1.00 15.61 141 LEU B CA 1
ATOM 4757 C C . LEU B 1 158 ? -5.968 26.135 21.282 1.00 15.48 141 LEU B C 1
ATOM 4758 O O . LEU B 1 158 ? -6.077 26.315 20.064 1.00 16.38 141 LEU B O 1
ATOM 4763 N N . SER B 1 159 ? -6.208 24.947 21.849 1.00 14.06 142 SER B N 1
ATOM 4764 C CA . SER B 1 159 ? -6.838 23.866 21.112 1.00 14.03 142 SER B CA 1
ATOM 4765 C C . SER B 1 159 ? -8.333 23.945 21.383 1.00 13.45 142 SER B C 1
ATOM 4766 O O . SER B 1 159 ? -8.925 23.228 22.198 1.00 13.36 142 SER B O 1
ATOM 4771 N N . GLU B 1 160 ? -8.959 24.873 20.679 1.00 14.60 143 GLU B N 1
ATOM 4772 C CA . GLU B 1 160 ? -10.313 25.274 20.977 1.00 15.31 143 GLU B CA 1
ATOM 4773 C C . GLU B 1 160 ? -11.353 24.183 20.768 1.00 14.87 143 GLU B C 1
ATOM 4774 O O . GLU B 1 160 ? -12.283 24.040 21.560 1.00 14.74 143 GLU B O 1
ATOM 4780 N N . ASN B 1 161 ? -11.170 23.384 19.728 1.00 13.67 144 ASN B N 1
ATOM 4781 C CA . ASN B 1 161 ? -12.144 22.372 19.406 1.00 13.37 144 ASN B CA 1
ATOM 4782 C C . ASN B 1 161 ? -12.079 21.274 20.437 1.00 13.00 144 ASN B C 1
ATOM 4783 O O . ASN B 1 161 ? -13.109 20.822 20.900 1.00 13.13 144 ASN B O 1
ATOM 4788 N N . MET B 1 162 ? -10.855 20.885 20.824 1.00 12.94 145 MET B N 1
ATOM 4789 C CA . MET B 1 162 ? -10.773 19.856 21.870 1.00 12.66 145 MET B CA 1
ATOM 4790 C C . MET B 1 162 ? -11.310 20.403 23.208 1.00 12.25 145 MET B C 1
ATOM 4791 O O . MET B 1 162 ? -11.959 19.672 23.961 1.00 12.07 145 MET B O 1
ATOM 4796 N N . ALA B 1 163 ? -11.058 21.668 23.504 1.00 12.54 146 ALA B N 1
ATOM 4797 C CA . ALA B 1 163 ? -11.498 22.203 24.790 1.00 12.36 146 ALA B CA 1
ATOM 4798 C C . ALA B 1 163 ? -13.015 22.176 24.908 1.00 12.38 146 ALA B C 1
ATOM 4799 O O . ALA B 1 163 ? -13.580 21.777 25.934 1.00 12.51 146 ALA B O 1
ATOM 4801 N N . SER B 1 164 ? -13.686 22.567 23.826 1.00 13.30 147 SER B N 1
ATOM 4802 C CA . SER B 1 164 ? -15.136 22.587 23.811 1.00 13.78 147 SER B CA 1
ATOM 4803 C C . SER B 1 164 ? -15.707 21.177 23.804 1.00 13.56 147 SER B C 1
ATOM 4804 O O . SER B 1 164 ? -16.702 20.912 24.454 1.00 14.16 147 SER B O 1
ATOM 4809 N N . LEU B 1 165 ? -15.051 20.281 23.079 1.00 12.51 148 LEU B N 1
ATOM 4810 C CA . LEU B 1 165 ? -15.515 18.892 23.026 1.00 11.55 148 LEU B CA 1
ATOM 4811 C C . LEU B 1 165 ? -15.423 18.276 24.416 1.00 11.68 148 LEU B C 1
ATOM 4812 O O . LEU B 1 165 ? -16.351 17.627 24.867 1.00 11.63 148 LEU B O 1
ATOM 4817 N N . LEU B 1 166 ? -14.291 18.467 25.100 1.00 11.33 149 LEU B N 1
ATOM 4818 C CA . LEU B 1 166 ? -14.155 17.847 26.433 1.00 11.50 149 LEU B CA 1
ATOM 4819 C C . LEU B 1 166 ? -15.154 18.401 27.434 1.00 10.78 149 LEU B C 1
ATOM 4820 O O . LEU B 1 166 ? -15.682 17.675 28.275 1.00 12.81 149 LEU B O 1
ATOM 4825 N N . ALA B 1 167 ? -15.445 19.706 27.346 1.00 10.91 150 ALA B N 1
ATOM 4826 C CA . ALA B 1 167 ? -16.449 20.264 28.250 1.00 12.52 150 ALA B CA 1
ATOM 4827 C C . ALA B 1 167 ? -17.827 19.644 28.031 1.00 12.77 150 ALA B C 1
ATOM 4828 O O . ALA B 1 167 ? -18.611 19.490 28.964 1.00 13.64 150 ALA B O 1
ATOM 4830 N N . THR B 1 168 ? -18.098 19.218 26.790 1.00 13.73 151 THR B N 1
ATOM 4831 C CA . THR B 1 168 ? -19.349 18.538 26.473 1.00 14.69 151 THR B CA 1
ATOM 4832 C C . THR B 1 168 ? -19.321 17.074 26.891 1.00 14.75 151 THR B C 1
ATOM 4833 O O . THR B 1 168 ? -20.221 16.623 27.578 1.00 15.23 151 THR B O 1
ATOM 4837 N N . ILE B 1 169 ? -18.284 16.333 26.512 1.00 12.29 152 ILE B N 1
ATOM 4838 C CA . ILE B 1 169 ? -18.354 14.885 26.664 1.00 13.54 152 ILE B CA 1
ATOM 4839 C C . ILE B 1 169 ? -17.910 14.348 28.021 1.00 12.62 152 ILE B C 1
ATOM 4840 O O . ILE B 1 169 ? -18.402 13.314 28.434 1.00 14.72 152 ILE B O 1
ATOM 4845 N N . ILE B 1 170 ? -16.978 15.017 28.722 1.00 12.34 153 ILE B N 1
ATOM 4846 C CA . ILE B 1 170 ? -16.569 14.458 30.006 1.00 13.23 153 ILE B CA 1
ATOM 4847 C C . ILE B 1 170 ? -17.774 14.235 30.950 1.00 13.05 153 ILE B C 1
ATOM 4848 O O . ILE B 1 170 ? -17.915 13.136 31.494 1.00 14.53 153 ILE B O 1
ATOM 4853 N N . PRO B 1 171 ? -18.656 15.236 31.134 1.00 13.74 154 PRO B N 1
ATOM 4854 C CA . PRO B 1 171 ? -19.818 15.057 32.003 1.00 13.95 154 PRO B CA 1
ATOM 4855 C C . PRO B 1 171 ? -20.883 14.092 31.481 1.00 14.22 154 PRO B C 1
ATOM 4856 O O . PRO B 1 171 ? -21.767 13.674 32.257 1.00 16.12 154 PRO B O 1
ATOM 4860 N N . GLN B 1 172 ? -20.802 13.718 30.201 1.00 15.03 155 GLN B N 1
ATOM 4861 C CA . GLN B 1 172 ? -21.652 12.638 29.689 1.00 16.01 155 GLN B CA 1
ATOM 4862 C C . GLN B 1 172 ? -21.262 11.246 30.118 1.00 16.28 155 GLN B C 1
ATOM 4863 O O . GLN B 1 172 ? -22.103 10.317 30.128 1.00 18.65 155 GLN B O 1
ATOM 4869 N N . TYR B 1 173 ? -20.003 11.085 30.517 1.00 15.17 156 TYR B N 1
ATOM 4870 C CA . TYR B 1 173 ? -19.475 9.789 30.883 1.00 14.39 156 TYR B CA 1
ATOM 4871 C C . TYR B 1 173 ? -19.106 9.668 32.355 1.00 14.12 156 TYR B C 1
ATOM 4872 O O . TYR B 1 173 ? -19.327 8.634 32.959 1.00 15.57 156 TYR B O 1
ATOM 4881 N N . LEU B 1 174 ? -18.549 10.740 32.920 1.00 13.01 157 LEU B N 1
ATOM 4882 C CA . LEU B 1 174 ? -18.025 10.712 34.271 1.00 12.36 157 LEU B CA 1
ATOM 4883 C C . LEU B 1 174 ? -18.945 11.398 35.234 1.00 11.45 157 LEU B C 1
ATOM 4884 O O . LEU B 1 174 ? -19.829 12.162 34.863 1.00 13.24 157 LEU B O 1
ATOM 4889 N N . ASP B 1 175 ? -18.715 11.141 36.509 1.00 10.39 158 ASP B N 1
ATOM 4890 C CA . ASP B 1 175 ? -19.518 11.754 37.550 1.00 10.54 158 ASP B CA 1
ATOM 4891 C C . ASP B 1 175 ? -19.488 13.271 37.373 1.00 11.09 158 ASP B C 1
ATOM 4892 O O . ASP B 1 175 ? -18.408 13.870 37.196 1.00 11.73 158 ASP B O 1
ATOM 4897 N N . LYS B 1 176 ? -20.665 13.915 37.427 1.00 11.37 159 LYS B N 1
ATOM 4898 C CA . LYS B 1 176 ? -20.726 15.349 37.162 1.00 12.04 159 LYS B CA 1
ATOM 4899 C C . LYS B 1 176 ? -20.086 16.233 38.235 1.00 11.40 159 LYS B C 1
ATOM 4900 O O . LYS B 1 176 ? -19.498 17.267 37.910 1.00 13.67 159 LYS B O 1
ATOM 4906 N N . ASP B 1 177 ? -20.234 15.866 39.499 1.00 9.86 160 ASP B N 1
ATOM 4907 C CA . ASP B 1 177 ? -19.721 16.760 40.585 1.00 10.06 160 ASP B CA 1
ATOM 4908 C C . ASP B 1 177 ? -18.220 16.557 40.817 1.00 10.15 160 ASP B C 1
ATOM 4909 O O . ASP B 1 177 ? -17.491 17.515 41.116 1.00 9.40 160 ASP B O 1
ATOM 4914 N N . LEU B 1 178 ? -17.735 15.324 40.700 1.00 9.12 161 LEU B N 1
ATOM 4915 C CA . LEU B 1 178 ? -16.332 15.021 41.019 1.00 9.16 161 LEU B CA 1
ATOM 4916 C C . LEU B 1 178 ? -15.350 15.468 39.975 1.00 9.28 161 LEU B C 1
ATOM 4917 O O . LEU B 1 178 ? -14.171 15.705 40.290 1.00 9.33 161 LEU B O 1
ATOM 4922 N N . TYR B 1 179 ? -15.789 15.563 38.727 1.00 9.23 162 TYR B N 1
ATOM 4923 C CA . TYR B 1 179 ? -14.877 15.711 37.603 1.00 9.30 162 TYR B CA 1
ATOM 4924 C C . TYR B 1 179 ? -15.291 16.833 36.654 1.00 10.20 162 TYR B C 1
ATOM 4925 O O . TYR B 1 179 ? -15.499 16.585 35.465 1.00 10.86 162 TYR B O 1
ATOM 4934 N N . PRO B 1 180 ? -15.343 18.076 37.162 1.00 9.84 163 PRO B N 1
ATOM 4935 C CA . PRO B 1 180 ? -15.814 19.181 36.312 1.00 9.68 163 PRO B CA 1
ATOM 4936 C C . PRO B 1 180 ? -14.735 19.682 35.369 1.00 10.06 163 PRO B C 1
ATOM 4937 O O . PRO B 1 180 ? -13.519 19.551 35.624 1.00 10.08 163 PRO B O 1
ATOM 4941 N N . VAL B 1 181 ? -15.207 20.264 34.277 1.00 9.63 164 VAL B N 1
ATOM 4942 C CA . VAL B 1 181 ? -14.363 20.912 33.242 1.00 9.76 164 VAL B CA 1
ATOM 4943 C C . VAL B 1 181 ? -14.549 22.422 33.337 1.00 10.48 164 VAL B C 1
ATOM 4944 O O . VAL B 1 181 ? -15.689 22.888 33.340 1.00 11.97 164 VAL B O 1
ATOM 4948 N N . ILE B 1 182 ? -13.446 23.171 33.473 1.00 10.85 165 ILE B N 1
ATOM 4949 C CA . ILE B 1 182 ? -13.490 24.634 33.596 1.00 11.93 165 ILE B CA 1
ATOM 4950 C C . ILE B 1 182 ? -13.092 25.232 32.247 1.00 12.16 165 ILE B C 1
ATOM 4951 O O . ILE B 1 182 ? -11.975 24.985 31.768 1.00 13.02 165 ILE B O 1
ATOM 4956 N N . ASN B 1 183 ? -13.995 26.029 31.668 1.00 15.31 166 ASN B N 1
ATOM 4957 C CA . ASN B 1 183 ? -13.745 26.749 30.419 1.00 17.32 166 ASN 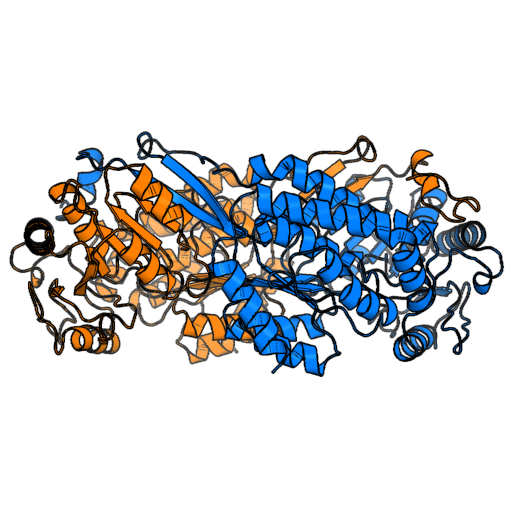B CA 1
ATOM 4958 C C . ASN B 1 183 ? -12.976 28.059 30.601 1.00 15.88 166 ASN B C 1
ATOM 4959 O O . ASN B 1 183 ? -12.912 28.620 31.690 1.00 17.34 166 ASN B O 1
ATOM 4964 N N . GLY B 1 184 ? -12.373 28.518 29.521 1.00 16.90 167 GLY B N 1
ATOM 4965 C CA . GLY B 1 184 ? -11.825 29.883 29.480 1.00 15.16 167 GLY B CA 1
ATOM 4966 C C . GLY B 1 184 ? -10.345 29.925 29.215 1.00 16.07 167 GLY B C 1
ATOM 4967 O O . GLY B 1 184 ? -9.688 28.920 28.917 1.00 16.64 167 GLY B O 1
ATOM 4968 N N . GLY B 1 185 ? -9.787 31.118 29.366 1.00 15.52 168 GLY B N 1
ATOM 4969 C CA . GLY B 1 185 ? -8.388 31.349 29.067 1.00 14.96 168 GLY B CA 1
ATOM 4970 C C . GLY B 1 185 ? -7.606 31.686 30.312 1.00 14.81 168 GLY B C 1
ATOM 4971 O O . GLY B 1 185 ? -7.925 31.221 31.408 1.00 14.51 168 GLY B O 1
ATOM 4972 N N . VAL B 1 186 ? -6.576 32.510 30.155 1.00 13.88 169 VAL B N 1
ATOM 4973 C CA . VAL B 1 186 ? -5.709 32.841 31.292 1.00 13.21 169 VAL B CA 1
ATOM 4974 C C . VAL B 1 186 ? -6.420 33.503 32.486 1.00 12.64 169 VAL B C 1
ATOM 4975 O O . VAL B 1 186 ? -6.155 33.124 33.622 1.00 12.62 169 VAL B O 1
ATOM 4979 N N . PRO B 1 187 ? -7.362 34.461 32.265 1.00 12.30 170 PRO B N 1
ATOM 4980 C CA . PRO B 1 187 ? -8.047 35.054 33.392 1.00 11.80 170 PRO B CA 1
ATOM 4981 C C . PRO B 1 187 ? -8.826 33.994 34.211 1.00 11.49 170 PRO B C 1
ATOM 4982 O O . PRO B 1 187 ? -8.797 34.037 35.443 1.00 12.22 170 PRO B O 1
ATOM 4986 N N . GLU B 1 188 ? -9.452 33.026 33.540 1.00 11.61 171 GLU B N 1
ATOM 4987 C CA . GLU B 1 188 ? -10.182 32.000 34.266 1.00 12.37 171 GLU B CA 1
ATOM 4988 C C . GLU B 1 188 ? -9.203 31.048 34.968 1.00 12.49 171 GLU B C 1
ATOM 4989 O O . GLU B 1 188 ? -9.488 30.618 36.083 1.00 13.22 171 GLU B O 1
ATOM 4995 N N . THR B 1 189 ? -8.067 30.732 34.325 1.00 11.80 172 THR B N 1
ATOM 4996 C CA . THR B 1 189 ? -7.067 29.898 35.011 1.00 11.59 172 THR B CA 1
ATOM 4997 C C . THR B 1 189 ? -6.523 30.596 36.275 1.00 11.23 172 THR B C 1
ATOM 4998 O O . THR B 1 189 ? -6.338 29.943 37.321 1.00 9.95 172 THR B O 1
ATOM 5002 N N . THR B 1 190 ? -6.305 31.909 36.225 1.00 11.79 173 THR B N 1
ATOM 5003 C CA . THR B 1 190 ? -5.844 32.667 37.380 1.00 12.29 173 THR B CA 1
ATOM 5004 C C . THR B 1 190 ? -6.876 32.618 38.511 1.00 11.42 173 THR B C 1
ATOM 5005 O O . THR B 1 190 ? -6.538 32.464 39.678 1.00 12.42 173 THR B O 1
ATOM 5009 N N . GLU B 1 191 ? -8.151 32.765 38.179 1.00 12.39 174 GLU B N 1
ATOM 5010 C CA . GLU B 1 191 ? -9.207 32.691 39.178 1.00 13.25 174 GLU B CA 1
ATOM 5011 C C . GLU B 1 191 ? -9.275 31.287 39.769 1.00 11.78 174 GLU B C 1
ATOM 5012 O O . GLU B 1 191 ? -9.402 31.124 40.974 1.00 11.68 174 GLU B O 1
ATOM 5018 N N . LEU B 1 192 ? -9.143 30.288 38.907 1.00 10.85 175 LEU B N 1
ATOM 5019 C CA . LEU B 1 192 ? -9.164 28.910 39.362 1.00 10.39 175 LEU B CA 1
ATOM 5020 C C . LEU B 1 192 ? -8.016 28.645 40.334 1.00 10.43 175 LEU B C 1
ATOM 5021 O O . LEU B 1 192 ? -8.221 27.954 41.355 1.00 11.00 175 LEU B O 1
ATOM 5026 N N . LEU B 1 193 ? -6.835 29.211 40.066 1.00 9.71 176 LEU B N 1
ATOM 5027 C CA . LEU B 1 193 ? -5.679 29.024 40.936 1.00 9.77 176 LEU B CA 1
ATOM 5028 C C . LEU B 1 193 ? -5.803 29.683 42.296 1.00 9.92 176 LEU B C 1
ATOM 5029 O O . LEU B 1 193 ? -4.953 29.435 43.163 1.00 11.38 176 LEU B O 1
ATOM 5034 N N . LYS B 1 194 ? -6.825 30.504 42.521 1.00 10.20 177 LYS B N 1
ATOM 5035 C CA . LYS B 1 194 ? -7.093 31.023 43.865 1.00 10.47 177 LYS B CA 1
ATOM 5036 C C . LYS B 1 194 ? -7.849 30.007 44.714 1.00 11.08 177 LYS B C 1
ATOM 5037 O O . LYS B 1 194 ? -7.870 30.130 45.939 1.00 12.66 177 LYS B O 1
ATOM 5043 N N . GLU B 1 195 ? -8.460 29.000 44.079 1.00 10.65 178 GLU B N 1
ATOM 5044 C CA . GLU B 1 195 ? -9.182 27.957 44.831 1.00 10.75 178 GLU B CA 1
ATOM 5045 C C . GLU B 1 195 ? -8.214 26.997 45.497 1.00 10.97 178 GLU B C 1
ATOM 5046 O O . GLU B 1 195 ? -7.037 26.881 45.094 1.00 12.49 178 GLU B O 1
ATOM 5052 N N . ARG B 1 196 ? -8.693 26.316 46.520 1.00 9.96 179 ARG B N 1
ATOM 5053 C CA . ARG B 1 196 ? -7.820 25.419 47.262 1.00 10.22 179 ARG B CA 1
ATOM 5054 C C . ARG B 1 196 ? -7.901 23.984 46.711 1.00 8.88 179 ARG B C 1
ATOM 5055 O O . ARG B 1 196 ? -8.943 23.293 46.762 1.00 10.56 179 ARG B O 1
ATOM 5063 N N . PHE B 1 197 ? -6.764 23.533 46.216 1.00 8.58 180 PHE B N 1
ATOM 5064 C CA . PHE B 1 197 ? -6.599 22.167 45.743 1.00 7.66 180 PHE B CA 1
ATOM 5065 C C . PHE B 1 197 ? -5.609 21.404 46.602 1.00 7.31 180 PHE B C 1
ATOM 5066 O O . PHE B 1 197 ? -4.797 21.985 47.332 1.00 10.03 180 PHE B O 1
ATOM 5074 N N . ASP B 1 198 ? -5.644 20.066 46.470 1.00 7.17 181 ASP B N 1
ATOM 5075 C CA . ASP B 1 198 ? -4.714 19.219 47.202 1.00 7.09 181 ASP B CA 1
ATOM 5076 C C . ASP B 1 198 ? -3.528 18.764 46.359 1.00 7.38 181 ASP B C 1
ATOM 5077 O O . ASP B 1 198 ? -2.588 18.187 46.902 1.00 9.35 181 ASP B O 1
ATOM 5082 N N . HIS B 1 199 ? -3.566 19.007 45.056 1.00 7.77 182 HIS B N 1
ATOM 5083 C CA . HIS B 1 199 ? -2.422 18.784 44.152 1.00 7.28 182 HIS B CA 1
ATOM 5084 C C . HIS B 1 199 ? -2.761 19.515 42.882 1.00 8.19 182 HIS B C 1
ATOM 5085 O O . HIS B 1 199 ? -3.949 19.576 42.503 1.00 8.36 182 HIS B O 1
ATOM 5092 N N . ILE B 1 200 ? -1.747 20.055 42.222 1.00 7.31 183 ILE B N 1
ATOM 5093 C CA . ILE B 1 200 ? -1.887 20.610 40.876 1.00 8.13 183 ILE B CA 1
ATOM 5094 C C . ILE B 1 200 ? -0.867 20.003 39.945 1.00 8.36 183 ILE B C 1
ATOM 5095 O O . ILE B 1 200 ? 0.341 19.993 40.265 1.00 9.03 183 ILE B O 1
ATOM 5100 N N . LEU B 1 201 ? -1.344 19.497 38.811 1.00 8.72 184 LEU B N 1
ATOM 5101 C CA . LEU B 1 201 ? -0.447 19.108 37.719 1.00 8.97 184 LEU B CA 1
ATOM 5102 C C . LEU B 1 201 ? -0.623 20.088 36.583 1.00 9.70 184 LEU B C 1
ATOM 5103 O O . LEU B 1 201 ? -1.758 20.358 36.140 1.00 9.78 184 LEU B O 1
ATOM 5108 N N . TYR B 1 202 ? 0.493 20.631 36.111 1.00 9.87 185 TYR B N 1
ATOM 5109 C CA . TYR B 1 202 ? 0.518 21.584 35.012 1.00 10.66 185 TYR B CA 1
ATOM 5110 C C . TYR B 1 202 ? 1.508 21.111 33.970 1.00 10.02 185 TYR B C 1
ATOM 5111 O O . TYR B 1 202 ? 2.648 20.800 34.298 1.00 10.16 185 TYR B O 1
ATOM 5120 N N . THR B 1 203 ? 1.082 21.109 32.716 1.00 10.31 186 THR B N 1
ATOM 5121 C CA . THR B 1 203 ? 1.966 20.930 31.567 1.00 10.56 186 THR B CA 1
ATOM 5122 C C . THR B 1 203 ? 1.975 22.245 30.785 1.00 12.03 186 THR B C 1
ATOM 5123 O O . THR B 1 203 ? 0.926 22.776 30.413 1.00 12.59 186 THR B O 1
ATOM 5127 N N . GLY B 1 204 ? 3.173 22.762 30.533 1.00 11.62 187 GLY B N 1
ATOM 5128 C CA . GLY B 1 204 ? 3.315 23.986 29.756 1.00 11.92 187 GLY B CA 1
ATOM 5129 C C . GLY B 1 204 ? 4.705 24.577 29.835 1.00 12.45 187 GLY B C 1
ATOM 5130 O O . GLY B 1 204 ? 5.706 23.847 29.760 1.00 14.35 187 GLY B O 1
ATOM 5131 N N . SER B 1 205 ? 4.771 25.896 29.953 1.00 11.84 188 SER B N 1
ATOM 5132 C CA . SER B 1 205 ? 6.046 26.583 29.905 1.00 12.47 188 SER B CA 1
ATOM 5133 C C . SER B 1 205 ? 6.713 26.741 31.243 1.00 12.13 188 SER B C 1
ATOM 5134 O O . SER B 1 205 ? 6.048 26.804 32.298 1.00 12.43 188 SER B O 1
ATOM 5137 N N . THR B 1 206 ? 8.032 26.871 31.209 1.00 13.17 189 THR B N 1
ATOM 5138 C CA . THR B 1 206 ? 8.823 27.101 32.394 1.00 13.39 189 THR B CA 1
ATOM 5139 C C . THR B 1 206 ? 8.357 28.353 33.117 1.00 13.47 189 THR B C 1
ATOM 5140 O O . THR B 1 206 ? 8.154 28.343 34.342 1.00 12.93 189 THR B O 1
ATOM 5144 N N . GLY B 1 207 ? 8.085 29.412 32.364 1.00 12.64 190 GLY B N 1
ATOM 5145 C CA . GLY B 1 207 ? 7.676 30.668 32.963 1.00 13.36 190 GLY B CA 1
ATOM 5146 C C . GLY B 1 207 ? 6.367 30.556 33.711 1.00 13.55 190 GLY B C 1
ATOM 5147 O O . GLY B 1 207 ? 6.233 31.071 34.832 1.00 15.06 190 GLY B O 1
ATOM 5148 N N . VAL B 1 208 ? 5.394 29.880 33.110 1.00 12.41 191 VAL B N 1
ATOM 5149 C CA . VAL B 1 208 ? 4.086 29.772 33.786 1.00 12.98 191 VAL B CA 1
ATOM 5150 C C . VAL B 1 208 ? 4.225 28.799 34.968 1.00 13.52 191 VAL B C 1
ATOM 5151 O O . VAL B 1 208 ? 3.510 28.943 35.971 1.00 12.89 191 VAL B O 1
ATOM 5155 N N . GLY B 1 209 ? 5.116 27.795 34.875 1.00 12.44 192 GLY B N 1
ATOM 5156 C CA . GLY B 1 209 ? 5.325 26.902 36.014 1.00 11.36 192 GLY B CA 1
ATOM 5157 C C . GLY B 1 209 ? 5.678 27.645 37.290 1.00 11.67 192 GLY B C 1
ATOM 5158 O O . GLY B 1 209 ? 5.191 27.282 38.368 1.00 10.83 192 GLY B O 1
ATOM 5159 N N . LYS B 1 210 ? 6.434 28.740 37.190 1.00 10.70 193 LYS B N 1
ATOM 5160 C CA . LYS B 1 210 ? 6.757 29.565 38.362 1.00 10.61 193 LYS B CA 1
ATOM 5161 C C . LYS B 1 210 ? 5.489 30.215 38.943 1.00 11.48 193 LYS B C 1
ATOM 5162 O O . LYS B 1 210 ? 5.334 30.277 40.172 1.00 10.78 193 LYS B O 1
ATOM 5168 N N . ILE B 1 211 ? 4.602 30.675 38.052 1.00 10.76 194 ILE B N 1
ATOM 5169 C CA . ILE B 1 211 ? 3.354 31.303 38.475 1.00 11.76 194 ILE B CA 1
ATOM 5170 C C . ILE B 1 211 ? 2.468 30.257 39.184 1.00 10.78 194 ILE B C 1
ATOM 5171 O O . ILE B 1 211 ? 1.863 30.548 40.245 1.00 11.76 194 ILE B O 1
ATOM 5176 N N . ILE B 1 212 ? 2.423 29.046 38.639 1.00 10.95 195 ILE B N 1
ATOM 5177 C CA . ILE B 1 212 ? 1.608 27.977 39.228 1.00 11.27 195 ILE B CA 1
ATOM 5178 C C . ILE B 1 212 ? 2.144 27.618 40.608 1.00 10.42 195 ILE B C 1
ATOM 5179 O O . ILE B 1 212 ? 1.376 27.495 41.567 1.00 10.74 195 ILE B O 1
ATOM 5184 N N . MET B 1 213 ? 3.462 27.465 40.722 1.00 9.38 196 MET B N 1
ATOM 5185 C CA . MET B 1 213 ? 4.034 27.068 42.003 1.00 8.97 196 MET B CA 1
ATOM 5186 C C . MET B 1 213 ? 3.820 28.167 43.051 1.00 9.59 196 MET B C 1
ATOM 5187 O O . MET B 1 213 ? 3.556 27.870 44.227 1.00 9.60 196 MET B O 1
ATOM 5192 N N . THR B 1 214 ? 3.877 29.436 42.620 1.00 9.98 197 THR B N 1
ATOM 5193 C CA . THR B 1 214 ? 3.629 30.543 43.516 1.00 10.32 197 THR B CA 1
ATOM 5194 C C . THR B 1 214 ? 2.163 30.515 44.004 1.00 10.18 197 THR B C 1
ATOM 5195 O O . THR B 1 214 ? 1.892 30.708 45.198 1.00 10.60 197 THR B O 1
ATOM 5199 N N . ALA B 1 215 ? 1.225 30.283 43.095 1.00 10.11 198 ALA B N 1
ATOM 5200 C CA . ALA B 1 215 ? -0.154 30.188 43.532 1.00 10.41 198 ALA B CA 1
ATOM 5201 C C . ALA B 1 215 ? -0.369 28.989 44.459 1.00 10.44 198 ALA B C 1
ATOM 5202 O O . ALA B 1 215 ? -1.116 29.054 45.456 1.00 11.86 198 ALA B O 1
ATOM 5204 N N . ALA B 1 216 ? 0.294 27.869 44.166 1.00 10.02 199 ALA B N 1
ATOM 5205 C CA . ALA B 1 216 ? 0.140 26.665 44.972 1.00 9.94 199 ALA B CA 1
ATOM 5206 C C . ALA B 1 216 ? 0.653 26.877 46.410 1.00 9.40 199 ALA B C 1
ATOM 5207 O O . ALA B 1 216 ? 0.109 26.305 47.359 1.00 10.01 199 ALA B O 1
ATOM 5209 N N . ALA B 1 217 ? 1.704 27.698 46.550 1.00 9.93 200 ALA B N 1
ATOM 5210 C CA . ALA B 1 217 ? 2.305 27.934 47.852 1.00 10.04 200 ALA B CA 1
ATOM 5211 C C . ALA B 1 217 ? 1.299 28.524 48.838 1.00 11.47 200 ALA B C 1
ATOM 5212 O O . ALA B 1 217 ? 1.399 28.303 50.058 1.00 12.47 200 ALA B O 1
ATOM 5214 N N . LYS B 1 218 ? 0.321 29.267 48.323 1.00 11.53 201 LYS B N 1
ATOM 5215 C CA . LYS B 1 218 ? -0.658 29.918 49.189 1.00 12.49 201 LYS B CA 1
ATOM 5216 C C . LYS B 1 218 ? -1.508 28.951 50.023 1.00 12.43 201 LYS B C 1
ATOM 5217 O O . LYS B 1 218 ? -2.018 29.309 51.092 1.00 14.30 201 LYS B O 1
ATOM 5223 N N . HIS B 1 219 ? -1.658 27.738 49.512 1.00 12.15 202 HIS B N 1
ATOM 5224 C CA . HIS B 1 219 ? -2.382 26.646 50.178 1.00 11.84 202 HIS B CA 1
ATOM 5225 C C . HIS B 1 219 ? -1.489 25.441 50.477 1.00 11.05 202 HIS B C 1
ATOM 5226 O O . HIS B 1 219 ? -1.991 24.337 50.795 1.00 12.28 202 HIS B O 1
ATOM 5233 N N . LEU B 1 220 ? -0.164 25.634 50.354 1.00 10.20 203 LEU B N 1
ATOM 5234 C CA . LEU B 1 220 ? 0.780 24.500 50.501 1.00 10.18 203 LEU B CA 1
ATOM 5235 C C . LEU B 1 220 ? 0.336 23.318 49.668 1.00 10.40 203 LEU B C 1
ATOM 5236 O O . LEU B 1 220 ? 0.232 22.185 50.120 1.00 10.39 203 LEU B O 1
ATOM 5241 N N . THR B 1 221 ? 0.043 23.613 48.408 1.00 8.79 204 THR B N 1
ATOM 5242 C CA . THR B 1 221 ? -0.406 22.559 47.519 1.00 9.00 204 THR B CA 1
ATOM 5243 C C . THR B 1 221 ? 0.782 21.984 46.754 1.00 8.54 204 THR B C 1
ATOM 5244 O O . THR B 1 221 ? 1.481 22.753 46.076 1.00 9.65 204 THR B O 1
ATOM 5248 N N . PRO B 1 222 ? 0.976 20.660 46.789 1.00 8.09 205 PRO B N 1
ATOM 5249 C CA . PRO B 1 222 ? 2.087 20.070 46.025 1.00 9.07 205 PRO B CA 1
ATOM 5250 C C . PRO B 1 222 ? 1.787 20.154 44.547 1.00 9.53 205 PRO B C 1
ATOM 5251 O O . PRO B 1 222 ? 0.628 20.171 44.148 1.00 8.94 205 PRO B O 1
ATOM 5255 N N . VAL B 1 223 ? 2.846 20.222 43.757 1.00 10.41 206 VAL B N 1
ATOM 5256 C CA . VAL B 1 223 ? 2.740 20.424 42.325 1.00 10.36 206 VAL B CA 1
ATOM 5257 C C . VAL B 1 223 ? 3.542 19.392 41.562 1.00 10.96 206 VAL B C 1
ATOM 5258 O O . VAL B 1 223 ? 4.646 19.001 41.997 1.00 13.33 206 VAL B O 1
ATOM 5262 N N . THR B 1 224 ? 3.003 18.991 40.419 1.00 9.61 207 THR B N 1
ATOM 5263 C CA . THR B 1 224 ? 3.762 18.276 39.393 1.00 10.64 207 THR B CA 1
ATOM 5264 C C . THR B 1 224 ? 3.810 19.233 38.218 1.00 10.60 207 THR B C 1
ATOM 5265 O O . THR B 1 224 ? 2.761 19.649 37.725 1.00 10.61 207 THR B O 1
ATOM 5269 N N . LEU B 1 225 ? 5.019 19.616 37.797 1.00 10.33 208 LEU B N 1
ATOM 5270 C CA . LEU B 1 225 ? 5.189 20.616 36.724 1.00 10.06 208 LEU B CA 1
ATOM 5271 C C . LEU B 1 225 ? 5.976 19.969 35.603 1.00 10.09 208 LEU B C 1
ATOM 5272 O O . LEU B 1 225 ? 7.122 19.534 35.783 1.00 10.33 208 LEU B O 1
ATOM 5277 N N . GLU B 1 226 ? 5.327 19.884 34.456 1.00 11.28 209 GLU B N 1
ATOM 5278 C CA . GLU B 1 226 ? 5.916 19.277 33.287 1.00 11.43 209 GLU B CA 1
ATOM 5279 C C . GLU B 1 226 ? 6.179 20.431 32.312 1.00 11.60 209 GLU B C 1
ATOM 5280 O O . GLU B 1 226 ? 5.247 20.943 31.686 1.00 11.85 209 GLU B O 1
ATOM 5286 N N . LEU B 1 227 ? 7.425 20.886 32.249 1.00 12.17 210 LEU B N 1
ATOM 5287 C CA . LEU B 1 227 ? 7.747 22.178 31.665 1.00 12.06 210 LEU B CA 1
ATOM 5288 C C . LEU B 1 227 ? 8.563 22.080 30.392 1.00 14.62 210 LEU B C 1
ATOM 5289 O O . LEU B 1 227 ? 8.351 21.126 29.652 1.00 16.93 210 LEU B O 1
ATOM 5294 N N . GLY B 1 228 ? 9.394 23.066 30.112 1.00 15.81 211 GLY B N 1
ATOM 5295 C CA . GLY B 1 228 ? 9.997 23.128 28.783 1.00 17.13 211 GLY B CA 1
ATOM 5296 C C . GLY B 1 228 ? 11.505 23.170 28.840 1.00 16.80 211 GLY B C 1
ATOM 5297 O O . GLY B 1 228 ? 12.150 23.003 29.897 1.00 15.69 211 GLY B O 1
ATOM 5298 N N . GLY B 1 229 ? 12.053 23.429 27.668 1.00 16.05 212 GLY B N 1
ATOM 5299 C CA . GLY B 1 229 ? 13.493 23.456 27.489 1.00 15.48 212 GLY B CA 1
ATOM 5300 C C . GLY B 1 229 ? 13.729 23.125 26.034 1.00 14.89 212 GLY B C 1
ATOM 5301 O O . GLY B 1 229 ? 12.801 23.046 25.249 1.00 15.95 212 GLY B O 1
ATOM 5302 N N . LYS B 1 230 ? 14.989 22.962 25.688 1.00 14.22 213 LYS B N 1
ATOM 5303 C CA . LYS B 1 230 ? 15.362 22.510 24.329 1.00 13.13 213 LYS B CA 1
ATOM 5304 C C . LYS B 1 230 ? 16.072 21.185 24.490 1.00 12.51 213 LYS B C 1
ATOM 5305 O O . LYS B 1 230 ? 17.174 21.142 25.054 1.00 12.99 213 LYS B O 1
ATOM 5311 N N . SER B 1 231 ? 15.423 20.103 24.071 1.00 12.08 214 SER B N 1
ATOM 5312 C CA . SER B 1 231 ? 15.977 18.764 24.226 1.00 12.41 214 SER B CA 1
ATOM 5313 C C . SER B 1 231 ? 17.056 18.565 23.157 1.00 13.01 214 SER B C 1
ATOM 5314 O O . SER B 1 231 ? 16.753 18.564 21.950 1.00 14.45 214 SER B O 1
ATOM 5317 N N . PRO B 1 232 ? 18.292 18.380 23.600 1.00 12.20 215 PRO B N 1
ATOM 5318 C CA . PRO B 1 232 ? 19.394 18.221 22.636 1.00 12.98 215 PRO B CA 1
ATOM 5319 C C . PRO B 1 232 ? 19.422 16.829 22.059 1.00 13.00 215 PRO B C 1
ATOM 5320 O O . PRO B 1 232 ? 18.969 15.866 22.670 1.00 13.57 215 PRO B O 1
ATOM 5324 N N . CYS B 1 233 ? 19.949 16.739 20.837 1.00 14.02 216 CYS B N 1
ATOM 5325 C CA . CYS B 1 233 ? 20.131 15.451 20.188 1.00 14.17 216 CYS B CA 1
ATOM 5326 C C . CYS B 1 233 ? 21.553 15.372 19.640 1.00 15.56 216 CYS B C 1
ATOM 5327 O O . CYS B 1 233 ? 21.870 15.962 18.594 1.00 15.76 216 CYS B O 1
ATOM 5330 N N . TYR B 1 234 ? 22.405 14.686 20.390 1.00 15.94 217 TYR B N 1
ATOM 5331 C CA . TYR B 1 234 ? 23.794 14.469 19.955 1.00 15.65 217 TYR B CA 1
ATOM 5332 C C . TYR B 1 234 ? 23.910 13.272 19.006 1.00 16.30 217 TYR B C 1
ATOM 5333 O O . TYR B 1 234 ? 23.423 12.186 19.276 1.00 16.48 217 TYR B O 1
ATOM 5342 N N . VAL B 1 235 ? 24.539 13.498 17.845 1.00 17.12 218 VAL B N 1
ATOM 5343 C CA . VAL B 1 235 ? 24.769 12.418 16.887 1.00 18.64 218 VAL B CA 1
ATOM 5344 C C . VAL B 1 235 ? 26.274 12.156 16.767 1.00 19.35 218 VAL B C 1
ATOM 5345 O O . VAL B 1 235 ? 27.029 13.050 16.357 1.00 20.20 218 VAL B O 1
ATOM 5349 N N . ASP B 1 236 ? 26.662 10.941 17.158 1.00 21.56 219 ASP B N 1
ATOM 5350 C CA . ASP B 1 236 ? 28.053 10.481 17.179 1.00 23.98 219 ASP B CA 1
ATOM 5351 C C . ASP B 1 236 ? 28.511 10.315 15.738 1.00 25.14 219 ASP B C 1
ATOM 5352 O O . ASP B 1 236 ? 27.758 9.846 14.878 1.00 24.66 219 ASP B O 1
ATOM 5357 N N . LYS B 1 237 ? 29.743 10.752 15.505 1.00 27.84 220 LYS B N 1
ATOM 5358 C CA . LYS B 1 237 ? 30.430 10.681 14.222 1.00 30.80 220 LYS B CA 1
ATOM 5359 C C . LYS B 1 237 ? 30.456 9.273 13.652 1.00 31.66 220 LYS B C 1
ATOM 5360 O O . LYS B 1 237 ? 30.451 9.088 12.426 1.00 32.51 220 LYS B O 1
ATOM 5366 N N . ASN B 1 238 ? 30.488 8.285 14.535 1.00 32.41 221 ASN B N 1
ATOM 5367 C CA . ASN B 1 238 ? 30.788 6.912 14.144 1.00 33.24 221 ASN B CA 1
ATOM 5368 C C . ASN B 1 238 ? 29.559 6.039 13.911 1.00 32.70 221 ASN B C 1
ATOM 5369 O O . ASN B 1 238 ? 29.683 4.859 13.588 1.00 32.77 221 ASN B O 1
ATOM 5374 N N . CYS B 1 239 ? 28.368 6.613 14.087 1.00 31.74 222 CYS B N 1
ATOM 5375 C CA . CYS B 1 239 ? 27.141 5.810 14.059 1.00 31.05 222 CYS B CA 1
ATOM 5376 C C . CYS B 1 239 ? 26.483 5.724 12.674 1.00 30.19 222 CYS B C 1
ATOM 5377 O O . CYS B 1 239 ? 26.832 6.486 11.754 1.00 30.07 222 CYS B O 1
ATOM 5380 N N . ASP B 1 240 ? 25.540 4.783 12.549 1.00 29.64 223 ASP B N 1
ATOM 5381 C CA . ASP B 1 240 ? 24.722 4.599 11.345 1.00 29.40 223 ASP B CA 1
ATOM 5382 C C . ASP B 1 240 ? 23.743 5.769 11.118 1.00 28.57 223 ASP B C 1
ATOM 5383 O O . ASP B 1 240 ? 22.632 5.797 11.684 1.00 28.12 223 ASP B O 1
ATOM 5388 N N . LEU B 1 241 ? 24.157 6.714 10.276 1.00 27.41 224 LEU B N 1
ATOM 5389 C CA . LEU B 1 241 ? 23.386 7.939 10.045 1.00 27.34 224 LEU B CA 1
ATOM 5390 C C . LEU B 1 241 ? 22.051 7.725 9.356 1.00 27.68 224 LEU B C 1
ATOM 5391 O O . LEU B 1 241 ? 21.120 8.511 9.566 1.00 27.66 224 LEU B O 1
ATOM 5396 N N . ASP B 1 242 ? 21.951 6.681 8.531 1.00 27.82 225 ASP B N 1
ATOM 5397 C CA . ASP B 1 242 ? 20.679 6.346 7.884 1.00 27.77 225 ASP B CA 1
ATOM 5398 C C . ASP B 1 242 ? 19.594 6.054 8.912 1.00 27.08 225 ASP B C 1
ATOM 5399 O O . ASP B 1 242 ? 18.473 6.607 8.837 1.00 27.48 225 ASP B O 1
ATOM 5404 N N . VAL B 1 243 ? 19.933 5.184 9.863 1.00 25.70 226 VAL B N 1
ATOM 5405 C CA . VAL B 1 243 ? 18.990 4.774 10.897 1.00 24.90 226 VAL B CA 1
ATOM 5406 C C . VAL B 1 243 ? 18.732 5.978 11.804 1.00 23.28 226 VAL B C 1
ATOM 5407 O O . VAL B 1 243 ? 17.570 6.316 12.062 1.00 22.94 226 VAL B O 1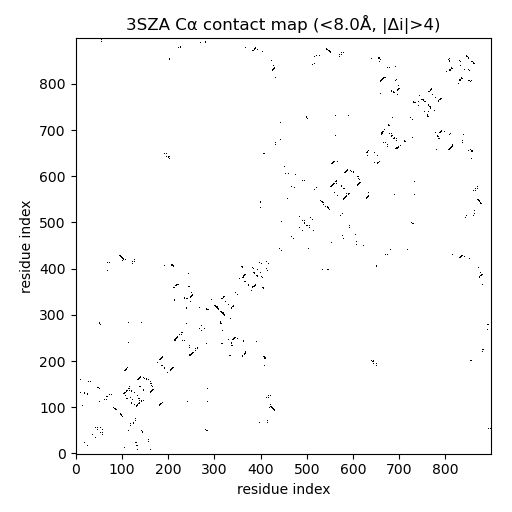
ATOM 5411 N N . ALA B 1 244 ? 19.799 6.656 12.228 1.00 21.69 227 ALA B N 1
ATOM 5412 C CA . ALA B 1 244 ? 19.665 7.786 13.169 1.00 20.60 227 ALA B CA 1
ATOM 5413 C C . ALA B 1 244 ? 18.769 8.886 12.620 1.00 20.61 227 ALA B C 1
ATOM 5414 O O . ALA B 1 244 ? 17.866 9.365 13.324 1.00 18.34 227 ALA B O 1
ATOM 5416 N N . CYS B 1 245 ? 18.986 9.282 11.363 1.00 19.69 228 CYS B N 1
ATOM 5417 C CA . CYS B 1 245 ? 18.287 10.453 10.830 1.00 19.66 228 CYS B CA 1
ATOM 5418 C C . CYS B 1 245 ? 16.810 10.189 10.566 1.00 19.24 228 CYS B C 1
ATOM 5419 O O . CYS B 1 245 ? 15.978 11.104 10.662 1.00 17.77 228 CYS B O 1
ATOM 5422 N N . ARG B 1 246 ? 16.470 8.949 10.274 1.00 18.03 229 ARG B N 1
ATOM 5423 C CA . ARG B 1 246 ? 15.089 8.570 10.089 1.00 18.10 229 ARG B CA 1
ATOM 5424 C C . ARG B 1 246 ? 14.328 8.720 11.413 1.00 17.35 229 ARG B C 1
ATOM 5425 O O . ARG B 1 246 ? 13.236 9.315 11.454 1.00 16.69 229 ARG B O 1
ATOM 5433 N N . ARG B 1 247 ? 14.926 8.193 12.482 1.00 16.05 230 ARG B N 1
ATOM 5434 C CA . ARG B 1 247 ? 14.324 8.274 13.810 1.00 15.56 230 ARG B CA 1
ATOM 5435 C C . ARG B 1 247 ? 14.227 9.727 14.281 1.00 15.35 230 ARG B C 1
ATOM 5436 O O . ARG B 1 247 ? 13.168 10.143 14.786 1.00 14.38 230 ARG B O 1
ATOM 5444 N N . ILE B 1 248 ? 15.288 10.495 14.090 1.00 14.73 231 ILE B N 1
ATOM 5445 C CA . ILE B 1 248 ? 15.275 11.934 14.437 1.00 15.52 231 ILE B CA 1
ATOM 5446 C C . ILE B 1 248 ? 14.197 12.680 13.678 1.00 16.71 231 ILE B C 1
ATOM 5447 O O . ILE B 1 248 ? 13.394 13.407 14.282 1.00 15.92 231 ILE B O 1
ATOM 5452 N N . ALA B 1 249 ? 14.148 12.489 12.364 1.00 16.14 232 ALA B N 1
ATOM 5453 C CA . ALA B 1 249 ? 13.141 13.144 11.535 1.00 15.61 232 ALA B CA 1
ATOM 5454 C C . ALA B 1 249 ? 11.717 12.866 12.019 1.00 14.67 232 ALA B C 1
ATOM 5455 O O . ALA B 1 249 ? 10.880 13.767 12.062 1.00 14.98 232 ALA B O 1
ATOM 5457 N N . TRP B 1 250 ? 11.449 11.614 12.379 1.00 14.67 233 TRP B N 1
ATOM 5458 C CA . TRP B 1 250 ? 10.135 11.206 12.813 1.00 14.27 233 TRP B CA 1
ATOM 5459 C C . TRP B 1 250 ? 9.743 11.974 14.067 1.00 14.73 233 TRP B C 1
ATOM 5460 O O . TRP B 1 250 ? 8.665 12.583 14.114 1.00 15.63 233 TRP B O 1
ATOM 5471 N N . GLY B 1 251 ? 10.643 11.995 15.052 1.00 14.94 234 GLY B N 1
ATOM 5472 C CA . GLY B 1 251 ? 10.342 12.656 16.327 1.00 14.40 234 GLY B CA 1
ATOM 5473 C C . GLY B 1 251 ? 10.292 14.159 16.190 1.00 13.95 234 GLY B C 1
ATOM 5474 O O . GLY B 1 251 ? 9.511 14.832 16.871 1.00 14.20 234 GLY B O 1
ATOM 5475 N N . LYS B 1 252 ? 11.158 14.720 15.358 1.00 13.30 235 LYS B N 1
ATOM 5476 C CA . LYS B 1 252 ? 11.189 16.167 15.184 1.00 13.43 235 LYS B CA 1
ATOM 5477 C C . LYS B 1 252 ? 9.961 16.719 14.490 1.00 13.53 235 LYS B C 1
ATOM 5478 O O . LYS B 1 252 ? 9.466 17.820 14.838 1.00 13.79 235 LYS B O 1
ATOM 5484 N N . PHE B 1 253 ? 9.492 16.013 13.469 1.00 14.52 236 PHE B N 1
ATOM 5485 C CA . PHE B 1 253 ? 8.492 16.595 12.576 1.00 14.16 236 PHE B CA 1
ATOM 5486 C C . PHE B 1 253 ? 7.091 16.119 12.850 1.00 14.71 236 PHE B C 1
ATOM 5487 O O . PHE B 1 253 ? 6.127 16.671 12.275 1.00 14.85 236 PHE B O 1
ATOM 5495 N N . MET B 1 254 ? 6.922 15.131 13.738 1.00 15.36 237 MET B N 1
ATOM 5496 C CA . MET B 1 254 ? 5.574 14.744 14.173 1.00 15.54 237 MET B CA 1
ATOM 5497 C C . MET B 1 254 ? 4.865 15.978 14.804 1.00 14.62 237 MET B C 1
ATOM 5498 O O . MET B 1 254 ? 5.502 16.841 15.412 1.00 13.68 237 MET B O 1
ATOM 5503 N N . ASN B 1 255 ? 3.556 16.051 14.600 1.00 12.72 238 ASN B N 1
ATOM 5504 C CA . ASN B 1 255 ? 2.777 17.189 15.134 1.00 12.71 238 ASN B CA 1
ATOM 5505 C C . ASN B 1 255 ? 3.386 18.542 14.752 1.00 12.84 238 ASN B C 1
ATOM 5506 O O . ASN B 1 255 ? 3.356 19.520 15.545 1.00 12.83 238 ASN B O 1
ATOM 5511 N N . SER B 1 256 ? 3.915 18.631 13.518 1.00 13.24 239 SER B N 1
ATOM 5512 C CA . SER B 1 256 ? 4.596 19.831 13.049 1.00 13.67 239 SER B CA 1
ATOM 5513 C C . SER B 1 256 ? 5.588 20.411 14.069 1.00 12.72 239 SER B C 1
ATOM 5514 O O . SER B 1 256 ? 5.706 21.633 14.181 1.00 13.15 239 SER B O 1
ATOM 5517 N N . GLY B 1 257 ? 6.338 19.545 14.771 1.00 12.21 240 GLY B N 1
ATOM 5518 C CA . GLY B 1 257 ? 7.406 20.030 15.652 1.00 12.76 240 GLY B CA 1
ATOM 5519 C C . GLY B 1 257 ? 6.926 20.337 17.078 1.00 11.09 240 GLY B C 1
ATOM 5520 O O . GLY B 1 257 ? 7.752 20.667 17.933 1.00 12.09 240 GLY B O 1
ATOM 5521 N N . GLN B 1 258 ? 5.622 20.202 17.315 1.00 11.91 241 GLN B N 1
ATOM 5522 C CA . GLN B 1 258 ? 4.996 20.749 18.560 1.00 11.79 241 GLN B CA 1
ATOM 5523 C C . GLN B 1 258 ? 4.894 19.636 19.611 1.00 12.60 241 GLN B C 1
ATOM 5524 O O . GLN B 1 258 ? 3.800 19.220 19.992 1.00 12.40 241 GLN B O 1
ATOM 5530 N N . THR B 1 259 ? 6.053 19.178 20.071 1.00 13.28 242 THR B N 1
ATOM 5531 C CA . THR B 1 259 ? 6.116 18.105 21.054 1.00 13.62 242 THR B CA 1
ATOM 5532 C C . THR B 1 259 ? 7.123 18.498 22.121 1.00 13.60 242 THR B C 1
ATOM 5533 O O . THR B 1 259 ? 8.218 18.976 21.821 1.00 13.20 242 THR B O 1
ATOM 5537 N N . CYS B 1 260 ? 6.732 18.273 23.372 1.00 14.64 243 CYS B N 1
ATOM 5538 C CA . CYS B 1 260 ? 7.555 18.644 24.525 1.00 15.03 243 CYS B CA 1
ATOM 5539 C C . CYS B 1 260 ? 8.918 17.930 24.552 1.00 13.33 243 CYS B C 1
ATOM 5540 O O . CYS B 1 260 ? 9.880 18.507 25.032 1.00 13.38 243 CYS B O 1
ATOM 5545 N N . VAL B 1 261 ? 8.977 16.701 24.018 1.00 13.72 244 VAL B N 1
ATOM 5546 C CA . VAL B 1 261 ? 10.235 15.935 23.962 1.00 13.48 244 VAL B CA 1
ATOM 5547 C C . VAL B 1 261 ? 10.686 15.761 22.510 1.00 13.37 244 VAL B C 1
ATOM 5548 O O . VAL B 1 261 ? 11.459 14.854 22.201 1.00 13.17 244 VAL B O 1
ATOM 5552 N N . ALA B 1 262 ? 10.251 16.641 21.614 1.00 12.80 245 ALA B N 1
ATOM 5553 C CA . ALA B 1 262 ? 10.891 16.662 20.275 1.00 13.41 245 ALA B CA 1
ATOM 5554 C C . ALA B 1 262 ? 12.391 16.841 20.440 1.00 13.85 245 ALA B C 1
ATOM 5555 O O . ALA B 1 262 ? 12.839 17.567 21.281 1.00 13.14 245 ALA B O 1
ATOM 5557 N N . PRO B 1 263 ? 13.200 16.188 19.590 1.00 13.88 246 PRO B N 1
ATOM 5558 C CA . PRO B 1 263 ? 14.613 16.583 19.557 1.00 14.26 246 PRO B CA 1
ATOM 5559 C C . PRO B 1 263 ? 14.710 17.975 18.963 1.00 15.63 246 PRO B C 1
ATOM 5560 O O . PRO B 1 263 ? 14.441 18.156 17.758 1.00 18.15 246 PRO B O 1
ATOM 5564 N N . ASP B 1 264 ? 15.041 18.968 19.781 1.00 13.86 247 ASP B N 1
ATOM 5565 C CA . ASP B 1 264 ? 14.826 20.365 19.422 1.00 14.02 247 ASP B CA 1
ATOM 5566 C C . ASP B 1 264 ? 15.915 20.803 18.430 1.00 13.92 247 ASP B C 1
ATOM 5567 O O . ASP B 1 264 ? 15.600 21.466 17.428 1.00 14.47 247 ASP B O 1
ATOM 5572 N N . TYR B 1 265 ? 17.143 20.381 18.705 1.00 13.64 248 TYR B N 1
ATOM 5573 C CA . TYR B 1 265 ? 18.326 20.709 17.896 1.00 14.02 248 TYR B CA 1
ATOM 5574 C C . TYR B 1 265 ? 19.287 19.554 17.880 1.00 14.16 248 TYR B C 1
ATOM 5575 O O . TYR B 1 265 ? 19.285 18.715 18.769 1.00 14.11 248 TYR B O 1
ATOM 5584 N N . ILE B 1 266 ? 20.134 19.529 16.844 1.00 14.52 249 ILE B N 1
ATOM 5585 C CA . ILE B 1 266 ? 21.178 18.522 16.714 1.00 15.56 249 ILE B CA 1
ATOM 5586 C C . ILE B 1 266 ? 22.564 19.111 17.054 1.00 15.79 249 ILE B C 1
ATOM 5587 O O . ILE B 1 266 ? 22.865 20.265 16.724 1.00 15.97 249 ILE B O 1
ATOM 5592 N N . LEU B 1 267 ? 23.353 18.342 17.805 1.00 15.50 250 LEU B N 1
ATOM 5593 C CA . LEU B 1 267 ? 24.784 18.608 18.025 1.00 16.24 250 LEU B CA 1
ATOM 5594 C C . LEU B 1 267 ? 25.570 17.524 17.268 1.00 17.09 250 LEU B C 1
ATOM 5595 O O . LEU B 1 267 ? 25.340 16.343 17.440 1.00 17.47 250 LEU B O 1
ATOM 5600 N N . CYS B 1 268 ? 26.495 17.942 16.403 1.00 19.50 251 CYS B N 1
ATOM 5601 C CA . CYS B 1 268 ? 27.298 16.966 15.644 1.00 21.55 251 CYS B CA 1
ATOM 5602 C C . CYS B 1 268 ? 28.608 17.552 15.215 1.00 22.35 251 CYS B C 1
ATOM 5603 O O . CYS B 1 268 ? 28.783 18.756 15.156 1.00 22.41 251 CYS B O 1
ATOM 5606 N N . ASP B 1 269 ? 29.520 16.651 14.879 1.00 23.76 252 ASP B N 1
ATOM 5607 C CA . ASP B 1 269 ? 30.799 17.027 14.289 1.00 25.17 252 ASP B CA 1
ATOM 5608 C C . ASP B 1 269 ? 30.572 17.652 12.905 1.00 25.04 252 ASP B C 1
ATOM 5609 O O . ASP B 1 269 ? 29.715 17.183 12.155 1.00 24.09 252 ASP B O 1
ATOM 5614 N N . PRO B 1 270 ? 31.333 18.716 12.568 1.00 25.49 253 PRO B N 1
ATOM 5615 C CA . PRO B 1 270 ? 31.201 19.344 11.242 1.00 26.29 253 PRO B CA 1
ATOM 5616 C C . PRO B 1 270 ? 31.374 18.347 10.092 1.00 26.71 253 PRO B C 1
ATOM 5617 O O . PRO B 1 270 ? 30.760 18.515 9.036 1.00 27.22 253 PRO B O 1
ATOM 5621 N N . SER B 1 271 ? 32.177 17.312 10.315 1.00 27.30 254 SER B N 1
ATOM 5622 C CA . SER B 1 271 ? 32.455 16.310 9.284 1.00 28.01 254 SER B CA 1
ATOM 5623 C C . SER B 1 271 ? 31.229 15.497 8.860 1.00 27.80 254 SER B C 1
ATOM 5624 O O . SER B 1 271 ? 31.247 14.839 7.806 1.00 28.84 254 SER B O 1
ATOM 5627 N N . ILE B 1 272 ? 30.167 15.511 9.670 1.00 26.46 255 ILE B N 1
ATOM 5628 C CA . ILE B 1 272 ? 28.964 14.742 9.306 1.00 24.97 255 ILE B CA 1
ATOM 5629 C C . ILE B 1 272 ? 27.725 15.610 9.070 1.00 23.75 255 ILE B C 1
ATOM 5630 O O . ILE B 1 272 ? 26.669 15.077 8.801 1.00 23.01 255 ILE B O 1
ATOM 5635 N N . GLN B 1 273 ? 27.866 16.929 9.138 1.00 23.90 256 GLN B N 1
ATOM 5636 C CA . GLN B 1 273 ? 26.703 17.815 8.985 1.00 23.68 256 GLN B CA 1
ATOM 5637 C C . GLN B 1 273 ? 26.004 17.640 7.623 1.00 24.25 256 GLN B C 1
ATOM 5638 O O . GLN B 1 273 ? 24.785 17.541 7.551 1.00 23.75 256 GLN B O 1
ATOM 5644 N N . ASN B 1 274 ? 26.786 17.559 6.544 1.00 24.36 257 ASN B N 1
ATOM 5645 C CA . ASN B 1 274 ? 26.197 17.339 5.223 1.00 24.74 257 ASN B CA 1
ATOM 5646 C C . ASN B 1 274 ? 25.452 16.018 5.092 1.00 23.60 257 ASN B C 1
ATOM 5647 O O . ASN B 1 274 ? 24.370 15.977 4.508 1.00 22.89 257 ASN B O 1
ATOM 5652 N N . GLN B 1 275 ? 26.035 14.934 5.610 1.00 23.19 258 GLN B N 1
ATOM 5653 C CA . GLN B 1 275 ? 25.373 13.631 5.567 1.00 23.29 258 GLN B CA 1
ATOM 5654 C C . GLN B 1 275 ? 24.072 13.652 6.378 1.00 22.91 258 GLN B C 1
ATOM 5655 O O . GLN B 1 275 ? 23.084 13.057 5.972 1.00 23.28 258 GLN B O 1
ATOM 5661 N N . ILE B 1 276 ? 24.093 14.311 7.538 1.00 23.05 259 ILE B N 1
ATOM 5662 C CA . ILE B 1 276 ? 22.862 14.469 8.327 1.00 22.50 259 ILE B CA 1
ATOM 5663 C C . ILE B 1 276 ? 21.771 15.195 7.509 1.00 22.04 259 ILE B C 1
ATOM 5664 O O . ILE B 1 276 ? 20.641 14.738 7.444 1.00 22.34 259 ILE B O 1
ATOM 5669 N N . VAL B 1 277 ? 22.124 16.301 6.870 1.00 21.54 260 VAL B N 1
ATOM 5670 C CA . VAL B 1 277 ? 21.166 17.073 6.066 1.00 21.74 260 VAL B CA 1
ATOM 5671 C C . VAL B 1 277 ? 20.563 16.187 4.976 1.00 22.22 260 VAL B C 1
ATOM 5672 O O . VAL B 1 277 ? 19.346 16.110 4.800 1.00 22.00 260 VAL B O 1
ATOM 5676 N N . GLU B 1 278 ? 21.441 15.479 4.272 1.00 22.37 261 GLU B N 1
ATOM 5677 C CA . GLU B 1 278 ? 21.003 14.621 3.188 1.00 23.82 261 GLU B CA 1
ATOM 5678 C C . GLU B 1 278 ? 20.044 13.513 3.634 1.00 23.05 261 GLU B C 1
ATOM 5679 O O . GLU B 1 278 ? 19.039 13.254 2.988 1.00 23.08 261 GLU B O 1
ATOM 5685 N N . LYS B 1 279 ? 20.333 12.889 4.773 1.00 22.10 262 LYS B N 1
ATOM 5686 C CA . LYS B 1 279 ? 19.540 11.767 5.225 1.00 21.72 262 LYS B CA 1
ATOM 5687 C C . LYS B 1 279 ? 18.242 12.257 5.895 1.00 20.37 262 LYS B C 1
ATOM 5688 O O . LYS B 1 279 ? 17.195 11.618 5.757 1.00 20.34 262 LYS B O 1
ATOM 5694 N N . LEU B 1 280 ? 18.303 13.407 6.576 1.00 19.62 263 LEU B N 1
ATOM 5695 C CA . LEU B 1 280 ? 17.043 14.030 7.043 1.00 19.74 263 LEU B CA 1
ATOM 5696 C C . LEU B 1 280 ? 16.123 14.323 5.869 1.00 19.13 263 LEU B C 1
ATOM 5697 O O . LEU B 1 280 ? 14.944 13.999 5.919 1.00 19.79 263 LEU B O 1
ATOM 5702 N N . LYS B 1 281 ? 16.690 14.900 4.808 1.00 20.03 264 LYS B N 1
ATOM 5703 C CA . LYS B 1 281 ? 15.916 15.214 3.603 1.00 20.79 264 LYS B CA 1
ATOM 5704 C C . LYS B 1 281 ? 15.319 13.953 3.010 1.00 20.59 264 LYS B C 1
ATOM 5705 O O . LYS B 1 281 ? 14.149 13.932 2.637 1.00 20.85 264 LYS B O 1
ATOM 5711 N N . LYS B 1 282 ? 16.135 12.899 2.893 1.00 20.90 265 LYS B N 1
ATOM 5712 C CA . LYS B 1 282 ? 15.639 11.621 2.379 1.00 22.31 265 LYS B CA 1
ATOM 5713 C C . LYS B 1 282 ? 14.432 11.120 3.165 1.00 21.88 265 LYS B C 1
ATOM 5714 O O . LYS B 1 282 ? 13.400 10.755 2.584 1.00 22.28 265 LYS B O 1
ATOM 5720 N N . SER B 1 283 ? 14.557 11.094 4.498 1.00 21.44 266 SER B N 1
ATOM 5721 C CA . SER B 1 283 ? 13.440 10.618 5.319 1.00 20.86 266 SER B CA 1
ATOM 5722 C C . SER B 1 283 ? 12.223 11.529 5.252 1.00 20.30 266 SER B C 1
ATOM 5723 O O . SER B 1 283 ? 11.099 11.041 5.189 1.00 19.13 266 SER B O 1
ATOM 5726 N N . LEU B 1 284 ? 12.435 12.841 5.273 1.00 19.70 267 LEU B N 1
ATOM 5727 C CA . LEU B 1 284 ? 11.320 13.783 5.135 1.00 19.90 267 LEU B CA 1
ATOM 5728 C C . LEU B 1 284 ? 10.526 13.572 3.852 1.00 19.98 267 LEU B C 1
ATOM 5729 O O . LEU B 1 284 ? 9.301 13.593 3.841 1.00 19.31 267 LEU B O 1
ATOM 5734 N N . LYS B 1 285 ? 11.239 13.322 2.764 1.00 20.80 268 LYS B N 1
ATOM 5735 C CA . LYS B 1 285 ? 10.579 13.052 1.490 1.00 22.28 268 LYS B CA 1
ATOM 5736 C C . LYS B 1 285 ? 9.809 11.729 1.503 1.00 22.29 268 LYS B C 1
ATOM 5737 O O . LYS B 1 285 ? 8.717 11.640 0.947 1.00 21.81 268 LYS B O 1
ATOM 5743 N N . GLU B 1 286 ? 10.347 10.712 2.176 1.00 22.25 269 GLU B N 1
ATOM 5744 C CA . GLU B 1 286 ? 9.626 9.445 2.327 1.00 23.03 269 GLU B CA 1
ATOM 5745 C C . GLU B 1 286 ? 8.349 9.652 3.136 1.00 22.03 269 GLU B C 1
ATOM 5746 O O . GLU B 1 286 ? 7.279 9.168 2.765 1.00 22.18 269 GLU B O 1
ATOM 5752 N N . PHE B 1 287 ? 8.466 10.435 4.211 1.00 20.97 270 PHE B N 1
ATOM 5753 C CA . PHE B 1 287 ? 7.330 10.626 5.119 1.00 20.55 270 PHE B CA 1
ATOM 5754 C C . PHE B 1 287 ? 6.203 11.433 4.476 1.00 20.08 270 PHE B C 1
ATOM 5755 O O . PHE B 1 287 ? 5.036 11.060 4.570 1.00 19.85 270 PHE B O 1
ATOM 5763 N N . TYR B 1 288 ? 6.566 12.556 3.861 1.00 20.36 271 TYR B N 1
ATOM 5764 C CA . TYR B 1 288 ? 5.579 13.588 3.537 1.00 20.39 271 TYR B CA 1
ATOM 5765 C C . TYR B 1 288 ? 5.519 13.922 2.047 1.00 21.44 271 TYR B C 1
ATOM 5766 O O . TYR B 1 288 ? 4.705 14.726 1.637 1.00 21.55 271 TYR B O 1
ATOM 5775 N N . GLY B 1 289 ? 6.387 13.293 1.259 1.00 22.22 272 GLY B N 1
ATOM 5776 C CA . GLY B 1 289 ? 6.453 13.588 -0.185 1.00 23.76 272 GLY B CA 1
ATOM 5777 C C . GLY B 1 289 ? 7.319 14.798 -0.469 1.00 24.21 272 GLY B C 1
ATOM 5778 O O . GLY B 1 289 ? 7.919 15.373 0.435 1.00 25.39 272 GLY B O 1
ATOM 5779 N N . GLU B 1 290 ? 7.399 15.196 -1.739 1.00 25.77 273 GLU B N 1
ATOM 5780 C CA . GLU B 1 290 ? 8.226 16.343 -2.118 1.00 26.33 273 GLU B CA 1
ATOM 5781 C C . GLU B 1 290 ? 7.661 17.634 -1.559 1.00 26.14 273 GLU B C 1
ATOM 5782 O O . GLU B 1 290 ? 8.409 18.578 -1.261 1.00 27.41 273 GLU B O 1
ATOM 5788 N N . ASP B 1 291 ? 6.340 17.664 -1.436 1.00 24.90 274 ASP B N 1
ATOM 5789 C CA . ASP B 1 291 ? 5.644 18.857 -1.011 1.00 24.91 274 ASP B CA 1
ATOM 5790 C C . ASP B 1 291 ? 4.844 18.492 0.218 1.00 23.05 274 ASP B C 1
ATOM 5791 O O . ASP B 1 291 ? 3.754 17.947 0.106 1.00 21.74 274 ASP B O 1
ATOM 5796 N N . ALA B 1 292 ? 5.388 18.795 1.396 1.00 21.54 275 ALA B N 1
ATOM 5797 C CA . ALA B 1 292 ? 4.747 18.370 2.661 1.00 21.36 275 ALA B CA 1
ATOM 5798 C C . ALA B 1 292 ? 3.376 18.985 2.878 1.00 20.82 275 ALA B C 1
ATOM 5799 O O . ALA B 1 292 ? 2.533 18.451 3.616 1.00 18.92 275 ALA B O 1
ATOM 5801 N N . LYS B 1 293 ? 3.138 20.119 2.214 1.00 21.59 276 LYS B N 1
ATOM 5802 C CA . LYS B 1 293 ? 1.829 20.772 2.307 1.00 21.93 276 LYS B CA 1
ATOM 5803 C C . LYS B 1 293 ? 0.686 19.888 1.773 1.00 21.62 276 LYS B C 1
ATOM 5804 O O . LYS B 1 293 ? -0.476 20.089 2.100 1.00 21.75 276 LYS B O 1
ATOM 5810 N N . LYS B 1 294 ? 1.026 18.888 0.966 1.00 21.81 277 LYS B N 1
ATOM 5811 C CA . LYS B 1 294 ? 0.006 18.017 0.401 1.00 22.48 277 LYS B CA 1
ATOM 5812 C C . LYS B 1 294 ? -0.172 16.726 1.183 1.00 22.30 277 LYS B C 1
ATOM 5813 O O . LYS B 1 294 ? -1.061 15.932 0.870 1.00 23.12 277 LYS B O 1
ATOM 5819 N N . SER B 1 295 ? 0.642 16.519 2.231 1.00 20.66 278 SER B N 1
ATOM 5820 C CA . SER B 1 295 ? 0.547 15.296 3.026 1.00 20.34 278 SER B CA 1
ATOM 5821 C C . SER B 1 295 ? -0.560 15.352 4.079 1.00 19.79 278 SER B C 1
ATOM 5822 O O . SER B 1 295 ? -0.587 16.275 4.919 1.00 20.67 278 SER B O 1
ATOM 5825 N N . ARG B 1 296 ? -1.446 14.363 4.088 1.00 19.85 279 ARG B N 1
ATOM 5826 C CA . ARG B 1 296 ? -2.426 14.269 5.184 1.00 19.68 279 ARG B CA 1
ATOM 5827 C C . ARG B 1 296 ? -1.764 14.015 6.555 1.00 19.29 279 ARG B C 1
ATOM 5828 O O . ARG B 1 296 ? -2.413 14.205 7.600 1.00 18.34 279 ARG B O 1
ATOM 5836 N N . ASP B 1 297 ? -0.492 13.609 6.546 1.00 18.39 280 ASP B N 1
ATOM 5837 C CA . ASP B 1 297 ? 0.225 13.248 7.800 1.00 17.67 280 ASP B CA 1
ATOM 5838 C C . ASP B 1 297 ? 1.050 14.372 8.409 1.00 17.85 280 ASP B C 1
ATOM 5839 O O . ASP B 1 297 ? 1.680 14.190 9.466 1.00 17.80 280 ASP B O 1
ATOM 5844 N N . TYR B 1 298 ? 1.066 15.528 7.767 1.00 15.95 281 TYR B N 1
ATOM 5845 C CA . TYR B 1 298 ? 1.847 16.626 8.260 1.00 15.89 281 TYR B CA 1
ATOM 5846 C C . TYR B 1 298 ? 0.897 17.629 8.891 1.00 16.07 281 TYR B C 1
ATOM 5847 O O . TYR B 1 298 ? -0.171 17.916 8.360 1.00 15.96 281 TYR B O 1
ATOM 5856 N N . GLY B 1 299 ? 1.262 18.090 10.082 1.00 15.20 282 GLY B N 1
ATOM 5857 C CA . GLY B 1 299 ? 0.397 18.988 10.830 1.00 14.96 282 GLY B CA 1
ATOM 5858 C C . GLY B 1 299 ? 0.523 20.454 10.459 1.00 15.12 282 GLY B C 1
ATOM 5859 O O . GLY B 1 299 ? 1.153 20.852 9.469 1.00 15.33 282 GLY B O 1
ATOM 5860 N N . ARG B 1 300 ? -0.077 21.260 11.319 1.00 13.55 283 ARG B N 1
ATOM 5861 C CA . ARG B 1 300 ? -0.082 22.707 11.151 1.00 13.57 283 ARG B CA 1
ATOM 5862 C C . ARG B 1 300 ? 0.164 23.358 12.516 1.00 12.96 283 ARG B C 1
ATOM 5863 O O . ARG B 1 300 ? -0.189 22.775 13.580 1.00 14.03 283 ARG B O 1
ATOM 5871 N N . ILE B 1 301 ? 0.744 24.550 12.491 1.00 12.80 284 ILE B N 1
ATOM 5872 C CA . ILE B 1 301 ? 1.017 25.308 13.723 1.00 12.78 284 ILE B CA 1
ATOM 5873 C C . ILE B 1 301 ? -0.304 25.656 14.383 1.00 12.99 284 ILE B C 1
ATOM 5874 O O . ILE B 1 301 ? -1.302 25.938 13.724 1.00 13.75 284 ILE B O 1
ATOM 5879 N N . ILE B 1 302 ? -0.315 25.624 15.712 1.00 12.36 285 ILE B N 1
ATOM 5880 C CA . ILE B 1 302 ? -1.567 25.796 16.435 1.00 13.04 285 ILE B CA 1
ATOM 5881 C C . ILE B 1 302 ? -2.276 27.143 16.237 1.00 12.91 285 ILE B C 1
ATOM 5882 O O . ILE B 1 302 ? -3.494 27.178 16.232 1.00 13.55 285 ILE B O 1
ATOM 5887 N N . SER B 1 303 ? -1.516 28.215 16.106 1.00 12.75 286 SER B N 1
ATOM 5888 C CA . SER B 1 303 ? -2.139 29.538 16.146 1.00 13.34 286 SER B CA 1
ATOM 5889 C C . SER B 1 303 ? -1.275 30.527 15.397 1.00 12.96 286 SER B C 1
ATOM 5890 O O . SER B 1 303 ? -0.084 30.286 15.156 1.00 13.31 286 SER B O 1
ATOM 5893 N N . ALA B 1 304 ? -1.877 31.675 15.083 1.00 13.77 287 ALA B N 1
ATOM 5894 C CA . ALA B 1 304 ? -1.186 32.728 14.358 1.00 13.62 287 ALA B CA 1
ATOM 5895 C C . ALA B 1 304 ? 0.002 33.281 15.126 1.00 13.57 287 ALA B C 1
ATOM 5896 O O . ALA B 1 304 ? 1.069 33.496 14.565 1.00 14.22 287 ALA B O 1
ATOM 5898 N N . ARG B 1 305 ? -0.168 33.489 16.436 1.00 13.98 288 ARG B N 1
ATOM 5899 C CA . ARG B 1 305 ? 0.929 33.937 17.277 1.00 14.32 288 ARG B CA 1
ATOM 5900 C C . ARG B 1 305 ? 2.156 32.995 17.168 1.00 13.44 288 ARG B C 1
ATOM 5901 O O . ARG B 1 305 ? 3.290 33.444 17.019 1.00 14.84 288 ARG B O 1
ATOM 5909 N N . HIS B 1 306 ? 1.897 31.689 17.261 1.00 13.82 289 HIS B N 1
ATOM 5910 C CA . HIS B 1 306 ? 3.011 30.739 17.188 1.00 13.50 289 HIS B CA 1
ATOM 5911 C C . HIS B 1 306 ? 3.558 30.549 15.781 1.00 13.03 289 HIS B C 1
ATOM 5912 O O . HIS B 1 306 ? 4.759 30.341 15.619 1.00 13.87 289 HIS B O 1
ATOM 5919 N N . PHE B 1 307 ? 2.698 30.698 14.779 1.00 12.98 290 PHE B N 1
ATOM 5920 C CA . PHE B 1 307 ? 3.193 30.751 13.395 1.00 13.48 290 PHE B CA 1
ATOM 5921 C C . PHE B 1 307 ? 4.200 31.888 13.191 1.00 13.51 290 PHE B C 1
ATOM 5922 O O . PHE B 1 307 ? 5.260 31.665 12.629 1.00 14.90 290 PHE B O 1
ATOM 5930 N N . GLN B 1 308 ? 3.868 33.098 13.646 1.00 14.40 291 GLN B N 1
ATOM 5931 C CA . GLN B 1 308 ? 4.755 34.223 13.477 1.00 15.52 291 GLN B CA 1
ATOM 5932 C C . GLN B 1 308 ? 6.056 34.003 14.282 1.00 15.40 291 GLN B C 1
ATOM 5933 O O . GLN B 1 308 ? 7.175 34.345 13.851 1.00 15.52 291 GLN B O 1
ATOM 5939 N N . ARG B 1 309 ? 5.907 33.418 15.474 1.00 14.57 292 ARG B N 1
ATOM 5940 C CA . ARG B 1 309 ? 7.081 33.164 16.303 1.00 14.89 292 ARG B CA 1
ATOM 5941 C C . ARG B 1 309 ? 8.067 32.190 15.637 1.00 14.91 292 ARG B C 1
ATOM 5942 O O . ARG B 1 309 ? 9.276 32.444 15.585 1.00 15.26 292 ARG B O 1
ATOM 5950 N N . VAL B 1 310 ? 7.553 31.059 15.135 1.00 13.61 293 VAL B N 1
ATOM 5951 C CA . VAL B 1 310 ? 8.445 30.053 14.556 1.00 14.66 293 VAL B CA 1
ATOM 5952 C C . VAL B 1 310 ? 9.055 30.567 13.247 1.00 15.23 293 VAL B C 1
ATOM 5953 O O . VAL B 1 310 ? 10.234 30.376 13.012 1.00 16.32 293 VAL B O 1
ATOM 5957 N N . MET B 1 311 ? 8.242 31.235 12.432 1.00 15.65 294 MET B N 1
ATOM 5958 C CA . MET B 1 311 ? 8.783 31.792 11.189 1.00 16.46 294 MET B CA 1
ATOM 5959 C C . MET B 1 311 ? 9.914 32.750 11.491 1.00 17.13 294 MET B C 1
ATOM 5960 O O . MET B 1 311 ? 10.921 32.781 10.764 1.00 17.78 294 MET B O 1
ATOM 5965 N N . GLY B 1 312 ? 9.755 33.518 12.559 1.00 16.90 295 GLY B N 1
ATOM 5966 C CA . GLY B 1 312 ? 10.789 34.466 12.976 1.00 18.39 295 GLY B CA 1
ATOM 5967 C C . GLY B 1 312 ? 12.131 33.806 13.228 1.00 18.79 295 GLY B C 1
ATOM 5968 O O . GLY B 1 312 ? 13.183 34.424 13.047 1.00 19.81 295 GLY B O 1
ATOM 5969 N N . LEU B 1 313 ? 12.094 32.541 13.657 1.00 18.56 296 LEU B N 1
ATOM 5970 C CA . LEU B 1 313 ? 13.336 31.809 13.991 1.00 19.23 296 LEU B CA 1
ATOM 5971 C C . LEU B 1 313 ? 14.169 31.364 12.775 1.00 20.63 296 LEU B C 1
ATOM 5972 O O . LEU B 1 313 ? 15.335 30.966 12.896 1.00 19.50 296 LEU B O 1
ATOM 5977 N N . ILE B 1 314 ? 13.563 31.457 11.594 1.00 20.88 297 ILE B N 1
ATOM 5978 C CA . ILE B 1 314 ? 14.238 31.136 10.349 1.00 22.48 297 ILE B CA 1
ATOM 5979 C C . ILE B 1 314 ? 15.014 32.359 9.847 1.00 22.91 297 ILE B C 1
ATOM 5980 O O . ILE B 1 314 ? 16.029 32.215 9.188 1.00 24.30 297 ILE B O 1
ATOM 5985 N N . GLU B 1 315 ? 14.546 33.554 10.191 1.00 24.06 298 GLU B N 1
ATOM 5986 C CA . GLU B 1 315 ? 15.165 34.809 9.727 1.00 25.39 298 GLU B CA 1
ATOM 5987 C C . GLU B 1 315 ? 16.655 34.833 10.056 1.00 25.17 298 GLU B C 1
ATOM 5988 O O . GLU B 1 315 ? 17.054 34.489 11.176 1.00 25.07 298 GLU B O 1
ATOM 5994 N N . GLY B 1 316 ? 17.487 35.218 9.077 1.00 25.42 299 GLY B N 1
ATOM 5995 C CA . GLY B 1 316 ? 18.935 35.325 9.293 1.00 25.76 299 GLY B CA 1
ATOM 5996 C C . GLY B 1 316 ? 19.721 34.019 9.302 1.00 26.09 299 GLY B C 1
ATOM 5997 O O . GLY B 1 316 ? 20.937 34.016 9.565 1.00 27.70 299 GLY B O 1
ATOM 5998 N N . GLN B 1 317 ? 19.045 32.907 9.021 1.00 25.45 300 GLN B N 1
ATOM 5999 C CA . GLN B 1 317 ? 19.663 31.581 9.130 1.00 25.12 300 GLN B CA 1
ATOM 6000 C C . GLN B 1 317 ? 20.040 30.997 7.787 1.00 25.09 300 GLN B C 1
ATOM 6001 O O . GLN B 1 317 ? 19.379 31.274 6.775 1.00 25.82 300 GLN B O 1
ATOM 6007 N N . LYS B 1 318 ? 21.076 30.170 7.782 1.00 25.15 301 LYS B N 1
ATOM 6008 C CA . LYS B 1 318 ? 21.424 29.410 6.576 1.00 25.93 301 LYS B CA 1
ATOM 6009 C C . LYS B 1 318 ? 20.480 28.223 6.410 1.00 25.41 301 LYS B C 1
ATOM 6010 O O . LYS B 1 318 ? 20.500 27.262 7.193 1.00 25.30 301 LYS B O 1
ATOM 6016 N N . VAL B 1 319 ? 19.639 28.298 5.390 1.00 24.34 302 VAL B N 1
ATOM 6017 C CA . VAL B 1 319 ? 18.616 27.298 5.175 1.00 23.87 302 VAL B CA 1
ATOM 6018 C C . VAL B 1 319 ? 19.101 26.200 4.244 1.00 24.37 302 VAL B C 1
ATOM 6019 O O . VAL B 1 319 ? 19.425 26.460 3.067 1.00 23.91 302 VAL B O 1
ATOM 6023 N N . ALA B 1 320 ? 19.163 24.985 4.774 1.00 24.79 303 ALA B N 1
ATOM 6024 C CA . ALA B 1 320 ? 19.517 23.802 3.989 1.00 24.88 303 ALA B CA 1
ATOM 6025 C C . ALA B 1 320 ? 18.344 23.121 3.276 1.00 24.66 303 ALA B C 1
ATOM 6026 O O . ALA B 1 320 ? 18.533 22.476 2.232 1.00 26.03 303 ALA B O 1
ATOM 6028 N N . TYR B 1 321 ? 17.140 23.240 3.836 1.00 24.10 304 TYR B N 1
ATOM 6029 C CA . TYR B 1 321 ? 15.948 22.585 3.297 1.00 23.36 304 TYR B CA 1
ATOM 6030 C C . TYR B 1 321 ? 14.729 23.333 3.842 1.00 23.33 304 TYR B C 1
ATOM 6031 O O . TYR B 1 321 ? 14.746 23.766 4.993 1.00 21.81 304 TYR B O 1
ATOM 6040 N N . GLY B 1 322 ? 13.698 23.532 3.027 1.00 22.58 305 GLY B N 1
ATOM 6041 C CA . GLY B 1 322 ? 12.466 24.179 3.498 1.00 22.09 305 GLY B CA 1
ATOM 6042 C C . GLY B 1 322 ? 12.657 25.674 3.695 1.00 22.39 305 GLY B C 1
ATOM 6043 O O . GLY B 1 322 ? 13.272 26.354 2.865 1.00 22.08 305 GLY B O 1
ATOM 6044 N N . GLY B 1 323 ? 12.145 26.194 4.805 1.00 21.74 306 GLY B N 1
ATOM 6045 C CA . GLY B 1 323 ? 12.348 27.592 5.149 1.00 23.05 306 GLY B CA 1
ATOM 6046 C C . GLY B 1 323 ? 11.206 28.520 4.818 1.00 23.71 306 GLY B C 1
ATOM 6047 O O . GLY B 1 323 ? 11.300 29.729 5.077 1.00 25.20 306 GLY B O 1
ATOM 6048 N N . THR B 1 324 ? 10.143 27.984 4.217 1.00 23.80 307 THR B N 1
ATOM 6049 C CA . THR B 1 324 ? 8.974 28.802 3.877 1.00 25.06 307 THR B CA 1
ATOM 6050 C C . THR B 1 324 ? 7.737 28.341 4.627 1.00 24.39 307 THR B C 1
ATOM 6051 O O . THR B 1 324 ? 7.706 27.236 5.185 1.00 23.74 307 THR B O 1
ATOM 6055 N N . GLY B 1 325 ? 6.726 29.204 4.647 1.00 24.06 308 GLY B N 1
ATOM 6056 C CA . GLY B 1 325 ? 5.468 28.898 5.303 1.00 23.67 308 GLY B CA 1
ATOM 6057 C C . GLY B 1 325 ? 4.352 29.708 4.703 1.00 23.74 308 GLY B C 1
ATOM 6058 O O . GLY B 1 325 ? 4.609 30.656 3.942 1.00 24.79 308 GLY B O 1
ATOM 6059 N N . ASP B 1 326 ? 3.124 29.326 5.035 1.00 22.54 309 ASP B N 1
ATOM 6060 C CA . ASP B 1 326 ? 1.908 29.929 4.529 1.00 21.83 309 ASP B CA 1
ATOM 6061 C C . ASP B 1 326 ? 1.110 30.361 5.739 1.00 21.45 309 ASP B C 1
ATOM 6062 O O . ASP B 1 326 ? 0.546 29.519 6.433 1.00 20.21 309 ASP B O 1
ATOM 6067 N N . ALA B 1 327 ? 1.050 31.673 5.984 1.00 21.33 310 ALA B N 1
ATOM 6068 C CA . ALA B 1 327 ? 0.312 32.214 7.119 1.00 21.34 310 ALA B CA 1
ATOM 6069 C C . ALA B 1 327 ? -1.168 31.839 7.092 1.00 20.59 310 ALA B C 1
ATOM 6070 O O . ALA B 1 327 ? -1.758 31.635 8.134 1.00 21.99 310 ALA B O 1
ATOM 6072 N N . ALA B 1 328 ? -1.765 31.738 5.898 1.00 20.38 311 ALA B N 1
ATOM 6073 C CA . ALA B 1 328 ? -3.196 31.501 5.801 1.00 20.35 311 ALA B CA 1
ATOM 6074 C C . ALA B 1 328 ? -3.622 30.128 6.353 1.00 19.57 311 ALA B C 1
ATOM 6075 O O . ALA B 1 328 ? -4.722 29.983 6.885 1.00 20.82 311 ALA B O 1
ATOM 6077 N N . THR B 1 329 ? -2.749 29.128 6.215 1.00 18.59 312 THR B N 1
ATOM 6078 C CA . THR B 1 329 ? -3.037 27.777 6.699 1.00 18.45 312 THR B CA 1
ATOM 6079 C C . THR B 1 329 ? -2.163 27.409 7.899 1.00 17.16 312 THR B C 1
ATOM 6080 O O . THR B 1 329 ? -2.346 26.336 8.476 1.00 18.03 312 THR B O 1
ATOM 6084 N N . ARG B 1 330 ? -1.249 28.304 8.279 1.00 15.92 313 ARG B N 1
ATOM 6085 C CA . ARG B 1 330 ? -0.273 28.051 9.366 1.00 15.71 313 ARG B CA 1
ATOM 6086 C C . ARG B 1 330 ? 0.584 26.806 9.077 1.00 15.56 313 ARG B C 1
ATOM 6087 O O . ARG B 1 330 ? 1.015 26.087 9.988 1.00 16.00 313 ARG B O 1
ATOM 6095 N N . TYR B 1 331 ? 0.880 26.593 7.800 1.00 15.50 314 TYR B N 1
ATOM 6096 C CA . TYR B 1 331 ? 1.832 25.572 7.357 1.00 14.86 314 TYR B CA 1
ATOM 6097 C C . TYR B 1 331 ? 3.233 26.122 7.410 1.00 15.13 314 TYR B C 1
ATOM 6098 O O . TYR B 1 331 ? 3.492 27.216 6.914 1.00 15.18 314 TYR B O 1
ATOM 6107 N N . ILE B 1 332 ? 4.166 25.389 8.028 1.00 14.47 315 ILE B N 1
ATOM 6108 C CA . ILE B 1 332 ? 5.574 25.715 7.901 1.00 14.74 315 ILE B CA 1
ATOM 6109 C C . ILE B 1 332 ? 6.263 24.489 7.334 1.00 15.39 315 ILE B C 1
ATOM 6110 O O . ILE B 1 332 ? 6.130 23.386 7.873 1.00 15.80 315 ILE B O 1
ATOM 6115 N N . ALA B 1 333 ? 6.970 24.668 6.212 1.00 16.13 316 ALA B N 1
ATOM 6116 C CA . ALA B 1 333 ? 7.664 23.555 5.578 1.00 16.51 316 ALA B CA 1
ATOM 6117 C C . ALA B 1 333 ? 8.699 22.940 6.531 1.00 16.61 316 ALA B C 1
ATOM 6118 O O . ALA B 1 333 ? 9.330 23.656 7.315 1.00 17.02 316 ALA B O 1
ATOM 6120 N N . PRO B 1 334 ? 8.876 21.616 6.472 1.00 16.68 317 PRO B N 1
ATOM 6121 C CA . PRO B 1 334 ? 9.990 21.034 7.227 1.00 17.42 317 PRO B CA 1
ATOM 6122 C C . PRO B 1 334 ? 11.319 21.708 6.873 1.00 18.08 317 PRO B C 1
ATOM 6123 O O . PRO B 1 334 ? 11.733 21.742 5.704 1.00 18.33 317 PRO B O 1
ATOM 6127 N N . THR B 1 335 ? 11.962 22.274 7.874 1.00 16.94 318 THR B N 1
ATOM 6128 C CA . THR B 1 335 ? 13.075 23.149 7.679 1.00 17.12 318 THR B CA 1
ATOM 6129 C C . THR B 1 335 ? 14.293 22.676 8.444 1.00 18.25 318 THR B C 1
ATOM 6130 O O . THR B 1 335 ? 14.195 22.333 9.624 1.00 17.27 318 THR B O 1
ATOM 6134 N N . ILE B 1 336 ? 15.437 22.647 7.762 1.00 18.51 319 ILE B N 1
ATOM 6135 C CA . ILE B 1 336 ? 16.717 22.298 8.373 1.00 18.35 319 ILE B CA 1
ATOM 6136 C C . ILE B 1 336 ? 17.665 23.482 8.209 1.00 18.88 319 ILE B C 1
ATOM 6137 O O . ILE B 1 336 ? 17.790 24.024 7.089 1.00 18.44 319 ILE B O 1
ATOM 6142 N N . LEU B 1 337 ? 18.303 23.894 9.299 1.00 18.15 320 LEU B N 1
ATOM 6143 C CA . LEU B 1 337 ? 19.265 24.991 9.309 1.00 18.93 320 LEU B CA 1
ATOM 6144 C C . LEU B 1 337 ? 20.664 24.500 9.639 1.00 19.78 320 LEU B C 1
ATOM 6145 O O . LEU B 1 337 ? 20.849 23.637 10.513 1.00 19.30 320 LEU B O 1
ATOM 6150 N N . THR B 1 338 ? 21.666 25.057 8.960 1.00 19.47 321 THR B N 1
ATOM 6151 C CA . THR B 1 338 ? 23.066 24.617 9.132 1.00 20.59 321 THR B CA 1
ATOM 6152 C C . THR B 1 338 ? 23.954 25.693 9.734 1.00 20.44 321 THR B C 1
ATOM 6153 O O . THR B 1 338 ? 23.658 26.893 9.655 1.00 20.36 321 THR B O 1
ATOM 6157 N N . ASP B 1 339 ? 25.030 25.240 10.371 1.00 21.91 322 ASP B N 1
ATOM 6158 C CA . ASP B 1 339 ? 26.056 26.115 10.948 1.00 23.41 322 ASP B CA 1
ATOM 6159 C C . ASP B 1 339 ? 25.422 27.194 11.809 1.00 22.95 322 ASP B C 1
ATOM 6160 O O . ASP B 1 339 ? 25.735 28.390 11.720 1.00 23.69 322 ASP B O 1
ATOM 6165 N N . VAL B 1 340 ? 24.504 26.738 12.657 1.00 21.62 323 VAL B N 1
ATOM 6166 C CA . VAL B 1 340 ? 23.710 27.647 13.460 1.00 21.33 323 VAL B CA 1
ATOM 6167 C C . VAL B 1 340 ? 24.506 28.233 14.642 1.00 21.03 323 VAL B C 1
ATOM 6168 O O . VAL B 1 340 ? 25.129 27.498 15.402 1.00 21.78 323 VAL B O 1
ATOM 6172 N N . ASP B 1 341 ? 24.492 29.563 14.747 1.00 20.97 324 ASP B N 1
ATOM 6173 C CA . ASP B 1 341 ? 25.052 30.307 15.889 1.00 21.59 324 ASP B CA 1
ATOM 6174 C C . ASP B 1 341 ? 24.242 29.972 17.156 1.00 21.52 324 ASP B C 1
ATOM 6175 O O . ASP B 1 341 ? 23.046 30.268 17.200 1.00 20.52 324 ASP B O 1
ATOM 6180 N N . PRO B 1 342 ? 24.892 29.369 18.184 1.00 21.18 325 PRO B N 1
ATOM 6181 C CA . PRO B 1 342 ? 24.141 29.029 19.409 1.00 21.01 325 PRO B CA 1
ATOM 6182 C C . PRO B 1 342 ? 23.557 30.255 20.124 1.00 21.15 325 PRO B C 1
ATOM 6183 O O . PRO B 1 342 ? 22.671 30.092 20.990 1.00 21.03 325 PRO B O 1
ATOM 6187 N N . GLN B 1 343 ? 24.028 31.459 19.800 1.00 20.16 326 GLN B N 1
ATOM 6188 C CA . GLN B 1 343 ? 23.467 32.666 20.381 1.00 21.03 326 GLN B CA 1
ATOM 6189 C C . GLN B 1 343 ? 22.282 33.231 19.598 1.00 20.24 326 GLN B C 1
ATOM 6190 O O . GLN B 1 343 ? 21.649 34.185 20.047 1.00 21.81 326 GLN B O 1
ATOM 6196 N N . SER B 1 344 ? 21.990 32.660 18.422 1.00 20.08 327 SER B N 1
ATOM 6197 C CA . SER B 1 344 ? 20.911 33.188 17.579 1.00 19.98 327 SER B CA 1
ATOM 6198 C C . SER B 1 344 ? 19.520 32.809 18.125 1.00 19.60 327 SER B C 1
ATOM 6199 O O . SER B 1 344 ? 19.417 31.888 18.939 1.00 18.20 327 SER B O 1
ATOM 6202 N N . PRO B 1 345 ? 18.450 33.534 17.720 1.00 19.38 328 PRO B N 1
ATOM 6203 C CA . PRO B 1 345 ? 17.127 33.253 18.299 1.00 18.86 328 PRO B CA 1
ATOM 6204 C C . PRO B 1 345 ? 16.688 31.776 18.263 1.00 18.13 328 PRO B C 1
ATOM 6205 O O . PRO B 1 345 ? 16.139 31.283 19.253 1.00 16.88 328 PRO B O 1
ATOM 6209 N N . VAL B 1 346 ? 16.927 31.076 17.159 1.00 16.25 329 VAL B N 1
ATOM 6210 C CA . VAL B 1 346 ? 16.491 29.681 17.044 1.00 16.17 329 VAL B CA 1
ATOM 6211 C C . VAL B 1 346 ? 17.166 28.776 18.085 1.00 16.30 329 VAL B C 1
ATOM 6212 O O . VAL B 1 346 ? 16.654 27.673 18.392 1.00 16.85 329 VAL B O 1
ATOM 6216 N N . MET B 1 347 ? 18.303 29.239 18.613 1.00 16.00 330 MET B N 1
ATOM 6217 C CA . MET B 1 347 ? 19.000 28.482 19.655 1.00 16.22 330 MET B CA 1
ATOM 6218 C C . MET B 1 347 ? 18.884 29.098 21.051 1.00 16.37 330 MET B C 1
ATOM 6219 O O . MET B 1 347 ? 19.596 28.702 21.964 1.00 17.10 330 MET B O 1
ATOM 6224 N N . GLN B 1 348 ? 17.972 30.061 21.205 1.00 16.44 331 GLN B N 1
ATOM 6225 C CA . GLN B 1 348 ? 17.764 30.725 22.481 1.00 16.98 331 GLN B CA 1
ATOM 6226 C C . GLN B 1 348 ? 16.330 30.602 23.002 1.00 17.75 331 GLN B C 1
ATOM 6227 O O . GLN B 1 348 ? 16.003 31.246 23.996 1.00 18.96 331 GLN B O 1
ATOM 6233 N N . GLU B 1 349 ? 15.483 29.847 22.301 1.00 16.25 332 GLU B N 1
ATOM 6234 C CA . GLU B 1 349 ? 14.152 29.469 22.809 1.00 16.23 332 GLU B CA 1
ATOM 6235 C C . GLU B 1 349 ? 13.736 28.082 22.340 1.00 15.95 332 GLU B C 1
ATOM 6236 O O . GLU B 1 349 ? 14.237 27.581 21.332 1.00 15.61 332 GLU B O 1
ATOM 6242 N N . GLU B 1 350 ? 12.818 27.449 23.067 1.00 15.52 333 GLU B N 1
ATOM 6243 C CA . GLU B 1 350 ? 12.231 26.192 22.643 1.00 14.59 333 GLU B CA 1
ATOM 6244 C C . GLU B 1 350 ? 11.521 26.423 21.313 1.00 14.45 333 GLU B C 1
ATOM 6245 O O . GLU B 1 350 ? 10.729 27.371 21.185 1.00 14.77 333 GLU B O 1
ATOM 6251 N N . ILE B 1 351 ? 11.850 25.606 20.306 1.00 13.30 334 ILE B N 1
ATOM 6252 C CA . ILE B 1 351 ? 11.372 25.928 18.958 1.00 13.89 334 ILE B CA 1
ATOM 6253 C C . ILE B 1 351 ? 9.886 25.594 18.827 1.00 13.42 334 ILE B C 1
ATOM 6254 O O . ILE B 1 351 ? 9.095 26.406 18.365 1.00 13.46 334 ILE B O 1
ATOM 6259 N N . PHE B 1 352 ? 9.492 24.388 19.225 1.00 13.38 335 PHE B N 1
ATOM 6260 C CA . PHE B 1 352 ? 8.099 23.967 19.120 1.00 12.15 335 PHE B CA 1
ATOM 6261 C C . PHE B 1 352 ? 7.535 24.182 17.710 1.00 12.93 335 PHE B C 1
ATOM 6262 O O . PHE B 1 352 ? 6.431 24.701 17.509 1.00 13.73 335 PHE B O 1
ATOM 6270 N N . GLY B 1 353 ? 8.353 23.813 16.728 1.00 13.08 336 GLY B N 1
ATOM 6271 C CA . GLY B 1 353 ? 7.954 23.923 15.335 1.00 14.29 336 GLY B CA 1
ATOM 6272 C C . GLY B 1 353 ? 8.912 23.149 14.464 1.00 14.81 336 GLY B C 1
ATOM 6273 O O . GLY B 1 353 ? 9.935 22.662 14.940 1.00 14.69 336 GLY B O 1
ATOM 6274 N N . PRO B 1 354 ? 8.605 23.071 13.157 1.00 14.71 337 PRO B N 1
ATOM 6275 C CA . PRO B 1 354 ? 9.328 22.152 12.260 1.00 15.39 337 PRO B CA 1
ATOM 6276 C C . PRO B 1 354 ? 10.586 22.815 11.679 1.00 15.43 337 PRO B C 1
ATOM 6277 O O . PRO B 1 354 ? 10.797 22.858 10.448 1.00 14.68 337 PRO B O 1
ATOM 6281 N N . VAL B 1 355 ? 11.431 23.317 12.571 1.00 14.54 338 VAL B N 1
ATOM 6282 C CA . VAL B 1 355 ? 12.667 23.994 12.234 1.00 15.86 338 VAL B CA 1
ATOM 6283 C C . VAL B 1 355 ? 13.769 23.311 13.042 1.00 16.57 338 VAL B C 1
ATOM 6284 O O . VAL B 1 355 ? 13.749 23.345 14.289 1.00 15.54 338 VAL B O 1
ATOM 6288 N N . LEU B 1 356 ? 14.699 22.662 12.353 1.00 15.86 339 LEU B N 1
ATOM 6289 C CA . LEU B 1 356 ? 15.715 21.835 13.003 1.00 15.96 339 LEU B CA 1
ATOM 6290 C C . LEU B 1 356 ? 17.119 22.393 12.799 1.00 16.68 339 LEU B C 1
ATOM 6291 O O . LEU B 1 356 ? 17.704 22.188 11.704 1.00 17.19 339 LEU B O 1
ATOM 6296 N N . PRO B 1 357 ? 17.665 23.117 13.794 1.00 15.94 340 PRO B N 1
ATOM 6297 C CA . PRO B 1 357 ? 19.030 23.627 13.676 1.00 16.87 340 PRO B CA 1
ATOM 6298 C C . PRO B 1 357 ? 20.073 22.586 14.002 1.00 17.42 340 PRO B C 1
ATOM 6299 O O . PRO B 1 357 ? 19.887 21.744 14.876 1.00 17.00 340 PRO B O 1
ATOM 6303 N N . ILE B 1 358 ? 21.178 22.648 13.263 1.00 17.84 341 ILE B N 1
ATOM 6304 C CA . ILE B 1 358 ? 22.326 21.789 13.485 1.00 18.54 341 ILE B CA 1
ATOM 6305 C C . ILE B 1 358 ? 23.457 22.672 14.006 1.00 19.61 341 ILE B C 1
ATOM 6306 O O . ILE B 1 358 ? 23.867 23.682 13.362 1.00 19.69 341 ILE B O 1
ATOM 6311 N N . VAL B 1 359 ? 23.943 22.313 15.184 1.00 19.12 342 VAL B N 1
ATOM 6312 C CA . VAL B 1 359 ? 24.944 23.117 15.864 1.00 20.19 342 VAL B CA 1
ATOM 6313 C C . VAL B 1 359 ? 26.205 22.291 15.950 1.00 21.04 342 VAL B C 1
ATOM 6314 O O . VAL B 1 359 ? 26.194 21.108 16.299 1.00 21.13 342 VAL B O 1
ATOM 6318 N N . CYS B 1 360 ? 27.321 22.892 15.572 1.00 23.45 343 CYS B N 1
ATOM 6319 C CA . CYS B 1 360 ? 28.496 22.074 15.501 1.00 25.99 343 CYS B CA 1
ATOM 6320 C C . CYS B 1 360 ? 29.328 22.056 16.808 1.00 24.82 343 CYS B C 1
ATOM 6321 O O . CYS B 1 360 ? 29.453 23.063 17.519 1.00 24.74 343 CYS B O 1
ATOM 6324 N N . VAL B 1 361 ? 29.795 20.857 17.140 1.00 23.84 344 VAL B N 1
ATOM 6325 C CA . VAL B 1 361 ? 30.693 20.604 18.267 1.00 24.37 344 VAL B CA 1
ATOM 6326 C C . VAL B 1 361 ? 31.852 19.728 17.771 1.00 24.63 344 VAL B C 1
ATO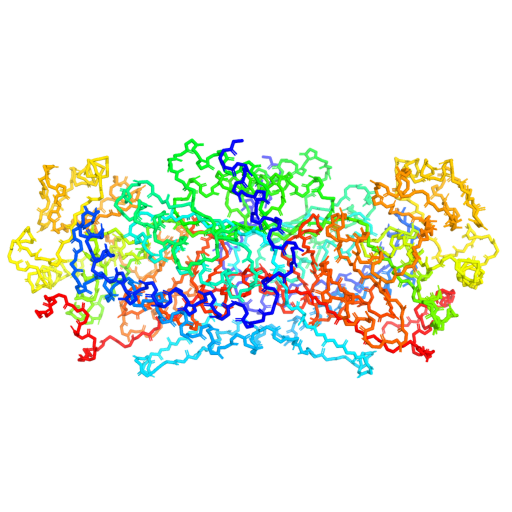M 6327 O O . VAL B 1 361 ? 31.676 18.899 16.881 1.00 25.26 344 VAL B O 1
ATOM 6331 N N . ARG B 1 362 ? 33.020 19.883 18.382 1.00 25.21 345 ARG B N 1
ATOM 6332 C CA . ARG B 1 362 ? 34.228 19.177 17.932 1.00 26.50 345 ARG B CA 1
ATOM 6333 C C . ARG B 1 362 ? 34.414 17.799 18.558 1.00 25.44 345 ARG B C 1
ATOM 6334 O O . ARG B 1 362 ? 35.265 17.017 18.125 1.00 25.87 345 ARG B O 1
ATOM 6342 N N . SER B 1 363 ? 33.620 17.485 19.583 1.00 24.29 346 SER B N 1
ATOM 6343 C CA . SER B 1 363 ? 33.849 16.287 20.376 1.00 22.15 346 SER B CA 1
ATOM 6344 C C . SER B 1 363 ? 32.648 16.039 21.283 1.00 21.90 346 SER B C 1
ATOM 6345 O O . SER B 1 363 ? 31.805 16.933 21.457 1.00 21.08 346 SER B O 1
ATOM 6348 N N . LEU B 1 364 ? 32.601 14.842 21.854 1.00 20.54 347 LEU B N 1
ATOM 6349 C CA . LEU B 1 364 ? 31.589 14.488 22.848 1.00 20.70 347 LEU B CA 1
ATOM 6350 C C . LEU B 1 364 ? 31.737 15.419 24.045 1.00 20.92 347 LEU B C 1
ATOM 6351 O O . LEU B 1 364 ? 30.743 15.887 24.633 1.00 19.77 347 LEU B O 1
ATOM 6356 N N . GLU B 1 365 ? 32.979 15.685 24.430 1.00 20.53 348 GLU B N 1
ATOM 6357 C CA . GLU B 1 365 ? 33.236 16.547 25.577 1.00 20.89 348 GLU B CA 1
ATOM 6358 C C . GLU B 1 365 ? 32.686 17.953 25.385 1.00 20.25 348 GLU B C 1
ATOM 6359 O O . GLU B 1 365 ? 32.103 18.531 26.304 1.00 19.16 348 GLU B O 1
ATOM 6365 N N . GLU B 1 366 ? 32.827 18.513 24.186 1.00 20.20 349 GLU B N 1
ATOM 6366 C CA . GLU B 1 366 ? 32.250 19.808 23.903 1.00 20.69 349 GLU B CA 1
ATOM 6367 C C . GLU B 1 366 ? 30.715 19.772 23.949 1.00 19.26 349 GLU B C 1
ATOM 6368 O O . GLU B 1 366 ? 30.108 20.735 24.413 1.00 19.14 349 GLU B O 1
ATOM 6374 N N . ALA B 1 367 ? 30.131 18.679 23.481 1.00 17.80 350 ALA B N 1
ATOM 6375 C CA . ALA B 1 367 ? 28.666 18.482 23.503 1.00 17.39 350 ALA B CA 1
ATOM 6376 C C . ALA B 1 367 ? 28.168 18.446 24.934 1.00 17.14 350 ALA B C 1
ATOM 6377 O O . ALA B 1 367 ? 27.188 19.106 25.261 1.00 16.28 350 ALA B O 1
ATOM 6379 N N . ILE B 1 368 ? 28.850 17.696 25.791 1.00 16.84 351 ILE B N 1
ATOM 6380 C CA . ILE B 1 368 ? 28.485 17.642 27.220 1.00 16.53 351 ILE B CA 1
ATOM 6381 C C . ILE B 1 368 ? 28.562 19.019 27.865 1.00 17.95 351 ILE B C 1
ATOM 6382 O O . ILE B 1 368 ? 27.649 19.439 28.582 1.00 17.41 351 ILE B O 1
ATOM 6387 N N . GLN B 1 369 ? 29.629 19.762 27.603 1.00 17.69 352 GLN B N 1
ATOM 6388 C CA . GLN B 1 369 ? 29.775 21.099 28.116 1.00 19.41 352 GLN B CA 1
ATOM 6389 C C . GLN B 1 369 ? 28.663 22.030 27.585 1.00 18.93 352 GLN B C 1
ATOM 6390 O O . GLN B 1 369 ? 28.072 22.811 28.343 1.00 19.06 352 GLN B O 1
ATOM 6396 N N . PHE B 1 370 ? 28.372 21.934 26.290 1.00 18.10 353 PHE B N 1
ATOM 6397 C CA . PHE B 1 370 ? 27.308 22.727 25.683 1.00 16.87 353 PHE B CA 1
ATOM 6398 C C . PHE B 1 370 ? 25.980 22.481 26.409 1.00 16.03 353 PHE B C 1
ATOM 6399 O O . PHE B 1 370 ? 25.286 23.420 26.768 1.00 15.72 353 PHE B O 1
ATOM 6407 N N . ILE B 1 371 ? 25.652 21.221 26.617 1.00 14.94 354 ILE B N 1
ATOM 6408 C CA . ILE B 1 371 ? 24.390 20.854 27.265 1.00 14.55 354 ILE B CA 1
ATOM 6409 C C . ILE B 1 371 ? 24.359 21.335 28.698 1.00 15.41 354 ILE B C 1
ATOM 6410 O O . ILE B 1 371 ? 23.338 21.877 29.150 1.00 15.22 354 ILE B O 1
ATOM 6415 N N . ASN B 1 372 ? 25.474 21.197 29.406 1.00 16.12 355 ASN B N 1
ATOM 6416 C CA . ASN B 1 372 ? 25.517 21.580 30.826 1.00 15.43 355 ASN B CA 1
ATOM 6417 C C . ASN B 1 372 ? 25.481 23.093 31.098 1.00 17.38 355 ASN B C 1
ATOM 6418 O O . ASN B 1 372 ? 25.076 23.533 32.194 1.00 17.65 355 ASN B O 1
ATOM 6423 N N . GLN B 1 373 ? 25.887 23.898 30.116 1.00 17.34 356 GLN B N 1
ATOM 6424 C CA . GLN B 1 373 ? 25.872 25.347 30.264 1.00 18.84 356 GLN B CA 1
ATOM 6425 C C . GLN B 1 373 ? 24.467 25.897 30.125 1.00 17.10 356 GLN B C 1
ATOM 6426 O O . GLN B 1 373 ? 24.199 27.041 30.478 1.00 19.51 356 GLN B O 1
ATOM 6432 N N . ARG B 1 374 ? 23.577 25.084 29.585 1.00 15.41 357 ARG B N 1
ATOM 6433 C CA . ARG B 1 374 ? 22.189 25.478 29.393 1.00 14.93 357 ARG B CA 1
ATOM 6434 C C . ARG B 1 374 ? 21.325 24.868 30.488 1.00 14.24 357 ARG B C 1
ATOM 6435 O O . ARG B 1 374 ? 21.818 24.082 31.290 1.00 16.22 357 ARG B O 1
ATOM 6443 N N . GLU B 1 375 ? 20.050 25.249 30.517 1.00 12.95 358 GLU B N 1
ATOM 6444 C CA . GLU B 1 375 ? 19.129 24.683 31.518 1.00 13.61 358 GLU B CA 1
ATOM 6445 C C . GLU B 1 375 ? 18.824 23.227 31.212 1.00 12.75 358 GLU B C 1
ATOM 6446 O O . GLU B 1 375 ? 18.915 22.738 30.063 1.00 13.91 358 GLU B O 1
ATOM 6452 N N . LYS B 1 376 ? 18.477 22.477 32.267 1.00 11.40 359 LYS B N 1
ATOM 6453 C CA . LYS B 1 376 ? 18.329 21.024 32.172 1.00 11.22 359 LYS B CA 1
ATOM 6454 C C . LYS B 1 376 ? 17.081 20.695 31.357 1.00 11.31 359 LYS B C 1
ATOM 6455 O O . LYS B 1 376 ? 15.964 21.187 31.665 1.00 12.06 359 LYS B O 1
ATOM 6461 N N . PRO B 1 377 ? 17.252 19.950 30.268 1.00 10.67 360 PRO B N 1
ATOM 6462 C CA . PRO B 1 377 ? 16.126 19.722 29.360 1.00 10.59 360 PRO B CA 1
ATOM 6463 C C . PRO B 1 377 ? 15.223 18.600 29.785 1.00 10.01 360 PRO B C 1
ATOM 6464 O O . PRO B 1 377 ? 15.596 17.704 30.586 1.00 10.74 360 PRO B O 1
ATOM 6468 N N . LEU B 1 378 ? 14.018 18.594 29.233 1.00 9.47 361 LEU B N 1
ATOM 6469 C CA . LEU B 1 378 ? 13.062 17.560 29.579 1.00 10.00 361 LEU B CA 1
ATOM 6470 C C . LEU B 1 378 ? 13.529 16.176 29.134 1.00 9.89 361 LEU B C 1
ATOM 6471 O O . LEU B 1 378 ? 13.383 15.197 29.867 1.00 9.74 361 LEU B O 1
ATOM 6476 N N . ALA B 1 379 ? 14.081 16.139 27.922 1.00 10.68 362 ALA B N 1
ATOM 6477 C CA . ALA B 1 379 ? 14.688 14.924 27.346 1.00 10.96 362 ALA B CA 1
ATOM 6478 C C . ALA B 1 379 ? 16.070 15.271 26.798 1.00 11.15 362 ALA B C 1
ATOM 6479 O O . ALA B 1 379 ? 16.375 16.418 26.443 1.00 11.86 362 ALA B O 1
ATOM 6481 N N . LEU B 1 380 ? 16.924 14.251 26.845 1.00 12.17 363 LEU B N 1
ATOM 6482 C CA . LEU B 1 380 ? 18.237 14.307 26.198 1.00 12.75 363 LEU B CA 1
ATOM 6483 C C . LEU B 1 380 ? 18.350 13.073 25.322 1.00 12.24 363 LEU B C 1
ATOM 6484 O O . LEU B 1 380 ? 18.019 11.971 25.731 1.00 12.57 363 LEU B O 1
ATOM 6493 N N . TYR B 1 381 ? 18.789 13.302 24.075 1.00 12.82 364 TYR B N 1
ATOM 6494 C CA . TYR B 1 381 ? 18.947 12.210 23.136 1.00 13.92 364 TYR B CA 1
ATOM 6495 C C . TYR B 1 381 ? 20.377 12.071 22.623 1.00 13.34 364 TYR B C 1
ATOM 6496 O O . TYR B 1 381 ? 21.057 13.040 22.422 1.00 14.61 364 TYR B O 1
ATOM 6505 N N . MET B 1 382 ? 20.776 10.825 22.367 1.00 15.66 365 MET B N 1
ATOM 6506 C CA . MET B 1 382 ? 22.089 10.603 21.745 1.00 17.23 365 MET B CA 1
ATOM 6507 C C . MET B 1 382 ? 21.997 9.401 20.827 1.00 17.39 365 MET B C 1
ATOM 6508 O O . MET B 1 382 ? 21.315 8.429 21.109 1.00 16.84 365 MET B O 1
ATOM 6513 N N . PHE B 1 383 ? 22.696 9.501 19.705 1.00 17.33 366 PHE B N 1
ATOM 6514 C CA . PHE B 1 383 ? 22.760 8.424 18.718 1.00 18.05 366 PHE B CA 1
ATOM 6515 C C . PHE B 1 383 ? 24.216 8.019 18.582 1.00 18.28 366 PHE B C 1
ATOM 6516 O O . PHE B 1 383 ? 25.077 8.852 18.265 1.00 19.14 366 PHE B O 1
ATOM 6524 N N . SER B 1 384 ? 24.461 6.755 18.910 1.00 20.05 367 SER B N 1
ATOM 6525 C CA . SER B 1 384 ? 25.821 6.208 18.958 1.00 22.26 367 SER B CA 1
ATOM 6526 C C . SER B 1 384 ? 25.739 4.700 19.092 1.00 23.90 367 SER B C 1
ATOM 6527 O O . SER B 1 384 ? 24.864 4.180 19.769 1.00 25.24 367 SER B O 1
ATOM 6530 N N . SER B 1 385 ? 26.648 3.979 18.448 1.00 25.84 368 SER B N 1
ATOM 6531 C CA . SER B 1 385 ? 26.687 2.538 18.699 1.00 27.16 368 SER B CA 1
ATOM 6532 C C . SER B 1 385 ? 27.773 2.206 19.734 1.00 26.94 368 SER B C 1
ATOM 6533 O O . SER B 1 385 ? 28.044 1.033 19.995 1.00 28.06 368 SER B O 1
ATOM 6536 N N . ASN B 1 386 ? 28.368 3.239 20.323 1.00 26.15 369 ASN B N 1
ATOM 6537 C CA . ASN B 1 386 ? 29.404 3.072 21.343 1.00 26.24 369 ASN B CA 1
ATOM 6538 C C . ASN B 1 386 ? 28.828 3.179 22.757 1.00 26.43 369 ASN B C 1
ATOM 6539 O O . ASN B 1 386 ? 28.352 4.258 23.158 1.00 24.89 369 ASN B O 1
ATOM 6544 N N . ASP B 1 387 ? 28.869 2.077 23.508 1.00 26.67 370 ASP B N 1
ATOM 6545 C CA . ASP B 1 387 ? 28.309 2.038 24.863 1.00 27.69 370 ASP B CA 1
ATOM 6546 C C . ASP B 1 387 ? 28.948 3.058 25.779 1.00 27.14 370 ASP B C 1
ATOM 6547 O O . ASP B 1 387 ? 28.259 3.651 26.606 1.00 25.71 370 ASP B O 1
ATOM 6552 N N . LYS B 1 388 ? 30.258 3.256 25.655 1.00 26.61 371 LYS B N 1
ATOM 6553 C CA . LYS B 1 388 ? 30.980 4.157 26.553 1.00 26.05 371 LYS B CA 1
ATOM 6554 C C . LYS B 1 388 ? 30.560 5.601 26.321 1.00 24.83 371 LYS B C 1
ATOM 6555 O O . LYS B 1 388 ? 30.517 6.394 27.263 1.00 23.91 371 LYS B O 1
ATOM 6561 N N . VAL B 1 389 ? 30.257 5.949 25.075 1.00 23.12 372 VAL B N 1
ATOM 6562 C CA . VAL B 1 389 ? 29.791 7.294 24.740 1.00 22.19 372 VAL B CA 1
ATOM 6563 C C . VAL B 1 389 ? 28.444 7.535 25.422 1.00 20.87 372 VAL B C 1
ATOM 6564 O O . VAL B 1 389 ? 28.221 8.579 26.063 1.00 19.13 372 VAL B O 1
ATOM 6568 N N . ILE B 1 390 ? 27.571 6.549 25.303 1.00 19.45 373 ILE B N 1
ATOM 6569 C CA . ILE B 1 390 ? 26.213 6.649 25.881 1.00 19.16 373 ILE B CA 1
ATOM 6570 C C . ILE B 1 390 ? 26.322 6.832 27.391 1.00 19.63 373 ILE B C 1
ATOM 6571 O O . ILE B 1 390 ? 25.709 7.745 27.963 1.00 18.84 373 ILE B O 1
ATOM 6576 N N . LYS B 1 391 ? 27.112 5.973 28.036 1.00 19.26 374 LYS B N 1
ATOM 6577 C CA . LYS B 1 391 ? 27.223 5.990 29.508 1.00 19.74 374 LYS B CA 1
ATOM 6578 C C . LYS B 1 391 ? 27.869 7.285 30.003 1.00 18.69 374 LYS B C 1
ATOM 6579 O O . LYS B 1 391 ? 27.452 7.868 31.016 1.00 18.25 374 LYS B O 1
ATOM 6585 N N . LYS B 1 392 ? 28.857 7.783 29.280 1.00 17.10 375 LYS B N 1
ATOM 6586 C CA . LYS B 1 392 ? 29.517 9.011 29.650 1.00 17.79 375 LYS B CA 1
ATOM 6587 C C . LYS B 1 392 ? 28.596 10.236 29.530 1.00 17.05 375 LYS B C 1
ATOM 6588 O O . LYS B 1 392 ? 28.590 11.123 30.405 1.00 17.61 375 LYS B O 1
ATOM 6594 N N . MET B 1 393 ? 27.841 10.302 28.436 1.00 16.26 376 MET B N 1
ATOM 6595 C CA . MET B 1 393 ? 26.945 11.431 28.261 1.00 16.11 376 MET B CA 1
ATOM 6596 C C . MET B 1 393 ? 25.887 11.437 29.370 1.00 15.12 376 MET B C 1
ATOM 6597 O O . MET B 1 393 ? 25.597 12.488 29.901 1.00 15.59 376 MET B O 1
ATOM 6606 N N . ILE B 1 394 ? 25.324 10.279 29.673 1.00 14.97 377 ILE B N 1
ATOM 6607 C CA . ILE B 1 394 ? 24.333 10.175 30.766 1.00 15.19 377 ILE B CA 1
ATOM 6608 C C . ILE B 1 394 ? 24.976 10.565 32.069 1.00 15.24 377 ILE B C 1
ATOM 6609 O O . ILE B 1 394 ? 24.430 11.396 32.831 1.00 15.93 377 ILE B O 1
ATOM 6614 N N . ALA B 1 395 ? 26.160 10.020 32.336 1.00 15.02 378 ALA B N 1
ATOM 6615 C CA . ALA B 1 395 ? 26.809 10.277 33.619 1.00 14.26 378 ALA B CA 1
ATOM 6616 C C . ALA B 1 395 ? 27.168 11.723 33.882 1.00 14.54 378 ALA B C 1
ATOM 6617 O O . ALA B 1 395 ? 27.240 12.157 35.052 1.00 16.74 378 ALA B O 1
ATOM 6619 N N . GLU B 1 396 ? 27.440 12.491 32.837 1.00 13.37 379 GLU B N 1
ATOM 6620 C CA . GLU B 1 396 ? 27.961 13.834 32.971 1.00 14.81 379 GLU B CA 1
ATOM 6621 C C . GLU B 1 396 ? 26.976 14.987 32.727 1.00 13.78 379 GLU B C 1
ATOM 6622 O O . GLU B 1 396 ? 27.339 16.165 32.886 1.00 15.35 379 GLU B O 1
ATOM 6628 N N . THR B 1 397 ? 25.735 14.631 32.366 1.00 14.08 380 THR B N 1
ATOM 6629 C CA . THR B 1 397 ? 24.650 15.609 32.116 1.00 13.59 380 THR B CA 1
ATOM 6630 C C . THR B 1 397 ? 23.519 15.310 33.073 1.00 12.69 380 THR B C 1
ATOM 6631 O O . THR B 1 397 ? 23.560 14.312 33.807 1.00 14.09 380 THR B O 1
ATOM 6635 N N . SER B 1 398 ? 22.512 16.189 33.058 1.00 13.48 381 SER B N 1
ATOM 6636 C CA . SER B 1 398 ? 21.251 15.938 33.748 1.00 13.18 381 SER B CA 1
ATOM 6637 C C . SER B 1 398 ? 20.097 16.361 32.834 1.00 12.90 381 SER B C 1
ATOM 6638 O O . SER B 1 398 ? 20.114 17.420 32.223 1.00 14.68 381 SER B O 1
ATOM 6641 N N . SER B 1 399 ? 19.079 15.530 32.767 1.00 11.32 382 SER B N 1
ATOM 6642 C CA . SER B 1 399 ? 17.869 15.829 32.001 1.00 11.20 382 SER B CA 1
ATOM 6643 C C . SER B 1 399 ? 16.701 15.088 32.652 1.00 10.78 382 SER B C 1
ATOM 6644 O O . SER B 1 399 ? 16.868 14.191 33.523 1.00 10.14 382 SER B O 1
ATOM 6647 N N . GLY B 1 400 ? 15.473 15.465 32.280 1.00 9.03 383 GLY B N 1
ATOM 6648 C CA . GLY B 1 400 ? 14.314 14.773 32.836 1.00 10.39 383 GLY B CA 1
ATOM 6649 C C . GLY B 1 400 ? 14.413 13.260 32.589 1.00 10.12 383 GLY B C 1
ATOM 6650 O O . GLY B 1 400 ? 14.403 12.456 33.529 1.00 10.04 383 GLY B O 1
ATOM 6651 N N . GLY B 1 401 ? 14.503 12.906 31.318 1.00 9.68 384 GLY B N 1
ATOM 6652 C CA . GLY B 1 401 ? 14.692 11.517 30.867 1.00 10.97 384 GLY B CA 1
ATOM 6653 C C . GLY B 1 401 ? 15.699 11.474 29.708 1.00 11.13 384 GLY B C 1
ATOM 6654 O O . GLY B 1 401 ? 16.131 12.499 29.200 1.00 11.32 384 GLY B O 1
ATOM 6655 N N . VAL B 1 402 ? 16.028 10.260 29.286 1.00 11.65 385 VAL B N 1
ATOM 6656 C CA . VAL B 1 402 ? 17.025 10.019 28.232 1.00 14.13 385 VAL B CA 1
ATOM 6657 C C . VAL B 1 402 ? 16.575 8.901 27.309 1.00 14.57 385 VAL B C 1
ATOM 6658 O O . VAL B 1 402 ? 16.040 7.878 27.737 1.00 14.54 385 VAL B O 1
ATOM 6662 N N . ALA B 1 403 ? 16.768 9.109 26.011 1.00 16.01 386 ALA B N 1
ATOM 6663 C CA . ALA B 1 403 ? 16.720 7.973 25.069 1.00 15.83 386 ALA B CA 1
ATOM 6664 C C . ALA B 1 403 ? 18.007 7.949 24.241 1.00 15.72 386 ALA B C 1
ATOM 6665 O O . ALA B 1 403 ? 18.469 8.986 23.745 1.00 15.19 386 ALA B O 1
ATOM 6667 N N . ALA B 1 404 ? 18.621 6.762 24.168 1.00 15.46 387 ALA B N 1
ATOM 6668 C CA . ALA B 1 404 ? 19.748 6.537 23.259 1.00 15.98 387 ALA B CA 1
ATOM 6669 C C . ALA B 1 404 ? 19.269 5.762 22.046 1.00 15.68 387 ALA B C 1
ATOM 6670 O O . ALA B 1 404 ? 18.614 4.737 22.162 1.00 15.24 387 ALA B O 1
ATOM 6672 N N . ASN B 1 405 ? 19.570 6.310 20.869 1.00 16.52 388 ASN B N 1
ATOM 6673 C CA . ASN B 1 405 ? 19.237 5.686 19.573 1.00 16.94 388 ASN B CA 1
ATOM 6674 C C . ASN B 1 405 ? 17.771 5.695 19.216 1.00 16.97 388 ASN B C 1
ATOM 6675 O O . ASN B 1 405 ? 17.336 5.020 18.271 1.00 17.97 388 ASN B O 1
ATOM 6680 N N . ASP B 1 406 ? 16.968 6.480 19.936 1.00 16.44 389 ASP B N 1
ATOM 6681 C CA . ASP B 1 406 ? 15.605 6.743 19.480 1.00 16.17 389 ASP B CA 1
ATOM 6682 C C . ASP B 1 406 ? 15.160 8.038 20.138 1.00 16.18 389 ASP B C 1
ATOM 6683 O O . ASP B 1 406 ? 15.878 8.593 20.968 1.00 16.44 389 ASP B O 1
ATOM 6688 N N . VAL B 1 407 ? 14.022 8.549 19.698 1.00 15.29 390 VAL B N 1
ATOM 6689 C CA . VAL B 1 407 ? 13.451 9.758 20.275 1.00 16.26 390 VAL B CA 1
ATOM 6690 C C . VAL B 1 407 ? 12.009 9.448 20.641 1.00 15.85 390 VAL B C 1
ATOM 6691 O O . VAL B 1 407 ? 11.437 8.479 20.146 1.00 15.58 390 VAL B O 1
ATOM 6695 N N . ILE B 1 408 ? 11.451 10.264 21.567 1.00 15.13 391 ILE B N 1
ATOM 6696 C CA . ILE B 1 408 ? 10.032 10.244 21.987 1.00 16.21 391 ILE B CA 1
ATOM 6697 C C . ILE B 1 408 ? 9.604 9.042 22.838 1.00 16.66 391 ILE B C 1
ATOM 6698 O O . ILE B 1 408 ? 8.907 9.211 23.827 1.00 15.72 391 ILE B O 1
ATOM 6703 N N . VAL B 1 409 ? 10.026 7.844 22.442 1.00 15.86 392 VAL B N 1
ATOM 6704 C CA . VAL B 1 409 ? 9.479 6.566 22.912 1.00 16.19 392 VAL B CA 1
ATOM 6705 C C . VAL B 1 409 ? 9.625 6.326 24.418 1.00 15.15 392 VAL B C 1
ATOM 6706 O O . VAL B 1 409 ? 8.809 5.625 25.028 1.00 16.57 392 VAL B O 1
ATOM 6713 N N . HIS B 1 410 ? 10.623 6.950 25.011 1.00 14.30 393 HIS B N 1
ATOM 6714 C CA . HIS B 1 410 ? 10.854 6.722 26.443 1.00 14.30 393 HIS B CA 1
ATOM 6715 C C . HIS B 1 410 ? 9.762 7.251 27.341 1.00 14.81 393 HIS B C 1
ATOM 6716 O O . HIS B 1 410 ? 9.681 6.854 28.498 1.00 14.78 393 HIS B O 1
ATOM 6723 N N . ILE B 1 411 ? 8.924 8.139 26.817 1.00 15.31 394 ILE B N 1
ATOM 6724 C CA . ILE B 1 411 ? 7.849 8.722 27.635 1.00 16.45 394 ILE B CA 1
ATOM 6725 C C . ILE B 1 411 ? 6.525 7.995 27.456 1.00 17.36 394 ILE B C 1
ATOM 6726 O O . ILE B 1 411 ? 5.522 8.396 28.033 1.00 19.85 394 ILE B O 1
ATOM 6731 N N . THR B 1 412 ? 6.536 6.870 26.736 1.00 19.50 395 THR B N 1
ATOM 6732 C CA . THR B 1 412 ? 5.315 6.092 26.451 1.00 21.16 395 THR B CA 1
ATOM 6733 C C . THR B 1 412 ? 5.297 4.744 27.183 1.00 21.65 395 THR B C 1
ATOM 6734 O O . THR B 1 412 ? 4.432 3.887 26.940 1.00 23.39 395 THR B O 1
ATOM 6738 N N . LEU B 1 413 ? 6.286 4.505 28.036 1.00 19.81 396 LEU B N 1
ATOM 6739 C CA . LEU B 1 413 ? 6.420 3.188 28.640 1.00 19.09 396 LEU B CA 1
ATOM 6740 C C . LEU B 1 413 ? 5.913 3.240 30.087 1.00 18.32 396 LEU B C 1
ATOM 6741 O O . LEU B 1 413 ? 6.244 4.164 30.832 1.00 18.62 396 LEU B O 1
ATOM 6746 N N . HIS B 1 414 ? 5.080 2.256 30.456 1.00 16.99 397 HIS B N 1
ATOM 6747 C CA . HIS B 1 414 ? 4.486 2.205 31.814 1.00 17.02 397 HIS B CA 1
ATOM 6748 C C . HIS B 1 414 ? 5.546 2.221 32.900 1.00 16.79 397 HIS B C 1
ATOM 6749 O O . HIS B 1 414 ? 5.303 2.718 34.008 1.00 16.76 397 HIS B O 1
ATOM 6762 N N . SER B 1 415 ? 6.710 1.664 32.599 1.00 15.79 398 SER B N 1
ATOM 6763 C CA . SER B 1 415 ? 7.704 1.449 33.635 1.00 15.52 398 SER B CA 1
ATOM 6764 C C . SER B 1 415 ? 8.670 2.594 33.777 1.00 14.28 398 SER B C 1
ATOM 6765 O O . SER B 1 415 ? 9.502 2.541 34.644 1.00 14.27 398 SER B O 1
ATOM 6768 N N . LEU B 1 416 ? 8.577 3.625 32.928 1.00 12.34 399 LEU B N 1
ATOM 6769 C CA . LEU B 1 416 ? 9.516 4.751 33.003 1.00 11.91 399 LEU B CA 1
ATOM 6770 C C . LEU B 1 416 ? 8.768 6.047 33.337 1.00 12.13 399 LEU B C 1
ATOM 6771 O O . LEU B 1 416 ? 8.162 6.674 32.458 1.00 13.66 399 LEU B O 1
ATOM 6776 N N . PRO B 1 417 ? 8.845 6.485 34.599 1.00 11.52 400 PRO B N 1
ATOM 6777 C CA . PRO B 1 417 ? 8.172 7.750 34.967 1.00 10.95 400 PRO B CA 1
ATOM 6778 C C . PRO B 1 417 ? 8.576 8.895 34.077 1.00 11.27 400 PRO B C 1
ATOM 6779 O O . PRO B 1 417 ? 9.740 8.982 33.680 1.00 11.67 400 PRO B O 1
ATOM 6783 N N . PHE B 1 418 ? 7.621 9.771 33.768 1.00 10.89 401 PHE B N 1
ATOM 6784 C CA . PHE B 1 418 ? 7.847 10.882 32.866 1.00 10.74 401 PHE B CA 1
ATOM 6785 C C . PHE B 1 418 ? 7.836 12.188 33.611 1.00 11.28 401 PHE B C 1
ATOM 6786 O O . PHE B 1 418 ? 6.831 12.528 34.265 1.00 10.96 401 PHE B O 1
ATOM 6794 N N . GLY B 1 419 ? 8.940 12.911 33.552 1.00 10.86 402 GLY B N 1
ATOM 6795 C CA . GLY B 1 419 ? 8.980 14.251 34.118 1.00 11.45 402 GLY B CA 1
ATOM 6796 C C . GLY B 1 419 ? 10.321 14.906 33.930 1.00 10.67 402 GLY B C 1
ATOM 6797 O O . GLY B 1 419 ? 11.254 14.292 33.406 1.00 12.13 402 GLY B O 1
ATOM 6798 N N . GLY B 1 420 ? 10.403 16.158 34.351 1.00 10.68 403 GLY B N 1
ATOM 6799 C CA . GLY B 1 420 ? 11.572 16.968 34.161 1.00 10.34 403 GLY B CA 1
ATOM 6800 C C . GLY B 1 420 ? 12.441 17.070 35.388 1.00 9.61 403 GLY B C 1
ATOM 6801 O O . GLY B 1 420 ? 12.286 16.368 36.393 1.00 11.35 403 GLY B O 1
ATOM 6802 N N . VAL B 1 421 ? 13.378 17.997 35.287 1.00 8.41 404 VAL B N 1
ATOM 6803 C CA . VAL B 1 421 ? 14.253 18.374 36.386 1.00 8.84 404 VAL B CA 1
ATOM 6804 C C . VAL B 1 421 ? 14.695 19.780 36.127 1.00 8.95 404 VAL B C 1
ATOM 6805 O O . VAL B 1 421 ? 14.811 20.229 34.978 1.00 9.07 404 VAL B O 1
ATOM 6809 N N . GLY B 1 422 ? 14.940 20.524 37.201 1.00 8.89 405 GLY B N 1
ATOM 6810 C CA . GLY B 1 422 ? 15.287 21.934 37.048 1.00 8.61 405 GLY B CA 1
ATOM 6811 C C . GLY B 1 422 ? 14.221 22.686 36.264 1.00 9.41 405 GLY B C 1
ATOM 6812 O O . GLY B 1 422 ? 13.010 22.558 36.544 1.00 9.76 405 GLY B O 1
ATOM 6813 N N . ASN B 1 423 ? 14.645 23.476 35.284 1.00 9.48 406 ASN B N 1
ATOM 6814 C CA . ASN B 1 423 ? 13.701 24.275 34.527 1.00 10.26 406 ASN B CA 1
ATOM 6815 C C . ASN B 1 423 ? 12.727 23.454 33.699 1.00 9.82 406 ASN B C 1
ATOM 6816 O O . ASN B 1 423 ? 11.694 24.002 33.274 1.00 10.87 406 ASN B O 1
ATOM 6821 N N . SER B 1 424 ? 12.996 22.168 33.462 1.00 7.97 407 SER B N 1
ATOM 6822 C CA . SER B 1 424 ? 12.042 21.350 32.719 1.00 9.05 407 SER B CA 1
ATOM 6823 C C . SER B 1 424 ? 10.962 20.729 33.638 1.00 9.57 407 SER B C 1
ATOM 6824 O O . SER B 1 424 ? 10.064 20.040 33.141 1.00 9.65 407 SER B O 1
ATOM 6827 N N . GLY B 1 425 ? 11.065 20.968 34.953 1.00 9.53 408 GLY B N 1
ATOM 6828 C CA . GLY B 1 425 ? 9.965 20.600 35.845 1.00 10.68 408 GLY B CA 1
ATOM 6829 C C . GLY B 1 425 ? 10.372 19.815 37.055 1.00 9.53 408 GLY B C 1
ATOM 6830 O O . GLY B 1 425 ? 11.548 19.623 37.348 1.00 10.15 408 GLY B O 1
ATOM 6831 N N . MET B 1 426 ? 9.327 19.468 37.820 1.00 9.22 409 MET B N 1
ATOM 6832 C CA . MET B 1 426 ? 9.480 18.690 39.070 1.00 9.84 409 MET B CA 1
ATOM 6833 C C . MET B 1 426 ? 8.309 17.730 39.194 1.00 9.64 409 MET B C 1
ATOM 6834 O O . MET B 1 426 ? 7.191 18.027 38.711 1.00 9.14 409 MET B O 1
ATOM 6839 N N . GLY B 1 427 ? 8.559 16.587 39.834 1.00 10.13 410 GLY B N 1
ATOM 6840 C CA . GLY B 1 427 ? 7.578 15.527 39.927 1.00 10.20 410 GLY B CA 1
ATOM 6841 C C . GLY B 1 427 ? 7.542 14.721 38.638 1.00 9.60 410 GLY B C 1
ATOM 6842 O O . GLY B 1 427 ? 8.237 15.023 37.647 1.00 10.87 410 GLY B O 1
ATOM 6843 N N . SER B 1 428 ? 6.704 13.693 38.637 1.00 10.55 411 SER B N 1
ATOM 6844 C CA . SER B 1 428 ? 6.570 12.801 37.483 1.00 11.71 411 SER B CA 1
ATOM 6845 C C . SER B 1 428 ? 5.265 12.049 37.549 1.00 11.70 411 SER B C 1
ATOM 6846 O O . SER B 1 428 ? 4.610 12.002 38.593 1.00 12.15 411 SER B O 1
ATOM 6849 N N . TYR B 1 429 ? 4.887 11.460 36.410 1.00 10.12 412 TYR B N 1
ATOM 6850 C CA . TYR B 1 429 ? 3.677 10.617 36.391 1.00 11.30 412 TYR B CA 1
ATOM 6851 C C . TYR B 1 429 ? 3.857 9.588 35.304 1.00 11.63 412 TYR B C 1
ATOM 6852 O O . TYR B 1 429 ? 4.950 9.522 34.697 1.00 11.98 412 TYR B O 1
ATOM 6861 N N . HIS B 1 430 ? 2.780 8.848 35.061 1.00 11.70 413 HIS B N 1
ATOM 6862 C CA . HIS B 1 430 ? 2.660 7.659 34.189 1.00 12.27 413 HIS B CA 1
ATOM 6863 C C . HIS B 1 430 ? 2.723 6.398 35.003 1.00 13.39 413 HIS B C 1
ATOM 6864 O O . HIS B 1 430 ? 3.589 6.226 35.883 1.00 12.99 413 HIS B O 1
ATOM 6871 N N . GLY B 1 431 ? 1.797 5.493 34.731 1.00 13.75 414 GLY B N 1
ATOM 6872 C CA . GLY B 1 431 ? 1.817 4.184 35.387 1.00 13.29 414 GLY B CA 1
ATOM 6873 C C . GLY B 1 431 ? 1.710 4.304 36.907 1.00 12.13 414 GLY B C 1
ATOM 6874 O O . GLY B 1 431 ? 0.967 5.137 37.443 1.00 12.75 414 GLY B O 1
ATOM 6875 N N . LYS B 1 432 ? 2.443 3.436 37.609 1.00 12.27 415 LYS B N 1
ATOM 6876 C CA . LYS B 1 432 ? 2.411 3.402 39.073 1.00 11.70 415 LYS B CA 1
ATOM 6877 C C . LYS B 1 432 ? 2.776 4.784 39.629 1.00 11.22 415 LYS B C 1
ATOM 6878 O O . LYS B 1 432 ? 2.226 5.197 40.649 1.00 10.84 415 LYS B O 1
ATOM 6884 N N . LYS B 1 433 ? 3.676 5.495 38.967 1.00 11.15 416 LYS B N 1
ATOM 6885 C CA . LYS B 1 433 ? 4.060 6.816 39.426 1.00 11.47 416 LYS B CA 1
ATOM 6886 C C . LYS B 1 433 ? 2.882 7.768 39.437 1.00 11.52 416 LYS B C 1
ATOM 6887 O O . LYS B 1 433 ? 2.839 8.673 40.262 1.00 12.56 416 LYS B O 1
ATOM 6893 N N . SER B 1 434 ? 1.927 7.624 38.525 1.00 10.49 417 SER B N 1
ATOM 6894 C CA . SER B 1 434 ? 0.730 8.465 38.637 1.00 11.33 417 SER B CA 1
ATOM 6895 C C . SER B 1 434 ? -0.030 8.184 39.922 1.00 11.17 417 SER B C 1
ATOM 6896 O O . SER B 1 434 ? -0.485 9.111 40.622 1.00 11.47 417 SER B O 1
ATOM 6899 N N . PHE B 1 435 ? -0.227 6.908 40.231 1.00 10.20 418 PHE B N 1
ATOM 6900 C CA . PHE B 1 435 ? -0.955 6.580 41.429 1.00 10.48 418 PHE B CA 1
ATOM 6901 C C . PHE B 1 435 ? -0.234 7.164 42.644 1.00 10.18 418 PHE B C 1
ATOM 6902 O O . PHE B 1 435 ? -0.873 7.732 43.542 1.00 10.87 418 PHE B O 1
ATOM 6910 N N . GLU B 1 436 ? 1.077 7.001 42.725 1.00 10.52 419 GLU B N 1
ATOM 6911 C CA . GLU B 1 436 ? 1.839 7.588 43.844 1.00 10.65 419 GLU B CA 1
ATOM 6912 C C . GLU B 1 436 ? 1.784 9.130 43.892 1.00 1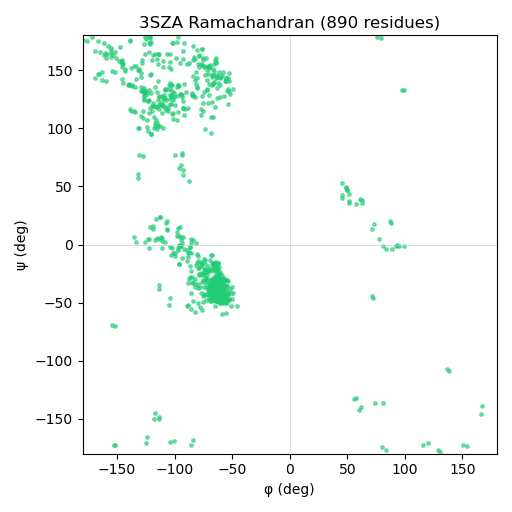0.20 419 GLU B C 1
ATOM 6913 O O . GLU B 1 436 ? 1.563 9.705 44.958 1.00 10.76 419 GLU B O 1
ATOM 6919 N N . THR B 1 437 ? 1.918 9.782 42.739 1.00 9.00 420 THR B N 1
ATOM 6920 C CA . THR B 1 437 ? 1.896 11.239 42.685 1.00 9.86 420 THR B CA 1
ATOM 6921 C C . THR B 1 437 ? 0.569 11.810 43.231 1.00 8.65 420 THR B C 1
ATOM 6922 O O . THR B 1 437 ? 0.579 12.849 43.887 1.00 10.62 420 THR B O 1
ATOM 6926 N N . PHE B 1 438 ? -0.536 11.153 42.909 1.00 8.43 421 PHE B N 1
ATOM 6927 C CA . PHE B 1 438 ? -1.826 11.665 43.305 1.00 8.01 421 PHE B CA 1
ATOM 6928 C C . PHE B 1 438 ? -2.350 11.050 44.615 1.00 7.94 421 PHE B C 1
ATOM 6929 O O . PHE B 1 438 ? -3.536 11.224 44.940 1.00 8.93 421 PHE B O 1
ATOM 6937 N N . SER B 1 439 ? -1.461 10.396 45.362 1.00 8.30 422 SER B N 1
ATOM 6938 C CA . SER B 1 439 ? -1.776 9.856 46.669 1.00 7.36 422 SER B CA 1
ATOM 6939 C C . SER B 1 439 ? -0.883 10.504 47.709 1.00 6.88 422 SER B C 1
ATOM 6940 O O . SER B 1 439 ? 0.171 11.059 47.399 1.00 9.95 422 SER B O 1
ATOM 6943 N N . HIS B 1 440 ? -1.357 10.430 48.936 1.00 6.76 423 HIS B N 1
ATOM 6944 C CA . HIS B 1 440 ? -0.462 10.581 50.081 1.00 7.75 423 HIS B CA 1
ATOM 6945 C C . HIS B 1 440 ? -0.044 9.180 50.537 1.00 7.45 423 HIS B C 1
ATOM 6946 O O . HIS B 1 440 ? -0.908 8.334 50.798 1.00 7.86 423 HIS B O 1
ATOM 6953 N N . ARG B 1 441 ? 1.267 8.952 50.695 1.00 7.92 424 ARG B N 1
ATOM 6954 C CA . ARG B 1 441 ? 1.823 7.686 51.186 1.00 7.90 424 ARG B CA 1
ATOM 6955 C C . ARG B 1 441 ? 2.182 7.912 52.652 1.00 7.69 424 ARG B C 1
ATOM 6956 O O . ARG B 1 441 ? 3.133 8.669 52.991 1.00 9.58 424 ARG B O 1
ATOM 6964 N N . ARG B 1 442 ? 1.377 7.298 53.508 1.00 7.99 425 ARG B N 1
ATOM 6965 C CA . ARG B 1 442 ? 1.328 7.555 54.929 1.00 6.98 425 ARG B CA 1
ATOM 6966 C C . ARG B 1 442 ? 1.984 6.428 55.716 1.00 8.36 425 ARG B C 1
ATOM 6967 O O . ARG B 1 442 ? 1.513 5.277 55.694 1.00 8.55 425 ARG B O 1
ATOM 6975 N N . SER B 1 443 ? 3.074 6.736 56.377 1.00 7.06 426 SER B N 1
ATOM 6976 C CA . SER B 1 443 ? 3.792 5.707 57.145 1.00 7.58 426 SER B CA 1
ATOM 6977 C C . SER B 1 443 ? 3.006 5.334 58.387 1.00 7.19 426 SER B C 1
ATOM 6978 O O . SER B 1 443 ? 2.584 6.227 59.136 1.00 7.78 426 SER B O 1
ATOM 6981 N N . CYS B 1 444 ? 2.838 4.045 58.654 1.00 7.95 427 CYS B N 1
ATOM 6982 C CA . CYS B 1 444 ? 2.050 3.571 59.813 1.00 8.16 427 CYS B CA 1
ATOM 6983 C C . CYS B 1 444 ? 2.826 2.553 60.639 1.00 8.82 427 CYS B C 1
ATOM 6984 O O . CYS B 1 444 ? 3.431 1.615 60.099 1.00 9.09 427 CYS B O 1
ATOM 6987 N N . LEU B 1 445 ? 2.843 2.748 61.945 1.00 8.50 428 LEU B N 1
ATOM 6988 C CA . LEU B 1 445 ? 3.362 1.806 62.915 1.00 9.45 428 LEU B CA 1
ATOM 6989 C C . LEU B 1 445 ? 2.227 1.409 63.829 1.00 9.58 428 LEU B C 1
ATOM 6990 O O . LEU B 1 445 ? 1.634 2.282 64.484 1.00 10.72 428 LEU B O 1
ATOM 6995 N N . VAL B 1 446 ? 1.909 0.122 63.916 1.00 9.18 429 VAL B N 1
ATOM 6996 C CA . VAL B 1 446 ? 0.812 -0.319 64.781 1.00 9.72 429 VAL B CA 1
ATOM 6997 C C . VAL B 1 446 ? 1.396 -1.319 65.763 1.00 10.06 429 VAL B C 1
ATOM 6998 O O . VAL B 1 446 ? 1.829 -2.410 65.366 1.00 10.99 429 VAL B O 1
ATOM 7002 N N . ARG B 1 447 ? 1.433 -0.949 67.043 1.00 10.88 430 ARG B N 1
ATOM 7003 C CA . ARG B 1 447 ? 2.031 -1.779 68.097 1.00 12.05 430 ARG B CA 1
ATOM 7004 C C . ARG B 1 447 ? 0.925 -2.411 68.915 1.00 13.62 430 ARG B C 1
ATOM 7005 O O . ARG B 1 447 ? -0.162 -1.843 69.029 1.00 12.84 430 ARG B O 1
ATOM 7013 N N . PRO B 1 448 ? 1.193 -3.582 69.518 1.00 14.45 431 PRO B N 1
ATOM 7014 C CA . PRO B 1 448 ? 0.268 -4.118 70.489 1.00 14.69 431 PRO B CA 1
ATOM 7015 C C . PRO B 1 448 ? 0.255 -3.217 71.724 1.00 13.85 431 PRO B C 1
ATOM 7016 O O . PRO B 1 448 ? 1.279 -2.656 72.129 1.00 14.83 431 PRO B O 1
ATOM 7020 N N . LEU B 1 449 ? -0.921 -3.104 72.345 1.00 13.48 432 LEU B N 1
ATOM 7021 C CA . LEU B 1 449 ? -1.004 -2.323 73.587 1.00 15.11 432 LEU B CA 1
ATOM 7022 C C . LEU B 1 449 ? -0.844 -3.240 74.802 1.00 16.12 432 LEU B C 1
ATOM 7023 O O . LEU B 1 449 ? -1.842 -3.600 75.459 1.00 18.37 432 LEU B O 1
ATOM 7028 N N . MET B 1 450 ? 0.382 -3.633 75.060 1.00 17.20 433 MET B N 1
ATOM 7029 C CA . MET B 1 450 ? 0.679 -4.553 76.172 1.00 18.20 433 MET B CA 1
ATOM 7030 C C . MET B 1 450 ? 1.986 -4.080 76.733 1.00 17.94 433 MET B C 1
ATOM 7031 O O . MET B 1 450 ? 2.786 -3.492 76.006 1.00 18.66 433 MET B O 1
ATOM 7036 N N . ASN B 1 451 ? 2.213 -4.299 78.025 1.00 17.79 434 ASN B N 1
ATOM 7037 C CA . ASN B 1 451 ? 3.504 -3.948 78.607 1.00 19.46 434 ASN B CA 1
ATOM 7038 C C . ASN B 1 451 ? 4.639 -4.577 77.805 1.00 20.44 434 ASN B C 1
ATOM 7039 O O . ASN B 1 451 ? 4.603 -5.773 77.461 1.00 21.67 434 ASN B O 1
ATOM 7044 N N . ASP B 1 452 ? 5.641 -3.770 77.478 1.00 19.34 435 ASP B N 1
ATOM 7045 C CA . ASP B 1 452 ? 6.814 -4.303 76.787 1.00 20.01 435 ASP B CA 1
ATOM 7046 C C . ASP B 1 452 ? 8.042 -3.839 77.563 1.00 20.60 435 ASP B C 1
ATOM 7047 O O . ASP B 1 452 ? 8.400 -2.663 77.509 1.00 20.76 435 ASP B O 1
ATOM 7052 N N . GLU B 1 453 ? 8.724 -4.770 78.223 1.00 21.36 436 GLU B N 1
ATOM 7053 C CA . GLU B 1 453 ? 9.864 -4.433 79.077 1.00 22.26 436 GLU B CA 1
ATOM 7054 C C . GLU B 1 453 ? 10.984 -3.729 78.325 1.00 21.34 436 GLU B C 1
ATOM 7055 O O . GLU B 1 453 ? 11.716 -2.932 78.904 1.00 22.06 436 GLU B O 1
ATOM 7061 N N . GLY B 1 454 ? 11.107 -4.032 77.038 1.00 20.91 437 GLY B N 1
ATOM 7062 C CA . GLY B 1 454 ? 12.163 -3.473 76.201 1.00 20.58 437 GLY B CA 1
ATOM 7063 C C . GLY B 1 454 ? 11.971 -1.988 76.021 1.00 20.43 437 GLY B C 1
ATOM 7064 O O . GLY B 1 454 ? 12.925 -1.275 75.683 1.00 22.07 437 GLY B O 1
ATOM 7065 N N . LEU B 1 455 ? 10.747 -1.501 76.233 1.00 18.24 438 LEU B N 1
ATOM 7066 C CA . LEU B 1 455 ? 10.529 -0.056 76.041 1.00 16.80 438 LEU B CA 1
ATOM 7067 C C . LEU B 1 455 ? 10.992 0.748 77.240 1.00 18.19 438 LEU B C 1
ATOM 7068 O O . LEU B 1 455 ? 11.174 1.965 77.135 1.00 18.78 438 LEU B O 1
ATOM 7073 N N . LYS B 1 456 ? 11.216 0.112 78.374 1.00 16.54 439 LYS B N 1
ATOM 7074 C CA . LYS B 1 456 ? 11.392 0.908 79.577 1.00 16.86 439 LYS B CA 1
ATOM 7075 C C . LYS B 1 456 ? 12.689 1.716 79.610 1.00 16.21 439 LYS B C 1
ATOM 7076 O O . LYS B 1 456 ? 12.759 2.756 80.308 1.00 15.85 439 LYS B O 1
ATOM 7082 N N . VAL B 1 457 ? 13.679 1.283 78.833 1.00 15.56 440 VAL B N 1
ATOM 7083 C CA . VAL B 1 457 ? 14.958 1.991 78.738 1.00 16.42 440 VAL B CA 1
ATOM 7084 C C . VAL B 1 457 ? 14.749 3.453 78.338 1.00 14.57 440 VAL B C 1
ATOM 7085 O O . VAL B 1 457 ? 15.547 4.338 78.722 1.00 15.85 440 VAL B O 1
ATOM 7089 N N . ARG B 1 458 ? 13.696 3.730 77.564 1.00 12.17 441 ARG B N 1
ATOM 7090 C CA . ARG B 1 458 ? 13.529 5.080 77.032 1.00 11.56 441 ARG B CA 1
ATOM 7091 C C . ARG B 1 458 ? 12.955 6.050 78.053 1.00 10.88 441 ARG B C 1
ATOM 7092 O O . ARG B 1 458 ? 13.100 7.271 77.885 1.00 11.12 441 ARG B O 1
ATOM 7100 N N . TYR B 1 459 ? 12.305 5.541 79.105 1.00 10.58 442 TYR B N 1
ATOM 7101 C CA . TYR B 1 459 ? 11.603 6.411 80.031 1.00 9.93 442 TYR B CA 1
ATOM 7102 C C . TYR B 1 459 ? 12.565 7.031 81.045 1.00 10.64 442 TYR B C 1
ATOM 7103 O O . TYR B 1 459 ? 13.449 6.343 81.562 1.00 11.48 442 TYR B O 1
ATOM 7112 N N . PRO B 1 460 ? 12.389 8.326 81.350 1.00 10.10 443 PRO B N 1
ATOM 7113 C CA . PRO B 1 460 ? 13.130 8.852 82.526 1.00 10.32 443 PRO B CA 1
ATOM 7114 C C . PRO B 1 460 ? 12.673 8.163 83.819 1.00 10.83 443 PRO B C 1
ATOM 7115 O O . PRO B 1 460 ? 11.577 7.624 83.872 1.00 11.30 443 PRO B O 1
ATOM 7119 N N . PRO B 1 461 ? 13.495 8.224 84.871 1.00 10.28 444 PRO B N 1
ATOM 7120 C CA . PRO B 1 461 ? 14.797 8.900 84.882 1.00 11.11 444 PRO B CA 1
ATOM 7121 C C . PRO B 1 461 ? 15.851 8.180 84.055 1.00 11.04 444 PRO B C 1
ATOM 7122 O O . PRO B 1 461 ? 15.885 6.939 83.975 1.00 13.04 444 PRO B O 1
ATOM 7126 N N . SER B 1 462 ? 16.733 8.961 83.462 1.00 11.97 445 SER B N 1
ATOM 7127 C CA . SER B 1 462 ? 17.843 8.409 82.698 1.00 12.56 445 SER B CA 1
ATOM 7128 C C . SER B 1 462 ? 18.850 7.805 83.693 1.00 13.29 445 SER B C 1
ATOM 7129 O O . SER B 1 462 ? 18.862 8.138 84.893 1.00 13.99 445 SER B O 1
ATOM 7132 N N . PRO B 1 463 ? 19.715 6.914 83.204 1.00 14.52 446 PRO B N 1
ATOM 7133 C CA . PRO B 1 463 ? 20.747 6.374 84.119 1.00 16.13 446 PRO B CA 1
ATOM 7134 C C . PRO B 1 463 ? 21.666 7.500 84.616 1.00 18.70 446 PRO B C 1
ATOM 7135 O O . PRO B 1 463 ? 22.021 8.397 83.853 1.00 18.45 446 PRO B O 1
ATOM 7139 N N . ALA B 1 464 ? 22.018 7.478 85.894 1.00 20.37 447 ALA B N 1
ATOM 7140 C CA . ALA B 1 464 ? 22.809 8.565 86.461 1.00 22.94 447 ALA B CA 1
ATOM 7141 C C . ALA B 1 464 ? 24.268 8.441 86.031 1.00 24.68 447 ALA B C 1
ATOM 7142 O O . ALA B 1 464 ? 24.952 9.458 85.820 1.00 24.74 447 ALA B O 1
ATOM 7144 N N . LYS B 1 465 ? 24.726 7.207 85.852 1.00 26.51 448 LYS B N 1
ATOM 7145 C CA . LYS B 1 465 ? 26.050 6.964 85.287 1.00 28.66 448 LYS B CA 1
ATOM 7146 C C . LYS B 1 465 ? 25.951 6.703 83.795 1.00 29.41 448 LYS B C 1
ATOM 7147 O O . LYS B 1 465 ? 25.084 5.949 83.334 1.00 28.57 448 LYS B O 1
ATOM 7153 N N . MET B 1 466 ? 26.856 7.313 83.036 1.00 30.77 449 MET B N 1
ATOM 7154 C CA . MET B 1 466 ? 26.952 7.045 81.609 1.00 32.67 449 MET B CA 1
ATOM 7155 C C . MET B 1 466 ? 27.751 5.773 81.348 1.00 34.60 449 MET B C 1
ATOM 7156 O O . MET B 1 466 ? 28.654 5.422 82.118 1.00 35.11 449 MET B O 1
ATOM 7161 N N . THR B 1 467 ? 27.395 5.085 80.267 1.00 36.40 450 THR B N 1
ATOM 7162 C CA . THR B 1 467 ? 28.161 3.933 79.790 1.00 38.27 450 THR B CA 1
ATOM 7163 C C . THR B 1 467 ? 28.526 4.142 78.318 1.00 39.50 450 THR B C 1
ATOM 7164 O O . THR B 1 467 ? 27.956 5.020 77.639 1.00 39.68 450 THR B O 1
ATOM 7168 N N . GLN B 1 468 ? 29.492 3.358 77.836 1.00 40.40 451 GLN B N 1
ATOM 7169 C CA . GLN B 1 468 ? 29.914 3.415 76.436 1.00 41.79 451 GLN B CA 1
ATOM 7170 C C . GLN B 1 468 ? 28.726 3.259 75.502 1.00 41.81 451 GLN B C 1
ATOM 7171 O O . GLN B 1 468 ? 27.759 2.555 75.815 1.00 42.56 451 GLN B O 1
ATOM 7177 N N . HIS B 1 469 ? 28.812 3.925 74.356 1.00 42.16 452 HIS B N 1
ATOM 7178 C CA . HIS B 1 469 ? 27.759 3.899 73.351 1.00 41.81 452 HIS B CA 1
ATOM 7179 C C . HIS B 1 469 ? 27.899 2.693 72.419 1.00 42.69 452 HIS B C 1
ATOM 7180 O O . HIS B 1 469 ? 28.611 1.728 72.727 1.00 43.38 452 HIS B O 1
#

Organism: Homo sapiens (NCBI:txid9606)

Radius of gyration: 29.21 Å; Cα contacts (8 Å, |Δi|>4): 1990; chains: 2; bounding box: 58×47×95 Å

Foldseek 3Di:
DVLVVLVVLQQVVLVVVQLVDLVSLLQLLVLVVVLCVVCLVLQQVLCCVQKLAHSVCSCPVAVVLLVVQSVQLNVCLVVLQDWAFDDDDPVQPQKTWTWHKAFLEEEEQEADALRQCRSFRSLVSLLSSLRYQYEYETACLSVSVLVVCQPRSVVRHPPRRYHYFDDHDVSVVVNLQDDGQEYEYEEALVVQVVSVVSCVVRVHHYWYQHADAAAEEEEPPFDLLLQLLQLLVQCFQSQRQDRFRNLEYEYAPVCQVVSLVNNVVNLCVQQNPFNVPRSRGIFDRDLVLLVVLLVQCPPFDWPDFSDADSVRRGGGQTETECDDCVGPSNVDRNSHRYYYYHYDHDLVRVLVVQAVGWAGQEYEYEDPDPVSVVVSVVSGHWNYYDYSHTDVQPSDQVRWGHTDGSSTDQTDHHSSSSVSRIDTDIDMGHDPDDDPVPPCPDDPHDD/DVLVQLVVLQQVVLVVVQLVDLVSLLQLLVLVVVLCVVCLVLQQVLCCVQKLAHSVCSCVVAVVLLVVQSVQLNVCLVVLQDWAFDDDDVVAPQWTWTWHKAFLEEEEQEAEALRQVRSFRSLVSLLSSLRYQYEYETACLSVSSLVVCQPCSVVRHPDSRYHYDDDHDVSVVVSLQDDDQEYEYEEALVVVVVSVVSCVVNVHYYWYQYADAAAEEEEPPFDLLLLLLQLLCQCQQSQRQDRFRNLEYEYAPVCQVVSLVNNVVNLCVQQNPFNVPRSRGIADRDLVLLVVLLVQLPPFAWPDFSDADSVGRGGPQTETECDDCPGPSNVDRNSHNYYYYHYDNDLVRVLVVQAVGWAGQEYEYEDPDPVSVVVSPVRGHWNYYDYSHTDVQPSDQVRWGHTPGSSTDQTDHHSSSSVSRIDTHIDIGHDPDDDPVPPCPDDPHDPDDDDD

InterPro domains:
  IPR012394 Aldehyde dehydrogenase NAD(P)-dependent [PIRSF036492] (4-452)
  IPR012394 Aldehyde dehydrogenase NAD(P)-dependent [PTHR43570] (1-447)
  IPR015590 Aldehyde dehydrogenase domain [PF00171] (3-425)
  IPR016160 Aldehyde dehydrogenase, cysteine active site [PS00070] (237-248)
  IPR016161 Aldehyde/histidinol dehydrogenase [SSF53720] (4-433)
  IPR016162 Aldehyde dehydrogenase, N-terminal [G3DSA:3.40.605.10] (12-426)
  IPR016163 Aldehyde dehydrogenase, C-terminal [G3DSA:3.40.309.10] (213-408)
  IPR029510 Aldehyde dehydrogenase, glutamic acid active site [PS00687] (209-216)

B-factor: mean 16.48, std 7.76, range [5.69, 48.37]